Protein AF-A0A0F9IV09-F1 (afdb_monomer)

Sequence (1203 aa):
KITEGGKGWFTDGFVVVKGVPPKNAKKKMVGDKQFEAPWDEIKSKSIEAPNQIDAELRYFATKEDLGDLEGVSIAQMPKFEKGITTYAVFKAGKKRYAFDQEKYNVINNRYPDAKYKIVVDEEGIGSLLIAYDKGKPVGAVSGLEAFKRQKDVPGIKMAAKAGMANIGRFSIGGDILLPGRYLKVSFREPGGTKKTVFLKNISESDKFLRGTEVNKEGEEVVPKGFDERLRIIERGVIFSSTEYRMHKRYGTLEKLPEGEAEGQANIGKFTTGQDFANVGGYATSIQNVLQMPEIVLLARELLGGRYPKVREILSSRVASGLFRPSGKGDIFLRADIFKDPAQAAAILAHEIGHLVDWLPEKYLRRGNILGRIASLKGFLKHTLPRFPKEPEVLTEKDRRRLRSEAKKLIEAENADKWIDEVITRELPISPDDVLAIWNTLEDARLLNPELYEFIARLNTAEKKSIVKEALKGQIDERLRQFAKIITEKTGKRIKATVTKGMIYQRYVDLLNKEIQKRRAFTRSEIMDEVKTLSRAWKPFNPSADPKYTAYRYKPEELYADAFSALINAPGFLKATAPRFYEAFFNYMEKKPQVKALYELIQDDITSGKIEKKRVENLFDMFRRGDDAYSESLKKKGKFWDLLAREMIDTNWFLLKKTRQLNERNIPAGDNPRYKLEEMAYSGSEAELYLTTLYRQVVKPLEKNNITWDQFGEYLYHSRVSTERAELANPQGWTPHLSKKRMEEIKGNLSPGQASTLVDAKDAFRELRLKMVIDKAEAAGIYSKDLIELMKDSENYATFDVVAYINKRYGRGPGAKIYRQIGTLQEISNPATATVMKDNTLIKSINRQIAAKSVTDFLKKNYPNDIRPAEKQWNGKISVIKDPPEDEGLILYLDKGKMKGYYVSKEIAEMFDQNPMESNVIAKVLSVTIQPFRKLFTELNYGFWMFNIIRDFYRAGQMLPKAKLSTFLPHYLKGIRPAFKSVFGVPDAVTDEMLKDNMLISIADIHGLRPEDKQIERLLKMYHIKPGQWESKITTPFGKMFTYFTNIGRGFERATKVGSYHYLKKKFPDMTPEEIGHIVRVRGGSPDFLRKGRGYPIYNNILMFSNAMKEGYRGDYEAGAENPAAFMWKKFKYAYLPKLLMYAVTLGLLGRDTQKIMEGASEYDKTNYTIIPLGLTESGKSVYLRVPMDESSRLMGGILWKTL

Foldseek 3Di:
DPDDDQFAWDDPPFKIFTGHDDPPDDDDDDDDDPPDDPPVVCVVPPPPQPQKFWKDWAWKAWQDDPDPDQRIGNDQDDDDPDDIWMWTWIDTPQDIATFGSVSVCVHCVVQVVWTWIFRADPVRHGQKIFTHDPNHTGMMGGGDPVVVDDPGRVNVVVCVVVVVHDDPDDDDDDDDPDAPDWDWAWEADPVGDIAIWIWGDDDPPAQWIDIFRADPVGDTDDDPPRPFTWGDDPPPDTDGPDFWDADRPPRYIDGDDDDDDDWQFDAFFFDFQVVVVDPDDDDPDFFDFDAQLLLQVLVCVQLPNDGAAEDQADPPNRGQKTWDLPDSIHIYGHWQLLLPLRRVLLRSLLSVLLSLLCPDVSDNQQQALLSSLQVHHNDPDFWAFLFPPDDDLADPVNLVVLLVVLVVVLCVVQVPDWDFDKDKDWAFDWLVLLVCLVVPDPDSCVPQVVLNVVLVPDDPVVNVVQNVQSVVRHGDPVRRVRTDIDIDGPRDIDGDDDDPVSSVVSSVVVSVVSSVVSVIDGRVLQLVLLLQLLCNGGNDDCVPDVVVVVSCSGSSNSSSSLSSCCNRPVVSSCVRRVSSNSSNVSSCVSRVSSVVSSVVQSVCVVVVVVVVVVLVVQLVLQVVLVVLLLVLLVDAFDDDDDDDDWFAFLCVVVVVVCVVVPVVVQPLLLRLVLLLLLLLLLLLLLLLLLLLLLVQAVVLCVVQVHDLLNLLLLLQLLCQLPVVQSGAAASRDHNVNSVVVNVVSCVVGDPSNNVSSVSNLQSLLVSCCVSFLVLCVVLQQAAPVVSVVSNPSSSDFDFAASVCSNVLPDPALQQADDDDSHDHGRGHRRSVRRSVSRSSRSSSSSLQSSLVSSQVSCVVRPVVQKDWFDWDDPPPDTDGDADDPQWHWRWGGHNNDITIMTGGPSNRCSSDPPLPSHPVVLVVLCVVCVVVCCCVPLVDPVNLVQLLLALLLQLQLLAPPHHSVRLVVLLVVLLVCLLCVLVSHDDPLSSVCSSLSQDHDNLQDLVSDDPSSSSVVSCVVSVVDDCPDPPPPCPPCVVVSSVSSSNSSSSVRSLLSSLLSSCCVPPVVDDSSRSSVCSADRSGFHNSSTGMSCCSPCCSVPPCPSSLSSLVVSLVVSCVVPVVSSVVSLCVPQVVLLVVLVCLCVCVVHPQSNLLSVLDDLVQSQQFRWAFDGADPVRHRDIDTRGYGNVSSVVNNVNNVVD

Secondary structure (DSSP, 8-state):
---SSS--EEESSSEEEESPPPTT------SS-----SHHHHIIIIIS-TTEEEEEEEEEEESS--TTS-SEESSPPPPPSSSPPEEEEEEETTEEEEEEHHHHHHHHTT-TT-EEEEEE-TTS-EEEEEEEETTEEEEEEEPPGGGSS-S--HHHHHHHHTTS--------------TT-EEEEEEE-TTSPEEEEEEEE--SS--EEEEEEE-TTS-EE--TT--PPEEEETTTEEE-SSS-EE-TTT--EEPPPS---PPEEE-SPPPPGGGGTTS----TTPPPPPPHHHHHHHHHHHTTSPPPEEESS-SSTT-SEEEE-STT-EEEEEGGGGGSHHHHHHHHHHHHHHHHHHTTTT----BSHHHHHTT-TTB--SEE-SSTTSPPSS-HHHHHHHHHHHHHHHHHHHTT-EEEEEEEEEEPPPHHHHHHHHH-SSSHHHH-HHHHHHHHHS-HHHHHHHHHHHHTT---GGGGGG-EEEEEEEEEEEE----HHHHHHHHHHHHHHHHHHTT-EEHHHHHHHHHHHHHHHS---TTT-HHHHHHHTSHHHHHHHHHHHHHH-HHHHHHH-HHHHHHHHHHGGGSHHHHHHHHHHHHHHHTTHHHHHHHHHHHHHHHHHHHHHHHHTT------S--SS--S-TTHHHHHHHHHT-GGGS-GGG-HHHHHHHHHTTHHHHHHHHHHHIIIIIHHHHHTT--HHHHHHHHHHHHHHTTTTTS--GGG--HHHHHHHHHHHHHTS-HHHHHHHHHHHHHHHHHHIIIIIHHHHHTT-S-HHHHHHHHH-TT-----BHHHHTTS-SSS-S----------S-B--HHHHHHHHHHHHHHHHHHHHHHHHHHHHHHHH-GGGEEEPPEEE-SSSEEEPPPPTTEEEEEEEETTEEEEEEEEHHHHGGG-S-TTTT-HHHHHHHHHHHHHHIIIIIS-HHHHHHHHHHHHHHHHHHSTT--HHHHHHHHHHHHHHHHHHHTT---HHHHHHHHTT-S--TTSSTT-S-HHHHHHHHHHHTT-S--S---TTSTTHHHHHHHHHHHHHHHHHHHHHHHHHHHHHH-TTS-HHHHHHHHHHHSSS--SS---TTHHHHHHHSTTHHHHHHHHHHHHHHHHH-HHHHHHHHIIIIIHHHHHHHHHHTTTT-HHHHHHHHTS-HHHHHHSEEEEEEE-TTS-EEEEEE---HHHHHHHHHHHHH-

Radius of gyration: 45.42 Å; Cα contacts (8 Å, |Δi|>4): 1718; chains: 1; bounding box: 124×93×125 Å

Mean predicted aligned error: 20.57 Å

Organism: NCBI:txid412755

Solvent-accessible surface area (backbone atoms only — not comparable to full-atom values): 67149 Å² total; per-residue (Å²): 127,65,70,83,87,65,71,26,65,45,67,85,88,48,39,37,38,61,41,68,76,64,96,82,69,76,87,79,84,72,74,99,60,79,77,73,78,64,60,66,60,46,48,73,62,59,77,74,44,92,49,62,38,65,34,43,82,67,36,25,34,31,61,59,89,63,76,96,49,75,38,53,36,83,54,87,75,79,89,62,98,66,96,62,57,48,27,37,31,26,40,37,86,97,45,74,48,67,34,52,30,71,58,48,45,64,43,40,78,74,44,72,83,40,50,39,32,30,36,40,48,99,87,71,46,60,55,31,43,36,31,25,48,97,87,38,83,44,28,37,36,52,42,58,77,77,71,80,71,74,99,78,44,60,20,63,54,50,41,44,73,70,67,79,44,94,69,84,85,79,88,80,88,88,76,83,78,60,74,79,50,70,47,81,46,56,50,64,52,99,87,70,57,75,49,70,39,39,32,39,42,81,52,96,86,54,60,49,40,48,67,39,40,56,52,98,88,68,52,81,42,80,63,94,87,67,87,66,78,35,46,66,49,104,77,85,53,76,46,69,100,74,76,73,48,74,45,94,87,77,68,46,77,45,71,79,78,93,82,76,95,68,70,56,60,46,70,87,64,62,60,54,55,79,83,61,74,81,73,74,88,91,70,101,77,71,69,74,65,55,52,48,38,55,54,42,48,53,45,14,58,75,37,72,74,41,59,55,42,54,31,85,72,49,98,50,83,74,32,51,29,35,34,38,90,58,94,69,46,48,45,38,34,32,23,73,44,24,60,39,60,61,52,35,40,40,45,51,34,22,38,44,23,51,52,57,43,20,39,78,82,72,46,76,69,17,60,40,54,63,13,45,48,55,60,33,77,55,30,79,74,59,65,43,47,56,43,85,86,53,69,76,82,73,46,74,68,53,53,52,50,43,48,53,48,18,40,53,52,48,47,64,78,28,71,84,40,70,37,69,38,68,50,78,48,77,43,72,69,50,33,64,66,62,50,36,59,78,75,39,98,72,63,39,56,76,76,41,52,68,57,45,54,57,56,68,73,48,54,76,68,57,48,50,50,44,51,55,32,24,75,70,72,33,72,50,76,84,56,63,83,61,41,46,77,46,76,46,73,70,81,44,75,36,71,45,74,84,46,74,65,58,30,47,53,44,25,50,53,52,48,51,52,51,42,58,73,63,57,40,47,42,45,64,63,40,49,56,22,33,52,51,38,37,43,64,45,38,65,71,66,64,85,77,38,65,69,58,37,53,54,59,66,32,47,67,49,29,48,8,45,49,39,14,31,42,41,53,32,31,64,59,34,44,72,53,22,46,64,46,46,51,46,38,63,50,23,31,75,69,30,55,74,59,41,57,53,51,50,52,52,50,51,26,54,75,69,60,47,42,66,61,50,53,52,52,53,50,52,52,31,21,52,54,20,49,48,55,48,54,54,59,64,63,74,81,83,78,81,84,91,87,91,84,83,61,72,71,44,56,58,46,74,60,54,52,57,43,51,75,67,43,54,87,75,46,55,74,94,64,35,42,64,53,40,49,54,35,40,69,24,41,56,8,42,45,46,48,51,48,52,49,43,25,65,58,27,48,49,58,32,52,76,59,76,44,52,74,64,58,53,14,50,51,43,47,30,49,21,34,47,52,92,36,41,51,31,40,30,50,53,32,57,44,31,68,59,24,49,54,48,49,51,51,55,47,71,76,36,55,72,69,46,42,49,48,53,52,53,26,50,52,45,52,45,52,50,44,42,68,66,41,48,51,51,36,58,76,67,36,33,50,32,68,70,55,51,50,51,62,67,69,44,75,54,72,54,37,81,42,47,46,92,44,65,82,63,68,84,55,99,66,60,75,56,83,84,75,88,85,60,43,34,39,45,57,30,23,34,21,53,60,37,30,56,53,49,47,47,48,37,47,44,24,47,38,48,32,53,24,50,48,38,44,51,53,42,34,56,75,77,37,50,90,61,45,45,78,45,54,73,40,76,77,89,82,52,80,39,77,44,79,59,58,98,75,36,15,60,44,59,33,53,52,51,60,41,82,46,47,30,35,29,48,36,67,68,22,54,65,71,50,96,65,84,60,69,74,52,54,70,24,52,56,43,41,64,69,43,46,62,53,49,42,46,60,60,59,65,27,68,67,50,37,60,46,45,51,53,18,22,50,52,36,22,18,62,52,36,86,96,44,39,60,80,73,37,46,68,29,32,61,61,11,37,61,42,22,40,31,48,61,72,72,37,89,35,74,69,53,51,51,36,16,68,62,33,36,41,79,27,93,58,39,64,71,58,74,56,61,66,59,60,26,54,53,44,46,37,51,76,52,66,74,49,85,74,91,74,71,64,93,85,41,76,81,60,47,60,59,51,51,57,55,41,37,52,53,51,12,52,55,41,6,33,27,44,8,36,46,54,44,43,55,71,77,42,70,87,59,50,70,63,57,51,26,49,45,27,32,35,32,13,23,60,39,41,48,68,69,53,17,76,33,42,54,48,52,32,53,77,40,75,60,43,57,51,48,54,34,38,46,47,37,49,50,54,43,29,75,72,37,50,69,64,39,51,51,46,45,40,64,73,22,43,50,53,43,54,51,48,51,37,24,66,71,37,76,68,37,65,70,45,16,56,23,51,67,62,46,54,70,67,50,62,33,53,27,49,72,45,68,72,44,63,46,98,87,68,46,49,38,62,49,76,44,59,51,43,73,58,41,24,51,54,22,21,52,52,52,74,71,106

Structure (mmCIF, N/CA/C/O backbone):
data_AF-A0A0F9IV09-F1
#
_entry.id   AF-A0A0F9IV09-F1
#
loop_
_atom_site.group_PDB
_atom_site.id
_atom_site.type_symbol
_atom_site.label_atom_id
_atom_site.label_alt_id
_atom_site.label_comp_id
_atom_site.label_asym_id
_atom_site.label_entity_id
_atom_site.label_seq_id
_atom_site.pdbx_PDB_ins_code
_atom_site.Cartn_x
_atom_site.Cartn_y
_atom_site.Cartn_z
_atom_site.occupancy
_atom_site.B_iso_or_equiv
_atom_site.auth_seq_id
_atom_site.auth_comp_id
_atom_site.auth_asym_id
_atom_site.auth_atom_id
_atom_site.pdbx_PDB_model_num
ATOM 1 N N . LYS A 1 1 ? -30.096 4.193 -37.422 1.00 34.78 1 LYS A N 1
ATOM 2 C CA . LYS A 1 1 ? -31.461 3.852 -37.899 1.00 34.78 1 LYS A CA 1
ATOM 3 C C . LYS A 1 1 ? -31.378 3.971 -39.412 1.00 34.78 1 LYS A C 1
ATOM 5 O O . LYS A 1 1 ? -31.159 5.084 -39.852 1.00 34.78 1 LYS A O 1
ATOM 10 N N . ILE A 1 2 ? -31.433 2.874 -40.172 1.00 31.62 2 ILE A N 1
ATOM 11 C CA . ILE A 1 2 ? -31.504 2.947 -41.640 1.00 31.62 2 ILE A CA 1
ATOM 12 C C . ILE A 1 2 ? -32.910 2.481 -42.040 1.00 31.62 2 ILE A C 1
ATOM 14 O O . ILE A 1 2 ? -33.254 1.314 -41.867 1.00 31.62 2 ILE A O 1
ATOM 18 N N . THR A 1 3 ? -33.670 3.504 -42.442 1.00 33.66 3 THR A N 1
ATOM 19 C CA . THR A 1 3 ? -34.929 3.609 -43.203 1.00 33.66 3 THR A CA 1
ATOM 20 C C . THR A 1 3 ? -36.290 3.118 -42.679 1.00 33.66 3 THR A C 1
ATOM 22 O O . THR A 1 3 ? -36.446 2.189 -41.886 1.00 33.66 3 THR A O 1
ATOM 25 N N . GLU A 1 4 ? -37.276 3.904 -43.123 1.00 32.22 4 GLU A N 1
ATOM 26 C CA . GLU A 1 4 ? -38.724 3.900 -42.917 1.00 32.22 4 GLU A CA 1
ATOM 27 C C . GLU A 1 4 ? -39.405 2.594 -43.366 1.00 32.22 4 GLU A C 1
ATOM 29 O O . GLU A 1 4 ? -38.907 1.871 -44.225 1.00 32.22 4 GLU A O 1
ATOM 34 N N . GLY A 1 5 ? -40.566 2.280 -42.779 1.00 40.88 5 GLY A N 1
ATOM 35 C CA . GLY A 1 5 ? -41.446 1.206 -43.268 1.00 40.88 5 GLY A CA 1
ATOM 36 C C . GLY A 1 5 ? -41.224 -0.202 -42.695 1.00 40.88 5 GLY A C 1
ATOM 37 O O . GLY A 1 5 ? -41.785 -1.165 -43.208 1.00 40.88 5 GLY A O 1
ATOM 38 N N . GLY A 1 6 ? -40.424 -0.371 -41.636 1.00 44.28 6 GLY A N 1
ATOM 39 C CA . GLY A 1 6 ? -40.350 -1.642 -40.891 1.00 44.28 6 GLY A CA 1
ATOM 40 C C . GLY A 1 6 ? -39.661 -2.813 -41.612 1.00 44.28 6 GLY A C 1
ATOM 41 O O . GLY A 1 6 ? -39.581 -3.902 -41.051 1.00 44.28 6 GLY A O 1
ATOM 42 N N . LYS A 1 7 ? -39.098 -2.606 -42.809 1.00 46.38 7 LYS A N 1
ATOM 43 C CA . LYS A 1 7 ? -38.355 -3.619 -43.587 1.00 46.38 7 LYS A CA 1
ATOM 44 C C . LYS A 1 7 ? -36.879 -3.220 -43.784 1.00 46.38 7 LYS A C 1
ATOM 46 O O . LYS A 1 7 ? -36.387 -3.185 -44.907 1.00 46.38 7 LYS A O 1
ATOM 51 N N . GLY A 1 8 ? -36.181 -2.910 -42.687 1.00 59.53 8 GLY A N 1
ATOM 52 C CA . GLY A 1 8 ? -34.759 -2.525 -42.676 1.00 59.53 8 GLY A CA 1
ATOM 53 C C . GLY A 1 8 ? -33.801 -3.654 -42.261 1.00 59.53 8 GLY A C 1
ATOM 54 O O . GLY A 1 8 ? -34.219 -4.776 -41.979 1.00 59.53 8 GLY A O 1
ATOM 55 N N . TRP A 1 9 ? -32.501 -3.359 -42.212 1.00 63.94 9 TRP A N 1
ATOM 56 C CA . TRP A 1 9 ? -31.485 -4.213 -41.579 1.00 63.94 9 TRP A CA 1
ATOM 57 C C . TRP A 1 9 ? -31.259 -3.761 -40.135 1.00 63.94 9 TRP A C 1
ATOM 59 O O . TRP A 1 9 ? -31.202 -2.560 -39.865 1.00 63.94 9 TRP A O 1
ATOM 69 N N . PHE A 1 10 ? -31.089 -4.701 -39.205 1.00 66.62 10 PHE A N 1
ATOM 70 C CA . PHE A 1 10 ? -30.677 -4.379 -37.838 1.00 66.62 10 PHE A CA 1
ATOM 71 C C . PHE A 1 10 ? -29.436 -5.151 -37.424 1.00 66.62 10 PHE A C 1
ATOM 73 O O . PHE A 1 10 ? -29.177 -6.253 -37.907 1.00 66.62 10 PHE A O 1
ATOM 80 N N . THR A 1 11 ? -28.674 -4.541 -36.519 1.00 64.12 11 THR A N 1
ATOM 81 C CA . THR A 1 11 ? -27.419 -5.081 -36.014 1.00 64.12 11 THR A CA 1
ATOM 82 C C . THR A 1 11 ? -27.173 -4.691 -34.562 1.00 64.12 11 THR A C 1
ATOM 84 O O . THR A 1 11 ? -27.620 -3.632 -34.120 1.00 64.12 11 THR A O 1
ATOM 87 N N . ASP A 1 12 ? -26.453 -5.542 -33.834 1.00 60.34 12 ASP A N 1
ATOM 88 C CA . ASP A 1 12 ? -25.866 -5.253 -32.520 1.00 60.34 12 ASP A CA 1
ATOM 89 C C . ASP A 1 12 ? -24.351 -4.950 -32.596 1.00 60.34 12 ASP A C 1
ATOM 91 O O . ASP A 1 12 ? -23.694 -4.810 -31.566 1.00 60.34 12 ASP A O 1
ATOM 95 N N . GLY A 1 13 ? -23.798 -4.854 -33.812 1.00 57.41 13 GLY A N 1
ATOM 96 C CA . GLY A 1 13 ? -22.367 -4.720 -34.095 1.00 57.41 13 GLY A CA 1
ATOM 97 C C . GLY A 1 13 ? -21.653 -6.041 -34.417 1.00 57.41 13 GLY A C 1
ATOM 98 O O . GLY A 1 13 ? -20.523 -6.003 -34.897 1.00 57.41 13 GLY A O 1
ATOM 99 N N . PHE A 1 14 ? -22.291 -7.201 -34.210 1.00 61.66 14 PHE A N 1
ATOM 100 C CA . PHE A 1 14 ? -21.705 -8.524 -34.478 1.00 61.66 14 PHE A CA 1
ATOM 101 C C . PHE A 1 14 ? -22.591 -9.450 -35.322 1.00 61.66 14 PHE A C 1
ATOM 103 O O . PHE A 1 14 ? -22.073 -10.291 -36.054 1.00 61.66 14 PHE A O 1
ATOM 110 N N . VAL A 1 15 ? -23.913 -9.310 -35.242 1.00 71.00 15 VAL A N 1
ATOM 111 C CA . VAL A 1 15 ? -24.863 -9.930 -36.173 1.00 71.00 15 VAL A CA 1
ATOM 112 C C . VAL A 1 15 ? -25.597 -8.844 -36.942 1.00 71.00 15 VAL A C 1
ATOM 114 O O . VAL A 1 15 ? -25.936 -7.801 -36.385 1.00 71.00 15 VAL A O 1
ATOM 117 N N . VAL A 1 16 ? -25.842 -9.072 -38.228 1.00 71.75 16 VAL A N 1
ATOM 118 C CA . VAL A 1 16 ? -26.671 -8.218 -39.081 1.00 71.75 16 VAL A CA 1
ATOM 119 C C . VAL A 1 16 ? -27.745 -9.099 -39.702 1.00 71.75 16 VAL A C 1
ATOM 121 O O . VAL A 1 16 ? -27.431 -10.145 -40.261 1.00 71.75 16 VAL A O 1
ATOM 124 N N . VAL A 1 17 ? -29.016 -8.713 -39.616 1.00 76.25 17 VAL A N 1
ATOM 125 C CA . VAL A 1 17 ? -30.111 -9.493 -40.211 1.00 76.25 17 VAL A CA 1
ATOM 126 C C . VAL A 1 17 ? -31.191 -8.578 -40.778 1.00 76.25 17 VAL A C 1
ATOM 128 O O . VAL A 1 17 ? -31.521 -7.533 -40.211 1.00 76.25 17 VAL A O 1
ATOM 131 N N . LYS A 1 18 ? -31.735 -8.967 -41.928 1.00 73.69 18 LYS A N 1
ATOM 132 C CA . LYS A 1 18 ? -32.799 -8.247 -42.626 1.00 73.69 18 LYS A CA 1
ATOM 133 C C . LYS A 1 18 ? -34.151 -8.546 -41.968 1.00 73.69 18 LYS A C 1
ATOM 135 O O . LYS A 1 18 ? -34.450 -9.708 -41.674 1.00 73.69 18 LYS A O 1
ATOM 140 N N . GLY A 1 19 ? -34.970 -7.522 -41.723 1.00 69.62 19 GLY A N 1
ATOM 141 C CA . GLY A 1 19 ? -36.340 -7.649 -41.202 1.00 69.62 19 GLY A CA 1
ATOM 142 C C . GLY A 1 19 ? -36.664 -6.732 -40.014 1.00 69.62 19 GLY A C 1
ATOM 143 O O . GLY A 1 19 ? -35.961 -5.766 -39.733 1.00 69.62 19 GLY A O 1
ATOM 144 N N . VAL A 1 20 ? -37.746 -7.047 -39.293 1.00 64.06 20 VAL A N 1
ATOM 145 C CA . VAL A 1 20 ? -38.228 -6.261 -38.140 1.00 64.06 20 VAL A CA 1
ATOM 146 C C . VAL A 1 20 ? -37.383 -6.575 -36.887 1.00 64.06 20 VAL A C 1
ATOM 148 O O . VAL A 1 20 ? -37.185 -7.757 -36.580 1.00 64.06 20 VAL A O 1
ATOM 151 N N . PRO A 1 21 ? -36.864 -5.578 -36.143 1.00 58.47 21 PRO A N 1
ATOM 152 C CA . PRO A 1 21 ? -36.120 -5.816 -34.903 1.00 58.47 21 PRO A CA 1
ATOM 153 C C . PRO A 1 21 ? -37.010 -6.434 -33.801 1.00 58.47 21 PRO A C 1
ATOM 155 O O . PRO A 1 21 ? -38.209 -6.155 -33.758 1.00 58.47 21 PRO A O 1
ATOM 158 N N . PRO A 1 22 ? -36.461 -7.268 -32.896 1.00 56.81 22 PRO A N 1
ATOM 159 C CA . PRO A 1 22 ? -37.238 -7.901 -31.825 1.00 56.81 22 PRO A CA 1
ATOM 160 C C . PRO A 1 22 ? -37.830 -6.873 -30.841 1.00 56.81 22 PRO A C 1
ATOM 162 O O . PRO A 1 22 ? -37.204 -5.849 -30.563 1.00 56.81 22 PRO A O 1
ATOM 165 N N . LYS A 1 23 ? -39.011 -7.171 -30.265 1.00 53.56 23 LYS A N 1
ATOM 166 C CA . LYS A 1 23 ? -39.802 -6.262 -29.394 1.00 53.56 23 LYS A CA 1
ATOM 167 C C . LYS A 1 23 ? -39.017 -5.638 -28.223 1.00 53.56 23 LYS A C 1
ATOM 169 O O . LYS A 1 23 ? -39.359 -4.547 -27.784 1.00 53.56 23 LYS A O 1
ATOM 174 N N . ASN A 1 24 ? -37.949 -6.288 -27.756 1.00 48.25 24 ASN A N 1
ATOM 175 C CA . ASN A 1 24 ? -37.187 -5.886 -26.565 1.00 48.25 24 ASN A CA 1
ATOM 176 C C . ASN A 1 24 ? -35.887 -5.125 -26.901 1.00 48.25 24 ASN A C 1
ATOM 178 O O . ASN A 1 24 ? -35.086 -4.836 -26.009 1.00 48.25 24 ASN A O 1
ATOM 182 N N . ALA A 1 25 ? -35.635 -4.826 -28.180 1.00 50.50 25 ALA A N 1
ATOM 183 C CA . ALA A 1 25 ? -34.433 -4.119 -28.607 1.00 50.50 25 ALA A CA 1
ATOM 184 C C . ALA A 1 25 ? -34.465 -2.651 -28.136 1.00 50.50 25 ALA A C 1
ATOM 186 O O . ALA A 1 25 ? -35.206 -1.822 -28.665 1.00 50.50 25 ALA A O 1
ATOM 187 N N . LYS A 1 26 ? -33.638 -2.306 -27.140 1.00 45.94 26 LYS A N 1
ATOM 188 C CA . LYS A 1 26 ? -33.479 -0.920 -26.672 1.00 45.94 26 LYS A CA 1
ATOM 189 C C . LYS A 1 26 ? -32.686 -0.113 -27.706 1.00 45.94 26 LYS A C 1
ATOM 191 O O . LYS A 1 26 ? -31.532 -0.433 -27.985 1.00 45.94 26 LYS A O 1
ATOM 196 N N . LYS A 1 27 ? -33.275 0.959 -28.252 1.00 47.00 27 LYS A N 1
ATOM 197 C CA . LYS A 1 27 ? -32.547 1.944 -29.072 1.00 47.00 27 LYS A CA 1
ATOM 198 C C . LYS A 1 27 ? -31.447 2.581 -28.220 1.00 47.00 27 LYS A C 1
ATOM 200 O O . LYS A 1 27 ? -31.750 3.317 -27.287 1.00 47.00 27 LYS A O 1
ATOM 205 N N . LYS A 1 28 ? -30.181 2.327 -28.544 1.00 39.34 28 LYS A N 1
ATOM 206 C CA . LYS A 1 28 ? -29.048 3.041 -27.946 1.00 39.34 28 LYS A CA 1
ATOM 207 C C . LYS A 1 28 ? -28.650 4.171 -28.897 1.00 39.34 28 LYS A C 1
ATOM 209 O O . LYS A 1 28 ? -28.126 3.900 -29.973 1.00 39.34 28 LYS A O 1
ATOM 214 N N . MET A 1 29 ? -28.958 5.418 -28.541 1.00 34.62 29 MET A N 1
ATOM 215 C CA . MET A 1 29 ? -28.342 6.584 -29.184 1.00 34.62 29 MET A CA 1
ATOM 216 C C . MET A 1 29 ? -26.956 6.788 -28.569 1.00 34.62 29 MET A C 1
ATOM 218 O O . MET A 1 29 ? -26.816 6.781 -27.347 1.00 34.62 29 MET A O 1
ATOM 222 N N . VAL A 1 30 ? -25.934 6.918 -29.411 1.00 35.22 30 VAL A N 1
ATOM 223 C CA . VAL A 1 30 ? -24.562 7.244 -29.008 1.00 35.22 30 VAL A CA 1
ATOM 224 C C . VAL A 1 30 ? -24.205 8.562 -29.694 1.00 35.22 30 VAL A C 1
ATOM 226 O O . VAL A 1 30 ? -23.671 8.545 -30.794 1.00 35.22 30 VAL A O 1
ATOM 229 N N . GLY A 1 31 ? -24.545 9.689 -29.060 1.00 39.56 31 GLY A N 1
ATOM 230 C CA . GLY A 1 31 ? -24.208 11.044 -29.528 1.00 39.56 31 GLY A CA 1
ATOM 231 C C . GLY A 1 31 ? -24.828 11.482 -30.868 1.00 39.56 31 GLY A C 1
ATOM 232 O O . GLY A 1 31 ? -25.471 10.699 -31.565 1.00 39.56 31 GLY A O 1
ATOM 233 N N . ASP A 1 32 ? -24.605 12.752 -31.225 1.00 32.50 32 ASP A N 1
ATOM 234 C CA . ASP A 1 32 ? -25.211 13.467 -32.369 1.00 32.50 32 ASP A CA 1
ATOM 235 C C . ASP A 1 32 ? -24.664 13.080 -33.759 1.00 32.50 32 ASP A C 1
ATOM 237 O O . ASP A 1 32 ? -24.846 13.807 -34.733 1.00 32.50 32 ASP A O 1
ATOM 241 N N . LYS A 1 33 ? -24.002 11.927 -33.902 1.00 31.42 33 LYS A N 1
ATOM 242 C CA . LYS A 1 33 ? -23.586 11.418 -35.217 1.00 31.42 33 LYS A CA 1
ATOM 243 C C . LYS A 1 33 ? -24.463 10.238 -35.610 1.00 31.42 33 LYS A C 1
ATOM 245 O O . LYS A 1 33 ? -24.422 9.175 -34.990 1.00 31.42 33 LYS A O 1
ATOM 250 N N . GLN A 1 34 ? -25.266 10.428 -36.656 1.00 35.88 34 GLN A N 1
ATOM 251 C CA . GLN A 1 34 ? -25.918 9.324 -37.352 1.00 35.88 34 GLN A CA 1
ATOM 252 C C . GLN A 1 34 ? -24.845 8.308 -37.774 1.00 35.88 34 GLN A C 1
ATOM 254 O O . GLN A 1 34 ? -23.860 8.664 -38.410 1.00 35.88 34 GLN A O 1
ATOM 259 N N . PHE A 1 35 ? -25.040 7.036 -37.414 1.00 35.78 35 PHE A N 1
ATOM 260 C CA . PHE A 1 35 ? -24.374 5.909 -38.071 1.00 35.78 35 PHE A CA 1
ATOM 261 C C . PHE A 1 35 ? -24.851 5.860 -39.533 1.00 35.78 35 PHE A C 1
ATOM 263 O O . PHE A 1 35 ? -25.761 5.103 -39.873 1.00 35.78 35 PHE A O 1
ATOM 270 N N . GLU A 1 36 ? -24.272 6.698 -40.380 1.00 38.50 36 GLU A N 1
ATOM 271 C CA . GLU A 1 36 ? -24.046 6.363 -41.780 1.00 38.50 36 GLU A CA 1
ATOM 272 C C . GLU A 1 36 ? -22.734 5.564 -41.830 1.00 38.50 36 GLU A C 1
ATOM 274 O O . GLU A 1 36 ? -21.810 5.851 -41.076 1.00 38.50 36 GLU A O 1
ATOM 279 N N . ALA A 1 37 ? -22.676 4.521 -42.657 1.00 41.03 37 ALA A N 1
ATOM 280 C CA . ALA A 1 37 ? -21.553 3.580 -42.802 1.00 41.03 37 ALA A CA 1
ATOM 281 C C . ALA A 1 37 ? -21.394 2.483 -41.718 1.00 41.03 37 ALA A C 1
ATOM 283 O O . ALA A 1 37 ? -20.389 2.408 -41.016 1.00 41.03 37 ALA A O 1
ATOM 284 N N . PRO A 1 38 ? -22.347 1.534 -41.637 1.00 50.25 38 PRO A N 1
ATOM 285 C CA . PRO A 1 38 ? -21.933 0.123 -41.542 1.00 50.25 38 PRO A CA 1
ATOM 286 C C . PRO A 1 38 ? -22.297 -0.687 -42.788 1.00 50.25 38 PRO A C 1
ATOM 288 O O . PRO A 1 38 ? -21.676 -1.706 -43.065 1.00 50.25 38 PRO A O 1
ATOM 291 N N . TRP A 1 39 ? -23.321 -0.274 -43.541 1.00 44.56 39 TRP A N 1
ATOM 292 C CA . TRP A 1 39 ? -23.857 -1.112 -44.614 1.00 44.56 39 TRP A CA 1
ATOM 293 C C . TRP A 1 39 ? -23.057 -1.027 -45.911 1.00 44.56 39 TRP A C 1
ATOM 295 O O . TRP A 1 39 ? -22.782 -2.078 -46.469 1.00 44.56 39 TRP A O 1
ATOM 305 N N . ASP A 1 40 ? -22.617 0.151 -46.363 1.00 45.91 40 ASP A N 1
ATOM 306 C CA . ASP A 1 40 ? -21.827 0.252 -47.605 1.00 45.91 40 ASP A CA 1
ATOM 307 C C . ASP A 1 40 ? -20.414 -0.339 -47.451 1.00 45.91 40 ASP A C 1
ATOM 309 O O . ASP A 1 40 ? -19.859 -0.897 -48.399 1.00 45.91 40 ASP A O 1
ATOM 313 N N . GLU A 1 41 ? -19.869 -0.346 -46.230 1.00 46.50 41 GLU A N 1
ATOM 314 C CA . GLU A 1 41 ? -18.593 -1.000 -45.914 1.00 46.50 41 GLU A CA 1
ATOM 315 C C . GLU A 1 41 ? -18.730 -2.533 -45.807 1.00 46.50 41 GLU A C 1
ATOM 317 O O . GLU A 1 41 ? -17.869 -3.270 -46.283 1.00 46.50 41 GLU A O 1
ATOM 322 N N . ILE A 1 42 ? -19.842 -3.040 -45.255 1.00 49.12 42 ILE A N 1
ATOM 323 C CA . ILE A 1 42 ? -20.155 -4.478 -45.266 1.00 49.12 42 ILE A CA 1
ATOM 324 C C . ILE A 1 42 ? -20.517 -4.934 -46.689 1.00 49.12 42 ILE A C 1
ATOM 326 O O . ILE A 1 42 ? -20.031 -5.975 -47.120 1.00 49.12 42 ILE A O 1
ATOM 330 N N . LYS A 1 43 ? -21.292 -4.165 -47.465 1.00 46.41 43 LYS A N 1
ATOM 331 C CA . LYS A 1 43 ? -21.611 -4.461 -48.876 1.00 46.41 43 LYS A CA 1
ATOM 332 C C . LYS A 1 43 ? -20.347 -4.580 -49.722 1.00 46.41 43 LYS A C 1
ATOM 334 O O . LYS A 1 43 ? -20.171 -5.609 -50.367 1.00 46.41 43 LYS A O 1
ATOM 339 N N . SER A 1 44 ? -19.471 -3.571 -49.664 1.00 47.16 44 SER A N 1
ATOM 340 C CA . SER A 1 44 ? -18.238 -3.518 -50.465 1.00 47.16 44 SER A CA 1
ATOM 341 C C . SER A 1 44 ? -17.203 -4.573 -50.066 1.00 47.16 44 SER A C 1
ATOM 343 O O . SER A 1 44 ? -16.431 -5.004 -50.915 1.00 47.16 44 SER A O 1
ATOM 345 N N . LYS A 1 45 ? -17.197 -5.039 -48.805 1.00 47.47 45 LYS A N 1
ATOM 346 C CA . LYS A 1 45 ? -16.246 -6.064 -48.331 1.00 47.47 45 LYS A CA 1
ATOM 347 C C . LYS A 1 45 ? -16.779 -7.500 -48.301 1.00 47.47 45 LYS A C 1
ATOM 349 O O . LYS A 1 45 ? -15.962 -8.413 -48.247 1.00 47.47 45 LYS A O 1
ATOM 354 N N . SER A 1 46 ? -18.097 -7.739 -48.280 1.00 50.22 46 SER A N 1
ATOM 355 C CA . SER A 1 46 ? -18.638 -9.078 -47.959 1.00 50.22 46 SER A CA 1
ATOM 356 C C . SER A 1 46 ? -19.566 -9.708 -48.999 1.00 50.22 46 SER A C 1
ATOM 358 O O . SER A 1 46 ? -19.532 -10.927 -49.135 1.00 50.22 46 SER A O 1
ATOM 360 N N . ILE A 1 47 ? -20.353 -8.942 -49.765 1.00 50.81 47 ILE A N 1
ATOM 361 C CA . ILE A 1 47 ? -21.348 -9.530 -50.689 1.00 50.81 47 ILE A CA 1
ATOM 362 C C . ILE A 1 47 ? -20.720 -9.885 -52.047 1.00 50.81 47 ILE A C 1
ATOM 364 O O . ILE A 1 47 ? -21.087 -10.900 -52.634 1.00 50.81 47 ILE A O 1
ATOM 368 N N . GLU A 1 48 ? -19.709 -9.130 -52.487 1.00 50.72 48 GLU A N 1
ATOM 369 C CA . GLU A 1 48 ? -18.970 -9.356 -53.744 1.00 50.72 48 GLU A CA 1
ATOM 370 C C . GLU A 1 48 ? -17.561 -9.941 -53.526 1.00 50.72 48 GLU A C 1
ATOM 372 O O . GLU A 1 48 ? -16.748 -9.988 -54.446 1.00 50.72 48 GLU A O 1
ATOM 377 N N . ALA A 1 49 ? -17.246 -10.404 -52.309 1.00 57.81 49 ALA A N 1
ATOM 378 C CA . ALA A 1 49 ? -15.929 -10.964 -52.011 1.00 57.81 49 ALA A CA 1
ATOM 379 C C . ALA A 1 49 ? -15.640 -12.197 -52.904 1.00 57.81 49 ALA A C 1
ATOM 381 O O . ALA A 1 49 ? -16.415 -13.158 -52.847 1.00 57.81 49 ALA A O 1
ATOM 382 N N . PRO A 1 50 ? -14.524 -12.229 -53.664 1.00 54.19 50 PRO A N 1
ATOM 383 C CA . PRO A 1 50 ? -14.218 -13.317 -54.603 1.00 54.19 50 PRO A CA 1
ATOM 384 C C . PRO A 1 50 ? -13.946 -14.671 -53.918 1.00 54.19 50 PRO A C 1
ATOM 386 O O . PRO A 1 50 ? -13.976 -15.711 -54.568 1.00 54.19 50 PRO A O 1
ATOM 389 N N . ASN A 1 51 ? -13.743 -14.679 -52.594 1.00 67.38 51 ASN A N 1
ATOM 390 C CA . ASN A 1 51 ? -13.328 -15.844 -51.804 1.00 67.38 51 ASN A CA 1
ATOM 391 C C . ASN A 1 51 ? -14.459 -16.398 -50.911 1.00 67.38 51 ASN A C 1
ATOM 393 O O . ASN A 1 51 ? -14.231 -16.740 -49.746 1.00 67.38 51 ASN A O 1
ATOM 397 N N . GLN A 1 52 ? -15.694 -16.445 -51.419 1.00 76.56 52 GLN A N 1
ATOM 398 C CA . GLN A 1 52 ? -16.819 -17.072 -50.717 1.00 76.56 52 GLN A CA 1
ATOM 399 C C . GLN A 1 52 ? -16.854 -18.581 -50.970 1.00 76.56 52 GLN A C 1
ATOM 401 O O . GLN A 1 52 ? -16.900 -19.024 -52.115 1.00 76.56 52 GLN A O 1
ATOM 406 N N . ILE A 1 53 ? -16.884 -19.370 -49.896 1.00 81.00 53 ILE A N 1
ATOM 407 C CA . ILE A 1 53 ? -16.966 -20.834 -49.963 1.00 81.00 53 ILE A CA 1
ATOM 408 C C . ILE A 1 53 ? -18.298 -21.286 -49.364 1.00 81.00 53 ILE A C 1
ATOM 410 O O . ILE A 1 53 ? -18.667 -20.826 -48.280 1.00 81.00 53 ILE A O 1
ATOM 414 N N . ASP A 1 54 ? -18.996 -22.199 -50.042 1.00 84.25 54 ASP A N 1
ATOM 415 C CA . ASP A 1 54 ? -20.215 -22.818 -49.514 1.00 84.25 54 ASP A CA 1
ATOM 416 C C . ASP A 1 54 ? -19.941 -23.493 -48.165 1.00 84.25 54 ASP A C 1
ATOM 418 O O . ASP A 1 54 ? -18.943 -24.203 -47.983 1.00 84.25 54 ASP A O 1
ATOM 422 N N . ALA A 1 55 ? -20.828 -23.236 -47.206 1.00 83.38 55 ALA A N 1
ATOM 423 C CA . ALA A 1 55 ? -20.676 -23.650 -45.825 1.00 83.38 55 ALA A CA 1
ATOM 424 C C . ALA A 1 55 ? -21.913 -24.412 -45.344 1.00 83.38 55 ALA A C 1
ATOM 426 O O . ALA A 1 55 ? -23.041 -23.939 -45.449 1.00 83.38 55 ALA A O 1
ATOM 427 N N . GLU A 1 56 ? -21.686 -25.584 -44.758 1.00 82.50 56 GLU A N 1
ATOM 428 C CA . GLU A 1 56 ? -22.742 -26.460 -44.246 1.00 82.50 56 GLU A CA 1
ATOM 429 C C . GLU A 1 56 ? -22.600 -26.618 -42.730 1.00 82.50 56 GLU A C 1
ATOM 431 O O . GLU A 1 56 ? -21.518 -26.976 -42.249 1.00 82.50 56 GLU A O 1
ATOM 436 N N . LEU A 1 57 ? -23.669 -26.354 -41.971 1.00 81.56 57 LEU A N 1
ATOM 437 C CA . LEU A 1 57 ? -23.695 -26.586 -40.525 1.00 81.56 57 LEU A CA 1
ATOM 438 C C . LEU A 1 57 ? -23.501 -28.082 -40.245 1.00 81.56 57 LEU A C 1
ATOM 440 O O . LEU A 1 57 ? -24.115 -28.924 -40.894 1.00 81.56 57 LEU A O 1
ATOM 444 N N . ARG A 1 58 ? -22.643 -28.423 -39.280 1.00 78.44 58 ARG A N 1
ATOM 445 C CA . ARG A 1 58 ? -22.371 -29.821 -38.913 1.00 78.44 58 ARG A CA 1
ATOM 446 C C . ARG A 1 58 ? -22.812 -30.176 -37.503 1.00 78.44 58 ARG A C 1
ATOM 448 O O . ARG A 1 58 ? -23.381 -31.242 -37.319 1.00 78.44 58 ARG A O 1
ATOM 455 N N . TYR A 1 59 ? -22.495 -29.335 -36.526 1.00 67.38 59 TYR A N 1
ATOM 456 C CA . TYR A 1 59 ? -22.795 -29.579 -35.114 1.00 67.38 59 TYR A CA 1
ATOM 457 C C . TYR A 1 59 ? -22.611 -28.296 -34.295 1.00 67.38 59 TYR A C 1
ATOM 459 O O . TYR A 1 59 ? -22.049 -27.306 -34.774 1.00 67.38 59 TYR A O 1
ATOM 467 N N . PHE A 1 60 ? -23.052 -28.342 -33.046 1.00 70.62 60 PHE A N 1
ATOM 468 C CA . PHE A 1 60 ? -22.866 -27.335 -32.014 1.00 70.62 60 PHE A CA 1
ATOM 469 C C . PHE A 1 60 ? -21.849 -27.818 -30.978 1.00 70.62 60 PHE A C 1
ATOM 471 O O . PHE A 1 60 ? -21.702 -29.021 -30.762 1.00 70.62 60 PHE A O 1
ATOM 478 N N . ALA A 1 61 ? -21.113 -26.898 -30.362 1.00 67.06 61 ALA A N 1
ATOM 479 C CA . ALA A 1 61 ? -20.098 -27.228 -29.361 1.00 67.06 61 ALA A CA 1
ATOM 480 C C . ALA A 1 61 ? -19.950 -26.126 -28.308 1.00 67.06 61 ALA A C 1
ATOM 482 O O . ALA A 1 61 ? -20.261 -24.964 -28.578 1.00 67.06 61 ALA A O 1
ATOM 483 N N . THR A 1 62 ? -19.407 -26.469 -27.139 1.00 63.00 62 THR A N 1
ATOM 484 C CA . THR A 1 62 ? -19.028 -25.502 -26.091 1.00 63.00 62 THR A CA 1
ATOM 485 C C . THR A 1 62 ? -17.505 -25.385 -25.978 1.00 63.00 62 THR A C 1
ATOM 487 O O . THR A 1 62 ? -16.748 -26.249 -26.446 1.00 63.00 62 THR A O 1
ATOM 490 N N . LYS A 1 63 ? -17.033 -24.294 -25.364 1.00 56.25 63 LYS A N 1
ATOM 491 C CA . LYS A 1 63 ? -15.613 -24.136 -25.009 1.00 56.25 63 LYS A CA 1
ATOM 492 C C . LYS A 1 63 ? -15.309 -24.599 -23.581 1.00 56.25 63 LYS A C 1
ATOM 494 O O . LYS A 1 63 ? -14.157 -24.928 -23.297 1.00 56.25 63 LYS A O 1
ATOM 499 N N . GLU A 1 64 ? -16.305 -24.609 -22.705 1.00 55.03 64 GLU A N 1
ATOM 500 C CA . GLU A 1 64 ? -16.192 -24.980 -21.297 1.00 55.03 64 GLU A CA 1
ATOM 501 C C . GLU A 1 64 ? -16.405 -26.489 -21.069 1.00 55.03 64 GLU A C 1
ATOM 503 O O . GLU A 1 64 ? -17.255 -27.103 -21.706 1.00 55.03 64 GLU A O 1
ATOM 508 N N . ASP A 1 65 ? -15.633 -27.085 -20.154 1.00 52.94 65 ASP A N 1
ATOM 509 C CA . ASP A 1 65 ? -15.795 -28.481 -19.721 1.00 52.94 65 ASP A CA 1
ATOM 510 C C . ASP A 1 65 ? -17.064 -28.612 -18.860 1.00 52.94 65 ASP A C 1
ATOM 512 O O . ASP A 1 65 ? -17.179 -27.947 -17.827 1.00 52.94 65 ASP A O 1
ATOM 516 N N . LEU A 1 66 ? -18.035 -29.405 -19.320 1.00 46.09 66 LEU A N 1
ATOM 517 C CA . LEU A 1 66 ? -19.341 -29.588 -18.673 1.00 46.09 66 LEU A CA 1
ATOM 518 C C . LEU A 1 66 ? -19.407 -30.856 -17.801 1.00 46.09 66 LEU A C 1
ATOM 520 O O . LEU A 1 66 ? -20.492 -31.209 -17.339 1.00 46.09 66 LEU A O 1
ATOM 524 N N . GLY A 1 67 ? -18.277 -31.526 -17.546 1.00 47.34 67 GLY A N 1
ATOM 525 C CA . GLY A 1 67 ? -18.261 -32.782 -16.791 1.00 47.34 67 GLY A CA 1
ATOM 526 C C . GLY A 1 67 ? -18.918 -33.920 -17.581 1.00 47.34 67 GLY A C 1
ATOM 527 O O . GLY A 1 67 ? -18.536 -34.170 -18.721 1.00 47.34 67 GLY A O 1
ATOM 528 N N . ASP A 1 68 ? -19.914 -34.590 -16.993 1.00 36.00 68 ASP A N 1
ATOM 529 C CA . ASP A 1 68 ? -20.569 -35.791 -17.551 1.00 36.00 68 ASP A CA 1
ATOM 530 C C . ASP A 1 68 ? -21.512 -35.521 -18.748 1.00 36.00 68 ASP A C 1
ATOM 532 O O . ASP A 1 68 ? -22.087 -36.450 -19.313 1.00 36.00 68 ASP A O 1
ATOM 536 N N . LEU A 1 69 ? -21.691 -34.256 -19.151 1.00 41.16 69 LEU A N 1
ATOM 537 C CA . LEU A 1 69 ? -22.517 -33.861 -20.297 1.00 41.16 69 LEU A CA 1
ATOM 538 C C . LEU A 1 69 ? -21.649 -33.596 -21.537 1.00 41.16 69 LEU A C 1
ATOM 540 O O . LEU A 1 69 ? -20.719 -32.789 -21.506 1.00 41.16 69 LEU A O 1
ATOM 544 N N . GLU A 1 70 ? -21.980 -34.252 -22.653 1.00 49.66 70 GLU A N 1
ATOM 545 C CA . GLU A 1 70 ? -21.222 -34.174 -23.906 1.00 49.66 70 GLU A CA 1
ATOM 546 C C . GLU A 1 70 ? -21.147 -32.730 -24.450 1.00 49.66 70 GLU A C 1
ATOM 548 O O . GLU A 1 70 ? -22.146 -32.112 -24.816 1.00 49.66 70 GLU A O 1
ATOM 553 N N . GLY A 1 71 ? -19.932 -32.176 -24.551 1.00 52.66 71 GLY A N 1
ATOM 554 C CA . GLY A 1 71 ? -19.666 -30.812 -25.040 1.00 52.66 71 GLY A CA 1
ATOM 555 C C . GLY A 1 71 ? -19.853 -30.601 -26.554 1.00 52.66 71 GLY A C 1
ATOM 556 O O . GLY A 1 71 ? -19.347 -29.616 -27.103 1.00 52.66 71 GLY A O 1
ATOM 557 N N . VAL A 1 72 ? -20.543 -31.520 -27.241 1.00 53.84 72 VAL A N 1
ATOM 558 C CA . VAL A 1 72 ? -20.853 -31.502 -28.681 1.00 53.84 72 VAL A CA 1
ATOM 559 C C . VAL A 1 72 ? -22.275 -32.018 -28.888 1.00 53.84 72 VAL A C 1
ATOM 561 O O . VAL A 1 72 ? -22.653 -33.016 -28.294 1.00 53.84 72 VAL A O 1
ATOM 564 N N . SER A 1 73 ? -23.058 -31.368 -29.749 1.00 52.59 73 SER A N 1
ATOM 565 C CA . SER A 1 73 ? -24.431 -31.786 -30.063 1.00 52.59 73 SER A CA 1
ATOM 566 C C . SER A 1 73 ? -24.753 -31.564 -31.538 1.00 52.59 73 SER A C 1
ATOM 568 O O . SER A 1 73 ? -24.333 -30.573 -32.126 1.00 52.59 73 SER A O 1
ATOM 570 N N . ILE A 1 74 ? -25.528 -32.457 -32.154 1.00 55.91 74 ILE A N 1
ATOM 571 C CA . ILE A 1 74 ? -26.092 -32.243 -33.502 1.00 55.91 74 ILE A CA 1
ATOM 572 C C . ILE A 1 74 ? -27.302 -31.294 -33.486 1.00 55.91 74 ILE A C 1
ATOM 574 O O . ILE A 1 74 ? -27.632 -30.696 -34.508 1.00 55.91 74 ILE A O 1
ATOM 578 N N . ALA A 1 75 ? -27.927 -31.111 -32.321 1.00 60.16 75 ALA A N 1
ATOM 579 C CA . ALA A 1 75 ? -29.022 -30.175 -32.093 1.00 60.16 75 ALA A CA 1
ATOM 580 C C . ALA A 1 75 ? -28.528 -28.906 -31.381 1.00 60.16 75 ALA A C 1
ATOM 582 O O . ALA A 1 75 ? -27.509 -28.930 -30.685 1.00 60.16 75 ALA A O 1
ATOM 583 N N . GLN A 1 76 ? -29.260 -27.796 -31.533 1.00 71.50 76 GLN A N 1
ATOM 584 C CA . GLN A 1 76 ? -28.934 -26.539 -30.854 1.00 71.50 76 GLN A CA 1
ATOM 585 C C . GLN A 1 76 ? -28.803 -26.768 -29.343 1.00 71.50 76 GLN A C 1
ATOM 587 O O . GLN A 1 76 ? -29.702 -27.321 -28.712 1.00 71.50 76 GLN A O 1
ATOM 592 N N . MET A 1 77 ? -27.686 -26.331 -28.761 1.00 67.06 77 MET A N 1
ATOM 593 C CA . MET A 1 77 ? -27.469 -26.462 -27.321 1.00 67.06 77 MET A CA 1
ATOM 594 C C . MET A 1 77 ? -28.366 -25.486 -26.541 1.00 67.06 77 MET A C 1
ATOM 596 O O . MET A 1 77 ? -28.591 -24.368 -27.021 1.00 67.06 77 MET A O 1
ATOM 600 N N . PRO A 1 78 ? -28.871 -25.871 -25.354 1.00 57.94 78 PRO A N 1
ATOM 601 C CA . PRO A 1 78 ? -29.694 -24.996 -24.529 1.00 57.94 78 PRO A CA 1
ATOM 602 C C . PRO A 1 78 ? -28.900 -23.775 -24.049 1.00 57.94 78 PRO A C 1
ATOM 604 O O . PRO A 1 78 ? -27.670 -23.785 -23.974 1.00 57.94 78 PRO A O 1
ATOM 607 N N . LYS A 1 79 ? -29.615 -22.701 -23.704 1.00 59.81 79 LYS A N 1
ATOM 608 C CA . LYS A 1 79 ? -29.002 -21.502 -23.127 1.00 59.81 79 LYS A CA 1
ATOM 609 C C . LYS A 1 79 ? -28.630 -21.775 -21.668 1.00 59.81 79 LYS A C 1
ATOM 611 O O . LYS A 1 79 ? -29.506 -22.036 -20.849 1.00 59.81 79 LYS A O 1
ATOM 616 N N . PHE A 1 80 ? -27.345 -21.689 -21.343 1.00 58.03 80 PHE A N 1
ATOM 617 C CA . PHE A 1 80 ? -26.843 -21.891 -19.984 1.00 58.03 80 PHE A CA 1
ATOM 618 C C . PHE A 1 80 ? -26.915 -20.590 -19.160 1.00 58.03 80 PHE A C 1
ATOM 620 O O . PHE A 1 80 ? -26.593 -19.512 -19.659 1.00 58.03 80 PHE A O 1
ATOM 627 N N . GLU A 1 81 ? -27.290 -20.671 -17.877 1.00 47.00 81 GLU A N 1
ATOM 628 C CA . GLU A 1 81 ? -27.454 -19.494 -16.996 1.00 47.00 81 GLU A CA 1
ATOM 629 C C . GLU A 1 81 ? -26.130 -18.796 -16.608 1.00 47.00 81 GLU A C 1
ATOM 631 O O . GLU A 1 81 ? -26.129 -17.635 -16.192 1.00 47.00 81 GLU A O 1
ATOM 636 N N . LYS A 1 82 ? -24.980 -19.470 -16.756 1.00 47.94 82 LYS A N 1
ATOM 637 C CA . LYS A 1 82 ? -23.645 -18.961 -16.393 1.00 47.94 82 LYS A CA 1
ATOM 638 C C . LYS A 1 82 ? -22.703 -19.003 -17.586 1.00 47.94 82 LYS A C 1
ATOM 640 O O . LYS A 1 82 ? -22.216 -20.080 -17.874 1.00 47.94 82 LYS A O 1
ATOM 645 N N . GLY A 1 83 ? -22.382 -17.857 -18.194 1.00 53.56 83 GLY A N 1
ATOM 646 C CA . GLY A 1 83 ? -21.120 -17.558 -18.909 1.00 53.56 83 GLY A CA 1
ATOM 647 C C . GLY A 1 83 ? -20.540 -18.556 -19.932 1.00 53.56 83 GLY A C 1
ATOM 648 O O . GLY A 1 83 ? -19.427 -18.319 -20.387 1.00 53.56 83 GLY A O 1
ATOM 649 N N . ILE A 1 84 ? -21.247 -19.636 -20.265 1.00 58.62 84 ILE A N 1
ATOM 650 C CA . ILE A 1 84 ? -20.826 -20.732 -21.135 1.00 58.62 84 ILE A CA 1
ATOM 651 C C . ILE A 1 84 ? -21.082 -20.301 -22.569 1.00 58.62 84 ILE A C 1
ATOM 653 O O . ILE A 1 84 ? -22.195 -19.902 -22.919 1.00 58.62 84 ILE A O 1
ATOM 657 N N . THR A 1 85 ? -20.042 -20.362 -23.392 1.00 64.12 85 THR A N 1
ATOM 658 C CA . THR A 1 85 ? -20.111 -19.907 -24.778 1.00 64.12 85 THR A CA 1
ATOM 659 C C . THR A 1 85 ? -20.374 -21.095 -25.695 1.00 64.12 85 THR A C 1
ATOM 661 O O . THR A 1 85 ? -19.554 -22.012 -25.792 1.00 64.12 85 THR A O 1
ATOM 664 N N . THR A 1 86 ? -21.505 -21.069 -26.399 1.00 71.94 86 THR A N 1
ATOM 665 C CA . THR A 1 86 ? -21.899 -22.093 -27.374 1.00 71.94 86 THR A CA 1
ATOM 666 C C . THR A 1 86 ? -21.628 -21.636 -28.808 1.00 71.94 86 THR A C 1
ATOM 668 O O . THR A 1 86 ? -21.733 -20.454 -29.148 1.00 71.94 86 THR A O 1
ATOM 671 N N . TYR A 1 87 ? -21.258 -22.581 -29.671 1.00 76.00 87 TYR A N 1
ATOM 672 C CA . TYR A 1 87 ? -20.835 -22.324 -31.046 1.00 76.00 87 TYR A CA 1
ATOM 673 C C . TYR A 1 87 ? -21.577 -23.211 -32.042 1.00 76.00 87 TYR A C 1
ATOM 675 O O . TYR A 1 87 ? -21.725 -24.405 -31.807 1.00 76.00 87 TYR A O 1
ATOM 683 N N . ALA A 1 88 ? -21.950 -22.649 -33.190 1.00 78.31 88 ALA A N 1
ATOM 684 C CA . ALA A 1 88 ? -22.378 -23.365 -34.386 1.00 78.31 88 ALA A CA 1
ATOM 685 C C . ALA A 1 88 ? -21.168 -23.603 -35.308 1.00 78.31 88 ALA A C 1
ATOM 687 O O . ALA A 1 88 ? -20.474 -22.655 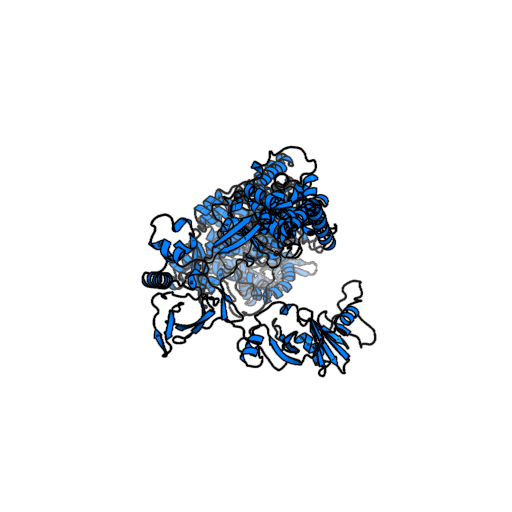-35.692 1.00 78.31 88 ALA A O 1
ATOM 688 N N . VAL A 1 89 ? -20.895 -24.862 -35.662 1.00 77.31 89 VAL A N 1
ATOM 689 C CA . VAL A 1 89 ? -19.714 -25.252 -36.446 1.00 77.31 89 VAL A CA 1
ATOM 690 C C . VAL A 1 89 ? -20.100 -25.610 -37.876 1.00 77.31 89 VAL A C 1
ATOM 692 O O . VAL A 1 89 ? -20.807 -26.584 -38.129 1.00 77.31 89 VAL A O 1
ATOM 695 N N . PHE A 1 90 ? -19.556 -24.854 -38.824 1.00 77.69 90 PHE A N 1
ATOM 696 C CA . PHE A 1 90 ? -19.750 -25.020 -40.258 1.00 77.69 90 PHE A CA 1
ATOM 697 C C . PHE A 1 90 ? -18.547 -25.694 -40.905 1.00 77.69 90 PHE A C 1
ATOM 699 O O . PHE A 1 90 ? -17.401 -25.421 -40.551 1.00 77.69 90 PHE A O 1
ATOM 706 N N . LYS A 1 91 ? -18.786 -26.543 -41.900 1.00 77.50 91 LYS A N 1
ATOM 707 C CA . LYS A 1 91 ? -17.761 -27.087 -42.792 1.00 77.50 91 LYS A CA 1
ATOM 708 C C . LYS A 1 91 ? -17.796 -26.317 -44.108 1.00 77.50 91 LYS A C 1
ATOM 710 O O . LYS A 1 91 ? -18.834 -26.291 -44.755 1.00 77.50 91 LYS A O 1
ATOM 715 N N . ALA A 1 92 ? -16.659 -25.756 -44.506 1.00 72.12 92 ALA A N 1
ATOM 716 C CA . ALA A 1 92 ? -16.465 -25.146 -45.819 1.00 72.12 92 ALA A CA 1
ATOM 717 C C . ALA A 1 92 ? -15.154 -25.680 -46.419 1.00 72.12 92 ALA A C 1
ATOM 719 O O . ALA A 1 92 ? -14.071 -25.551 -45.833 1.00 72.12 92 ALA A O 1
ATOM 720 N N . GLY A 1 93 ? -15.253 -26.384 -47.549 1.00 72.75 93 GLY A N 1
ATOM 721 C CA . GLY A 1 93 ? -14.144 -27.160 -48.114 1.00 72.75 93 GLY A CA 1
ATOM 722 C C . GLY A 1 93 ? -13.598 -28.230 -47.147 1.00 72.75 93 GLY A C 1
ATOM 723 O O . GLY A 1 93 ? -14.348 -29.025 -46.576 1.00 72.75 93 GLY A O 1
ATOM 724 N N . LYS A 1 94 ? -12.268 -28.260 -46.953 1.00 60.12 94 LYS A N 1
ATOM 725 C CA . LYS A 1 94 ? -11.575 -29.176 -46.014 1.00 60.12 94 LYS A CA 1
ATOM 726 C C . LYS A 1 94 ? -11.474 -28.633 -44.578 1.00 60.12 94 LYS A C 1
ATOM 728 O O . LYS A 1 94 ? -10.906 -29.305 -43.718 1.00 60.12 94 LYS A O 1
ATOM 733 N N . LYS A 1 95 ? -11.981 -27.425 -44.309 1.00 59.47 95 LYS A N 1
ATOM 734 C CA . LYS A 1 95 ? -11.855 -26.735 -43.016 1.00 59.47 95 LYS A CA 1
ATOM 735 C C . LYS A 1 95 ? -13.210 -26.622 -42.313 1.00 59.47 95 LYS A C 1
ATOM 737 O O . LYS A 1 95 ? -14.267 -26.757 -42.929 1.00 59.47 95 LYS A O 1
ATOM 742 N N . ARG A 1 96 ? -13.163 -26.396 -40.999 1.00 68.62 96 ARG A N 1
ATOM 743 C CA . ARG A 1 96 ? -14.335 -26.103 -40.167 1.00 68.62 96 ARG A CA 1
ATOM 744 C C . ARG A 1 96 ? -14.175 -24.733 -39.514 1.00 68.62 96 ARG A C 1
ATOM 746 O O . ARG A 1 96 ? -13.067 -24.382 -39.116 1.00 68.62 96 ARG A O 1
ATOM 753 N N . TYR A 1 97 ? -15.274 -23.998 -39.402 1.00 70.75 97 TYR A N 1
ATOM 754 C CA . TYR A 1 97 ? -15.349 -22.633 -38.890 1.00 70.75 97 TYR A CA 1
ATOM 755 C C . TYR A 1 97 ? -16.451 -22.552 -37.835 1.00 70.75 97 TYR A C 1
ATOM 757 O O . TYR A 1 97 ? -17.513 -23.138 -38.018 1.00 70.75 97 TYR A O 1
ATOM 765 N N . ALA A 1 98 ? -16.199 -21.853 -36.732 1.00 72.31 98 ALA A N 1
ATOM 766 C CA . ALA A 1 98 ? -17.131 -21.755 -35.616 1.00 72.31 98 ALA A CA 1
ATOM 767 C C . ALA A 1 98 ? -17.650 -20.322 -35.471 1.00 72.31 98 ALA A C 1
ATOM 769 O O . ALA A 1 98 ? -16.865 -19.372 -35.447 1.00 72.31 98 ALA A O 1
ATOM 770 N N . PHE A 1 99 ? -18.964 -20.187 -35.331 1.00 75.00 99 PHE A N 1
ATOM 771 C CA . PHE A 1 99 ? -19.654 -18.923 -35.088 1.00 75.00 99 PHE A CA 1
ATOM 772 C C . PHE A 1 99 ? -20.448 -19.029 -33.789 1.00 75.00 99 PHE A C 1
ATOM 774 O O . PHE A 1 99 ? -20.836 -20.120 -33.391 1.00 75.00 99 PHE A O 1
ATOM 781 N N . ASP A 1 100 ? -20.656 -17.910 -33.105 1.00 79.81 100 ASP A N 1
ATOM 782 C CA . ASP A 1 100 ? -21.477 -17.851 -31.891 1.00 79.81 100 ASP A CA 1
ATOM 783 C C . ASP A 1 100 ? -22.881 -18.421 -32.167 1.00 79.81 100 ASP A C 1
ATOM 785 O O . ASP A 1 100 ? -23.552 -17.974 -33.104 1.00 79.81 100 ASP A O 1
ATOM 789 N N . GLN A 1 101 ? -23.308 -19.426 -31.393 1.00 82.94 101 GLN A N 1
ATOM 790 C CA . GLN A 1 101 ? -24.585 -20.102 -31.626 1.00 82.94 101 GLN A CA 1
ATOM 791 C C . GLN A 1 101 ? -25.767 -19.151 -31.416 1.00 82.94 101 GLN A C 1
ATOM 793 O O . GLN A 1 101 ? -26.716 -19.201 -32.195 1.00 82.94 101 GLN A O 1
ATOM 798 N N . GLU A 1 102 ? -25.730 -18.271 -30.409 1.00 80.69 102 GLU A N 1
ATOM 799 C CA . GLU A 1 102 ? -26.837 -17.342 -30.162 1.00 80.69 102 GLU A CA 1
ATOM 800 C C . GLU A 1 102 ? -26.998 -16.375 -31.338 1.00 80.69 102 GLU A C 1
ATOM 802 O O . GLU A 1 102 ? -28.114 -16.151 -31.807 1.00 80.69 102 GLU A O 1
ATOM 807 N N . LYS A 1 103 ? -25.886 -15.867 -31.882 1.00 82.38 103 LYS A N 1
ATOM 808 C CA . LYS A 1 103 ? -25.906 -14.982 -33.061 1.00 82.38 103 LYS A CA 1
ATOM 809 C C . LYS A 1 103 ? -26.327 -15.712 -34.334 1.00 82.38 103 LYS A C 1
ATOM 811 O O . LYS A 1 103 ? -27.091 -15.159 -35.123 1.00 82.38 103 LYS A O 1
ATOM 816 N N . TYR A 1 104 ? -25.869 -16.947 -34.531 1.00 86.19 104 TYR A N 1
ATOM 817 C CA . TYR A 1 104 ? -26.328 -17.806 -35.625 1.00 86.19 104 TYR A CA 1
ATOM 818 C C . TYR A 1 104 ? -27.845 -18.045 -35.554 1.00 86.19 104 TYR A C 1
ATOM 820 O O . TYR A 1 104 ? -28.552 -17.865 -36.550 1.00 86.19 104 TYR A O 1
ATOM 828 N N . ASN A 1 105 ? -28.359 -18.362 -34.363 1.00 85.06 105 ASN A N 1
ATOM 829 C CA . ASN A 1 105 ? -29.772 -18.643 -34.126 1.00 85.06 105 ASN A CA 1
ATOM 830 C C . ASN A 1 105 ? -30.673 -17.447 -34.464 1.00 85.06 105 ASN A C 1
ATOM 832 O O . ASN A 1 105 ? -31.792 -17.648 -34.929 1.00 85.06 105 ASN A O 1
ATOM 836 N N . VAL A 1 106 ? -30.193 -16.205 -34.315 1.00 80.31 106 VAL A N 1
ATOM 837 C CA . VAL A 1 106 ? -30.939 -15.003 -34.739 1.00 80.31 106 VAL A CA 1
ATOM 838 C C . VAL A 1 106 ? -31.273 -15.036 -36.236 1.00 80.31 106 VAL A C 1
ATOM 840 O O . VAL A 1 106 ? -32.363 -14.616 -36.626 1.00 80.31 106 VAL A O 1
ATOM 843 N N . ILE A 1 107 ? -30.358 -15.533 -37.075 1.00 83.38 107 ILE A N 1
ATOM 844 C CA . ILE A 1 107 ? -30.580 -15.650 -38.520 1.00 83.38 107 ILE A CA 1
ATOM 845 C C . ILE A 1 107 ? -31.372 -16.920 -38.832 1.00 83.38 107 ILE A C 1
ATOM 847 O O . ILE A 1 107 ? -32.385 -16.837 -39.522 1.00 83.38 107 ILE A O 1
ATOM 851 N N . ASN A 1 108 ? -30.948 -18.068 -38.295 1.00 86.00 108 ASN A N 1
ATOM 852 C CA . ASN A 1 108 ? -31.555 -19.371 -38.579 1.00 86.00 108 ASN A CA 1
ATOM 853 C C . ASN A 1 108 ? -33.032 -19.442 -38.165 1.00 86.00 108 ASN A C 1
ATOM 855 O O . ASN A 1 108 ? -33.855 -19.965 -38.900 1.00 86.00 108 ASN A O 1
ATOM 859 N N . ASN A 1 109 ? -33.406 -18.856 -37.024 1.00 82.75 109 ASN A N 1
ATOM 860 C CA . ASN A 1 109 ? -34.804 -18.862 -36.579 1.00 82.75 109 ASN A CA 1
ATOM 861 C C . ASN A 1 109 ? -35.717 -18.006 -37.470 1.00 82.75 109 ASN A C 1
ATOM 863 O O . ASN A 1 109 ? -36.935 -18.143 -37.408 1.00 82.75 109 ASN A O 1
ATOM 867 N N . ARG A 1 110 ? -35.150 -17.092 -38.266 1.00 80.12 110 ARG A N 1
ATOM 868 C CA . ARG A 1 110 ? -35.909 -16.216 -39.165 1.00 80.12 110 ARG A CA 1
ATOM 869 C C . ARG A 1 110 ? -35.894 -16.693 -40.612 1.00 80.12 110 ARG A C 1
ATOM 871 O O . ARG A 1 110 ? -36.894 -16.533 -41.302 1.00 80.12 110 ARG A O 1
ATOM 878 N N . TYR A 1 111 ? -34.767 -17.228 -41.057 1.00 84.88 111 TYR A N 1
ATOM 879 C CA . TYR A 1 111 ? -34.567 -17.774 -42.392 1.00 84.88 111 TYR A CA 1
ATOM 880 C C . TYR A 1 111 ? -34.047 -19.212 -42.247 1.00 84.88 111 TYR A C 1
ATOM 882 O O . TYR A 1 111 ? -32.856 -19.442 -42.454 1.00 84.88 111 TYR A O 1
ATOM 890 N N . PRO A 1 112 ? -34.904 -20.165 -41.833 1.00 80.69 112 PRO A N 1
ATOM 891 C CA . PRO A 1 112 ? -34.489 -21.545 -41.562 1.00 80.69 112 PRO A CA 1
ATOM 892 C C . PRO A 1 112 ? -33.971 -22.265 -42.812 1.00 80.69 112 PRO A C 1
ATOM 894 O O . PRO A 1 112 ? -33.105 -23.127 -42.705 1.00 80.69 112 PRO A O 1
ATOM 897 N N . ASP A 1 113 ? -34.433 -21.853 -43.994 1.00 83.25 113 ASP A N 1
ATOM 898 C CA . ASP A 1 113 ? -34.027 -22.424 -45.284 1.00 83.25 113 ASP A CA 1
ATOM 899 C C . ASP A 1 113 ? -32.828 -21.697 -45.922 1.00 83.25 113 ASP A C 1
ATOM 901 O O . ASP A 1 113 ? -32.477 -21.944 -47.081 1.00 83.25 113 ASP A O 1
ATOM 905 N N . ALA A 1 114 ? -32.195 -20.764 -45.200 1.00 85.31 114 ALA A N 1
ATOM 906 C CA . ALA A 1 114 ? -31.068 -20.016 -45.736 1.00 85.31 114 ALA A CA 1
ATOM 907 C C . ALA A 1 114 ? -29.855 -20.926 -45.979 1.00 85.31 114 ALA A C 1
ATOM 909 O O . ALA A 1 114 ? -29.445 -21.713 -45.127 1.00 85.31 114 ALA A O 1
ATOM 910 N N . LYS A 1 115 ? -29.213 -20.759 -47.137 1.00 89.88 115 LYS A N 1
ATOM 911 C CA . LYS A 1 115 ? -27.912 -21.366 -47.434 1.00 89.88 115 LYS A CA 1
ATOM 912 C C . LYS A 1 115 ? -26.795 -20.452 -46.961 1.00 89.88 115 LYS A C 1
ATOM 914 O O . LYS A 1 115 ? -26.878 -19.235 -47.116 1.00 89.88 115 LYS A O 1
ATOM 919 N N . TYR A 1 116 ? -25.727 -21.029 -46.425 1.00 88.94 116 TYR A N 1
ATOM 920 C CA . TYR A 1 116 ? -24.642 -20.259 -45.834 1.00 88.94 116 TYR A CA 1
ATOM 921 C C . TYR A 1 116 ? -23.376 -20.302 -46.692 1.00 88.94 116 TYR A C 1
ATOM 923 O O . TYR A 1 116 ? -23.016 -21.337 -47.250 1.00 88.94 116 TYR A O 1
ATOM 931 N N . LYS A 1 117 ? -22.674 -19.171 -46.763 1.00 87.00 117 LYS A N 1
ATOM 932 C CA . LYS A 1 117 ? -21.323 -19.065 -47.327 1.00 87.00 117 LYS A CA 1
ATOM 933 C C . LYS A 1 117 ? -20.400 -18.391 -46.327 1.00 87.00 117 LYS A C 1
ATOM 935 O O . LYS A 1 117 ? -20.835 -17.527 -45.567 1.00 87.00 117 LYS A O 1
ATOM 940 N N . ILE A 1 118 ? -19.127 -18.767 -46.326 1.00 81.31 118 ILE A N 1
ATOM 941 C CA . ILE A 1 118 ? -18.106 -18.143 -45.481 1.00 81.31 118 ILE A CA 1
ATOM 942 C C . ILE A 1 118 ? -17.160 -17.334 -46.356 1.00 81.31 118 ILE A C 1
ATOM 944 O O . ILE A 1 118 ? -16.624 -17.851 -47.335 1.00 81.31 118 ILE A O 1
ATOM 948 N N . VAL A 1 119 ? -16.936 -16.079 -45.969 1.00 76.19 119 VAL A N 1
ATOM 949 C CA . VAL A 1 119 ? -15.876 -15.244 -46.540 1.00 76.19 119 VAL A CA 1
ATOM 950 C C . VAL A 1 119 ? -14.572 -15.607 -45.851 1.00 76.19 119 VAL A C 1
ATOM 952 O O . VAL A 1 119 ? -14.464 -15.507 -44.625 1.00 76.19 119 VAL A O 1
ATOM 955 N N . VAL A 1 120 ? -13.592 -16.039 -46.637 1.00 68.81 120 VAL A N 1
ATOM 956 C CA . VAL A 1 120 ? -12.267 -16.411 -46.145 1.00 68.81 120 VAL A CA 1
ATOM 957 C C . VAL A 1 120 ? -11.261 -15.327 -46.535 1.00 68.81 120 VAL A C 1
ATOM 959 O O . VAL A 1 120 ? -11.186 -14.943 -47.702 1.00 68.81 120 VAL A O 1
ATOM 962 N N . ASP A 1 121 ? -10.511 -14.811 -45.561 1.00 61.34 121 ASP A N 1
ATOM 963 C CA . ASP A 1 121 ? -9.450 -13.826 -45.801 1.00 61.34 121 ASP A CA 1
ATOM 964 C C . ASP A 1 121 ? -8.176 -14.455 -46.410 1.00 61.34 121 ASP A C 1
ATOM 966 O O . ASP A 1 121 ? -8.082 -15.674 -46.578 1.00 61.34 121 ASP A O 1
ATOM 970 N N . GLU A 1 122 ? -7.182 -13.626 -46.754 1.00 53.22 122 GLU A N 1
ATOM 971 C CA . GLU A 1 122 ? -5.909 -14.057 -47.365 1.00 53.22 122 GLU A CA 1
ATOM 972 C C . GLU A 1 122 ? -5.107 -15.050 -46.494 1.00 53.22 122 GLU A C 1
ATOM 974 O O . GLU A 1 122 ? -4.286 -15.807 -47.013 1.00 53.22 122 GLU A O 1
ATOM 979 N N . GLU A 1 123 ? -5.372 -15.119 -45.182 1.00 51.00 123 GLU A N 1
ATOM 980 C CA . GLU A 1 123 ? -4.757 -16.083 -44.256 1.00 51.00 123 GLU A CA 1
ATOM 981 C C . GLU A 1 123 ? -5.545 -17.407 -44.157 1.00 51.00 123 GLU A C 1
ATOM 983 O O . GLU A 1 123 ? -5.136 -18.353 -43.470 1.00 51.00 123 GLU A O 1
ATOM 988 N N . GLY A 1 124 ? -6.675 -17.525 -44.859 1.00 53.22 124 GLY A N 1
ATOM 989 C CA . GLY A 1 124 ? -7.514 -18.716 -44.836 1.00 53.22 124 GLY A CA 1
ATOM 990 C C . GLY A 1 124 ? -8.472 -18.780 -43.638 1.00 53.22 124 GLY A C 1
ATOM 991 O O . GLY A 1 124 ? -8.944 -19.887 -43.323 1.00 53.22 124 GLY A O 1
ATOM 992 N N . ILE A 1 125 ? -8.733 -17.649 -42.967 1.00 54.53 125 ILE A N 1
ATOM 993 C CA . ILE A 1 125 ? -9.578 -17.513 -41.772 1.00 54.53 125 ILE A CA 1
ATOM 994 C C . ILE A 1 125 ? -10.968 -16.998 -42.178 1.00 54.53 125 ILE A C 1
ATOM 996 O O . ILE A 1 125 ? -11.106 -16.068 -42.966 1.00 54.53 125 ILE A O 1
ATOM 1000 N N . GLY A 1 126 ? -12.022 -17.626 -41.648 1.00 57.75 126 GLY A N 1
ATOM 1001 C CA . GLY A 1 126 ? -13.406 -17.246 -41.931 1.00 57.75 126 GLY A CA 1
ATOM 1002 C C . GLY A 1 126 ? -13.768 -15.975 -41.171 1.00 57.75 126 GLY A C 1
ATOM 1003 O O . GLY A 1 126 ? -13.942 -16.021 -39.954 1.00 57.75 126 GLY A O 1
ATOM 1004 N N . SER A 1 127 ? -13.852 -14.848 -41.871 1.00 63.47 127 SER A N 1
ATOM 1005 C CA . SER A 1 127 ? -14.103 -13.533 -41.274 1.00 63.47 127 SER A CA 1
ATOM 1006 C C . SER A 1 127 ? -15.600 -13.242 -41.109 1.00 63.47 127 SER A C 1
ATOM 1008 O O . SER A 1 127 ? -15.988 -12.574 -40.147 1.00 63.47 127 SER A O 1
ATOM 1010 N N . LEU A 1 128 ? -16.449 -13.794 -41.986 1.00 74.25 128 LEU A N 1
ATOM 1011 C CA . LEU A 1 128 ? -17.909 -13.657 -41.940 1.00 74.25 128 LEU A CA 1
ATOM 1012 C C . LEU A 1 128 ? -18.635 -14.930 -42.398 1.00 74.25 128 LEU A C 1
ATOM 1014 O O . LEU A 1 128 ? -18.240 -15.549 -43.385 1.00 74.25 128 LEU A O 1
ATOM 1018 N N . LEU A 1 129 ? -19.738 -15.261 -41.720 1.00 83.75 129 LEU A N 1
ATOM 1019 C CA . LEU A 1 129 ? -20.756 -16.214 -42.177 1.00 83.75 129 LEU A CA 1
ATOM 1020 C C . LEU A 1 129 ? -21.925 -15.431 -42.773 1.00 83.75 129 LEU A C 1
ATOM 1022 O O . LEU A 1 129 ? -22.546 -14.647 -42.060 1.00 83.75 129 LEU A O 1
ATOM 1026 N N . ILE A 1 130 ? -22.241 -15.649 -44.044 1.00 84.19 130 ILE A N 1
ATOM 1027 C CA . ILE A 1 130 ? -23.308 -14.951 -44.769 1.00 84.19 130 ILE A CA 1
ATOM 1028 C C . ILE A 1 130 ? -24.431 -15.935 -45.081 1.00 84.19 130 ILE A C 1
ATOM 1030 O O . ILE A 1 130 ? -24.181 -17.019 -45.602 1.00 84.19 130 ILE A O 1
ATOM 1034 N N . ALA A 1 131 ? -25.664 -15.542 -44.778 1.00 86.75 131 ALA A N 1
ATOM 1035 C CA . ALA A 1 131 ? -26.874 -16.305 -45.041 1.00 86.75 131 ALA A CA 1
ATOM 1036 C C . ALA A 1 131 ? -27.593 -15.775 -46.286 1.00 86.75 131 ALA A C 1
ATOM 1038 O O . ALA A 1 131 ? -27.868 -14.575 -46.392 1.00 86.75 131 ALA A O 1
ATOM 1039 N N . TYR A 1 132 ? -27.935 -16.686 -47.190 1.00 83.19 132 TYR A N 1
ATOM 1040 C CA . TYR A 1 132 ? -28.641 -16.432 -48.436 1.00 83.19 132 TYR A CA 1
ATOM 1041 C C . TYR A 1 132 ? -29.989 -17.146 -48.432 1.00 83.19 132 TYR A C 1
ATOM 1043 O O . TYR A 1 132 ? -30.038 -18.371 -48.382 1.00 83.19 132 TYR A O 1
ATOM 1051 N N . ASP A 1 133 ? -31.074 -16.392 -48.562 1.00 83.44 133 ASP A N 1
ATOM 1052 C CA . ASP A 1 133 ? -32.414 -16.933 -48.787 1.00 83.44 133 ASP A CA 1
ATOM 1053 C C . ASP A 1 133 ? -32.845 -16.591 -50.218 1.00 83.44 133 ASP A C 1
ATOM 1055 O O . ASP A 1 133 ? -32.710 -15.447 -50.665 1.00 83.44 133 ASP A O 1
ATOM 1059 N N . LYS A 1 134 ? -33.274 -17.605 -50.979 1.00 81.94 134 LYS A N 1
ATOM 1060 C CA . LYS A 1 134 ? -33.591 -17.506 -52.420 1.00 81.94 134 LYS A CA 1
ATOM 1061 C C . LYS A 1 134 ? -32.518 -16.761 -53.237 1.00 81.94 134 LYS A C 1
ATOM 1063 O O . LYS A 1 134 ? -32.823 -15.932 -54.091 1.00 81.94 134 LYS A O 1
ATOM 1068 N N . GLY A 1 135 ? -31.243 -17.021 -52.932 1.00 73.31 135 GLY A N 1
ATOM 1069 C CA . GLY A 1 135 ? -30.092 -16.418 -53.615 1.00 73.31 135 GLY A CA 1
ATOM 1070 C C . GLY A 1 135 ? -29.782 -14.966 -53.229 1.00 73.31 135 GLY A C 1
ATOM 1071 O O . GLY A 1 135 ? -28.847 -14.390 -53.778 1.00 73.31 135 GLY A O 1
ATOM 1072 N N . LYS A 1 136 ? -30.509 -14.365 -52.275 1.00 74.12 136 LYS A N 1
ATOM 1073 C CA . LYS A 1 136 ? -30.270 -12.992 -51.799 1.00 74.12 136 LYS A CA 1
ATOM 1074 C C . LYS A 1 136 ? -29.707 -12.999 -50.374 1.00 74.12 136 LYS A C 1
ATOM 1076 O O . LYS A 1 136 ? -30.208 -13.756 -49.544 1.00 74.12 136 LYS A O 1
ATOM 1081 N N . PRO A 1 137 ? -28.714 -12.151 -50.046 1.00 76.25 137 PRO A N 1
ATOM 1082 C CA . PRO A 1 137 ? -28.186 -12.073 -48.690 1.00 76.25 137 PRO A CA 1
ATOM 1083 C C . PRO A 1 137 ? -29.253 -11.512 -47.739 1.00 76.25 137 PRO A C 1
ATOM 1085 O O . PRO A 1 137 ? -29.813 -10.435 -47.972 1.00 76.25 137 PRO A O 1
ATOM 1088 N N . VAL A 1 138 ? -29.535 -12.250 -46.666 1.00 78.81 138 VAL A N 1
ATOM 1089 C CA . VAL A 1 138 ? -30.563 -11.923 -45.658 1.00 78.81 138 VAL A CA 1
ATOM 1090 C C . VAL A 1 138 ? -30.006 -11.759 -44.245 1.00 78.81 138 VAL A C 1
ATOM 1092 O O . VAL A 1 138 ? -30.687 -11.212 -43.375 1.00 78.81 138 VAL A O 1
ATOM 1095 N N . GLY A 1 139 ? -28.760 -12.170 -44.009 1.00 79.88 139 GLY A N 1
ATOM 1096 C CA . GLY A 1 139 ? -28.091 -12.033 -42.721 1.00 79.88 139 GLY A CA 1
ATOM 1097 C C . GLY A 1 139 ? -26.592 -12.299 -42.809 1.00 79.88 139 GLY A C 1
ATOM 1098 O O . GLY A 1 139 ? -26.139 -12.972 -43.729 1.00 79.88 139 GLY A O 1
ATOM 1099 N N . ALA A 1 140 ? -25.826 -11.789 -41.849 1.00 80.00 140 ALA A N 1
ATOM 1100 C CA . ALA A 1 140 ? -24.425 -12.137 -41.673 1.00 80.00 140 ALA A CA 1
ATOM 1101 C C . ALA A 1 140 ? -24.016 -12.112 -40.192 1.00 80.00 140 ALA A C 1
ATOM 1103 O O . ALA A 1 140 ? -24.494 -11.279 -39.419 1.00 80.00 140 ALA A O 1
ATOM 1104 N N . VAL A 1 141 ? -23.114 -13.012 -39.803 1.00 78.12 141 VAL A N 1
ATOM 1105 C CA . VAL A 1 141 ? -22.497 -13.070 -38.469 1.00 78.12 141 VAL A CA 1
ATOM 1106 C C . VAL A 1 141 ? -21.000 -12.839 -38.620 1.00 78.12 141 VAL A C 1
ATOM 1108 O O . VAL A 1 141 ? -20.345 -13.521 -39.413 1.00 78.12 141 VAL A O 1
ATOM 1111 N N . SER A 1 142 ? -20.444 -11.894 -37.861 1.00 69.94 142 SER A N 1
ATOM 1112 C CA . SER A 1 142 ? -18.995 -11.706 -37.814 1.00 69.94 142 SER A CA 1
ATOM 1113 C C . SER A 1 142 ? -18.323 -12.845 -37.046 1.00 69.94 142 SER A C 1
ATOM 1115 O O . SER A 1 142 ? -18.828 -13.333 -36.029 1.00 69.94 142 SER A O 1
ATOM 1117 N N . GLY A 1 143 ? -17.171 -13.296 -37.542 1.00 61.69 143 GLY A N 1
ATOM 1118 C CA . GLY A 1 143 ? -16.348 -14.270 -36.832 1.00 61.69 143 GLY A CA 1
ATOM 1119 C C . GLY A 1 143 ? -15.865 -13.706 -35.491 1.00 61.69 143 GLY A C 1
ATOM 1120 O O . GLY A 1 143 ? -15.453 -12.550 -35.396 1.00 61.69 143 GLY A O 1
ATOM 1121 N N . LEU A 1 144 ? -15.896 -14.517 -34.431 1.00 50.78 144 LEU A N 1
ATOM 1122 C CA . LEU A 1 144 ? -15.351 -14.135 -33.126 1.00 50.78 144 LEU A CA 1
ATOM 1123 C C . LEU A 1 144 ? -13.818 -13.989 -33.203 1.00 50.78 144 LEU A C 1
ATOM 1125 O O . LEU A 1 144 ? -13.122 -14.919 -33.611 1.00 50.78 144 LEU A O 1
ATOM 1129 N N . GLU A 1 145 ? -13.268 -12.886 -32.673 1.00 40.38 145 GLU A N 1
ATOM 1130 C CA . GLU A 1 145 ? -11.818 -12.733 -32.416 1.00 40.38 145 GLU A CA 1
ATOM 1131 C C . GLU A 1 145 ? -11.230 -13.898 -31.586 1.00 40.38 145 GLU A C 1
ATOM 1133 O O . GLU A 1 145 ? -10.027 -14.160 -31.632 1.00 40.38 145 GLU A O 1
ATOM 1138 N N . ALA A 1 146 ? -12.076 -14.644 -30.867 1.00 36.88 146 ALA A N 1
ATOM 1139 C CA . ALA A 1 146 ? -11.704 -15.736 -29.974 1.00 36.88 146 ALA A CA 1
ATOM 1140 C C . ALA A 1 146 ? -11.125 -16.996 -30.656 1.00 36.88 146 ALA A C 1
ATOM 1142 O O . ALA A 1 146 ? -10.552 -17.827 -29.955 1.00 36.88 146 ALA A O 1
ATOM 1143 N N . PHE A 1 147 ? -11.204 -17.140 -31.986 1.00 37.91 147 PHE A N 1
ATOM 1144 C CA . PHE A 1 147 ? -10.531 -18.231 -32.716 1.00 37.91 147 PHE A CA 1
ATOM 1145 C C . PHE A 1 147 ? -9.203 -17.822 -33.372 1.00 37.91 147 PHE A C 1
ATOM 1147 O O . PHE A 1 147 ? -8.510 -18.677 -33.922 1.00 37.91 147 PHE A O 1
ATOM 1154 N N . LYS A 1 148 ? -8.773 -16.553 -33.246 1.00 36.38 148 LYS A N 1
ATOM 1155 C CA . LYS A 1 148 ? -7.475 -16.106 -33.789 1.00 36.38 148 LYS A CA 1
ATOM 1156 C C . LYS A 1 148 ? -6.273 -16.763 -33.105 1.00 36.38 148 LYS A C 1
ATOM 1158 O O . LYS A 1 148 ? -5.184 -16.757 -33.670 1.00 36.38 148 LYS A O 1
ATOM 1163 N N . ARG A 1 149 ? -6.441 -17.371 -31.923 1.00 36.62 149 ARG A N 1
ATOM 1164 C CA . ARG A 1 149 ? -5.423 -18.195 -31.246 1.00 36.62 149 ARG A CA 1
ATOM 1165 C C . ARG A 1 149 ? -6.081 -19.120 -30.219 1.00 36.62 149 ARG A C 1
ATOM 1167 O O . ARG A 1 149 ? -6.340 -18.642 -29.124 1.00 36.62 149 ARG A O 1
ATOM 1174 N N . GLN A 1 150 ? -6.276 -20.416 -30.490 1.00 32.12 150 GLN A N 1
ATOM 1175 C CA . GLN A 1 150 ? -6.249 -21.445 -29.428 1.00 32.12 150 GLN A CA 1
ATOM 1176 C C . GLN A 1 150 ? -6.293 -22.885 -29.965 1.00 32.12 150 GLN A C 1
ATOM 1178 O O . GLN A 1 150 ? -7.180 -23.266 -30.718 1.00 32.12 150 GLN A O 1
ATOM 1183 N N . LYS A 1 151 ? -5.311 -23.683 -29.529 1.00 36.38 151 LYS A N 1
ATOM 1184 C CA . LYS A 1 151 ? -5.117 -25.119 -29.795 1.00 36.38 151 LYS A CA 1
ATOM 1185 C C . LYS A 1 151 ? -5.891 -26.024 -28.814 1.00 36.38 151 LYS A C 1
ATOM 1187 O O . LYS A 1 151 ? -5.659 -27.227 -28.797 1.00 36.38 151 LYS A O 1
ATOM 1192 N N . ASP A 1 152 ? -6.803 -25.468 -28.016 1.00 41.59 152 ASP A N 1
ATOM 1193 C CA . ASP A 1 152 ? -7.426 -26.155 -26.878 1.00 41.59 152 ASP A CA 1
ATOM 1194 C C . ASP A 1 152 ? -8.913 -25.798 -26.741 1.00 41.59 152 ASP A C 1
ATOM 1196 O O . ASP A 1 152 ? -9.298 -25.008 -25.886 1.00 41.59 152 ASP A O 1
ATOM 1200 N N . VAL A 1 153 ? -9.755 -26.382 -27.599 1.00 40.56 153 VAL A N 1
ATOM 1201 C CA . VAL A 1 153 ? -11.216 -26.392 -27.412 1.00 40.56 153 VAL A CA 1
ATOM 1202 C C . VAL A 1 153 ? -11.636 -27.842 -27.113 1.00 40.56 153 VAL A C 1
ATOM 1204 O O . VAL A 1 153 ? -11.505 -28.685 -28.007 1.00 40.56 153 VAL A O 1
ATOM 1207 N N . PRO A 1 154 ? -12.080 -28.168 -25.884 1.00 42.09 154 PRO A N 1
ATOM 1208 C CA . PRO A 1 154 ? -12.440 -29.529 -25.466 1.00 42.09 154 PRO A CA 1
ATOM 1209 C C . PRO A 1 154 ? -13.477 -30.214 -26.372 1.00 42.09 154 PRO A C 1
ATOM 1211 O O . PRO A 1 154 ? -13.247 -31.345 -26.800 1.00 42.09 154 PRO A O 1
ATOM 1214 N N . GLY A 1 155 ? -14.536 -29.507 -26.788 1.00 41.78 155 GLY A N 1
ATOM 1215 C CA . GLY A 1 155 ? -15.567 -30.059 -27.682 1.00 41.78 155 GLY A CA 1
ATOM 1216 C C . GLY A 1 155 ? -15.034 -30.500 -29.056 1.00 41.78 155 GLY A C 1
ATOM 1217 O O . GLY A 1 155 ? -15.444 -31.520 -29.602 1.00 41.78 155 GLY A O 1
ATOM 1218 N N . ILE A 1 156 ? -14.019 -29.817 -29.601 1.00 41.44 156 ILE A N 1
ATOM 1219 C CA . ILE A 1 156 ? -13.386 -30.212 -30.877 1.00 41.44 156 ILE A CA 1
ATOM 1220 C C . ILE A 1 156 ? -12.523 -31.476 -30.705 1.00 41.44 156 ILE A C 1
ATOM 1222 O O . ILE A 1 156 ? -12.432 -32.288 -31.627 1.00 41.44 156 ILE A O 1
ATOM 1226 N N . LYS A 1 157 ? -11.923 -31.679 -29.521 1.00 46.62 157 LYS A N 1
ATOM 1227 C CA . LYS A 1 157 ? -11.187 -32.911 -29.178 1.00 46.62 157 LYS A CA 1
ATOM 1228 C C . LYS A 1 157 ? -12.140 -34.102 -28.988 1.00 46.62 157 LYS A C 1
ATOM 1230 O O . LYS A 1 157 ? -11.797 -35.201 -29.418 1.00 46.62 157 LYS A O 1
ATOM 1235 N N . MET A 1 158 ? -13.334 -33.888 -28.427 1.00 45.47 158 MET A N 1
ATOM 1236 C CA . MET A 1 158 ? -14.383 -34.914 -28.302 1.00 45.47 158 MET A CA 1
ATOM 1237 C C . MET A 1 158 ? -14.958 -35.337 -29.663 1.00 45.47 158 MET A C 1
ATOM 1239 O O . MET A 1 158 ? -14.989 -36.529 -29.957 1.00 45.47 158 MET A O 1
ATOM 1243 N N . ALA A 1 159 ? -15.284 -34.392 -30.554 1.00 38.84 159 ALA A N 1
ATOM 1244 C CA . ALA A 1 159 ? -15.757 -34.703 -31.912 1.00 38.84 159 ALA A CA 1
ATOM 1245 C C . ALA A 1 159 ? -14.715 -35.458 -32.771 1.00 38.84 159 ALA A C 1
ATOM 1247 O O . ALA A 1 159 ? -15.073 -36.247 -33.647 1.00 38.84 159 ALA A O 1
ATOM 1248 N N . ALA A 1 160 ? -13.418 -35.232 -32.519 1.00 42.06 160 ALA A N 1
ATOM 1249 C CA . ALA A 1 160 ? -12.325 -35.975 -33.149 1.00 42.06 160 ALA A CA 1
ATOM 1250 C C . ALA A 1 160 ? -12.141 -37.388 -32.556 1.00 42.06 160 ALA A C 1
ATOM 1252 O O . ALA A 1 160 ? -11.835 -38.313 -33.305 1.00 42.06 160 ALA A O 1
ATOM 1253 N N . LYS A 1 161 ? -12.366 -37.575 -31.244 1.00 39.22 161 LYS A N 1
ATOM 1254 C CA . LYS A 1 161 ? -12.393 -38.895 -30.578 1.00 39.22 161 LYS A CA 1
ATOM 1255 C C . LYS A 1 161 ? -13.599 -39.747 -31.004 1.00 39.22 161 LYS A C 1
ATOM 1257 O O . LYS A 1 161 ? -13.449 -40.955 -31.127 1.00 39.22 161 LYS A O 1
ATOM 1262 N N . ALA A 1 162 ? -14.750 -39.127 -31.280 1.00 37.97 162 ALA A N 1
ATOM 1263 C CA . ALA A 1 162 ? -15.987 -39.790 -31.714 1.00 37.97 162 ALA A CA 1
ATOM 1264 C C . ALA A 1 162 ? -16.061 -40.084 -33.233 1.00 37.97 162 ALA A C 1
ATOM 1266 O O . ALA A 1 162 ? -17.118 -40.434 -33.749 1.00 37.97 162 ALA A O 1
ATOM 1267 N N . GLY A 1 163 ? -14.969 -39.901 -33.989 1.00 36.50 163 GLY A N 1
ATOM 1268 C CA . GLY A 1 163 ? -14.908 -40.240 -35.421 1.00 36.50 163 GLY A CA 1
ATOM 1269 C C . GLY A 1 163 ? -15.632 -39.275 -36.375 1.00 36.50 163 GLY A C 1
ATOM 1270 O O . GLY A 1 163 ? -15.596 -39.468 -37.588 1.00 36.50 163 GLY A O 1
ATOM 1271 N N . MET A 1 164 ? -16.227 -38.187 -35.877 1.00 36.81 164 MET A N 1
ATOM 1272 C CA . MET A 1 164 ? -17.010 -37.229 -36.680 1.00 36.81 164 MET A CA 1
ATOM 1273 C C . MET A 1 164 ? -16.151 -36.166 -37.404 1.00 36.81 164 MET A C 1
ATOM 1275 O O . MET A 1 164 ? -16.660 -35.312 -38.145 1.00 36.81 164 MET A O 1
ATOM 1279 N N . ALA A 1 165 ? -14.822 -36.209 -37.243 1.00 31.66 165 ALA A N 1
ATOM 1280 C CA . ALA A 1 165 ? -13.878 -35.346 -37.946 1.00 31.66 165 ALA A CA 1
ATOM 1281 C C . ALA A 1 165 ? -12.578 -36.069 -38.327 1.00 31.66 165 ALA A C 1
ATOM 1283 O O . ALA A 1 165 ? -11.770 -36.413 -37.474 1.00 31.66 165 ALA A O 1
ATOM 1284 N N . ASN A 1 166 ? -12.320 -36.189 -39.633 1.00 27.36 166 ASN A N 1
ATOM 1285 C CA . ASN A 1 166 ? -11.023 -36.626 -40.144 1.00 27.36 166 ASN A CA 1
ATOM 1286 C C . ASN A 1 166 ? -10.031 -35.449 -40.067 1.00 27.36 166 ASN A C 1
ATOM 1288 O O . ASN A 1 166 ? -9.965 -34.607 -40.966 1.00 27.36 166 ASN A O 1
ATOM 1292 N N . ILE A 1 167 ? -9.331 -35.326 -38.938 1.00 29.38 167 ILE A N 1
ATOM 1293 C CA . ILE A 1 167 ? -8.245 -34.360 -38.756 1.00 29.38 167 ILE A CA 1
ATOM 1294 C C . ILE A 1 167 ? -6.942 -35.114 -38.993 1.00 29.38 167 ILE A C 1
ATOM 1296 O O . ILE A 1 167 ? -6.577 -36.006 -38.231 1.00 29.38 167 ILE A O 1
ATOM 1300 N N . GLY A 1 168 ? -6.245 -34.750 -40.071 1.00 26.12 168 GLY A N 1
ATOM 1301 C CA . GLY A 1 168 ? -4.909 -35.249 -40.366 1.00 26.12 168 GLY A CA 1
ATOM 1302 C C . GLY A 1 168 ? -4.001 -35.090 -39.148 1.00 26.12 168 GLY A C 1
ATOM 1303 O O . GLY A 1 168 ? -3.747 -33.970 -38.708 1.00 26.12 168 GLY A O 1
ATOM 1304 N N . ARG A 1 169 ? -3.584 -36.245 -38.612 1.00 24.50 169 ARG A N 1
ATOM 1305 C CA . ARG A 1 169 ? -2.568 -36.495 -37.578 1.00 24.50 169 ARG A CA 1
ATOM 1306 C C . ARG A 1 169 ? -1.847 -35.247 -37.067 1.00 24.50 169 ARG A C 1
ATOM 1308 O O . ARG A 1 169 ? -0.971 -34.753 -37.762 1.00 24.50 169 ARG A O 1
ATOM 1315 N N . PHE A 1 170 ? -2.092 -34.865 -35.811 1.00 22.02 170 PHE A N 1
ATOM 1316 C CA . PHE A 1 170 ? -1.028 -34.439 -34.893 1.00 22.02 170 PHE A CA 1
ATOM 1317 C C . PHE A 1 170 ? -1.398 -34.674 -33.421 1.00 22.02 170 PHE A C 1
ATOM 1319 O O . PHE A 1 170 ? -2.526 -34.457 -32.992 1.00 22.02 170 PHE A O 1
ATOM 1326 N N . SER A 1 171 ? -0.374 -35.115 -32.690 1.00 23.64 171 SER A N 1
ATOM 1327 C CA . SER A 1 171 ? -0.286 -35.529 -31.287 1.00 23.64 171 SER A CA 1
ATOM 1328 C C . SER A 1 171 ? -0.930 -34.601 -30.245 1.00 23.64 171 SER A C 1
ATOM 1330 O O . SER A 1 171 ? -0.656 -33.396 -30.240 1.00 23.64 171 SER A O 1
ATOM 1332 N N . ILE A 1 172 ? -1.616 -35.202 -29.269 1.00 23.67 172 ILE A N 1
ATOM 1333 C CA . ILE A 1 172 ? -1.841 -34.659 -27.919 1.00 23.67 172 ILE A CA 1
ATOM 1334 C C . ILE A 1 172 ? -0.996 -35.510 -26.958 1.00 23.67 172 ILE A C 1
ATOM 1336 O O . ILE A 1 172 ? -0.876 -36.716 -27.152 1.00 23.67 172 ILE A O 1
ATOM 1340 N N . GLY A 1 173 ? -0.320 -34.861 -26.011 1.00 23.56 173 GLY A N 1
ATOM 1341 C CA . GLY A 1 173 ? 0.615 -35.509 -25.096 1.00 23.56 173 GLY A CA 1
ATOM 1342 C C . GLY A 1 173 ? -0.053 -36.331 -23.995 1.00 23.56 173 GLY A C 1
ATOM 1343 O O . GLY A 1 173 ? -1.197 -36.070 -23.638 1.00 23.56 173 GLY A O 1
ATOM 1344 N N . GLY A 1 174 ? 0.744 -37.237 -23.424 1.00 27.83 174 GLY A N 1
ATOM 1345 C CA . GLY A 1 174 ? 0.562 -37.756 -22.072 1.00 27.83 174 GLY A CA 1
ATOM 1346 C C . GLY A 1 174 ? -0.270 -39.026 -21.936 1.00 27.83 174 GLY A C 1
ATOM 1347 O O . GLY A 1 174 ? -1.224 -38.993 -21.180 1.00 27.83 174 GLY A O 1
ATOM 1348 N N . ASP A 1 175 ? 0.142 -40.128 -22.566 1.00 29.05 175 ASP A N 1
ATOM 1349 C CA . ASP A 1 175 ? -0.113 -41.462 -22.009 1.00 29.05 175 ASP A CA 1
ATOM 1350 C C . ASP A 1 175 ? 1.236 -42.128 -21.716 1.00 29.05 175 ASP A C 1
ATOM 1352 O O . ASP A 1 175 ? 2.165 -42.093 -22.531 1.00 29.05 175 ASP A O 1
ATOM 1356 N N . ILE A 1 176 ? 1.352 -42.682 -20.511 1.00 34.09 176 ILE A N 1
ATOM 1357 C CA . ILE A 1 176 ? 2.466 -43.518 -20.064 1.00 34.09 176 ILE A CA 1
ATOM 1358 C C . ILE A 1 176 ? 2.471 -44.779 -20.945 1.00 34.09 176 ILE A C 1
ATOM 1360 O O . ILE A 1 176 ? 1.442 -45.431 -21.109 1.00 34.09 176 ILE A O 1
ATOM 1364 N N . LEU A 1 177 ? 3.616 -45.119 -21.548 1.00 36.53 177 LEU A N 1
ATOM 1365 C CA . LEU A 1 177 ? 3.784 -46.383 -22.275 1.00 36.53 177 LEU A CA 1
ATOM 1366 C C . LEU A 1 177 ? 3.621 -47.548 -21.290 1.00 36.53 177 LEU A C 1
ATOM 1368 O O . LEU A 1 177 ? 4.465 -47.715 -20.411 1.00 36.53 177 LEU A O 1
ATOM 1372 N N . LEU A 1 178 ? 2.561 -48.345 -21.454 1.00 37.62 178 LEU A N 1
ATOM 1373 C CA . LEU A 1 178 ? 2.329 -49.559 -20.664 1.00 37.62 178 LEU A CA 1
ATOM 1374 C C . LEU A 1 178 ? 3.555 -50.504 -20.727 1.00 37.62 178 LEU A C 1
ATOM 1376 O O . LEU A 1 178 ? 4.166 -50.615 -21.801 1.00 37.62 178 LEU A O 1
ATOM 1380 N N . PRO A 1 179 ? 3.920 -51.188 -19.622 1.00 35.28 179 PRO A N 1
ATOM 1381 C CA . PRO A 1 179 ? 5.055 -52.113 -19.582 1.00 35.28 179 PRO A CA 1
ATOM 1382 C C . PRO A 1 179 ? 4.962 -53.187 -20.673 1.00 35.28 179 PRO A C 1
ATOM 1384 O O . PRO A 1 179 ? 3.890 -53.726 -20.940 1.00 35.28 179 PRO A O 1
ATOM 1387 N N . GLY A 1 180 ? 6.087 -53.493 -21.327 1.00 39.53 180 GLY A N 1
ATOM 1388 C CA . GLY A 1 180 ? 6.164 -54.546 -22.350 1.00 39.53 180 GLY A CA 1
ATOM 1389 C C . GLY A 1 180 ? 5.869 -54.121 -23.796 1.00 39.53 180 GLY A C 1
ATOM 1390 O O . GLY A 1 180 ? 6.009 -54.946 -24.696 1.00 39.53 180 GLY A O 1
ATOM 1391 N N . ARG A 1 181 ? 5.520 -52.852 -24.070 1.00 43.75 181 ARG A N 1
ATOM 1392 C CA . ARG A 1 181 ? 5.375 -52.344 -25.450 1.00 43.75 181 ARG A CA 1
ATOM 1393 C C . ARG A 1 181 ? 6.665 -51.711 -25.982 1.00 43.75 181 ARG A C 1
ATOM 1395 O O . ARG A 1 181 ? 7.308 -50.918 -25.298 1.00 43.75 181 ARG A O 1
ATOM 1402 N N . TYR A 1 182 ? 7.006 -52.042 -27.229 1.00 43.75 182 TYR A N 1
ATOM 1403 C CA . TYR A 1 182 ? 8.209 -51.566 -27.917 1.00 43.75 182 TYR A CA 1
ATOM 1404 C C . TYR A 1 182 ? 7.929 -50.299 -28.734 1.00 43.75 182 TYR A C 1
ATOM 1406 O O . TYR A 1 182 ? 6.962 -50.232 -29.495 1.00 43.75 182 TYR A O 1
ATOM 1414 N N . LEU A 1 183 ? 8.808 -49.303 -28.630 1.00 43.75 183 LEU A N 1
ATOM 1415 C CA . LEU A 1 183 ? 8.802 -48.112 -29.476 1.00 43.75 183 LEU A CA 1
ATOM 1416 C C . LEU A 1 183 ? 9.807 -48.298 -30.623 1.00 43.75 183 LEU A C 1
ATOM 1418 O O . LEU A 1 183 ? 11.014 -48.325 -30.395 1.00 43.75 183 LEU A O 1
ATOM 1422 N N . LYS A 1 184 ? 9.322 -48.420 -31.864 1.00 42.84 184 LYS A N 1
ATOM 1423 C CA . LYS A 1 184 ? 10.168 -48.560 -33.062 1.00 42.84 184 LYS A CA 1
ATOM 1424 C C . LYS A 1 184 ? 10.705 -47.197 -33.501 1.00 42.84 184 LYS A C 1
ATOM 1426 O O . LYS A 1 184 ? 9.931 -46.333 -33.913 1.00 42.84 184 LYS A O 1
ATOM 1431 N N . VAL A 1 185 ? 12.020 -47.016 -33.478 1.00 41.53 185 VAL A N 1
ATOM 1432 C CA . VAL A 1 185 ? 12.701 -45.782 -33.891 1.00 41.53 185 VAL A CA 1
ATOM 1433 C C . VAL A 1 185 ? 13.620 -46.098 -35.062 1.00 41.53 185 VAL A C 1
ATOM 1435 O O . VAL A 1 185 ? 14.413 -47.026 -35.002 1.00 41.53 185 VAL A O 1
ATOM 1438 N N . SER A 1 186 ? 13.503 -45.360 -36.165 1.00 40.81 186 SER A N 1
ATOM 1439 C CA . SER A 1 186 ? 14.398 -45.522 -37.318 1.00 40.81 186 SER A CA 1
ATOM 1440 C C . SER A 1 186 ? 15.172 -44.242 -37.566 1.00 40.81 186 SER A C 1
ATOM 1442 O O . SER A 1 186 ? 14.575 -43.169 -37.582 1.00 40.81 186 SER A O 1
ATOM 1444 N N . PHE A 1 187 ? 16.472 -44.354 -37.799 1.00 42.94 187 PHE A N 1
ATOM 1445 C CA . PHE A 1 187 ? 17.335 -43.219 -38.104 1.00 42.94 187 PHE A CA 1
ATOM 1446 C C . PHE A 1 187 ? 18.269 -43.542 -39.271 1.00 42.94 187 PHE A C 1
ATOM 1448 O O . PHE A 1 187 ? 18.414 -44.695 -39.676 1.00 42.94 187 PHE A O 1
ATOM 1455 N N . ARG A 1 188 ? 18.839 -42.495 -39.866 1.00 37.88 188 ARG A N 1
ATOM 1456 C CA . ARG A 1 188 ? 19.831 -42.588 -40.938 1.00 37.88 188 ARG A CA 1
ATOM 1457 C C . ARG A 1 188 ? 21.163 -42.103 -40.406 1.00 37.88 188 ARG A C 1
ATOM 1459 O O . ARG A 1 188 ? 21.221 -41.012 -39.847 1.00 37.88 188 ARG A O 1
ATOM 1466 N N . GLU A 1 189 ? 22.200 -42.897 -40.604 1.00 36.59 189 GLU A N 1
ATOM 1467 C CA . GLU A 1 189 ? 23.566 -42.485 -40.294 1.00 36.59 189 GLU A CA 1
ATOM 1468 C C . GLU A 1 189 ? 24.134 -41.589 -41.411 1.00 36.59 189 GLU A C 1
ATOM 1470 O O . GLU A 1 189 ? 23.597 -41.582 -42.532 1.00 36.59 189 GLU A O 1
ATOM 1475 N N . PRO A 1 190 ? 25.202 -40.814 -41.136 1.00 29.38 190 PRO A N 1
ATOM 1476 C CA . PRO A 1 190 ? 25.907 -40.054 -42.163 1.00 29.38 190 PRO A CA 1
ATOM 1477 C C . PRO A 1 190 ? 26.448 -41.029 -43.220 1.00 29.38 190 PRO A C 1
ATOM 1479 O O . PRO A 1 190 ? 27.341 -41.819 -42.944 1.00 29.38 190 PRO A O 1
ATOM 1482 N N . GLY A 1 191 ? 25.839 -41.024 -44.408 1.00 38.12 191 GLY A N 1
ATOM 1483 C CA . GLY A 1 191 ? 26.035 -42.049 -45.446 1.00 38.12 191 GLY A CA 1
ATOM 1484 C C . GLY A 1 191 ? 24.725 -42.594 -46.034 1.00 38.12 191 GLY A C 1
ATOM 1485 O O . GLY A 1 191 ? 24.726 -43.184 -47.106 1.00 38.12 191 GLY A O 1
ATOM 1486 N N . GLY A 1 192 ? 23.578 -42.334 -45.392 1.00 35.19 192 GLY A N 1
ATOM 1487 C CA . GLY A 1 192 ? 22.245 -42.554 -45.975 1.00 35.19 192 GLY A CA 1
ATOM 1488 C C . GLY A 1 192 ? 21.597 -43.911 -45.674 1.00 35.19 192 GLY A C 1
ATOM 1489 O O . GLY A 1 192 ? 20.409 -44.098 -45.973 1.00 35.19 192 GLY A O 1
ATOM 1490 N N . THR A 1 193 ? 22.310 -44.827 -45.021 1.00 38.88 193 THR A N 1
ATOM 1491 C CA . THR A 1 193 ? 21.792 -46.142 -44.619 1.00 38.88 193 THR A CA 1
ATOM 1492 C C . THR A 1 193 ? 20.821 -46.003 -43.444 1.00 38.88 193 THR A C 1
ATOM 1494 O O . THR A 1 193 ? 21.113 -45.338 -42.451 1.00 38.88 193 THR A O 1
ATOM 1497 N N . LYS A 1 194 ? 19.624 -46.591 -43.567 1.00 41.75 194 LYS A N 1
ATOM 1498 C CA . LYS A 1 194 ? 18.555 -46.505 -42.560 1.00 41.75 194 LYS A CA 1
ATOM 1499 C C . LYS A 1 194 ? 18.651 -47.693 -41.600 1.00 41.75 194 LYS A C 1
ATOM 1501 O O . LYS A 1 194 ? 18.462 -48.825 -42.033 1.00 41.75 194 LYS A O 1
ATOM 1506 N N . LYS A 1 195 ? 18.881 -47.429 -40.313 1.00 45.78 195 LYS A N 1
ATOM 1507 C CA . LYS A 1 195 ? 18.799 -48.417 -39.228 1.00 45.78 195 LYS A CA 1
ATOM 1508 C C . LYS A 1 195 ? 17.511 -48.251 -38.426 1.00 45.78 195 LYS A C 1
ATOM 1510 O O . LYS A 1 195 ? 16.919 -47.169 -38.385 1.00 45.78 195 LYS A O 1
ATOM 1515 N N . THR A 1 196 ? 17.071 -49.330 -37.787 1.00 44.41 196 THR A N 1
ATOM 1516 C CA . THR A 1 196 ? 15.851 -49.376 -36.978 1.00 44.41 196 THR A CA 1
ATOM 1517 C C . THR A 1 196 ? 16.141 -50.065 -35.649 1.00 44.41 196 THR A C 1
ATOM 1519 O O . THR A 1 196 ? 16.621 -51.189 -35.643 1.00 44.41 196 THR A O 1
ATOM 1522 N N . VAL A 1 197 ? 15.816 -49.400 -34.542 1.00 45.25 197 VAL A N 1
ATOM 1523 C CA . VAL A 1 197 ? 16.034 -49.863 -33.164 1.00 45.25 197 VAL A CA 1
ATOM 1524 C C . VAL A 1 197 ? 14.699 -49.861 -32.417 1.00 45.25 197 VAL A C 1
ATOM 1526 O O . VAL A 1 197 ? 13.835 -49.019 -32.687 1.00 45.25 197 VAL A O 1
ATOM 1529 N N . PHE A 1 198 ? 14.510 -50.794 -31.486 1.00 46.78 198 PHE A N 1
ATOM 1530 C CA . PHE A 1 198 ? 13.298 -50.901 -30.676 1.00 46.78 198 PHE A CA 1
ATOM 1531 C C . PHE A 1 198 ? 13.620 -50.560 -29.213 1.00 46.78 198 PHE A C 1
ATOM 1533 O O . PHE A 1 198 ? 14.558 -51.088 -28.627 1.00 46.78 198 PHE A O 1
ATOM 1540 N N . LEU A 1 199 ? 12.863 -49.636 -28.618 1.00 44.53 199 LEU A N 1
ATOM 1541 C CA . LEU A 1 199 ? 13.048 -49.214 -27.224 1.00 44.53 199 LEU A CA 1
ATOM 1542 C C . LEU A 1 199 ? 11.970 -49.853 -26.347 1.00 44.53 199 LEU A C 1
ATOM 1544 O O . LEU A 1 199 ? 10.784 -49.722 -26.658 1.00 44.53 199 LEU A O 1
ATOM 1548 N N . LYS A 1 200 ? 12.362 -50.509 -25.251 1.00 46.50 200 LYS A N 1
ATOM 1549 C CA . LYS A 1 200 ? 11.442 -51.197 -24.332 1.00 46.50 200 LYS A CA 1
ATOM 1550 C C . LYS A 1 200 ? 11.344 -50.440 -23.007 1.00 46.50 200 LYS A C 1
ATOM 1552 O O . LYS A 1 200 ? 12.359 -50.023 -22.445 1.00 46.50 200 LYS A O 1
ATOM 1557 N N . ASN A 1 201 ? 10.118 -50.257 -22.508 1.00 47.97 201 ASN A N 1
ATOM 1558 C CA . ASN A 1 201 ? 9.891 -49.748 -21.153 1.00 47.97 201 ASN A CA 1
ATOM 1559 C C . ASN A 1 201 ? 10.099 -50.883 -20.134 1.00 47.97 201 ASN A C 1
ATOM 1561 O O . ASN A 1 201 ? 9.510 -51.954 -20.295 1.00 47.97 201 ASN A O 1
ATOM 1565 N N . ILE A 1 202 ? 10.945 -50.656 -19.124 1.00 46.19 202 ILE A N 1
ATOM 1566 C CA . ILE A 1 202 ? 11.436 -51.687 -18.189 1.00 46.19 202 ILE A CA 1
ATOM 1567 C C . ILE A 1 202 ? 10.808 -51.625 -16.785 1.00 46.19 202 ILE A C 1
ATOM 1569 O O . ILE A 1 202 ? 11.046 -52.540 -16.004 1.00 46.19 202 ILE A O 1
ATOM 1573 N N . SER A 1 203 ? 10.007 -50.605 -16.442 1.00 41.91 203 SER A N 1
ATOM 1574 C CA . SER A 1 203 ? 9.322 -50.516 -15.135 1.00 41.91 203 SER A CA 1
ATOM 1575 C C . SER A 1 203 ? 8.178 -49.484 -15.143 1.00 41.91 203 SER A C 1
ATOM 1577 O O . SER A 1 203 ? 8.240 -48.497 -15.873 1.00 41.91 203 SER A O 1
ATOM 1579 N N . GLU A 1 204 ? 7.141 -49.685 -14.319 1.00 43.78 204 GLU A N 1
ATOM 1580 C CA . GLU A 1 204 ? 6.027 -48.735 -14.124 1.00 43.78 204 GLU A CA 1
ATOM 1581 C C . GLU A 1 204 ? 6.427 -47.464 -13.354 1.00 43.78 204 GLU A C 1
ATOM 1583 O O . GLU A 1 204 ? 5.772 -46.430 -13.493 1.00 43.78 204 GLU A O 1
ATOM 1588 N N . SER A 1 205 ? 7.505 -47.510 -12.562 1.00 40.06 205 SER A N 1
ATOM 1589 C CA . SER A 1 205 ? 7.899 -46.411 -11.668 1.00 40.06 205 SER A CA 1
ATOM 1590 C C . SER A 1 205 ? 9.016 -45.516 -12.212 1.00 40.06 205 SER A C 1
ATOM 1592 O O . SER A 1 205 ? 9.188 -44.395 -11.727 1.00 40.06 205 SER A O 1
ATOM 1594 N N . ASP A 1 206 ? 9.769 -45.970 -13.218 1.00 40.91 206 ASP A N 1
ATOM 1595 C CA . ASP A 1 206 ? 10.979 -45.284 -13.675 1.00 40.91 206 ASP A CA 1
ATOM 1596 C C . ASP A 1 206 ? 10.792 -44.563 -15.014 1.00 40.91 206 ASP A C 1
ATOM 1598 O O . ASP A 1 206 ? 10.402 -45.127 -16.030 1.00 40.91 206 ASP A O 1
ATOM 1602 N N . LYS A 1 207 ? 11.150 -43.272 -15.038 1.00 46.34 207 LYS A N 1
ATOM 1603 C CA . LYS A 1 207 ? 11.071 -42.386 -16.218 1.00 46.34 207 LYS A CA 1
ATOM 1604 C C . LYS A 1 207 ? 12.193 -42.639 -17.245 1.00 46.34 207 LYS A C 1
ATOM 1606 O O . LYS A 1 207 ? 12.629 -41.680 -17.890 1.00 46.34 207 LYS A O 1
ATOM 1611 N N . PHE A 1 208 ? 12.685 -43.876 -17.372 1.00 40.00 208 PHE A N 1
ATOM 1612 C CA . PHE A 1 208 ? 13.843 -44.241 -18.198 1.00 40.00 208 PHE A CA 1
ATOM 1613 C C . PHE A 1 208 ? 13.537 -45.384 -19.186 1.00 40.00 208 PHE A C 1
ATOM 1615 O O . PHE A 1 208 ? 12.940 -46.384 -18.808 1.00 40.00 208 PHE A O 1
ATOM 1622 N N . LEU A 1 209 ? 13.971 -45.252 -20.449 1.00 46.09 209 LEU A N 1
ATOM 1623 C CA . LEU A 1 209 ? 13.857 -46.294 -21.491 1.00 46.09 209 LEU A CA 1
ATOM 1624 C C . LEU A 1 209 ? 15.222 -46.951 -21.765 1.00 46.09 209 LEU A C 1
ATOM 1626 O O . LEU A 1 209 ? 16.233 -46.243 -21.771 1.00 46.09 209 LEU A O 1
ATOM 1630 N N . ARG A 1 210 ? 15.248 -48.268 -22.042 1.00 46.75 210 ARG A N 1
ATOM 1631 C CA . ARG A 1 210 ? 16.449 -49.013 -22.482 1.00 46.75 210 ARG A CA 1
ATOM 1632 C C . ARG A 1 210 ? 16.293 -49.445 -23.942 1.00 46.75 210 ARG A C 1
ATOM 1634 O O . ARG A 1 210 ? 15.222 -49.911 -24.336 1.00 46.75 210 ARG A O 1
ATOM 1641 N N . GLY A 1 211 ? 17.332 -49.248 -24.751 1.00 48.19 211 GLY A N 1
ATOM 1642 C CA . GLY A 1 211 ? 17.344 -49.663 -26.156 1.00 48.19 211 GLY A CA 1
ATOM 1643 C C . GLY A 1 211 ? 17.970 -51.039 -26.353 1.00 48.19 211 GLY A C 1
ATOM 1644 O O . GLY A 1 211 ? 18.995 -51.332 -25.744 1.00 48.19 211 GLY A O 1
ATOM 1645 N N . THR A 1 212 ? 17.364 -51.857 -27.213 1.00 47.78 212 THR A N 1
ATOM 1646 C CA . THR A 1 212 ? 17.917 -53.130 -27.701 1.00 47.78 212 THR A CA 1
ATOM 1647 C C . THR A 1 212 ? 17.833 -53.169 -29.232 1.00 47.78 212 THR A C 1
ATOM 1649 O O . THR A 1 212 ? 16.886 -52.646 -29.832 1.00 47.78 212 THR A O 1
ATOM 1652 N N . GLU A 1 213 ? 18.851 -53.723 -29.897 1.00 46.25 213 GLU A N 1
ATOM 1653 C CA . GLU A 1 213 ? 18.826 -53.947 -31.350 1.00 46.25 213 GLU A CA 1
ATOM 1654 C C . GLU A 1 213 ? 18.258 -55.352 -31.589 1.00 46.25 213 GLU A C 1
ATOM 1656 O O . GLU A 1 213 ? 18.523 -56.271 -30.818 1.00 46.25 213 GLU A O 1
ATOM 1661 N N . VAL A 1 214 ? 17.425 -55.514 -32.613 1.00 49.09 214 VAL A N 1
ATOM 1662 C CA . VAL A 1 214 ? 16.870 -56.823 -32.977 1.00 49.09 214 VAL A CA 1
ATOM 1663 C C . VAL A 1 214 ? 17.550 -57.234 -34.272 1.00 49.09 214 VAL A C 1
ATOM 1665 O O . VAL A 1 214 ? 17.539 -56.457 -35.234 1.00 49.09 214 VAL A O 1
ATOM 1668 N N . ASN A 1 215 ? 18.197 -58.400 -34.286 1.00 49.91 215 ASN A N 1
ATOM 1669 C CA . ASN A 1 215 ? 18.854 -58.908 -35.491 1.00 49.91 215 ASN A CA 1
ATOM 1670 C C . ASN A 1 215 ? 17.814 -59.323 -36.556 1.00 49.91 215 ASN A C 1
ATOM 1672 O O . ASN A 1 215 ? 16.601 -59.203 -36.358 1.00 49.91 215 ASN A O 1
ATOM 1676 N N . LYS A 1 216 ? 18.276 -59.762 -37.733 1.00 39.66 216 LYS A N 1
ATOM 1677 C CA . LYS A 1 216 ? 17.381 -60.115 -38.850 1.00 39.66 216 LYS A CA 1
ATOM 1678 C C . LYS A 1 216 ? 16.491 -61.322 -38.529 1.00 39.66 216 LYS A C 1
ATOM 1680 O O . LYS A 1 216 ? 15.449 -61.473 -39.160 1.00 39.66 216 LYS A O 1
ATOM 1685 N N . GLU A 1 217 ? 16.882 -62.124 -37.545 1.00 39.62 217 GLU A N 1
ATOM 1686 C CA . GLU A 1 217 ? 16.193 -63.319 -37.068 1.00 39.62 217 GLU A CA 1
ATOM 1687 C C . GLU A 1 217 ? 15.163 -63.032 -35.956 1.00 39.62 217 GLU A C 1
ATOM 1689 O O . GLU A 1 217 ? 14.366 -63.905 -35.625 1.00 39.62 217 GLU A O 1
ATOM 1694 N N . GLY A 1 218 ? 15.105 -61.804 -35.423 1.00 42.44 218 GLY A N 1
ATOM 1695 C CA . GLY A 1 218 ? 14.107 -61.406 -34.422 1.00 42.44 218 GLY A CA 1
ATOM 1696 C C . GLY A 1 218 ? 14.557 -61.522 -32.961 1.00 42.44 218 GLY A C 1
ATOM 1697 O O . GLY A 1 218 ? 13.741 -61.294 -32.068 1.00 42.44 218 GLY A O 1
ATOM 1698 N N . GLU A 1 219 ? 15.830 -61.824 -32.698 1.00 42.91 219 GLU A N 1
ATOM 1699 C CA . GLU A 1 219 ? 16.381 -61.952 -31.344 1.00 42.91 219 GLU A CA 1
ATOM 1700 C C . GLU A 1 219 ? 16.932 -60.614 -30.821 1.00 42.91 219 GLU A C 1
ATOM 1702 O O . GLU A 1 219 ? 17.559 -59.844 -31.556 1.00 42.91 219 GLU A O 1
ATOM 1707 N N . GLU A 1 220 ? 16.686 -60.320 -29.537 1.00 49.03 220 GLU A N 1
ATOM 1708 C CA . GLU A 1 220 ? 17.200 -59.118 -28.867 1.00 49.03 220 GLU A CA 1
ATOM 1709 C C . GLU A 1 220 ? 18.705 -59.257 -28.600 1.00 49.03 220 GLU A C 1
ATOM 1711 O O . GLU A 1 220 ? 19.134 -60.100 -27.812 1.00 49.03 220 GLU A O 1
ATOM 1716 N N . VAL A 1 221 ? 19.514 -58.385 -29.202 1.00 50.97 221 VAL A N 1
ATOM 1717 C CA . VAL A 1 221 ? 20.967 -58.343 -29.005 1.00 50.97 221 VAL A CA 1
ATOM 1718 C C . VAL A 1 221 ? 21.344 -57.018 -28.341 1.00 50.97 221 VAL A C 1
ATOM 1720 O O . VAL A 1 221 ? 20.944 -55.940 -28.784 1.00 50.97 221 VAL A O 1
ATOM 1723 N N . VAL A 1 222 ? 22.115 -57.081 -27.251 1.00 44.94 222 VAL A N 1
ATOM 1724 C CA . VAL A 1 222 ? 22.646 -55.893 -26.561 1.00 44.94 222 VAL A CA 1
ATOM 1725 C C . VAL A 1 222 ? 23.914 -55.431 -27.293 1.00 44.94 222 VAL A C 1
ATOM 1727 O O . VAL A 1 222 ? 24.915 -56.152 -27.260 1.00 44.94 222 VAL A O 1
ATOM 1730 N N . PRO A 1 223 ? 23.933 -54.255 -27.949 1.00 42.19 223 PRO A N 1
ATOM 1731 C CA . PRO A 1 223 ? 25.119 -53.806 -28.670 1.00 42.19 223 PRO A CA 1
ATOM 1732 C C . PRO A 1 223 ? 26.219 -53.392 -27.685 1.00 42.19 223 PRO A C 1
ATOM 1734 O O . PRO A 1 223 ? 25.976 -52.612 -26.759 1.00 42.19 223 PRO A O 1
ATOM 1737 N N . LYS A 1 224 ? 27.456 -53.860 -27.895 1.00 38.34 224 LYS A N 1
ATOM 1738 C CA . LYS A 1 224 ? 28.625 -53.368 -27.148 1.00 38.34 224 LYS A CA 1
ATOM 1739 C C . LYS A 1 224 ? 28.806 -51.868 -27.429 1.00 38.34 224 LYS A C 1
ATOM 1741 O O . LYS A 1 224 ? 29.153 -51.494 -28.544 1.00 38.34 224 LYS A O 1
ATOM 1746 N N . GLY A 1 225 ? 28.575 -51.030 -26.414 1.00 40.47 225 GLY A N 1
ATOM 1747 C CA . GLY A 1 225 ? 28.788 -49.574 -26.457 1.00 40.47 225 GLY A CA 1
ATOM 1748 C C . GLY A 1 225 ? 27.532 -48.699 -26.346 1.00 40.47 225 GLY A C 1
ATOM 1749 O O . GLY A 1 225 ? 27.667 -47.481 -26.340 1.00 40.47 225 GLY A O 1
ATOM 1750 N N . PHE A 1 226 ? 26.329 -49.277 -26.231 1.00 39.09 226 PHE A N 1
ATOM 1751 C CA . PHE A 1 226 ? 25.062 -48.527 -26.194 1.00 39.09 226 PHE A CA 1
ATOM 1752 C C . PHE A 1 226 ? 24.347 -48.666 -24.835 1.00 39.09 226 PHE A C 1
ATOM 1754 O O . PHE A 1 226 ? 23.281 -49.266 -24.738 1.00 39.09 226 PHE A O 1
ATOM 1761 N N . ASP A 1 227 ? 24.945 -48.137 -23.762 1.00 40.62 227 ASP A N 1
ATOM 1762 C CA . ASP A 1 227 ? 24.387 -48.198 -22.396 1.00 40.62 227 ASP A CA 1
ATOM 1763 C C . ASP A 1 227 ? 23.907 -46.813 -21.910 1.00 40.62 227 ASP A C 1
ATOM 1765 O O . ASP A 1 227 ? 24.296 -46.320 -20.854 1.00 40.62 227 ASP A O 1
ATOM 1769 N N . GLU A 1 228 ? 23.073 -46.130 -22.707 1.00 44.50 228 GLU A N 1
ATOM 1770 C CA . GLU A 1 228 ? 22.511 -44.820 -22.341 1.00 44.50 228 GLU A CA 1
ATOM 1771 C C . GLU A 1 228 ? 21.068 -44.925 -21.816 1.00 44.50 228 GLU A C 1
ATOM 1773 O O . GLU A 1 228 ? 20.160 -45.419 -22.490 1.00 44.50 228 GLU A O 1
ATOM 1778 N N . ARG A 1 229 ? 20.830 -44.394 -20.607 1.00 41.19 229 ARG A N 1
ATOM 1779 C CA . ARG A 1 229 ? 19.489 -44.233 -20.017 1.00 41.19 229 ARG A CA 1
ATOM 1780 C C . ARG A 1 229 ? 18.840 -42.937 -20.520 1.00 41.19 229 ARG A C 1
ATOM 1782 O O . ARG A 1 229 ? 19.298 -41.845 -20.191 1.00 41.19 229 ARG A O 1
ATOM 1789 N N . LEU A 1 230 ? 17.727 -43.034 -21.249 1.00 42.22 230 LEU A N 1
ATOM 1790 C CA . LEU A 1 230 ? 16.990 -41.870 -21.773 1.00 42.22 230 LEU A CA 1
ATOM 1791 C C . LEU A 1 230 ? 15.882 -41.419 -20.808 1.00 42.22 230 LEU A C 1
ATOM 1793 O O . LEU A 1 230 ? 15.006 -42.217 -20.489 1.00 42.22 230 LEU A O 1
ATOM 1797 N N . ARG A 1 231 ? 15.886 -40.150 -20.360 1.00 36.44 231 ARG A N 1
ATOM 1798 C CA . ARG A 1 231 ? 14.940 -39.618 -19.350 1.00 36.44 231 ARG A CA 1
ATOM 1799 C C . ARG A 1 231 ? 13.707 -38.951 -19.975 1.00 36.44 231 ARG A C 1
ATOM 1801 O O . ARG A 1 231 ? 13.836 -38.106 -20.859 1.00 36.44 231 ARG A O 1
ATOM 1808 N N . ILE A 1 232 ? 12.517 -39.239 -19.443 1.00 37.12 232 ILE A N 1
ATOM 1809 C CA . ILE A 1 232 ? 11.243 -38.614 -19.845 1.00 37.12 232 ILE A CA 1
ATOM 1810 C C . ILE A 1 232 ? 10.914 -37.421 -18.923 1.00 37.12 232 ILE A C 1
ATOM 1812 O O . ILE A 1 232 ? 10.770 -37.581 -17.710 1.00 37.12 232 ILE A O 1
ATOM 1816 N N . ILE A 1 233 ? 10.753 -36.215 -19.487 1.00 32.28 233 ILE A N 1
ATOM 1817 C CA . ILE A 1 233 ? 10.212 -35.027 -18.790 1.00 32.28 233 ILE A CA 1
ATOM 1818 C C . ILE A 1 233 ? 8.819 -34.713 -19.369 1.00 32.28 233 ILE A C 1
ATOM 1820 O O . ILE A 1 233 ? 8.611 -34.892 -20.568 1.00 32.28 233 ILE A O 1
ATOM 1824 N N . GLU A 1 234 ? 7.889 -34.236 -18.526 1.00 32.06 234 GLU A N 1
ATOM 1825 C CA . GLU A 1 234 ? 6.428 -33.994 -18.701 1.00 32.06 234 GLU A CA 1
ATOM 1826 C C . GLU A 1 234 ? 5.944 -33.199 -19.943 1.00 32.06 234 GLU A C 1
ATOM 1828 O O . GLU A 1 234 ? 4.803 -32.750 -20.012 1.00 32.06 234 GLU A O 1
ATOM 1833 N N . ARG A 1 235 ? 6.772 -33.018 -20.973 1.00 29.45 235 ARG A N 1
ATOM 1834 C CA . ARG A 1 235 ? 6.413 -32.396 -22.257 1.00 29.45 235 ARG A CA 1
ATOM 1835 C C . ARG A 1 235 ? 6.808 -33.217 -23.491 1.00 29.45 235 ARG A C 1
ATOM 1837 O O . ARG A 1 235 ? 6.842 -32.666 -24.588 1.00 29.45 235 ARG A O 1
ATOM 1844 N N . GLY A 1 236 ? 7.068 -34.518 -23.336 1.00 34.78 236 GLY A N 1
ATOM 1845 C CA . GLY A 1 236 ? 7.264 -35.437 -24.467 1.00 34.78 236 GLY A CA 1
ATOM 1846 C C . GLY A 1 236 ? 8.531 -35.167 -25.284 1.00 34.78 236 GLY A C 1
ATOM 1847 O O . GLY A 1 236 ? 8.523 -35.333 -26.501 1.00 34.78 236 GLY A O 1
ATOM 1848 N N . VAL A 1 237 ? 9.609 -34.724 -24.632 1.00 32.91 237 VAL A N 1
ATOM 1849 C CA . VAL A 1 237 ? 10.937 -34.609 -25.250 1.00 32.91 237 VAL A CA 1
ATOM 1850 C C . VAL A 1 237 ? 11.847 -35.644 -24.599 1.00 32.91 237 VAL A C 1
ATOM 1852 O O . VAL A 1 237 ? 12.050 -35.603 -23.387 1.00 32.91 237 VAL A O 1
ATOM 1855 N N . ILE A 1 238 ? 12.352 -36.575 -25.408 1.00 36.00 238 ILE A N 1
ATOM 1856 C CA . ILE A 1 238 ? 13.417 -37.504 -25.030 1.00 36.00 238 ILE A CA 1
ATOM 1857 C C . ILE A 1 238 ? 14.734 -36.775 -25.308 1.00 36.00 238 ILE A C 1
ATOM 1859 O O . ILE A 1 238 ? 14.978 -36.384 -26.448 1.00 36.00 238 ILE A O 1
ATOM 1863 N N . PHE A 1 239 ? 15.554 -36.562 -24.283 1.00 34.00 239 PHE A N 1
ATOM 1864 C CA . PHE A 1 239 ? 16.926 -36.082 -24.444 1.00 34.00 239 PHE A CA 1
ATOM 1865 C C . PHE A 1 239 ? 17.878 -37.252 -24.164 1.00 34.00 239 PHE A C 1
ATOM 1867 O O . PHE A 1 239 ? 17.736 -37.896 -23.123 1.00 34.00 239 PHE A O 1
ATOM 1874 N N . SER A 1 240 ? 18.853 -37.501 -25.046 1.00 34.59 240 SER A N 1
ATOM 1875 C CA . SER A 1 240 ? 20.157 -37.963 -24.556 1.00 34.59 240 SER A CA 1
ATOM 1876 C C . SER A 1 240 ? 20.878 -36.743 -23.984 1.00 34.59 240 SER A C 1
ATOM 1878 O O . SER A 1 240 ? 20.558 -35.599 -24.330 1.00 34.59 240 SER A O 1
ATOM 1880 N N . SER A 1 241 ? 21.827 -36.951 -23.080 1.00 36.41 241 SER A N 1
ATOM 1881 C CA . SER A 1 241 ? 22.554 -35.866 -22.416 1.00 36.41 241 SER A CA 1
ATOM 1882 C C . SER A 1 241 ? 23.365 -34.965 -23.357 1.00 36.41 241 SER A C 1
ATOM 1884 O O . SER A 1 241 ? 23.896 -33.969 -22.878 1.00 36.41 241 SER A O 1
ATOM 1886 N N . THR A 1 242 ? 23.403 -35.214 -24.673 1.00 42.88 242 THR A N 1
ATOM 1887 C CA . THR A 1 242 ? 24.055 -34.312 -25.632 1.00 42.88 242 THR A CA 1
ATOM 1888 C C . THR A 1 242 ? 23.590 -34.567 -27.085 1.00 42.88 242 THR A C 1
ATOM 1890 O O . THR A 1 242 ? 23.730 -35.672 -27.591 1.00 42.88 242 THR A O 1
ATOM 1893 N N . GLU A 1 243 ? 23.090 -33.513 -27.761 1.00 40.31 243 GLU A N 1
ATOM 1894 C CA . GLU A 1 243 ? 23.189 -33.236 -29.224 1.00 40.31 243 GLU A CA 1
ATOM 1895 C C . GLU A 1 243 ? 22.031 -33.379 -30.271 1.00 40.31 243 GLU A C 1
ATOM 1897 O O . GLU A 1 243 ? 22.267 -32.927 -31.391 1.00 40.31 243 GLU A O 1
ATOM 1902 N N . TYR A 1 244 ? 20.775 -33.814 -30.031 1.00 35.28 244 TYR A N 1
ATOM 1903 C CA . TYR A 1 244 ? 19.778 -33.918 -31.153 1.00 35.28 244 TYR A CA 1
ATOM 1904 C C . TYR A 1 244 ? 18.319 -33.478 -30.863 1.00 35.28 244 TYR A C 1
ATOM 1906 O O . TYR A 1 244 ? 17.824 -33.638 -29.749 1.00 35.28 244 TYR A O 1
ATOM 1914 N N . ARG A 1 245 ? 17.590 -32.954 -31.883 1.00 34.75 245 ARG A N 1
ATOM 1915 C CA . ARG A 1 245 ? 16.134 -32.625 -31.840 1.00 34.75 245 ARG A CA 1
ATOM 1916 C C . ARG A 1 245 ? 15.369 -33.296 -33.002 1.00 34.75 245 ARG A C 1
ATOM 1918 O O . ARG A 1 245 ? 15.879 -33.415 -34.109 1.00 34.75 245 ARG A O 1
ATOM 1925 N N . MET A 1 246 ? 14.125 -33.732 -32.762 1.00 31.62 246 MET A N 1
ATOM 1926 C CA . MET A 1 246 ? 13.292 -34.467 -33.738 1.00 31.62 246 MET A CA 1
ATOM 1927 C C . MET A 1 246 ? 12.325 -33.536 -34.510 1.00 31.62 246 MET A C 1
ATOM 1929 O O . MET A 1 246 ? 11.634 -32.719 -33.892 1.00 31.62 246 MET A O 1
ATOM 1933 N N . HIS A 1 247 ? 12.232 -33.663 -35.845 1.00 32.25 247 HIS A N 1
ATOM 1934 C CA . HIS A 1 247 ? 11.396 -32.799 -36.702 1.00 32.25 247 HIS A CA 1
ATOM 1935 C C . HIS A 1 247 ? 9.962 -33.345 -36.888 1.00 32.25 247 HIS A C 1
ATOM 1937 O O . HIS A 1 247 ? 9.746 -34.489 -37.295 1.00 32.25 247 HIS A O 1
ATOM 1943 N N . LYS A 1 248 ? 8.943 -32.504 -36.642 1.00 35.44 248 LYS A N 1
ATOM 1944 C CA . LYS A 1 248 ? 7.533 -32.931 -36.496 1.00 35.44 248 LYS A CA 1
ATOM 1945 C C . LYS A 1 248 ? 6.841 -33.482 -37.749 1.00 35.44 248 LYS A C 1
ATOM 1947 O O . LYS A 1 248 ? 5.791 -34.084 -37.586 1.00 35.44 248 LYS A O 1
ATOM 1952 N N . ARG A 1 249 ? 7.359 -33.315 -38.972 1.00 31.02 249 ARG A N 1
ATOM 1953 C CA . ARG A 1 249 ? 6.640 -33.747 -40.194 1.00 31.02 249 ARG A CA 1
ATOM 1954 C C . ARG A 1 249 ? 7.070 -35.092 -40.789 1.00 31.02 249 ARG A C 1
ATOM 1956 O O . ARG A 1 249 ? 6.265 -35.648 -41.523 1.00 31.02 249 ARG A O 1
ATOM 1963 N N . TYR A 1 250 ? 8.249 -35.633 -40.458 1.00 30.53 250 TYR A N 1
ATOM 1964 C CA . TYR A 1 250 ? 8.760 -36.847 -41.126 1.00 30.53 250 TYR A CA 1
ATOM 1965 C C . TYR A 1 250 ? 9.522 -37.856 -40.243 1.00 30.53 250 TYR A C 1
ATOM 1967 O O . TYR A 1 250 ? 9.956 -38.879 -40.759 1.00 30.53 250 TYR A O 1
ATOM 1975 N N . GLY A 1 251 ? 9.647 -37.649 -38.925 1.00 32.56 251 GLY A N 1
ATOM 1976 C CA . GLY A 1 251 ? 10.252 -38.660 -38.040 1.00 32.56 251 GLY A CA 1
ATOM 1977 C C . GLY A 1 251 ? 11.757 -38.880 -38.255 1.00 32.56 251 GLY A C 1
ATOM 1978 O O . GLY A 1 251 ? 12.229 -40.007 -38.156 1.00 32.56 251 GLY A O 1
ATOM 1979 N N . THR A 1 252 ? 12.506 -37.816 -38.544 1.00 29.56 252 THR A N 1
ATOM 1980 C CA . THR A 1 252 ? 13.976 -37.801 -38.622 1.00 29.56 252 THR A CA 1
ATOM 1981 C C . THR A 1 252 ? 14.566 -36.859 -37.562 1.00 29.56 252 THR A C 1
ATOM 1983 O O . THR A 1 252 ? 13.972 -35.823 -37.237 1.00 29.56 252 THR A O 1
ATOM 1986 N N . LEU A 1 253 ? 15.708 -37.253 -36.981 1.00 33.16 253 LEU A N 1
ATOM 1987 C CA . LEU A 1 253 ? 16.515 -36.446 -36.056 1.00 33.16 253 LEU A CA 1
ATOM 1988 C C . LEU A 1 253 ? 17.484 -35.577 -36.863 1.00 33.16 253 LEU A C 1
ATOM 1990 O O . LEU A 1 253 ? 18.154 -36.084 -37.757 1.00 33.16 253 LEU A O 1
ATOM 1994 N N . GLU A 1 254 ? 17.556 -34.289 -36.539 1.00 35.84 254 GLU A N 1
ATOM 1995 C CA . GLU A 1 254 ? 18.465 -33.336 -37.181 1.00 35.84 254 GLU A CA 1
ATOM 1996 C C . GLU A 1 254 ? 19.214 -32.548 -36.094 1.00 35.84 254 GLU A C 1
ATOM 1998 O O . GLU A 1 254 ? 18.650 -32.216 -35.042 1.00 35.84 254 GLU A O 1
ATOM 2003 N N . LYS A 1 255 ? 20.505 -32.283 -36.312 1.00 32.72 255 LYS A N 1
ATOM 2004 C CA . LYS A 1 255 ? 21.333 -31.476 -35.404 1.00 32.72 255 LYS A CA 1
ATOM 2005 C C . LYS A 1 255 ? 20.954 -29.999 -35.598 1.00 32.72 255 LYS A C 1
ATOM 2007 O O . LYS A 1 255 ? 20.894 -29.523 -36.727 1.00 32.72 255 LYS A O 1
ATOM 2012 N N . LEU A 1 256 ? 20.628 -29.290 -34.515 1.00 32.91 256 LEU A N 1
ATOM 2013 C CA . LEU A 1 256 ? 20.107 -27.915 -34.578 1.00 32.91 256 LEU A CA 1
ATOM 2014 C C . LEU A 1 256 ? 21.146 -26.919 -35.133 1.00 32.91 256 LEU A C 1
ATOM 2016 O O . LEU A 1 256 ? 22.260 -26.883 -34.612 1.00 32.91 256 LEU A O 1
ATOM 2020 N N . PRO A 1 257 ? 20.767 -26.021 -36.062 1.00 31.78 257 PRO A N 1
ATOM 2021 C CA . PRO A 1 257 ? 21.423 -24.728 -36.236 1.00 31.78 257 PRO A CA 1
ATOM 2022 C C . PRO A 1 257 ? 20.898 -23.734 -35.183 1.00 31.78 257 PRO A C 1
ATOM 2024 O O . PRO A 1 257 ? 19.697 -23.669 -34.915 1.00 31.78 257 PRO A O 1
ATOM 2027 N N . GLU A 1 258 ? 21.788 -22.956 -34.567 1.00 32.00 258 GLU A N 1
ATOM 2028 C CA . GLU A 1 258 ? 21.473 -22.005 -33.492 1.00 32.00 258 GLU A CA 1
ATOM 2029 C C . GLU A 1 258 ? 20.510 -20.876 -33.940 1.00 32.00 258 GLU A C 1
ATOM 2031 O O . GLU A 1 258 ? 20.840 -20.092 -34.829 1.00 32.00 258 GLU A O 1
ATOM 2036 N N . GLY A 1 259 ? 19.343 -20.731 -33.283 1.00 33.41 259 GLY A N 1
ATOM 2037 C CA . GLY A 1 259 ? 18.541 -19.492 -33.332 1.00 33.41 259 GLY A CA 1
ATOM 2038 C C . GLY A 1 259 ? 17.004 -19.612 -33.292 1.00 33.41 259 GLY A C 1
ATOM 2039 O O . GLY A 1 259 ? 16.340 -19.348 -34.293 1.00 33.41 259 GLY A O 1
ATOM 2040 N N . GLU A 1 260 ? 16.399 -19.865 -32.123 1.00 27.91 260 GLU A N 1
ATOM 2041 C CA . GLU A 1 260 ? 15.027 -19.411 -31.805 1.00 27.91 260 GLU A CA 1
ATOM 2042 C C . GLU A 1 260 ? 15.119 -18.182 -30.874 1.00 27.91 260 GLU A C 1
ATOM 2044 O O . GLU A 1 260 ? 16.014 -18.100 -30.039 1.00 27.91 260 GLU A O 1
ATOM 2049 N N . ALA A 1 261 ? 14.242 -17.185 -31.050 1.00 35.75 261 ALA A N 1
ATOM 2050 C CA . ALA A 1 261 ? 14.299 -15.907 -30.330 1.00 35.75 261 ALA A CA 1
ATOM 2051 C C . ALA A 1 261 ? 13.933 -16.076 -28.843 1.00 35.75 261 ALA A C 1
ATOM 2053 O O . ALA A 1 261 ? 12.769 -15.962 -28.453 1.00 35.75 261 ALA A O 1
ATOM 2054 N N . GLU A 1 262 ? 14.946 -16.365 -28.036 1.00 38.06 262 GLU A N 1
ATOM 2055 C CA . GLU A 1 262 ? 14.926 -16.309 -26.578 1.00 38.06 262 GLU A CA 1
ATOM 2056 C C . GLU A 1 262 ? 14.885 -14.846 -26.104 1.00 38.06 262 GLU A C 1
ATOM 2058 O O . GLU A 1 262 ? 15.349 -13.940 -26.797 1.00 38.06 262 GLU A O 1
ATOM 2063 N N . GLY A 1 263 ? 14.274 -14.590 -24.941 1.00 39.72 263 GLY A N 1
ATOM 2064 C CA . GLY A 1 263 ? 14.296 -13.252 -24.339 1.00 39.72 263 GLY A CA 1
ATOM 2065 C C . GLY A 1 263 ? 15.737 -12.786 -24.121 1.00 39.72 263 GLY A C 1
ATOM 2066 O O . GLY A 1 263 ? 16.578 -13.581 -23.708 1.00 39.72 263 GLY A O 1
ATOM 2067 N N . GLN A 1 264 ? 16.012 -11.519 -24.416 1.00 48.78 264 GLN A N 1
ATOM 2068 C CA . GLN A 1 264 ? 17.356 -10.947 -24.326 1.00 48.78 264 GLN A CA 1
ATOM 2069 C C . GLN A 1 264 ? 17.694 -10.671 -22.866 1.00 48.78 264 GLN A C 1
ATOM 2071 O O . GLN A 1 264 ? 16.913 -10.042 -22.155 1.00 48.78 264 GLN A O 1
ATOM 2076 N N . ALA A 1 265 ? 18.793 -11.249 -22.390 1.00 42.59 265 ALA A N 1
ATOM 2077 C CA . ALA A 1 265 ? 19.112 -11.343 -20.975 1.00 42.59 265 ALA A CA 1
ATOM 2078 C C . ALA A 1 265 ? 20.466 -10.691 -20.703 1.00 42.59 265 ALA A C 1
ATOM 2080 O O . ALA A 1 265 ? 21.505 -11.270 -21.000 1.00 42.59 265 ALA A O 1
ATOM 2081 N N . ASN A 1 266 ? 20.475 -9.519 -20.075 1.00 46.19 266 ASN A N 1
ATOM 2082 C CA . ASN A 1 266 ? 21.712 -8.785 -19.846 1.00 46.19 266 ASN A CA 1
ATOM 2083 C C . ASN A 1 266 ? 22.617 -9.471 -18.793 1.00 46.19 266 ASN A C 1
ATOM 2085 O O . ASN A 1 266 ? 22.219 -9.639 -17.637 1.00 46.19 266 ASN A O 1
ATOM 2089 N N . ILE A 1 267 ? 23.848 -9.835 -19.186 1.00 55.91 267 ILE A N 1
ATOM 2090 C CA . ILE A 1 267 ? 24.880 -10.470 -18.335 1.00 55.91 267 ILE A CA 1
ATOM 2091 C C . ILE A 1 267 ? 26.124 -9.569 -18.265 1.00 55.91 267 ILE A C 1
ATOM 2093 O O . ILE A 1 267 ? 26.660 -9.252 -19.320 1.00 55.91 267 ILE A O 1
ATOM 2097 N N . GLY A 1 268 ? 26.585 -9.151 -17.078 1.00 56.81 268 GLY A N 1
ATOM 2098 C CA . GLY A 1 268 ? 27.802 -8.329 -16.872 1.00 56.81 268 GLY A CA 1
ATOM 2099 C C . GLY A 1 268 ? 27.544 -6.915 -16.314 1.00 56.81 268 GLY A C 1
ATOM 2100 O O . GLY A 1 268 ? 26.394 -6.485 -16.257 1.00 56.81 268 GLY A O 1
ATOM 2101 N N . LYS A 1 269 ? 28.603 -6.202 -15.896 1.00 69.06 269 LYS A N 1
ATOM 2102 C CA . LYS A 1 269 ? 28.545 -4.815 -15.376 1.00 69.06 269 LYS A CA 1
ATOM 2103 C C . LYS A 1 269 ? 28.899 -3.792 -16.462 1.00 69.06 269 LYS A C 1
ATOM 2105 O O . LYS A 1 269 ? 29.786 -4.050 -17.269 1.00 69.06 269 LYS A O 1
ATOM 2110 N N . PHE A 1 270 ? 28.219 -2.651 -16.463 1.00 73.25 270 PHE A N 1
ATOM 2111 C CA . PHE A 1 270 ? 28.513 -1.509 -17.333 1.00 73.25 270 PHE A CA 1
ATOM 2112 C C . PHE A 1 270 ? 29.646 -0.643 -16.754 1.00 73.25 270 PHE A C 1
ATOM 2114 O O . PHE A 1 270 ? 29.918 -0.708 -15.558 1.00 73.25 270 PHE A O 1
ATOM 2121 N N . THR A 1 271 ? 30.301 0.178 -17.567 1.00 64.50 271 THR A N 1
ATOM 2122 C CA . THR A 1 271 ? 31.101 1.320 -17.090 1.00 64.50 271 THR A CA 1
ATOM 2123 C C . THR A 1 271 ? 30.153 2.484 -16.781 1.00 64.50 271 THR A C 1
ATOM 2125 O O . THR A 1 271 ? 29.116 2.627 -17.432 1.00 64.50 271 THR A O 1
ATOM 2128 N N . THR A 1 272 ? 30.406 3.263 -15.725 1.00 52.44 272 THR A N 1
ATOM 2129 C CA . THR A 1 272 ? 29.462 4.304 -15.281 1.00 52.44 272 THR A CA 1
ATOM 2130 C C . THR A 1 272 ? 29.842 5.663 -15.870 1.00 52.44 272 THR A C 1
ATOM 2132 O O . THR A 1 272 ? 31.003 5.947 -16.142 1.00 52.44 272 THR A O 1
ATOM 2135 N N . GLY A 1 273 ? 28.852 6.536 -16.092 1.00 46.66 273 GLY A N 1
ATOM 2136 C CA . GLY A 1 273 ? 29.056 7.835 -16.752 1.00 46.66 273 GLY A CA 1
ATOM 2137 C C . GLY A 1 273 ? 30.017 8.798 -16.034 1.00 46.66 273 GLY A C 1
ATOM 2138 O O . GLY A 1 273 ? 30.471 9.754 -16.657 1.00 46.66 273 GLY A O 1
ATOM 2139 N N . GLN A 1 274 ? 30.364 8.547 -14.765 1.00 46.44 274 GLN A N 1
ATOM 2140 C CA . GLN A 1 274 ? 31.387 9.321 -14.050 1.00 46.44 274 GLN A CA 1
ATOM 2141 C C . GLN A 1 274 ? 32.793 9.117 -14.639 1.00 46.44 274 GLN A C 1
ATOM 2143 O O . GLN A 1 274 ? 33.578 10.061 -14.631 1.00 46.44 274 GLN A O 1
ATOM 2148 N N . ASP A 1 275 ? 33.073 7.959 -15.246 1.00 44.59 275 ASP A N 1
ATOM 2149 C CA . ASP A 1 275 ? 34.374 7.649 -15.860 1.00 44.59 275 ASP A CA 1
ATOM 2150 C C . ASP A 1 275 ? 34.597 8.383 -17.199 1.00 44.59 275 ASP A C 1
ATOM 2152 O O . ASP A 1 275 ? 35.724 8.495 -17.679 1.00 44.59 275 ASP A O 1
ATOM 2156 N N . PHE A 1 276 ? 33.528 8.920 -17.804 1.00 48.09 276 PHE A N 1
ATOM 2157 C CA . PHE A 1 276 ? 33.550 9.574 -19.122 1.00 48.09 276 PHE A CA 1
ATOM 2158 C C . PHE A 1 276 ? 33.159 11.058 -19.073 1.00 48.09 276 PHE A C 1
ATOM 2160 O O . PHE A 1 276 ? 32.967 11.680 -20.118 1.00 48.09 276 PHE A O 1
ATOM 2167 N N . ALA A 1 277 ? 33.058 11.646 -17.875 1.00 40.16 277 ALA A N 1
ATOM 2168 C CA . ALA A 1 277 ? 32.655 13.041 -17.672 1.00 40.16 277 ALA A CA 1
ATOM 2169 C C . ALA A 1 277 ? 33.664 14.077 -18.219 1.00 40.16 277 ALA A C 1
ATOM 2171 O O . ALA A 1 277 ? 33.388 15.272 -18.172 1.00 40.16 277 ALA A O 1
ATOM 2172 N N . ASN A 1 278 ? 34.813 13.639 -18.750 1.00 40.31 278 ASN A N 1
ATOM 2173 C CA . ASN A 1 278 ? 35.926 14.509 -19.128 1.00 40.31 278 ASN A CA 1
ATOM 2174 C C . ASN A 1 278 ? 36.461 14.268 -20.556 1.00 40.31 278 ASN A C 1
ATOM 2176 O O . ASN A 1 278 ? 37.663 14.325 -20.797 1.00 40.31 278 ASN A O 1
ATOM 2180 N N . VAL A 1 279 ? 35.579 13.995 -21.523 1.00 38.12 279 VAL A N 1
ATOM 2181 C CA . VAL A 1 279 ? 35.930 14.018 -22.958 1.00 38.12 279 VAL A CA 1
ATOM 2182 C C . VAL A 1 279 ? 35.380 15.278 -23.629 1.00 38.12 279 VAL A C 1
ATOM 2184 O O . VAL A 1 279 ? 34.330 15.247 -24.257 1.00 38.12 279 VAL A O 1
ATOM 2187 N N . GLY A 1 280 ? 36.133 16.374 -23.471 1.00 31.80 280 GLY A N 1
ATOM 2188 C CA . GLY A 1 280 ? 36.375 17.405 -24.491 1.00 31.80 280 GLY A CA 1
ATOM 2189 C C . GLY A 1 280 ? 35.218 18.318 -24.917 1.00 31.80 280 GLY A C 1
ATOM 2190 O O . GLY A 1 280 ? 34.204 17.879 -25.449 1.00 31.80 280 GLY A O 1
ATOM 2191 N N . GLY A 1 281 ? 35.437 19.631 -24.774 1.00 40.31 281 GLY A N 1
ATOM 2192 C CA . GLY A 1 281 ? 34.613 20.678 -25.379 1.00 40.31 281 GLY A CA 1
ATOM 2193 C C . GLY A 1 281 ? 34.522 20.584 -26.911 1.00 40.31 281 GLY A C 1
ATOM 2194 O O . GLY A 1 281 ? 35.286 19.868 -27.550 1.00 40.31 281 GLY A O 1
ATOM 2195 N N . TYR A 1 282 ? 33.592 21.369 -27.468 1.00 36.44 282 TYR A N 1
ATOM 2196 C CA . TYR A 1 282 ? 33.187 21.480 -28.883 1.00 36.44 282 TYR A CA 1
ATOM 2197 C C . TYR A 1 282 ? 32.058 20.540 -29.359 1.00 36.44 282 TYR A C 1
ATOM 2199 O O . TYR A 1 282 ? 32.252 19.672 -30.203 1.00 36.44 282 TYR A O 1
ATOM 2207 N N . ALA A 1 283 ? 30.823 20.801 -28.905 1.00 31.83 283 ALA A N 1
ATOM 2208 C CA . ALA A 1 283 ? 29.620 20.754 -29.754 1.00 31.83 283 ALA A CA 1
ATOM 2209 C C . ALA A 1 283 ? 28.437 21.450 -29.054 1.00 31.83 283 ALA A C 1
ATOM 2211 O O . ALA A 1 283 ? 27.995 21.020 -27.995 1.00 31.83 283 ALA A O 1
ATOM 2212 N N . THR A 1 284 ? 27.866 22.478 -29.679 1.00 36.78 284 THR A N 1
ATOM 2213 C CA . THR A 1 284 ? 26.712 23.266 -29.199 1.00 36.78 284 THR A CA 1
ATOM 2214 C C . THR A 1 284 ? 25.357 22.523 -29.239 1.00 36.78 284 THR A C 1
ATOM 2216 O O . THR A 1 284 ? 24.314 23.155 -29.121 1.00 36.78 284 THR A O 1
ATOM 2219 N N . SER A 1 285 ? 25.331 21.190 -29.395 1.00 53.00 285 SER A N 1
ATOM 2220 C CA . SER A 1 285 ? 24.085 20.401 -29.527 1.00 53.00 285 SER A CA 1
ATOM 2221 C C . SER A 1 285 ? 24.177 18.942 -29.033 1.00 53.00 285 SER A C 1
ATOM 2223 O O . SER A 1 285 ? 23.678 18.018 -29.679 1.00 53.00 285 SER A O 1
ATOM 2225 N N . ILE A 1 286 ? 24.849 18.683 -27.906 1.00 63.22 286 ILE A N 1
ATOM 2226 C CA . ILE A 1 286 ? 24.839 17.343 -27.285 1.00 63.22 286 ILE A CA 1
ATOM 2227 C C . ILE A 1 286 ? 23.575 17.194 -26.422 1.00 63.22 286 ILE A C 1
ATOM 2229 O O . ILE A 1 286 ? 23.253 18.081 -25.641 1.00 63.22 286 ILE A O 1
ATOM 2233 N N . GLN A 1 287 ? 22.863 16.071 -26.574 1.00 76.94 287 GLN A N 1
ATOM 2234 C CA . GLN A 1 287 ? 21.674 15.737 -25.775 1.00 76.94 287 GLN A CA 1
ATOM 2235 C C . GLN A 1 287 ? 22.022 15.586 -24.286 1.00 76.94 287 GLN A C 1
ATOM 2237 O O . GLN A 1 287 ? 23.106 15.100 -23.956 1.00 76.94 287 GLN A O 1
ATOM 2242 N N . ASN A 1 288 ? 21.103 15.945 -23.385 1.00 82.19 288 ASN A N 1
ATOM 2243 C CA . ASN A 1 288 ? 21.331 15.829 -21.944 1.00 82.19 288 ASN A CA 1
ATOM 2244 C C . ASN A 1 288 ? 21.250 14.367 -21.476 1.00 82.19 288 ASN A C 1
ATOM 2246 O O . ASN A 1 288 ? 20.495 13.560 -22.027 1.00 82.19 288 ASN A O 1
ATOM 2250 N N . VAL A 1 289 ? 22.004 14.034 -20.424 1.00 86.81 289 VAL A N 1
ATOM 2251 C CA . VAL A 1 289 ? 21.920 12.734 -19.738 1.00 86.81 289 VAL A CA 1
ATOM 2252 C C . VAL A 1 289 ? 20.569 12.621 -19.028 1.00 86.81 289 VAL A C 1
ATOM 2254 O O . VAL A 1 289 ? 20.184 13.520 -18.280 1.00 86.81 289 VAL A O 1
ATOM 2257 N N . LEU A 1 290 ? 19.862 11.505 -19.217 1.00 90.12 290 LEU A N 1
ATOM 2258 C CA . LEU A 1 290 ? 18.624 11.230 -18.481 1.00 90.12 290 LEU A CA 1
ATOM 2259 C C . LEU A 1 290 ? 18.955 10.627 -17.115 1.00 90.12 290 LEU A C 1
ATOM 2261 O O . LEU A 1 290 ? 19.759 9.700 -17.015 1.00 90.12 290 LEU A O 1
ATOM 2265 N N . GLN A 1 291 ? 18.294 11.105 -16.059 1.00 91.81 291 GLN A N 1
ATOM 2266 C CA . GLN A 1 291 ? 18.414 10.492 -14.739 1.00 91.81 291 GLN A CA 1
ATOM 2267 C C . GLN A 1 291 ? 17.389 9.361 -14.586 1.00 91.81 291 GLN A C 1
ATOM 2269 O O . GLN A 1 291 ? 16.438 9.233 -15.359 1.00 91.81 291 GLN A O 1
ATOM 2274 N N . MET A 1 292 ? 17.578 8.513 -13.571 1.00 94.12 292 MET A N 1
ATOM 2275 C CA . MET A 1 292 ? 16.734 7.334 -13.346 1.00 94.12 292 MET A CA 1
ATOM 2276 C C . MET A 1 292 ? 15.216 7.625 -13.397 1.00 94.12 292 MET A C 1
ATOM 2278 O O . MET A 1 292 ? 14.514 6.826 -14.022 1.00 94.12 292 MET A O 1
ATOM 2282 N N . PRO A 1 293 ? 14.678 8.734 -12.839 1.00 95.12 293 PRO A N 1
ATOM 2283 C CA . PRO A 1 293 ? 13.253 9.030 -12.967 1.00 95.12 293 PRO A CA 1
ATOM 2284 C C . PRO A 1 293 ? 12.767 9.169 -14.413 1.00 95.12 293 PRO A C 1
ATOM 2286 O O . PRO A 1 293 ? 11.723 8.619 -14.767 1.00 95.12 293 PRO A O 1
ATOM 2289 N N . GLU A 1 294 ? 13.544 9.825 -15.276 1.00 94.81 294 GLU A N 1
ATOM 2290 C CA . GLU A 1 294 ? 13.216 9.975 -16.697 1.00 94.81 294 GLU A CA 1
ATOM 2291 C C . GLU A 1 294 ? 13.332 8.649 -17.444 1.00 94.81 294 GLU A C 1
ATOM 2293 O O . GLU A 1 294 ? 12.507 8.354 -18.304 1.00 94.81 294 GLU A O 1
ATOM 2298 N N . ILE A 1 295 ? 14.312 7.813 -17.094 1.00 95.69 295 ILE A N 1
ATOM 2299 C CA . ILE A 1 295 ? 14.469 6.474 -17.682 1.00 95.69 295 ILE A CA 1
ATOM 2300 C C . ILE A 1 295 ? 13.266 5.588 -17.315 1.00 95.69 295 ILE A C 1
ATOM 2302 O O . ILE A 1 295 ? 12.736 4.856 -18.155 1.00 95.69 295 ILE A O 1
ATOM 2306 N N . VAL A 1 296 ? 12.786 5.670 -16.070 1.00 95.88 296 VAL A N 1
ATOM 2307 C CA . VAL A 1 296 ? 11.588 4.946 -15.618 1.00 95.88 296 VAL A CA 1
ATOM 2308 C C . VAL A 1 296 ? 10.323 5.496 -16.275 1.00 95.88 296 VAL A C 1
ATOM 2310 O O . VAL A 1 296 ? 9.465 4.701 -16.666 1.00 95.88 296 VAL A O 1
ATOM 2313 N N . LEU A 1 297 ? 10.211 6.817 -16.439 1.00 93.75 297 LEU A N 1
ATOM 2314 C CA . LEU A 1 297 ? 9.123 7.455 -17.182 1.00 93.75 297 LEU A CA 1
ATOM 2315 C C . LEU A 1 297 ? 9.107 6.982 -18.642 1.00 93.75 297 LEU A C 1
ATOM 2317 O O . LEU A 1 297 ? 8.072 6.526 -19.124 1.00 93.75 297 LEU A O 1
ATOM 2321 N N . LEU A 1 298 ? 10.267 6.988 -19.304 1.00 93.94 298 LEU A N 1
ATOM 2322 C CA . LEU A 1 298 ? 10.445 6.489 -20.665 1.00 93.94 298 LEU A CA 1
ATOM 2323 C C . LEU A 1 298 ? 9.969 5.035 -20.783 1.00 93.94 298 LEU A C 1
ATOM 2325 O O . LEU A 1 298 ? 9.162 4.709 -21.653 1.00 93.94 298 LEU A O 1
ATOM 2329 N N . ALA A 1 299 ? 10.397 4.162 -19.866 1.00 95.00 299 ALA A N 1
ATOM 2330 C CA . ALA A 1 299 ? 9.941 2.775 -19.835 1.00 95.00 299 ALA A CA 1
ATOM 2331 C C . ALA A 1 299 ? 8.424 2.663 -19.621 1.00 95.00 299 ALA A C 1
ATOM 2333 O O . ALA A 1 299 ? 7.766 1.876 -20.302 1.00 95.00 299 ALA A O 1
ATOM 2334 N N . ARG A 1 300 ? 7.861 3.433 -18.682 1.00 93.75 300 ARG A N 1
ATOM 2335 C CA . ARG A 1 300 ? 6.434 3.400 -18.340 1.00 93.75 300 ARG A CA 1
ATOM 2336 C C . ARG A 1 300 ? 5.564 3.734 -19.545 1.00 93.75 300 ARG A C 1
ATOM 2338 O O . ARG A 1 300 ? 4.638 2.979 -19.852 1.00 93.75 300 ARG A O 1
ATOM 2345 N N . GLU A 1 301 ? 5.856 4.845 -20.209 1.00 93.56 301 GLU A N 1
ATOM 2346 C CA . GLU A 1 301 ? 5.068 5.330 -21.340 1.00 93.56 301 GLU A CA 1
ATOM 2347 C C . GLU A 1 301 ? 5.191 4.382 -22.541 1.00 93.56 301 GLU A C 1
ATOM 2349 O O . GLU A 1 301 ? 4.175 3.960 -23.101 1.00 93.56 301 GLU A O 1
ATOM 2354 N N . LEU A 1 302 ? 6.405 3.909 -22.859 1.00 91.94 302 LEU A N 1
ATOM 2355 C CA . LEU A 1 302 ? 6.617 2.934 -23.940 1.00 91.94 302 LEU A CA 1
ATOM 2356 C C . LEU A 1 302 ? 5.975 1.561 -23.656 1.00 91.94 302 LEU A C 1
ATOM 2358 O O . LEU A 1 302 ? 5.598 0.843 -24.584 1.00 91.94 302 LEU A O 1
ATOM 2362 N N . LEU A 1 303 ? 5.790 1.188 -22.384 1.00 92.44 303 LEU A N 1
ATOM 2363 C CA . LEU A 1 303 ? 5.076 -0.029 -21.969 1.00 92.44 303 LEU A CA 1
ATOM 2364 C C . LEU A 1 303 ? 3.551 0.163 -21.843 1.00 92.44 303 LEU A C 1
ATOM 2366 O O . LEU A 1 303 ? 2.844 -0.774 -21.428 1.00 92.44 303 LEU A O 1
ATOM 2370 N N . GLY A 1 304 ? 3.029 1.336 -22.213 1.00 88.25 304 GLY A N 1
ATOM 2371 C CA . GLY A 1 304 ? 1.609 1.676 -22.167 1.00 88.25 304 GLY A CA 1
ATOM 2372 C C . GLY A 1 304 ? 1.094 1.876 -20.742 1.00 88.25 304 GLY A C 1
ATOM 2373 O O . GLY A 1 304 ? 0.093 1.261 -20.364 1.00 88.25 304 GLY A O 1
ATOM 2374 N N . GLY A 1 305 ? 1.819 2.661 -19.943 1.00 88.00 305 GLY A N 1
ATOM 2375 C CA . GLY A 1 305 ? 1.473 3.036 -18.570 1.00 88.00 305 GLY A CA 1
ATOM 2376 C C . GLY A 1 305 ? 1.945 2.056 -17.488 1.00 88.00 305 GLY A C 1
ATOM 2377 O O . GLY A 1 305 ? 1.655 2.262 -16.310 1.00 88.00 305 GLY A O 1
ATOM 2378 N N . ARG A 1 306 ? 2.658 0.981 -17.853 1.00 90.56 306 ARG A N 1
ATOM 2379 C CA . ARG A 1 306 ? 3.112 -0.069 -16.920 1.00 90.56 306 ARG A CA 1
ATOM 2380 C C . ARG A 1 306 ? 4.582 0.099 -16.570 1.00 90.56 306 ARG A C 1
ATOM 2382 O O . ARG A 1 306 ? 5.408 0.282 -17.449 1.00 90.56 306 ARG A O 1
ATOM 2389 N N . TYR A 1 307 ? 4.920 -0.086 -15.301 1.00 92.75 307 TYR A N 1
ATOM 2390 C CA . TYR A 1 307 ? 6.300 0.013 -14.833 1.00 92.75 307 TYR A CA 1
ATOM 2391 C C . TYR A 1 307 ? 7.100 -1.282 -15.051 1.00 92.75 307 TYR A C 1
ATOM 2393 O O . TYR A 1 307 ? 6.520 -2.378 -15.007 1.00 92.75 307 TYR A O 1
ATOM 2401 N N . PRO A 1 308 ? 8.436 -1.182 -15.192 1.00 94.62 308 PRO A N 1
ATOM 2402 C CA . PRO A 1 308 ? 9.326 -2.330 -15.062 1.00 94.62 308 PRO A CA 1
ATOM 2403 C C . PRO A 1 308 ? 9.151 -3.036 -13.708 1.00 94.62 308 PRO A C 1
ATOM 2405 O O . PRO A 1 308 ? 8.880 -2.413 -12.677 1.00 94.62 308 PRO A O 1
ATOM 2408 N N . LYS A 1 309 ? 9.295 -4.364 -13.701 1.00 92.38 309 LYS A N 1
ATOM 2409 C CA . LYS A 1 309 ? 9.041 -5.217 -12.530 1.00 92.38 309 LYS A CA 1
ATOM 2410 C C . LYS A 1 309 ? 10.349 -5.636 -11.868 1.00 92.38 309 LYS A C 1
ATOM 2412 O O . LYS A 1 309 ? 11.172 -6.298 -12.492 1.00 92.38 309 LYS A O 1
ATOM 2417 N N . VAL A 1 310 ? 10.488 -5.340 -10.580 1.00 91.69 310 VAL A N 1
ATOM 2418 C CA . VAL A 1 310 ? 11.647 -5.744 -9.770 1.00 91.69 310 VAL A CA 1
ATOM 2419 C C . VAL A 1 310 ? 11.413 -7.132 -9.171 1.00 91.69 310 VAL A C 1
ATOM 2421 O O . VAL A 1 310 ? 10.314 -7.430 -8.692 1.00 91.69 310 VAL A O 1
ATOM 2424 N N . ARG A 1 311 ? 12.424 -8.004 -9.230 1.00 87.81 311 ARG A N 1
ATOM 2425 C CA . ARG A 1 311 ? 12.390 -9.367 -8.679 1.00 87.81 311 ARG A CA 1
ATOM 2426 C C . ARG A 1 311 ? 13.703 -9.707 -7.991 1.00 87.81 311 ARG A C 1
ATOM 2428 O O . ARG A 1 311 ? 14.761 -9.291 -8.439 1.00 87.81 311 ARG A O 1
ATOM 2435 N N . GLU A 1 312 ? 13.633 -10.532 -6.953 1.00 85.06 312 GLU A N 1
ATOM 2436 C CA . GLU A 1 312 ? 14.832 -11.054 -6.285 1.00 85.06 312 GLU A CA 1
ATOM 2437 C C . GLU A 1 312 ? 15.651 -11.954 -7.222 1.00 85.06 312 GLU A C 1
ATOM 2439 O O . GLU A 1 312 ? 16.862 -11.806 -7.324 1.00 85.06 312 GLU A O 1
ATOM 2444 N N . ILE A 1 313 ? 14.977 -12.836 -7.971 1.00 80.44 313 ILE A N 1
ATOM 2445 C CA . ILE A 1 313 ? 15.606 -13.751 -8.930 1.00 80.44 313 ILE A CA 1
ATOM 2446 C C . ILE A 1 313 ? 14.847 -13.692 -10.263 1.00 80.44 313 ILE A C 1
ATOM 2448 O O . ILE A 1 313 ? 13.611 -13.762 -10.305 1.00 80.44 313 ILE A O 1
ATOM 2452 N N . LEU A 1 314 ? 15.588 -13.564 -11.366 1.00 80.25 314 LEU A N 1
ATOM 2453 C CA . LEU A 1 314 ? 15.054 -13.626 -12.728 1.00 80.25 314 LEU A CA 1
ATOM 2454 C C . LEU A 1 314 ? 14.988 -15.074 -13.238 1.00 80.25 314 LEU A C 1
ATOM 2456 O O . LEU A 1 314 ? 15.625 -15.977 -12.705 1.00 80.25 314 LEU A O 1
ATOM 2460 N N . SER A 1 315 ? 14.189 -15.321 -14.284 1.00 66.50 315 SER A N 1
ATOM 2461 C CA . SER A 1 315 ? 14.049 -16.672 -14.860 1.00 66.50 315 SER A CA 1
ATOM 2462 C C . SER A 1 315 ? 15.355 -17.218 -15.436 1.00 66.50 315 SER A C 1
ATOM 2464 O O . SER A 1 315 ? 15.548 -18.427 -15.447 1.00 66.50 315 SER A O 1
ATOM 2466 N N . SER A 1 316 ? 16.235 -16.329 -15.898 1.00 68.00 316 SER A N 1
ATOM 2467 C CA . SER A 1 316 ? 17.641 -16.635 -16.135 1.00 68.00 316 SER A CA 1
ATOM 2468 C C . SER A 1 316 ? 18.410 -16.191 -14.895 1.00 68.00 316 SER A C 1
ATOM 2470 O O . SER A 1 316 ? 18.441 -14.998 -14.596 1.00 68.00 316 SER A O 1
ATOM 2472 N N . ARG A 1 317 ? 18.987 -17.141 -14.147 1.00 57.06 317 ARG A N 1
ATOM 2473 C CA . ARG A 1 317 ? 19.664 -16.856 -12.866 1.00 57.06 317 ARG A CA 1
ATOM 2474 C C . ARG A 1 317 ? 20.877 -15.931 -13.015 1.00 57.06 317 ARG A C 1
ATOM 2476 O O . ARG A 1 317 ? 21.261 -15.293 -12.045 1.00 57.06 317 ARG A O 1
ATOM 2483 N N . VAL A 1 318 ? 21.451 -15.852 -14.216 1.00 60.97 318 VAL A N 1
ATOM 2484 C CA . VAL A 1 318 ? 22.655 -15.059 -14.520 1.00 60.97 318 VAL A CA 1
ATOM 2485 C C . VAL A 1 318 ? 22.302 -13.631 -14.966 1.00 60.97 318 VAL A C 1
ATOM 2487 O O . VAL A 1 318 ? 23.135 -12.733 -14.888 1.00 60.97 318 VAL A O 1
ATOM 2490 N N . ALA A 1 319 ? 21.056 -13.392 -15.386 1.00 74.50 319 ALA A N 1
ATOM 2491 C CA . ALA A 1 319 ? 20.632 -12.107 -15.927 1.00 74.50 319 ALA A CA 1
ATOM 2492 C C . ALA A 1 319 ? 20.424 -11.048 -14.833 1.00 74.50 319 ALA A C 1
ATOM 2494 O O . ALA A 1 319 ? 19.876 -11.342 -13.764 1.00 74.50 319 ALA A O 1
ATOM 2495 N N . SER A 1 320 ? 20.815 -9.810 -15.127 1.00 83.44 320 SER A N 1
ATOM 2496 C CA . SER A 1 320 ? 20.567 -8.624 -14.293 1.00 83.44 320 SER A CA 1
ATOM 2497 C C . SER A 1 320 ? 19.330 -7.834 -14.759 1.00 83.44 320 SER A C 1
ATOM 2499 O O . SER A 1 320 ? 18.646 -7.208 -13.947 1.00 83.44 320 SER A O 1
ATOM 2501 N N . GLY A 1 321 ? 18.999 -7.932 -16.050 1.00 89.12 321 GLY A N 1
ATOM 2502 C CA . GLY A 1 321 ? 17.807 -7.383 -16.700 1.00 89.12 321 GLY A CA 1
ATOM 2503 C C . GLY A 1 321 ? 17.255 -8.357 -17.748 1.00 89.12 321 GLY A C 1
ATOM 2504 O O . GLY A 1 321 ? 17.959 -9.273 -18.182 1.00 89.12 321 GLY A O 1
ATOM 2505 N N . LEU A 1 322 ? 15.964 -8.234 -18.071 1.00 90.19 322 LEU A N 1
ATOM 2506 C CA . LEU A 1 322 ? 15.308 -9.043 -19.100 1.00 90.19 322 LEU A CA 1
ATOM 2507 C C . LEU A 1 322 ? 14.093 -8.328 -19.699 1.00 90.19 322 LEU A C 1
ATOM 2509 O O . LEU A 1 322 ? 13.061 -8.173 -19.030 1.00 90.19 322 LEU A O 1
ATOM 2513 N N . PHE A 1 323 ? 14.162 -8.025 -20.989 1.00 92.25 323 PHE A N 1
ATOM 2514 C CA . PHE A 1 323 ? 13.016 -7.651 -21.802 1.00 92.25 323 PHE A CA 1
ATOM 2515 C C . PHE A 1 323 ? 12.289 -8.891 -22.339 1.00 92.25 323 PHE A C 1
ATOM 2517 O O . PHE A 1 323 ? 12.871 -9.812 -22.917 1.00 92.25 323 PHE A O 1
ATOM 2524 N N . ARG A 1 324 ? 10.963 -8.921 -22.169 1.00 88.19 324 ARG A N 1
ATOM 2525 C CA . ARG A 1 324 ? 10.086 -9.952 -22.732 1.00 88.19 324 ARG A CA 1
ATOM 2526 C C . ARG A 1 324 ? 9.141 -9.343 -23.769 1.00 88.19 324 ARG A C 1
ATOM 2528 O O . ARG A 1 324 ? 8.222 -8.621 -23.380 1.00 88.19 324 ARG A O 1
ATOM 2535 N N . PRO A 1 325 ? 9.256 -9.711 -25.059 1.00 83.38 325 PRO A N 1
ATOM 2536 C CA . PRO A 1 325 ? 8.442 -9.148 -26.144 1.00 83.38 325 PRO A CA 1
ATOM 2537 C C . PRO A 1 325 ? 6.997 -9.700 -26.210 1.00 83.38 325 PRO A C 1
ATOM 2539 O O . PRO A 1 325 ? 6.368 -9.710 -27.266 1.00 83.38 325 PRO A O 1
ATOM 2542 N N . SER A 1 326 ? 6.435 -10.196 -25.102 1.00 74.56 326 SER A N 1
ATOM 2543 C CA . SER A 1 326 ? 5.088 -10.784 -25.072 1.00 74.56 326 SER A CA 1
ATOM 2544 C C . SER A 1 326 ? 3.991 -9.737 -24.846 1.00 74.56 326 SER A C 1
ATOM 2546 O O . SER A 1 326 ? 4.069 -8.930 -23.920 1.00 74.56 326 SER A O 1
ATOM 2548 N N . GLY A 1 327 ? 2.916 -9.784 -25.640 1.00 80.00 327 GLY A N 1
ATOM 2549 C CA . GLY A 1 327 ? 1.740 -8.923 -25.460 1.00 80.00 327 GLY A CA 1
ATOM 2550 C C . GLY A 1 327 ? 2.040 -7.439 -25.700 1.00 80.00 327 GLY A C 1
ATOM 2551 O O . GLY A 1 327 ? 2.196 -7.008 -26.841 1.00 80.00 327 GLY A O 1
ATOM 2552 N N . LYS A 1 328 ? 2.083 -6.644 -24.623 1.00 77.31 328 LYS A N 1
ATOM 2553 C CA . LYS A 1 328 ? 2.465 -5.218 -24.647 1.00 77.31 328 LYS A CA 1
ATOM 2554 C C . LYS A 1 328 ? 3.954 -4.990 -24.296 1.00 77.31 328 LYS A C 1
ATOM 2556 O O . LYS A 1 328 ? 4.354 -3.844 -24.143 1.00 77.31 328 LYS A O 1
ATOM 2561 N N . GLY A 1 329 ? 4.748 -6.055 -24.149 1.00 84.56 329 GLY A N 1
ATOM 2562 C CA . GLY A 1 329 ? 6.126 -6.008 -23.646 1.00 84.56 329 GLY A CA 1
ATOM 2563 C C . GLY A 1 329 ? 6.174 -5.986 -22.113 1.00 84.56 329 GLY A C 1
ATOM 2564 O O . GLY A 1 329 ? 5.255 -5.479 -21.472 1.00 84.56 329 GLY A O 1
ATOM 2565 N N . ASP A 1 330 ? 7.210 -6.544 -21.496 1.00 90.12 330 ASP A N 1
ATOM 2566 C CA . ASP A 1 330 ? 7.480 -6.417 -20.057 1.00 90.12 330 ASP A CA 1
ATOM 2567 C C . ASP A 1 330 ? 8.995 -6.333 -19.829 1.00 90.12 330 ASP A C 1
ATOM 2569 O O . ASP A 1 330 ? 9.746 -7.078 -20.454 1.00 90.12 330 ASP A O 1
ATOM 2573 N N . ILE A 1 331 ? 9.431 -5.479 -18.902 1.00 93.56 331 ILE A N 1
ATOM 2574 C CA . ILE A 1 331 ? 10.826 -5.410 -18.443 1.00 93.56 331 ILE A CA 1
ATOM 2575 C C . ILE A 1 331 ? 10.901 -5.967 -17.021 1.00 93.56 331 ILE A C 1
ATOM 2577 O O . ILE A 1 331 ? 10.095 -5.598 -16.159 1.00 93.56 331 ILE A O 1
ATOM 2581 N N . PHE A 1 332 ? 11.867 -6.850 -16.776 1.00 92.88 332 PHE A N 1
ATOM 2582 C CA . PHE A 1 332 ? 12.178 -7.390 -15.457 1.00 92.88 332 PHE A CA 1
ATOM 2583 C C . PHE A 1 332 ? 13.596 -7.005 -15.050 1.00 92.88 332 PHE A C 1
ATOM 2585 O O . PHE A 1 332 ? 14.524 -7.174 -15.832 1.00 92.88 332 PHE A O 1
ATOM 2592 N N . LEU A 1 333 ? 13.756 -6.535 -13.817 1.00 93.88 333 LEU A N 1
ATOM 2593 C CA . LEU A 1 333 ? 15.038 -6.129 -13.248 1.00 93.88 333 LEU A CA 1
ATOM 2594 C C . LEU A 1 333 ? 15.319 -6.934 -11.983 1.00 93.88 333 LEU A C 1
ATOM 2596 O O . LEU A 1 333 ? 14.402 -7.193 -11.192 1.00 93.88 333 LEU A O 1
ATOM 2600 N N . ARG A 1 334 ? 16.577 -7.327 -11.791 1.00 92.44 334 ARG A N 1
ATOM 2601 C CA . ARG A 1 334 ? 17.015 -7.982 -10.558 1.00 92.44 334 ARG A CA 1
ATOM 2602 C C . ARG A 1 334 ? 17.156 -6.942 -9.441 1.00 92.44 334 ARG A C 1
ATOM 2604 O O . ARG A 1 334 ? 17.538 -5.809 -9.699 1.00 92.44 334 ARG A O 1
ATOM 2611 N N . ALA A 1 335 ? 16.771 -7.283 -8.216 1.00 91.75 335 ALA A N 1
ATOM 2612 C CA . ALA A 1 335 ? 16.666 -6.315 -7.118 1.00 91.75 335 ALA A CA 1
ATOM 2613 C C . ALA A 1 335 ? 18.022 -5.757 -6.645 1.00 91.75 335 ALA A C 1
ATOM 2615 O O . ALA A 1 335 ? 18.105 -4.597 -6.256 1.00 91.75 335 ALA A O 1
ATOM 2616 N N . ASP A 1 336 ? 19.076 -6.571 -6.696 1.00 90.19 336 ASP A N 1
ATOM 2617 C CA . ASP A 1 336 ? 20.437 -6.246 -6.251 1.00 90.19 336 ASP A CA 1
ATOM 2618 C C . ASP A 1 336 ? 21.125 -5.165 -7.094 1.00 90.19 336 ASP A C 1
ATOM 2620 O O . ASP A 1 336 ? 22.017 -4.490 -6.588 1.00 90.19 336 ASP A O 1
ATOM 2624 N N . ILE A 1 337 ? 20.704 -4.960 -8.348 1.00 91.38 337 ILE A N 1
ATOM 2625 C CA . ILE A 1 337 ? 21.317 -3.961 -9.236 1.00 91.38 337 ILE A CA 1
ATOM 2626 C C . ILE A 1 337 ? 21.137 -2.536 -8.702 1.00 91.38 337 ILE A C 1
ATOM 2628 O O . ILE A 1 337 ? 21.947 -1.674 -9.001 1.00 91.38 337 ILE A O 1
ATOM 2632 N N . PHE A 1 338 ? 20.097 -2.288 -7.897 1.00 92.69 338 PHE A N 1
ATOM 2633 C CA . PHE A 1 338 ? 19.780 -0.963 -7.355 1.00 92.69 338 PHE A CA 1
ATOM 2634 C C . PHE A 1 338 ? 20.679 -0.532 -6.192 1.00 92.69 338 PHE A C 1
ATOM 2636 O O . PHE A 1 338 ? 20.609 0.625 -5.785 1.00 92.69 338 PHE A O 1
ATOM 2643 N N . LYS A 1 339 ? 21.562 -1.419 -5.712 1.00 91.06 339 LYS A N 1
ATOM 2644 C CA . LYS A 1 339 ? 22.682 -1.042 -4.837 1.00 91.06 339 LYS A CA 1
ATOM 2645 C C . LYS A 1 339 ? 23.630 -0.055 -5.515 1.00 91.06 339 LYS A C 1
ATOM 2647 O O . LYS A 1 339 ? 24.253 0.754 -4.841 1.00 91.06 339 LYS A O 1
ATOM 2652 N N . ASP A 1 340 ? 23.705 -0.119 -6.843 1.00 89.94 340 ASP A N 1
ATOM 2653 C CA . ASP A 1 340 ? 24.424 0.829 -7.681 1.00 89.94 340 ASP A CA 1
ATOM 2654 C C . ASP A 1 340 ? 23.427 1.486 -8.658 1.00 89.94 340 ASP A C 1
ATOM 2656 O O . ASP A 1 340 ? 23.089 0.916 -9.703 1.00 89.94 340 ASP A O 1
ATOM 2660 N N . PRO A 1 341 ? 22.916 2.689 -8.333 1.00 88.00 341 PRO A N 1
ATOM 2661 C CA . PRO A 1 341 ? 21.933 3.373 -9.166 1.00 88.00 341 PRO A CA 1
ATOM 2662 C C . PRO A 1 341 ? 22.390 3.611 -10.611 1.00 88.00 341 PRO A C 1
ATOM 2664 O O . PRO A 1 341 ? 21.546 3.612 -11.509 1.00 88.00 341 PRO A O 1
ATOM 2667 N N . ALA A 1 342 ? 23.695 3.783 -10.854 1.00 87.12 342 ALA A N 1
ATOM 2668 C CA . ALA A 1 342 ? 24.230 3.987 -12.198 1.00 87.12 342 ALA A CA 1
ATOM 2669 C C . ALA A 1 342 ? 24.184 2.686 -13.014 1.00 87.12 342 ALA A C 1
ATOM 2671 O O . ALA A 1 342 ? 23.755 2.696 -14.169 1.00 87.12 342 ALA A O 1
ATOM 2672 N N . GLN A 1 343 ? 24.521 1.546 -12.399 1.00 90.12 343 GLN A N 1
ATOM 2673 C CA . GLN A 1 343 ? 24.349 0.232 -13.035 1.00 90.12 343 GLN A CA 1
ATOM 2674 C C . GLN A 1 343 ? 22.884 -0.068 -13.321 1.00 90.12 343 GLN A C 1
ATOM 2676 O O . GLN A 1 343 ? 22.547 -0.523 -14.414 1.00 90.12 343 GLN A O 1
ATOM 2681 N N . ALA A 1 344 ? 21.999 0.202 -12.360 1.00 92.31 344 ALA A N 1
ATOM 2682 C CA . ALA A 1 344 ? 20.568 0.013 -12.543 1.00 92.31 344 ALA A CA 1
ATOM 2683 C C . ALA A 1 344 ? 20.034 0.844 -13.723 1.00 92.31 344 ALA A C 1
ATOM 2685 O O . ALA A 1 344 ? 19.218 0.342 -14.499 1.00 92.31 344 ALA A O 1
ATOM 2686 N N . ALA A 1 345 ? 20.508 2.087 -13.875 1.00 92.56 345 ALA A N 1
ATOM 2687 C CA . ALA A 1 345 ? 20.124 2.983 -14.964 1.00 92.56 345 ALA A CA 1
ATOM 2688 C C . ALA A 1 345 ? 20.612 2.465 -16.325 1.00 92.56 345 ALA A C 1
ATOM 2690 O O . ALA A 1 345 ? 19.824 2.401 -17.270 1.00 92.56 345 ALA A O 1
ATOM 2691 N N . ALA A 1 346 ? 21.869 2.019 -16.412 1.00 91.25 346 ALA A N 1
ATOM 2692 C CA . ALA A 1 346 ? 22.431 1.429 -17.626 1.00 91.25 346 ALA A CA 1
ATOM 2693 C C . ALA A 1 346 ? 21.710 0.128 -18.024 1.00 91.25 346 ALA A C 1
ATOM 2695 O O . ALA A 1 346 ? 21.291 -0.028 -19.169 1.00 91.25 346 ALA A O 1
ATOM 2696 N N . ILE A 1 347 ? 21.469 -0.779 -17.070 1.00 93.81 347 ILE A N 1
ATOM 2697 C CA . ILE A 1 347 ? 20.738 -2.030 -17.323 1.00 93.81 347 ILE A CA 1
ATOM 2698 C C . ILE A 1 347 ? 19.311 -1.731 -17.790 1.00 93.81 347 ILE A C 1
ATOM 2700 O O . ILE A 1 347 ? 18.882 -2.269 -18.806 1.00 93.81 347 ILE A O 1
ATOM 2704 N N . LEU A 1 348 ? 18.572 -0.858 -17.097 1.00 95.81 348 LEU A N 1
ATOM 2705 C CA . LEU A 1 348 ? 17.216 -0.502 -17.516 1.00 95.81 348 LEU A CA 1
ATOM 2706 C C . LEU A 1 348 ? 17.216 0.152 -18.905 1.00 95.81 348 LEU A C 1
ATOM 2708 O O . LEU A 1 348 ? 16.387 -0.213 -19.733 1.00 95.81 348 LEU A O 1
ATOM 2712 N N . ALA A 1 349 ? 18.147 1.063 -19.191 1.00 95.56 349 ALA A N 1
ATOM 2713 C CA . ALA A 1 349 ? 18.260 1.686 -20.506 1.00 95.56 349 ALA A CA 1
ATOM 2714 C C . ALA A 1 349 ? 18.573 0.662 -21.609 1.00 95.56 349 ALA A C 1
ATOM 2716 O O . ALA A 1 349 ? 17.980 0.735 -22.681 1.00 95.56 349 ALA A O 1
ATOM 2717 N N . HIS A 1 350 ? 19.419 -0.334 -21.342 1.00 95.44 350 HIS A N 1
ATOM 2718 C CA . HIS A 1 350 ? 19.667 -1.449 -22.257 1.00 95.44 350 HIS A CA 1
ATOM 2719 C C . HIS A 1 350 ? 18.382 -2.248 -22.543 1.00 95.44 350 HIS A C 1
ATOM 2721 O O . HIS A 1 350 ? 18.033 -2.466 -23.703 1.00 95.44 350 HIS A O 1
ATOM 2727 N N . GLU A 1 351 ? 17.604 -2.599 -21.512 1.00 95.62 351 GLU A N 1
ATOM 2728 C CA . GLU A 1 351 ? 16.316 -3.284 -21.708 1.00 95.62 351 GLU A CA 1
ATOM 2729 C C . GLU A 1 351 ? 15.288 -2.411 -22.455 1.00 95.62 351 GLU A C 1
ATOM 2731 O O . GLU A 1 351 ? 14.493 -2.918 -23.253 1.00 95.62 351 GLU A O 1
ATOM 2736 N N . ILE A 1 352 ? 15.307 -1.087 -22.244 1.00 95.44 352 ILE A N 1
ATOM 2737 C CA . ILE A 1 352 ? 14.524 -0.137 -23.049 1.00 95.44 352 ILE A CA 1
ATOM 2738 C C . ILE A 1 352 ? 15.024 -0.136 -24.498 1.00 95.44 352 ILE A C 1
ATOM 2740 O O . ILE A 1 352 ? 14.204 -0.062 -25.405 1.00 95.44 352 ILE A O 1
ATOM 2744 N N . GLY A 1 353 ? 16.325 -0.284 -24.748 1.00 94.38 353 GLY A N 1
ATOM 2745 C CA . GLY A 1 353 ? 16.886 -0.430 -26.092 1.00 94.38 353 GLY A CA 1
ATOM 2746 C C . GLY A 1 353 ? 16.250 -1.588 -26.865 1.00 94.38 353 GLY A C 1
ATOM 2747 O O . GLY A 1 353 ? 15.818 -1.411 -28.006 1.00 94.38 353 GLY A O 1
ATOM 2748 N N . HIS A 1 354 ? 16.069 -2.741 -26.218 1.00 94.81 354 HIS A N 1
ATOM 2749 C CA . HIS A 1 354 ? 15.326 -3.863 -26.800 1.00 94.81 354 HIS A CA 1
ATOM 2750 C C . HIS A 1 354 ? 13.838 -3.548 -27.028 1.00 94.81 354 HIS A C 1
ATOM 2752 O O . HIS A 1 354 ? 13.272 -3.923 -28.058 1.00 94.81 354 HIS A O 1
ATOM 2758 N N . LEU A 1 355 ? 13.196 -2.817 -26.112 1.00 94.25 355 LEU A N 1
ATOM 2759 C CA . LEU A 1 355 ? 11.820 -2.339 -26.291 1.00 94.25 355 LEU A CA 1
ATOM 2760 C C . LEU A 1 355 ? 11.697 -1.368 -27.481 1.00 94.25 355 LEU A C 1
ATOM 2762 O O . LEU A 1 355 ? 10.759 -1.472 -28.269 1.00 94.25 355 LEU A O 1
ATOM 2766 N N . VAL A 1 356 ? 12.649 -0.452 -27.644 1.00 92.94 356 VAL A N 1
ATOM 2767 C CA . VAL A 1 356 ? 12.702 0.527 -28.738 1.00 92.94 356 VAL A CA 1
ATOM 2768 C C . VAL A 1 356 ? 12.919 -0.161 -30.086 1.00 92.94 356 VAL A C 1
ATOM 2770 O O . VAL A 1 356 ? 12.304 0.234 -31.072 1.00 92.94 356 VAL A O 1
ATOM 2773 N N . ASP A 1 357 ? 13.748 -1.204 -30.138 1.00 92.31 357 ASP A N 1
ATOM 2774 C CA . ASP A 1 357 ? 13.957 -2.034 -31.333 1.00 92.31 357 ASP A CA 1
ATOM 2775 C C . ASP A 1 357 ? 12.701 -2.848 -31.712 1.00 92.31 357 ASP A C 1
ATOM 2777 O O . ASP A 1 357 ? 12.348 -3.030 -32.886 1.00 92.31 357 ASP A O 1
ATOM 2781 N N . TRP A 1 358 ? 11.967 -3.304 -30.695 1.00 91.81 358 TRP A N 1
ATOM 2782 C CA . TRP A 1 358 ? 10.689 -3.988 -30.868 1.00 91.81 358 TRP A CA 1
ATOM 2783 C C . TRP A 1 358 ? 9.610 -3.055 -31.430 1.00 91.81 358 TRP A C 1
ATOM 2785 O O . TRP A 1 358 ? 8.776 -3.500 -32.218 1.00 91.81 358 TRP A O 1
ATOM 2795 N N . LEU A 1 359 ? 9.622 -1.770 -31.074 1.00 88.69 359 LEU A N 1
ATOM 2796 C CA . LEU A 1 359 ? 8.652 -0.774 -31.533 1.00 88.69 359 LEU A CA 1
ATOM 2797 C C . LEU A 1 359 ? 8.976 -0.206 -32.938 1.00 88.69 359 LEU A C 1
ATOM 2799 O O . LEU A 1 359 ? 10.125 -0.225 -33.381 1.00 88.69 359 LEU A O 1
ATOM 2803 N N . PRO A 1 360 ? 7.968 0.331 -33.655 1.00 85.81 360 PRO A N 1
ATOM 2804 C CA . PRO A 1 360 ? 6.533 0.302 -33.335 1.00 85.81 360 PRO A CA 1
ATOM 2805 C C . PRO A 1 360 ? 5.831 -1.015 -33.722 1.00 85.81 360 PRO A C 1
ATOM 2807 O O . PRO A 1 360 ? 4.760 -1.315 -33.198 1.00 85.81 360 PRO A O 1
ATOM 2810 N N . GLU A 1 361 ? 6.417 -1.831 -34.605 1.00 83.88 361 GLU A N 1
ATOM 2811 C CA . GLU A 1 361 ? 5.750 -3.003 -35.207 1.00 83.88 361 GLU A CA 1
ATOM 2812 C C . GLU A 1 361 ? 5.673 -4.234 -34.295 1.00 83.88 361 GLU A C 1
ATOM 2814 O O . GLU A 1 361 ? 5.157 -5.274 -34.709 1.00 83.88 361 GLU A O 1
ATOM 2819 N N . LYS A 1 362 ? 6.191 -4.142 -33.068 1.00 87.69 362 LYS A N 1
ATOM 2820 C CA . LYS A 1 362 ? 6.284 -5.249 -32.111 1.00 87.69 362 LYS A CA 1
ATOM 2821 C C . LYS A 1 362 ? 7.052 -6.443 -32.681 1.00 87.69 362 LYS A C 1
ATOM 2823 O O . LYS A 1 362 ? 6.630 -7.598 -32.572 1.00 87.69 362 LYS A O 1
ATOM 2828 N N . TYR A 1 363 ? 8.208 -6.158 -33.278 1.00 84.44 363 TYR A N 1
ATOM 2829 C CA . TYR A 1 363 ? 8.988 -7.114 -34.055 1.00 84.44 363 TYR A CA 1
ATOM 2830 C C . TYR A 1 363 ? 10.495 -6.976 -33.788 1.00 84.44 363 TYR A C 1
ATOM 2832 O O . TYR A 1 363 ? 11.053 -5.909 -33.980 1.00 84.44 363 TYR A O 1
ATOM 2840 N N . LEU A 1 364 ? 11.174 -8.056 -33.373 1.00 84.06 364 LEU A N 1
ATOM 2841 C CA . LEU A 1 364 ? 12.625 -8.046 -33.078 1.00 84.06 364 LEU A CA 1
ATOM 2842 C C . LEU A 1 364 ? 13.502 -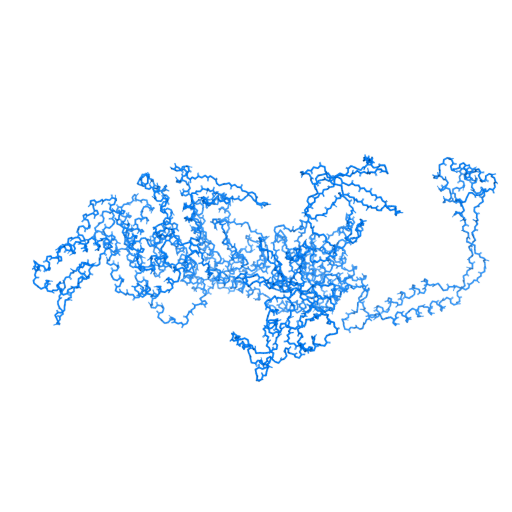8.654 -34.188 1.00 84.06 364 LEU A C 1
ATOM 2844 O O . LEU A 1 364 ? 14.723 -8.501 -34.169 1.00 84.06 364 LEU A O 1
ATOM 2848 N N . ARG A 1 365 ? 12.929 -9.347 -35.182 1.00 83.75 365 ARG A N 1
ATOM 2849 C CA . ARG A 1 365 ? 13.696 -9.999 -36.267 1.00 83.75 365 ARG A CA 1
ATOM 2850 C C . ARG A 1 365 ? 14.047 -9.008 -37.387 1.00 83.75 365 ARG A C 1
ATOM 2852 O O . ARG A 1 365 ? 13.649 -9.171 -38.540 1.00 83.75 365 ARG A O 1
ATOM 2859 N N . ARG A 1 366 ? 14.773 -7.945 -37.043 1.00 82.69 366 ARG A N 1
ATOM 2860 C CA . ARG A 1 366 ? 15.108 -6.828 -37.946 1.00 82.69 366 ARG A CA 1
ATOM 2861 C C . ARG A 1 366 ? 16.225 -7.131 -38.954 1.00 82.69 366 ARG A C 1
ATOM 2863 O O . ARG A 1 366 ? 16.427 -6.358 -39.882 1.00 82.69 366 ARG A O 1
ATOM 2870 N N . GLY A 1 367 ? 16.907 -8.272 -38.831 1.00 86.06 367 GLY A N 1
ATOM 2871 C CA . GLY A 1 367 ? 18.046 -8.630 -39.679 1.00 86.06 367 GLY A CA 1
ATOM 2872 C C . GLY A 1 367 ? 19.346 -8.092 -39.087 1.00 86.06 367 GLY A C 1
ATOM 2873 O O . GLY A 1 367 ? 19.744 -8.517 -38.007 1.00 86.06 367 GLY A O 1
ATOM 2874 N N . ASN A 1 368 ? 20.012 -7.171 -39.786 1.00 90.19 368 ASN A N 1
ATOM 2875 C CA . ASN A 1 368 ? 21.269 -6.569 -39.328 1.00 90.19 368 ASN A CA 1
ATOM 2876 C C . ASN A 1 368 ? 21.079 -5.242 -38.551 1.00 90.19 368 ASN A C 1
ATOM 2878 O O . ASN A 1 368 ? 19.959 -4.762 -38.382 1.00 90.19 368 ASN A O 1
ATOM 2882 N N . ILE A 1 369 ? 22.186 -4.637 -38.093 1.00 90.75 369 ILE A N 1
ATOM 2883 C CA . ILE A 1 369 ? 22.189 -3.392 -37.301 1.00 90.75 369 ILE A CA 1
ATOM 2884 C C . ILE A 1 369 ? 21.519 -2.205 -38.020 1.00 90.75 369 ILE A C 1
ATOM 2886 O O . ILE A 1 369 ? 20.787 -1.449 -37.387 1.00 90.75 369 ILE A O 1
ATOM 2890 N N . LEU A 1 370 ? 21.669 -2.086 -39.346 1.00 91.56 370 LEU A N 1
ATOM 2891 C CA . LEU A 1 370 ? 21.013 -1.036 -40.140 1.00 91.56 370 LEU A CA 1
ATOM 2892 C C . LEU A 1 370 ? 19.490 -1.216 -40.145 1.00 91.56 370 LEU A C 1
ATOM 2894 O O . LEU A 1 370 ? 18.742 -0.247 -40.035 1.00 91.56 370 LEU A O 1
ATOM 2898 N N . GLY A 1 371 ? 19.031 -2.470 -40.214 1.00 89.00 371 GLY A N 1
ATOM 2899 C CA . GLY A 1 371 ? 17.614 -2.806 -40.103 1.00 89.00 371 GLY A CA 1
ATOM 2900 C C . GLY A 1 371 ? 17.010 -2.405 -38.759 1.00 89.00 371 GLY A C 1
ATOM 2901 O O . GLY A 1 371 ? 15.875 -1.940 -38.721 1.00 89.00 371 GLY A O 1
ATOM 2902 N N . ARG A 1 372 ? 17.767 -2.520 -37.662 1.00 92.94 372 ARG A N 1
ATOM 2903 C CA . ARG A 1 372 ? 17.333 -2.111 -36.309 1.00 92.94 372 ARG A CA 1
ATOM 2904 C C . ARG A 1 372 ? 17.191 -0.598 -36.188 1.00 92.94 372 ARG A C 1
ATOM 2906 O O . ARG A 1 372 ? 16.137 -0.101 -35.780 1.00 92.94 372 ARG A O 1
ATOM 2913 N N . ILE A 1 373 ? 18.204 0.136 -36.654 1.00 90.88 373 ILE A N 1
ATOM 2914 C CA . ILE A 1 373 ? 18.197 1.606 -36.710 1.00 90.88 373 ILE A CA 1
ATOM 2915 C C . ILE A 1 373 ? 16.964 2.101 -37.481 1.00 90.88 373 ILE A C 1
ATOM 2917 O O . ILE A 1 373 ? 16.159 2.862 -36.943 1.00 90.88 373 ILE A O 1
ATOM 2921 N N . ALA A 1 374 ? 16.741 1.569 -38.685 1.00 88.75 374 ALA A N 1
ATOM 2922 C CA . ALA A 1 374 ? 15.654 1.988 -39.568 1.00 88.75 374 ALA A CA 1
ATOM 2923 C C . ALA A 1 374 ? 14.291 1.298 -39.318 1.00 88.75 374 ALA A C 1
ATOM 2925 O O . ALA A 1 374 ? 13.348 1.538 -40.072 1.00 88.75 374 ALA A O 1
ATOM 2926 N N . SER A 1 375 ? 14.161 0.441 -38.293 1.00 88.56 375 SER A N 1
ATOM 2927 C CA . SER A 1 375 ? 12.965 -0.391 -38.025 1.00 88.56 375 SER A CA 1
ATOM 2928 C C . SER A 1 375 ? 12.535 -1.307 -39.190 1.00 88.56 375 SER A C 1
ATOM 2930 O O . SER A 1 375 ? 11.372 -1.692 -39.304 1.00 88.56 375 SER A O 1
ATOM 2932 N N . LEU A 1 376 ? 13.455 -1.737 -40.051 1.00 85.62 376 LEU A N 1
ATOM 2933 C CA . LEU A 1 376 ? 13.162 -2.579 -41.215 1.00 85.62 376 LEU A CA 1
ATOM 2934 C C . LEU A 1 376 ? 13.052 -4.064 -40.831 1.00 85.62 376 LEU A C 1
ATOM 2936 O O . LEU A 1 376 ? 13.794 -4.574 -39.993 1.00 85.62 376 LEU A O 1
ATOM 2940 N N . LYS A 1 377 ? 12.109 -4.789 -41.442 1.00 85.06 377 LYS A N 1
ATOM 2941 C CA . LYS A 1 377 ? 11.892 -6.221 -41.173 1.00 85.06 377 LYS A CA 1
ATOM 2942 C C . LYS A 1 377 ? 12.868 -7.066 -41.996 1.00 85.06 377 LYS A C 1
ATOM 2944 O O . LYS A 1 377 ? 12.850 -6.979 -43.218 1.00 85.06 377 LYS A O 1
ATOM 2949 N N . GLY A 1 378 ? 13.682 -7.898 -41.338 1.00 77.50 378 GLY A N 1
ATOM 2950 C CA . GLY A 1 378 ? 14.594 -8.832 -42.013 1.00 77.50 378 GLY A CA 1
ATOM 2951 C C . GLY A 1 378 ? 15.564 -8.167 -42.995 1.00 77.50 378 GLY A C 1
ATOM 2952 O O . GLY A 1 378 ? 15.786 -8.695 -44.078 1.00 77.50 378 GLY A O 1
ATOM 2953 N N . PHE A 1 379 ? 16.108 -6.995 -42.663 1.00 85.19 379 PHE A N 1
ATOM 2954 C CA . PHE A 1 379 ? 16.944 -6.227 -43.580 1.00 85.19 379 PHE A CA 1
ATOM 2955 C C . PHE A 1 379 ? 18.282 -6.927 -43.849 1.00 85.19 379 PHE A C 1
ATOM 2957 O O . PHE A 1 379 ? 19.108 -7.086 -42.945 1.00 85.19 379 PHE A O 1
ATOM 2964 N N . LEU A 1 380 ? 18.484 -7.337 -45.105 1.00 81.62 380 LEU A N 1
ATOM 2965 C CA . LEU A 1 380 ? 19.680 -8.055 -45.561 1.00 81.62 380 LEU A CA 1
ATOM 2966 C C . LEU A 1 380 ? 20.690 -7.157 -46.287 1.00 81.62 380 LEU A C 1
ATOM 2968 O O . LEU A 1 380 ? 21.839 -7.554 -46.457 1.00 81.62 380 LEU A O 1
ATOM 2972 N N . LYS A 1 381 ? 20.292 -5.949 -46.709 1.00 83.44 381 LYS A N 1
ATOM 2973 C CA . LYS A 1 381 ? 21.186 -5.041 -47.443 1.00 83.44 381 LYS A CA 1
ATOM 2974 C C . LYS A 1 381 ? 22.287 -4.503 -46.521 1.00 83.44 381 LYS A C 1
ATOM 2976 O O . LYS A 1 381 ? 22.101 -4.362 -45.311 1.00 83.44 381 LYS A O 1
ATOM 2981 N N . HIS A 1 382 ? 23.441 -4.192 -47.109 1.00 84.69 382 HIS A N 1
ATOM 2982 C CA . HIS A 1 382 ? 24.629 -3.713 -46.391 1.00 84.69 382 HIS A CA 1
ATOM 2983 C C . HIS A 1 382 ? 24.795 -2.189 -46.402 1.00 84.69 382 HIS A C 1
ATOM 2985 O O . HIS A 1 382 ? 25.766 -1.688 -45.840 1.00 84.69 382 HIS A O 1
ATOM 2991 N N . THR A 1 383 ? 23.859 -1.467 -47.016 1.00 84.56 383 THR A N 1
ATOM 2992 C CA . THR A 1 383 ? 23.845 -0.005 -47.086 1.00 84.56 383 THR A CA 1
ATOM 2993 C C . THR A 1 383 ? 22.472 0.537 -46.707 1.00 84.56 383 THR A C 1
ATOM 2995 O O . THR A 1 383 ? 21.451 -0.106 -46.966 1.00 84.56 383 THR A O 1
ATOM 2998 N N . LEU A 1 384 ? 22.449 1.717 -46.095 1.00 86.81 384 LEU A N 1
ATOM 2999 C CA . LEU A 1 384 ? 21.246 2.454 -45.718 1.00 86.81 384 LEU A CA 1
ATOM 3000 C C . LEU A 1 384 ? 21.421 3.922 -46.157 1.00 86.81 384 LEU A C 1
ATOM 3002 O O . LEU A 1 384 ? 22.498 4.475 -45.926 1.00 86.81 384 LEU A O 1
ATOM 3006 N N . PRO A 1 385 ? 20.423 4.556 -46.808 1.00 86.44 385 PRO A N 1
ATOM 3007 C CA . PRO A 1 385 ? 20.502 5.975 -47.165 1.00 86.44 385 PRO A CA 1
ATOM 3008 C C . PRO A 1 385 ? 20.761 6.851 -45.942 1.00 86.44 385 PRO A C 1
ATOM 3010 O O . PRO A 1 385 ? 20.438 6.451 -44.820 1.00 86.44 385 PRO A O 1
ATOM 3013 N N . ARG A 1 386 ? 21.317 8.047 -46.137 1.00 84.31 386 ARG A N 1
ATOM 3014 C CA . ARG A 1 386 ? 21.628 8.932 -45.011 1.00 84.31 386 ARG A CA 1
ATOM 3015 C C . ARG A 1 386 ? 20.352 9.435 -44.344 1.00 84.31 386 ARG A C 1
ATOM 3017 O O . ARG A 1 386 ? 20.304 9.506 -43.117 1.00 84.31 386 ARG A O 1
ATOM 3024 N N . PHE A 1 387 ? 19.309 9.699 -45.135 1.00 84.94 387 PHE A N 1
ATOM 3025 C CA . PHE A 1 387 ? 17.990 10.096 -44.643 1.00 84.94 387 PHE A CA 1
ATOM 3026 C C . PHE A 1 387 ? 16.869 9.161 -45.128 1.00 84.94 387 PHE A C 1
ATOM 3028 O O . PHE A 1 387 ? 16.927 8.649 -46.245 1.00 84.94 387 PHE A O 1
ATOM 3035 N N . PRO A 1 388 ? 15.786 8.968 -44.349 1.00 79.88 388 PRO A N 1
ATOM 3036 C CA . PRO A 1 388 ? 14.767 7.957 -44.655 1.00 79.88 388 PRO A CA 1
ATOM 3037 C C . PRO A 1 388 ? 13.952 8.191 -45.935 1.00 79.88 388 PRO A C 1
ATOM 3039 O O . PRO A 1 388 ? 13.252 7.277 -46.373 1.00 79.88 388 PRO A O 1
ATOM 3042 N N . LYS A 1 389 ? 13.964 9.417 -46.473 1.00 77.19 389 LYS A N 1
ATOM 3043 C CA . LYS A 1 389 ? 13.237 9.822 -47.689 1.00 77.19 389 LYS A CA 1
ATOM 3044 C C . LYS A 1 389 ? 14.129 9.848 -48.934 1.00 77.19 389 LYS A C 1
ATOM 3046 O O . LYS A 1 389 ? 13.642 10.168 -50.014 1.00 77.19 389 LYS A O 1
ATOM 3051 N N . GLU A 1 390 ? 15.415 9.535 -48.795 1.00 77.00 390 GLU A N 1
ATOM 3052 C CA . GLU A 1 390 ? 16.319 9.471 -49.938 1.00 77.00 390 GLU A CA 1
ATOM 3053 C C . GLU A 1 390 ? 16.057 8.215 -50.785 1.00 77.00 390 GLU A C 1
ATOM 3055 O O . GLU A 1 390 ? 15.663 7.171 -50.249 1.00 77.00 390 GLU A O 1
ATOM 3060 N N . PRO A 1 391 ? 16.292 8.291 -52.108 1.00 66.88 391 PRO A N 1
ATOM 3061 C CA . PRO A 1 391 ? 16.270 7.126 -52.979 1.00 66.88 391 PRO A CA 1
ATOM 3062 C C . PRO A 1 391 ? 17.216 6.028 -52.486 1.00 66.88 391 PRO A C 1
ATOM 3064 O O . PRO A 1 391 ? 18.192 6.280 -51.777 1.00 66.88 391 PRO A O 1
ATOM 3067 N N . GLU A 1 392 ? 16.952 4.788 -52.901 1.00 65.06 392 GLU A N 1
ATOM 3068 C CA . GLU A 1 392 ? 17.830 3.673 -52.565 1.00 65.06 392 GLU A CA 1
ATOM 3069 C C . GLU A 1 392 ? 19.280 3.965 -52.987 1.00 65.06 392 GLU A C 1
ATOM 3071 O O . GLU A 1 392 ? 19.547 4.328 -54.133 1.00 65.06 392 GLU A O 1
ATOM 3076 N N . VAL A 1 393 ? 20.219 3.762 -52.053 1.00 69.19 393 VAL A N 1
ATOM 3077 C CA . VAL A 1 393 ? 21.641 4.109 -52.221 1.00 69.19 393 VAL A CA 1
ATOM 3078 C C . VAL A 1 393 ? 22.230 3.530 -53.499 1.00 69.19 393 VAL A C 1
ATOM 3080 O O . VAL A 1 393 ? 23.059 4.177 -54.119 1.00 69.19 393 VAL A O 1
ATOM 3083 N N . LEU A 1 394 ? 21.831 2.325 -53.906 1.00 70.19 394 LEU A N 1
ATOM 3084 C CA . LEU A 1 394 ? 22.338 1.669 -55.110 1.00 70.19 394 LEU A CA 1
ATOM 3085 C C . LEU A 1 394 ? 21.213 0.910 -55.808 1.00 70.19 394 LEU A C 1
ATOM 3087 O O . LEU A 1 394 ? 20.830 -0.175 -55.363 1.00 70.19 394 LEU A O 1
ATOM 3091 N N . THR A 1 395 ? 20.734 1.447 -56.928 1.00 76.25 395 THR A N 1
ATOM 3092 C CA . THR A 1 395 ? 19.753 0.763 -57.780 1.00 76.25 395 THR A CA 1
ATOM 3093 C C . THR A 1 395 ? 20.413 -0.338 -58.619 1.00 76.25 395 THR A C 1
ATOM 3095 O O . THR A 1 395 ? 21.627 -0.352 -58.828 1.00 76.25 395 THR A O 1
ATOM 3098 N N . GLU A 1 396 ? 19.621 -1.263 -59.165 1.00 73.50 396 GLU A N 1
ATOM 3099 C CA . GLU A 1 396 ? 20.130 -2.277 -60.103 1.00 73.50 396 GLU A CA 1
ATOM 3100 C C . GLU A 1 396 ? 20.730 -1.634 -61.369 1.00 73.50 396 GLU A C 1
ATOM 3102 O O . GLU A 1 396 ? 21.723 -2.112 -61.919 1.00 73.50 396 GLU A O 1
ATOM 3107 N N . LYS A 1 397 ? 20.186 -0.483 -61.784 1.00 78.06 397 LYS A N 1
ATOM 3108 C CA . LYS A 1 397 ? 20.723 0.334 -62.877 1.00 78.06 397 LYS A CA 1
ATOM 3109 C C . LYS A 1 397 ? 22.111 0.888 -62.538 1.00 78.06 397 LYS A C 1
ATOM 3111 O O . LYS A 1 397 ? 23.010 0.797 -63.372 1.00 78.06 397 LYS A O 1
ATOM 3116 N N . ASP A 1 398 ? 22.309 1.388 -61.316 1.00 79.00 398 ASP A N 1
ATOM 3117 C CA . ASP A 1 398 ? 23.620 1.848 -60.838 1.00 79.00 398 ASP A CA 1
ATOM 3118 C C . ASP A 1 398 ? 24.640 0.704 -60.822 1.00 79.00 398 ASP A C 1
ATOM 3120 O O . ASP A 1 398 ? 25.752 0.858 -61.320 1.00 79.00 398 ASP A O 1
ATOM 3124 N N . ARG A 1 399 ? 24.253 -0.476 -60.319 1.00 77.25 399 ARG A N 1
ATOM 3125 C CA . ARG A 1 399 ? 25.134 -1.657 -60.270 1.00 77.25 399 ARG A CA 1
ATOM 3126 C C . ARG A 1 399 ? 25.558 -2.104 -61.665 1.00 77.25 399 ARG A C 1
ATOM 3128 O O . ARG A 1 399 ? 26.732 -2.393 -61.880 1.00 77.25 399 ARG A O 1
ATOM 3135 N N . ARG A 1 400 ? 24.632 -2.125 -62.628 1.00 81.31 400 ARG A N 1
ATOM 3136 C CA . ARG A 1 400 ? 24.939 -2.445 -64.033 1.00 81.31 400 ARG A CA 1
ATOM 3137 C C . ARG A 1 400 ? 25.859 -1.405 -64.667 1.00 81.31 400 ARG A C 1
ATOM 3139 O O . ARG A 1 400 ? 26.823 -1.794 -65.324 1.00 81.31 400 ARG A O 1
ATOM 3146 N N . ARG A 1 401 ? 25.611 -0.112 -64.420 1.00 87.94 401 ARG A N 1
ATOM 3147 C CA . ARG A 1 401 ? 26.485 0.982 -64.872 1.00 87.94 401 ARG A CA 1
ATOM 3148 C C . ARG A 1 401 ? 27.906 0.797 -64.342 1.00 87.94 401 ARG A C 1
ATOM 3150 O O . ARG A 1 401 ? 28.832 0.730 -65.139 1.00 87.94 401 ARG A O 1
ATOM 3157 N N . LEU A 1 402 ? 28.065 0.625 -63.029 1.00 84.56 402 LEU A N 1
ATOM 3158 C CA . LEU A 1 402 ? 29.372 0.465 -62.383 1.00 84.56 402 LEU A CA 1
ATOM 3159 C C . LEU A 1 402 ? 30.097 -0.812 -62.833 1.00 84.56 402 LEU A C 1
ATOM 3161 O O . LEU A 1 402 ? 31.311 -0.791 -63.002 1.00 84.56 402 LEU A O 1
ATOM 3165 N N . ARG A 1 403 ? 29.382 -1.924 -63.077 1.00 80.62 403 ARG A N 1
ATOM 3166 C CA . ARG A 1 403 ? 29.981 -3.148 -63.652 1.00 80.62 403 ARG A CA 1
ATOM 3167 C C . ARG A 1 403 ? 30.485 -2.919 -65.072 1.00 80.62 403 ARG A C 1
ATOM 3169 O O . ARG A 1 403 ? 31.567 -3.385 -65.416 1.00 80.62 403 ARG A O 1
ATOM 3176 N N . SER A 1 404 ? 29.709 -2.209 -65.890 1.00 83.06 404 SER A N 1
ATOM 3177 C CA . SER A 1 404 ? 30.123 -1.861 -67.250 1.00 83.06 404 SER A CA 1
ATOM 3178 C C . SER A 1 404 ? 31.311 -0.902 -67.252 1.00 83.06 404 SER A C 1
ATOM 3180 O O . SER A 1 404 ? 32.183 -1.029 -68.104 1.00 83.06 404 SER A O 1
ATOM 3182 N N . GLU A 1 405 ? 31.345 0.047 -66.321 1.00 86.62 405 GLU A N 1
ATOM 3183 C CA . GLU A 1 405 ? 32.425 1.020 -66.161 1.00 86.62 405 GLU A CA 1
ATOM 3184 C C . GLU A 1 405 ? 33.714 0.344 -65.675 1.00 86.62 405 GLU A C 1
ATOM 3186 O O . GLU A 1 405 ? 34.766 0.532 -66.276 1.00 86.62 405 GLU A O 1
ATOM 3191 N N . ALA A 1 406 ? 33.620 -0.545 -64.681 1.00 83.75 406 ALA A N 1
ATOM 3192 C CA . ALA A 1 406 ? 34.736 -1.368 -64.216 1.00 83.75 406 ALA A CA 1
ATOM 3193 C C . ALA A 1 406 ? 35.332 -2.229 -65.335 1.00 83.75 406 ALA A C 1
ATOM 3195 O O . ALA A 1 406 ? 36.551 -2.308 -65.466 1.00 83.75 406 ALA A O 1
ATOM 3196 N N . LYS A 1 407 ? 34.470 -2.845 -66.155 1.00 84.31 407 LYS A N 1
ATOM 3197 C CA . LYS A 1 407 ? 34.890 -3.631 -67.317 1.00 84.31 407 LYS A CA 1
ATOM 3198 C C . LYS A 1 407 ? 35.663 -2.764 -68.313 1.00 84.31 407 LYS A C 1
ATOM 3200 O O . LYS A 1 407 ? 36.793 -3.104 -68.633 1.00 84.31 407 LYS A O 1
ATOM 3205 N N . LYS A 1 408 ? 35.103 -1.616 -68.716 1.00 85.88 408 LYS A N 1
ATOM 3206 C CA . LYS A 1 408 ? 35.756 -0.682 -69.648 1.00 85.88 408 LYS A CA 1
ATOM 3207 C C . LYS A 1 408 ? 37.103 -0.175 -69.130 1.00 85.88 408 LYS A C 1
ATOM 3209 O O . LYS A 1 408 ? 38.061 -0.139 -69.889 1.00 85.88 408 LYS A O 1
ATOM 3214 N N . LEU A 1 409 ? 37.180 0.203 -67.853 1.00 84.94 409 LEU A N 1
ATOM 3215 C CA . LEU A 1 409 ? 38.410 0.725 -67.251 1.00 84.94 409 LEU A CA 1
ATOM 3216 C C . LEU A 1 409 ? 39.506 -0.342 -67.173 1.00 84.94 409 LEU A C 1
ATOM 3218 O O . LEU A 1 409 ? 40.639 -0.065 -67.544 1.00 84.94 409 LEU A O 1
ATOM 3222 N N . ILE A 1 410 ? 39.178 -1.570 -66.755 1.00 83.56 410 ILE A N 1
ATOM 3223 C CA . ILE A 1 410 ? 40.159 -2.664 -66.712 1.00 83.56 410 ILE A CA 1
ATOM 3224 C C . ILE A 1 410 ? 40.570 -3.107 -68.119 1.00 83.56 410 ILE A C 1
ATOM 3226 O O . ILE A 1 410 ? 41.743 -3.398 -68.334 1.00 83.56 410 ILE A O 1
ATOM 3230 N N . GLU A 1 411 ? 39.648 -3.143 -69.081 1.00 81.06 411 GLU A N 1
ATOM 3231 C CA . GLU A 1 411 ? 39.976 -3.431 -70.483 1.00 81.06 411 GLU A CA 1
ATOM 3232 C C . GLU A 1 411 ? 40.903 -2.366 -71.074 1.00 81.06 411 GLU A C 1
ATOM 3234 O O . GLU A 1 411 ? 41.889 -2.726 -71.710 1.00 81.06 411 GLU A O 1
ATOM 3239 N N . ALA A 1 412 ? 40.671 -1.084 -70.785 1.00 80.88 412 ALA A N 1
ATOM 3240 C CA . ALA A 1 412 ? 41.560 -0.000 -71.198 1.00 80.88 412 ALA A CA 1
ATOM 3241 C C . ALA A 1 412 ? 42.940 -0.074 -70.513 1.00 80.88 412 ALA A C 1
ATOM 3243 O O . ALA A 1 412 ? 43.964 0.039 -71.177 1.00 80.88 412 ALA A O 1
ATOM 3244 N N . GLU A 1 413 ? 42.993 -0.330 -69.202 1.00 77.38 413 GLU A N 1
ATOM 3245 C CA . GLU A 1 413 ? 44.244 -0.435 -68.426 1.00 77.38 413 GLU A CA 1
ATOM 3246 C C . GLU A 1 413 ? 45.109 -1.658 -68.794 1.00 77.38 413 GLU A C 1
ATOM 3248 O O . GLU A 1 413 ? 46.291 -1.708 -68.434 1.00 77.38 413 GLU A O 1
ATOM 3253 N N . ASN A 1 414 ? 44.533 -2.661 -69.469 1.00 72.44 414 ASN A N 1
ATOM 3254 C CA . ASN A 1 414 ? 45.219 -3.896 -69.870 1.00 72.44 414 ASN A CA 1
ATOM 3255 C C . ASN A 1 414 ? 45.325 -4.079 -71.396 1.00 72.44 414 ASN A C 1
ATOM 3257 O O . ASN A 1 414 ? 45.907 -5.070 -71.829 1.00 72.44 414 ASN A O 1
ATOM 3261 N N . ALA A 1 415 ? 44.830 -3.137 -72.209 1.00 66.31 415 ALA A N 1
ATOM 3262 C CA . ALA A 1 415 ? 44.803 -3.238 -73.675 1.00 66.31 415 ALA A CA 1
ATOM 3263 C C . ALA A 1 415 ? 46.195 -3.422 -74.324 1.00 66.31 415 ALA A C 1
ATOM 3265 O O . ALA A 1 415 ? 46.318 -4.113 -75.347 1.00 66.31 415 ALA A O 1
ATOM 3266 N N . ASP A 1 416 ? 47.231 -2.863 -73.686 1.00 67.44 416 ASP A N 1
ATOM 3267 C CA . ASP A 1 416 ? 48.616 -2.830 -74.183 1.00 67.44 416 ASP A CA 1
ATOM 3268 C C . ASP A 1 416 ? 49.620 -3.565 -73.278 1.00 67.44 416 ASP A C 1
ATOM 3270 O O . ASP A 1 416 ? 50.830 -3.518 -73.508 1.00 67.44 416 ASP A O 1
ATOM 3274 N N . LYS A 1 417 ? 49.146 -4.273 -72.244 1.00 66.19 417 LYS A N 1
ATOM 3275 C CA . LYS A 1 417 ? 50.020 -5.068 -71.371 1.00 66.19 417 LYS A CA 1
ATOM 3276 C C . LYS A 1 417 ? 50.251 -6.443 -71.983 1.00 66.19 417 LYS A C 1
ATOM 3278 O O . LYS A 1 417 ? 49.300 -7.147 -72.306 1.00 66.19 417 LYS A O 1
ATOM 3283 N N . TRP A 1 418 ? 51.512 -6.842 -72.099 1.00 67.81 418 TRP A N 1
ATOM 3284 C CA . TRP A 1 418 ? 51.913 -8.165 -72.569 1.00 67.81 418 TRP A CA 1
ATOM 3285 C C . TRP A 1 418 ? 52.457 -8.980 -71.395 1.00 67.81 418 TRP A C 1
ATOM 3287 O O . TRP A 1 418 ? 53.269 -8.479 -70.619 1.00 67.81 418 TRP A O 1
ATOM 3297 N N . ILE A 1 419 ? 51.990 -10.217 -71.257 1.00 61.41 419 ILE A N 1
ATOM 3298 C CA . ILE A 1 419 ? 52.428 -11.194 -70.255 1.00 61.41 419 ILE A CA 1
ATOM 3299 C C . ILE A 1 419 ? 52.937 -12.445 -70.974 1.00 61.41 419 ILE A C 1
ATOM 3301 O O . ILE A 1 419 ? 52.473 -12.754 -72.067 1.00 61.41 419 ILE A O 1
ATOM 3305 N N . ASP A 1 420 ? 53.893 -13.165 -70.395 1.00 55.16 420 ASP A N 1
ATOM 3306 C CA . ASP A 1 420 ? 54.373 -14.411 -71.003 1.00 55.16 420 ASP A CA 1
ATOM 3307 C C . ASP A 1 420 ? 53.282 -15.492 -70.930 1.00 55.16 420 ASP A C 1
ATOM 3309 O O . ASP A 1 420 ? 52.622 -15.650 -69.903 1.00 55.16 420 ASP A O 1
ATOM 3313 N N . GLU A 1 421 ? 53.074 -16.223 -72.025 1.00 54.94 421 GLU A N 1
ATOM 3314 C CA . GLU A 1 421 ? 52.150 -17.350 -72.108 1.00 54.94 421 GLU A CA 1
ATOM 3315 C C . GLU A 1 421 ? 52.703 -18.504 -71.281 1.00 54.94 421 GLU A C 1
ATOM 3317 O O . GLU A 1 421 ? 53.812 -19.002 -71.500 1.00 54.94 421 GLU A O 1
ATOM 3322 N N . VAL A 1 422 ? 51.908 -18.907 -70.302 1.00 57.69 422 VAL A N 1
ATOM 3323 C CA . VAL A 1 422 ? 52.231 -19.955 -69.350 1.00 57.69 422 VAL A CA 1
A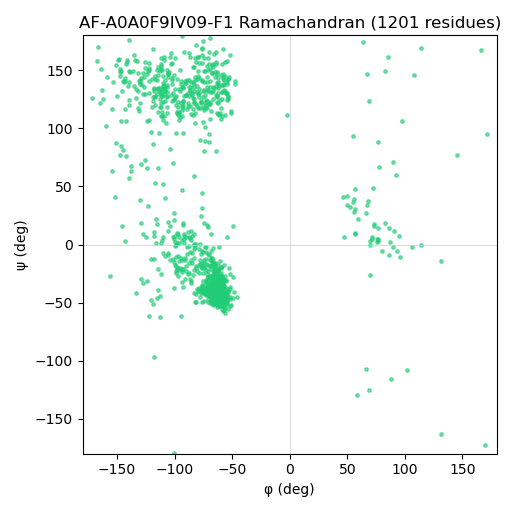TOM 3324 C C . VAL A 1 422 ? 51.307 -21.130 -69.653 1.00 57.69 422 VAL A C 1
ATOM 3326 O O . VAL A 1 422 ? 50.093 -20.993 -69.509 1.00 57.69 422 VAL A O 1
ATOM 3329 N N . ILE A 1 423 ? 51.866 -22.260 -70.098 1.00 55.62 423 ILE A N 1
ATOM 3330 C CA . ILE A 1 423 ? 51.101 -23.497 -70.319 1.00 55.62 423 ILE A CA 1
ATOM 3331 C C . ILE A 1 423 ? 51.373 -24.497 -69.209 1.00 55.62 423 ILE A C 1
ATOM 3333 O O . ILE A 1 423 ? 52.464 -24.582 -68.646 1.00 55.62 423 ILE A O 1
ATOM 3337 N N . THR A 1 424 ? 50.341 -25.275 -68.932 1.00 46.25 424 THR A N 1
ATOM 3338 C CA . THR A 1 424 ? 50.306 -26.257 -67.864 1.00 46.25 424 THR A CA 1
ATOM 3339 C C . THR A 1 424 ? 50.237 -27.642 -68.500 1.00 46.25 424 THR A C 1
ATOM 3341 O O . THR A 1 424 ? 49.298 -27.917 -69.248 1.00 46.25 424 THR A O 1
ATOM 3344 N N . ARG A 1 425 ? 51.237 -28.497 -68.256 1.00 55.97 425 ARG A N 1
ATOM 3345 C CA . ARG A 1 425 ? 51.250 -29.893 -68.726 1.00 55.97 425 ARG A CA 1
ATOM 3346 C C . ARG A 1 425 ? 51.153 -30.843 -67.538 1.00 55.97 425 ARG A C 1
ATOM 3348 O O . ARG A 1 425 ? 51.831 -30.654 -66.530 1.00 55.97 425 ARG A O 1
ATOM 3355 N N . GLU A 1 426 ? 50.301 -31.850 -67.678 1.00 54.28 426 GLU A N 1
ATOM 3356 C CA . GLU A 1 426 ? 50.094 -32.905 -66.690 1.00 54.28 426 GLU A CA 1
ATOM 3357 C C . GLU A 1 426 ? 50.975 -34.101 -67.066 1.00 54.28 426 GLU A C 1
ATOM 3359 O O . GLU A 1 426 ? 50.770 -34.741 -68.099 1.00 54.28 426 GLU A O 1
ATOM 3364 N N . LEU A 1 427 ? 52.014 -34.352 -66.271 1.00 62.59 427 LEU A N 1
ATOM 3365 C CA . LEU A 1 427 ? 52.885 -35.512 -66.419 1.00 62.59 427 LEU A CA 1
ATOM 3366 C C . LEU A 1 427 ? 52.303 -36.664 -65.592 1.00 62.59 427 LEU A C 1
ATOM 3368 O O . LEU A 1 427 ? 52.220 -36.537 -64.363 1.00 62.59 427 LEU A O 1
ATOM 3372 N N . PRO A 1 428 ? 51.888 -37.778 -66.222 1.00 65.62 428 PRO A N 1
ATOM 3373 C CA . PRO A 1 428 ? 51.451 -38.948 -65.480 1.00 65.62 428 PRO A CA 1
ATOM 3374 C C . PRO A 1 428 ? 52.621 -39.484 -64.652 1.00 65.62 428 PRO A C 1
ATOM 3376 O O . PRO A 1 428 ? 53.768 -39.451 -65.095 1.00 65.62 428 PRO A O 1
ATOM 3379 N N . ILE A 1 429 ? 52.327 -39.982 -63.452 1.00 72.12 429 ILE A N 1
ATOM 3380 C CA . ILE A 1 429 ? 53.311 -40.726 -62.655 1.00 72.12 429 ILE A CA 1
ATOM 3381 C C . ILE A 1 429 ? 53.805 -41.906 -63.486 1.00 72.12 429 ILE A C 1
ATOM 3383 O O . ILE A 1 429 ? 53.006 -42.492 -64.212 1.00 72.12 429 ILE A O 1
ATOM 3387 N N . SER A 1 430 ? 55.093 -42.232 -63.401 1.00 75.44 430 SER A N 1
ATOM 3388 C CA . SER A 1 430 ? 55.692 -43.409 -64.037 1.00 75.44 430 SER A CA 1
ATOM 3389 C C . SER A 1 430 ? 55.870 -44.563 -63.033 1.00 75.44 430 SER A C 1
ATOM 3391 O O . SER A 1 430 ? 55.884 -44.326 -61.821 1.00 75.44 430 SER A O 1
ATOM 3393 N N . PRO A 1 431 ? 56.025 -45.824 -63.487 1.00 75.88 431 PRO A N 1
ATOM 3394 C CA . PRO A 1 431 ? 56.359 -46.931 -62.588 1.00 75.88 431 PRO A CA 1
ATOM 3395 C C . PRO A 1 431 ? 57.666 -46.685 -61.815 1.00 75.88 431 PRO A C 1
ATOM 3397 O O . PRO A 1 431 ? 57.769 -47.063 -60.648 1.00 75.88 431 PRO A O 1
ATOM 3400 N N . ASP A 1 432 ? 58.625 -45.984 -62.427 1.00 73.69 432 ASP A N 1
ATOM 3401 C CA . ASP A 1 432 ? 59.916 -45.655 -61.817 1.00 73.69 432 ASP A CA 1
ATOM 3402 C C . ASP A 1 432 ? 59.773 -44.652 -60.661 1.00 73.69 432 ASP A C 1
ATOM 3404 O O . ASP A 1 432 ? 60.414 -44.821 -59.623 1.00 73.69 432 ASP A O 1
ATOM 3408 N N . ASP A 1 433 ? 58.857 -43.679 -60.769 1.00 71.50 433 ASP A N 1
ATOM 3409 C CA . ASP A 1 433 ? 58.541 -42.736 -59.681 1.00 71.50 433 ASP A CA 1
ATOM 3410 C C . ASP A 1 433 ? 57.962 -43.451 -58.447 1.00 71.50 433 ASP A C 1
ATOM 3412 O O . ASP A 1 433 ? 58.204 -43.049 -57.307 1.00 71.50 433 ASP A O 1
ATOM 3416 N N . VAL A 1 434 ? 57.203 -44.533 -58.661 1.00 73.12 434 VAL A N 1
ATOM 3417 C CA . VAL A 1 434 ? 56.626 -45.355 -57.585 1.00 73.12 434 VAL A CA 1
ATOM 3418 C C . VAL A 1 434 ? 57.700 -46.227 -56.930 1.00 73.12 434 VAL A C 1
ATOM 3420 O O . VAL A 1 434 ? 57.715 -46.357 -55.706 1.00 73.12 434 VAL A O 1
ATOM 3423 N N . LEU A 1 435 ? 58.621 -46.801 -57.711 1.00 76.31 435 LEU A N 1
ATOM 3424 C CA . LEU A 1 435 ? 59.720 -47.631 -57.198 1.00 76.31 435 LEU A CA 1
ATOM 3425 C C . LEU A 1 435 ? 60.791 -46.806 -56.467 1.00 76.31 435 LEU A C 1
ATOM 3427 O O . LEU A 1 435 ? 61.358 -47.275 -55.476 1.00 76.31 435 LEU A O 1
ATOM 3431 N N . ALA A 1 436 ? 61.028 -45.562 -56.892 1.00 72.88 436 ALA A N 1
ATOM 3432 C CA . ALA A 1 436 ? 61.983 -44.648 -56.264 1.00 72.88 436 ALA A CA 1
ATOM 3433 C C . ALA A 1 436 ? 61.693 -44.403 -54.770 1.00 72.88 436 ALA A C 1
ATOM 3435 O O . ALA A 1 436 ? 62.633 -44.255 -53.984 1.00 72.88 436 ALA A O 1
ATOM 3436 N N . ILE A 1 437 ? 60.415 -44.456 -54.360 1.00 72.75 437 ILE A N 1
ATOM 3437 C CA . ILE A 1 437 ? 59.962 -44.319 -52.961 1.00 72.75 437 ILE A CA 1
ATOM 3438 C C . ILE A 1 437 ? 60.567 -45.387 -52.035 1.00 72.75 437 ILE A C 1
ATOM 3440 O O . ILE A 1 437 ? 60.770 -45.116 -50.852 1.00 72.75 437 ILE A O 1
ATOM 3444 N N . TRP A 1 438 ? 60.873 -46.582 -52.553 1.00 69.50 438 TRP A N 1
ATOM 3445 C CA . TRP A 1 438 ? 61.486 -47.669 -51.778 1.00 69.50 438 TRP A CA 1
ATOM 3446 C C . TRP A 1 438 ? 63.000 -47.787 -51.964 1.00 69.50 438 TRP A C 1
ATOM 3448 O O . TRP A 1 438 ? 63.667 -48.329 -51.085 1.00 69.50 438 TRP A O 1
ATOM 3458 N N . ASN A 1 439 ? 63.540 -47.285 -53.077 1.00 65.38 439 ASN A N 1
ATOM 3459 C CA . ASN A 1 439 ? 64.942 -47.490 -53.453 1.00 65.38 439 ASN A CA 1
ATOM 3460 C C . ASN A 1 439 ? 65.881 -46.342 -53.046 1.00 65.38 439 ASN A C 1
ATOM 3462 O O . ASN A 1 439 ? 67.095 -46.528 -53.063 1.00 65.38 439 ASN A O 1
ATOM 3466 N N . THR A 1 440 ? 65.360 -45.170 -52.667 1.00 60.25 440 THR A N 1
ATOM 3467 C CA . THR A 1 440 ? 66.181 -44.012 -52.265 1.00 60.25 440 THR A CA 1
ATOM 3468 C C . THR A 1 440 ? 65.692 -43.439 -50.937 1.00 60.25 440 THR A C 1
ATOM 3470 O O . THR A 1 440 ? 64.525 -43.084 -50.796 1.00 60.25 440 THR A O 1
ATOM 3473 N N . LEU A 1 441 ? 66.569 -43.388 -49.929 1.00 53.31 441 LEU A N 1
ATOM 3474 C CA . LEU A 1 441 ? 66.174 -43.071 -48.550 1.00 53.31 441 LEU A CA 1
ATOM 3475 C C . LEU A 1 441 ? 65.923 -41.571 -48.283 1.00 53.31 441 LEU A C 1
ATOM 3477 O O . LEU A 1 441 ? 65.292 -41.270 -47.272 1.00 53.31 441 LEU A O 1
ATOM 3481 N N . GLU A 1 442 ? 66.314 -40.643 -49.171 1.00 54.56 442 GLU A N 1
ATOM 3482 C CA . GLU A 1 442 ? 66.137 -39.192 -48.933 1.00 54.56 442 GLU A CA 1
ATOM 3483 C C . GLU A 1 442 ? 65.422 -38.394 -50.053 1.00 54.56 442 GLU A C 1
ATOM 3485 O O . GLU A 1 442 ? 64.624 -37.515 -49.724 1.00 54.56 442 GLU A O 1
ATOM 3490 N N . ASP A 1 443 ? 65.560 -38.720 -51.347 1.00 55.12 443 ASP A N 1
ATOM 3491 C CA . ASP A 1 443 ? 65.066 -37.831 -52.426 1.00 55.12 443 ASP A CA 1
ATOM 3492 C C . ASP A 1 443 ? 63.603 -38.042 -52.871 1.00 55.12 443 ASP A C 1
ATOM 3494 O O . ASP A 1 443 ? 62.940 -37.105 -53.330 1.00 55.12 443 ASP A O 1
ATOM 3498 N N . ALA A 1 444 ? 63.027 -39.235 -52.690 1.00 54.28 444 ALA A N 1
ATOM 3499 C CA . ALA A 1 444 ? 61.670 -39.521 -53.175 1.00 54.28 444 ALA A CA 1
ATOM 3500 C C . ALA A 1 444 ? 60.564 -38.705 -52.463 1.00 54.28 444 ALA A C 1
ATOM 3502 O O . ALA A 1 444 ? 59.508 -38.439 -53.042 1.00 54.28 444 ALA A O 1
ATOM 3503 N N . ARG A 1 445 ? 60.811 -38.248 -51.224 1.00 55.06 445 ARG A N 1
ATOM 3504 C CA . ARG A 1 445 ? 59.888 -37.397 -50.444 1.00 55.06 445 ARG A CA 1
ATOM 3505 C C . ARG A 1 445 ? 59.725 -35.990 -51.024 1.00 55.06 445 ARG A C 1
ATOM 3507 O O . ARG A 1 445 ? 58.666 -35.390 -50.859 1.00 55.06 445 ARG A O 1
ATOM 3514 N N . LEU A 1 446 ? 60.765 -35.465 -51.671 1.00 54.12 446 LEU A N 1
ATOM 3515 C CA . LEU A 1 446 ? 60.800 -34.099 -52.203 1.00 54.12 446 LEU A CA 1
ATOM 3516 C C . LEU A 1 446 ? 60.155 -34.000 -53.588 1.00 54.12 446 LEU A C 1
ATOM 3518 O O . LEU A 1 446 ? 59.641 -32.947 -53.964 1.00 54.12 446 LEU A O 1
ATOM 3522 N N . LEU A 1 447 ? 60.149 -35.096 -54.347 1.00 58.34 447 LEU A N 1
ATOM 3523 C CA . LEU A 1 447 ? 59.651 -35.103 -55.717 1.00 58.34 447 LEU A CA 1
ATOM 3524 C C . LEU A 1 447 ? 58.120 -35.151 -55.793 1.00 58.34 447 LEU A C 1
ATOM 3526 O O . LEU A 1 447 ? 57.566 -34.463 -56.647 1.00 58.34 447 LEU A O 1
ATOM 3530 N N . ASN A 1 448 ? 57.423 -35.892 -54.928 1.00 66.50 448 ASN A N 1
ATOM 3531 C CA . ASN A 1 448 ? 55.955 -35.862 -54.853 1.00 66.50 448 ASN A CA 1
ATOM 3532 C C . ASN A 1 448 ? 55.468 -36.184 -53.420 1.00 66.50 448 ASN A C 1
ATOM 3534 O O . ASN A 1 448 ? 55.220 -37.351 -53.097 1.00 66.50 448 ASN A O 1
ATOM 3538 N N . PRO A 1 449 ? 55.354 -35.166 -52.541 1.00 70.38 449 PRO A N 1
ATOM 3539 C CA . PRO A 1 449 ? 55.056 -35.364 -51.120 1.00 70.38 449 PRO A CA 1
ATOM 3540 C C . PRO A 1 449 ? 53.714 -36.062 -50.871 1.00 70.38 449 PRO A C 1
ATOM 3542 O O . PRO A 1 449 ? 53.602 -36.898 -49.975 1.00 70.38 449 PRO A O 1
ATOM 3545 N N . GLU A 1 450 ? 52.706 -35.754 -51.689 1.00 69.50 450 GLU A N 1
ATOM 3546 C CA . GLU A 1 450 ? 51.356 -36.309 -51.566 1.00 69.50 450 GLU A CA 1
ATOM 3547 C C . GLU A 1 450 ? 51.315 -37.795 -51.952 1.00 69.50 450 GLU A C 1
ATOM 3549 O O . GLU A 1 450 ? 50.706 -38.597 -51.239 1.00 69.50 450 GLU A O 1
ATOM 3554 N N . LEU A 1 451 ? 52.039 -38.187 -53.011 1.00 77.00 451 LEU A N 1
ATOM 3555 C CA . LEU A 1 451 ? 52.207 -39.590 -53.408 1.00 77.00 451 LEU A CA 1
ATOM 3556 C C . LEU A 1 451 ? 52.937 -40.401 -52.324 1.00 77.00 451 LEU A C 1
ATOM 3558 O O . LEU A 1 451 ? 52.511 -41.508 -51.983 1.00 77.00 451 LEU A O 1
ATOM 3562 N N . TYR A 1 452 ? 54.009 -39.842 -51.751 1.00 75.31 452 TYR A N 1
ATOM 3563 C CA . TYR A 1 452 ? 54.759 -40.483 -50.669 1.00 75.31 452 TYR A CA 1
ATOM 3564 C C . TYR A 1 452 ? 53.891 -40.680 -49.419 1.00 75.31 452 TYR A C 1
ATOM 3566 O O . TYR A 1 452 ? 53.858 -41.776 -48.858 1.00 75.31 452 TYR A O 1
ATOM 3574 N N . GLU A 1 453 ? 53.164 -39.647 -48.974 1.00 76.81 453 GLU A N 1
ATOM 3575 C CA . GLU A 1 453 ? 52.278 -39.759 -47.810 1.00 76.81 453 GLU A CA 1
ATOM 3576 C C . GLU A 1 453 ? 51.157 -40.777 -48.024 1.00 76.81 453 GLU A C 1
ATOM 3578 O O . GLU A 1 453 ? 50.830 -41.538 -47.107 1.00 76.81 453 GLU A O 1
ATOM 3583 N N . PHE A 1 454 ? 50.571 -40.800 -49.223 1.00 80.62 454 PHE A N 1
ATOM 3584 C CA . PHE A 1 454 ? 49.545 -41.771 -49.576 1.00 80.62 454 PHE A CA 1
ATOM 3585 C C . PHE A 1 454 ? 50.081 -43.199 -49.452 1.00 80.62 454 PHE A C 1
ATOM 3587 O O . PHE A 1 454 ? 49.499 -44.010 -48.732 1.00 80.62 454 PHE A O 1
ATOM 3594 N N . ILE A 1 455 ? 51.237 -43.483 -50.059 1.00 78.06 455 ILE A N 1
ATOM 3595 C CA . ILE A 1 455 ? 51.881 -44.797 -49.986 1.00 78.06 455 ILE A CA 1
ATOM 3596 C C . ILE A 1 455 ? 52.293 -45.145 -48.551 1.00 78.06 455 ILE A C 1
ATOM 3598 O O . ILE A 1 455 ? 52.084 -46.278 -48.120 1.00 78.06 455 ILE A O 1
ATOM 3602 N N . ALA A 1 456 ? 52.824 -44.199 -47.772 1.00 77.19 456 ALA A N 1
ATOM 3603 C CA . ALA A 1 456 ? 53.263 -44.433 -46.396 1.00 77.19 456 ALA A CA 1
ATOM 3604 C C . ALA A 1 456 ? 52.122 -44.898 -45.472 1.00 77.19 456 ALA A C 1
ATOM 3606 O O . ALA A 1 456 ? 52.359 -45.743 -44.603 1.00 77.19 456 ALA A O 1
ATOM 3607 N N . ARG A 1 457 ? 50.893 -44.408 -45.691 1.00 79.69 457 ARG A N 1
ATOM 3608 C CA . ARG A 1 457 ? 49.692 -44.760 -44.908 1.00 79.69 457 ARG A CA 1
ATOM 3609 C C . ARG A 1 457 ? 49.106 -46.139 -45.232 1.00 79.69 457 ARG A C 1
ATOM 3611 O O . ARG A 1 457 ? 48.321 -46.648 -44.437 1.00 79.69 457 ARG A O 1
ATOM 3618 N N . LEU A 1 458 ? 49.478 -46.748 -46.359 1.00 83.19 458 LEU A N 1
ATOM 3619 C CA . LEU A 1 458 ? 48.970 -48.062 -46.765 1.00 83.19 458 LEU A CA 1
ATOM 3620 C C . LEU A 1 458 ? 49.541 -49.199 -45.909 1.00 83.19 458 LEU A C 1
ATOM 3622 O O . LEU A 1 458 ? 50.659 -49.121 -45.378 1.00 83.19 458 LEU A O 1
ATOM 3626 N N . ASN A 1 459 ? 48.784 -50.291 -45.802 1.00 83.38 459 ASN A N 1
ATOM 3627 C CA . ASN A 1 459 ? 49.238 -51.477 -45.083 1.00 83.38 459 ASN A CA 1
ATOM 3628 C C . ASN A 1 459 ? 50.263 -52.288 -45.907 1.00 83.38 459 ASN A C 1
ATOM 3630 O O . ASN A 1 459 ? 50.474 -52.059 -47.100 1.00 83.38 459 ASN A O 1
ATOM 3634 N N . THR A 1 460 ? 50.927 -53.258 -45.274 1.00 80.69 460 THR A N 1
ATOM 3635 C CA . THR A 1 460 ? 52.016 -54.029 -45.901 1.00 80.69 460 THR A CA 1
ATOM 3636 C C . THR A 1 460 ? 51.571 -54.824 -47.136 1.00 80.69 460 THR A C 1
ATOM 3638 O O . THR A 1 460 ? 52.364 -54.998 -48.061 1.00 80.69 460 THR A O 1
ATOM 3641 N N . ALA A 1 461 ? 50.325 -55.306 -47.180 1.00 80.69 461 ALA A N 1
ATOM 3642 C CA . ALA A 1 461 ? 49.805 -56.062 -48.321 1.00 80.69 461 ALA A CA 1
ATOM 3643 C C . ALA A 1 461 ? 49.528 -55.146 -49.525 1.00 80.69 461 ALA A C 1
ATOM 3645 O O . ALA A 1 461 ? 49.908 -55.464 -50.651 1.00 80.69 461 ALA A O 1
ATOM 3646 N N . GLU A 1 462 ? 48.945 -53.975 -49.276 1.00 82.06 462 GLU A N 1
ATOM 3647 C CA . GLU A 1 462 ? 48.657 -52.961 -50.295 1.00 82.06 462 GLU A CA 1
ATOM 3648 C C . GLU A 1 462 ? 49.936 -52.371 -50.888 1.00 82.06 462 GLU A C 1
ATOM 3650 O O . GLU A 1 462 ? 50.061 -52.274 -52.108 1.00 82.06 462 GLU A O 1
ATOM 3655 N N . LYS A 1 463 ? 50.924 -52.068 -50.036 1.00 82.38 463 LYS A N 1
ATOM 3656 C CA . LYS A 1 463 ? 52.261 -51.628 -50.461 1.00 82.38 463 LYS A CA 1
ATOM 3657 C C . LYS A 1 463 ? 52.917 -52.648 -51.392 1.00 82.38 463 LYS A C 1
ATOM 3659 O O . LYS A 1 463 ? 53.406 -52.282 -52.454 1.00 82.38 463 LYS A O 1
ATOM 3664 N N . LYS A 1 464 ? 52.875 -53.938 -51.034 1.00 81.56 464 LYS A N 1
ATOM 3665 C CA . LYS A 1 464 ? 53.412 -55.021 -51.876 1.00 81.56 464 LYS A CA 1
ATOM 3666 C C . LYS A 1 464 ? 52.682 -55.144 -53.214 1.00 81.56 464 LYS A C 1
ATOM 3668 O O . LYS A 1 464 ? 53.334 -55.435 -54.210 1.00 81.56 464 LYS A O 1
ATOM 3673 N N . SER A 1 465 ? 51.366 -54.930 -53.248 1.00 83.19 465 SER A N 1
ATOM 3674 C CA . SER A 1 465 ? 50.578 -54.951 -54.490 1.00 83.19 465 SER A CA 1
ATOM 3675 C C . SER A 1 465 ? 51.017 -53.848 -55.449 1.00 83.19 465 SER A C 1
ATOM 3677 O O . SER A 1 465 ? 51.348 -54.133 -56.595 1.00 83.19 465 SER A O 1
ATOM 3679 N N . ILE A 1 466 ? 51.102 -52.615 -54.946 1.00 84.25 466 ILE A N 1
ATOM 3680 C CA . ILE A 1 466 ? 51.512 -51.438 -55.720 1.00 84.25 466 ILE A CA 1
ATOM 3681 C C . ILE A 1 466 ? 52.932 -51.607 -56.270 1.00 84.25 466 ILE A C 1
ATOM 3683 O O . ILE A 1 466 ? 53.170 -51.378 -57.452 1.00 84.25 466 ILE A O 1
ATOM 3687 N N . VAL A 1 467 ? 53.867 -52.077 -55.438 1.00 81.75 467 VAL A N 1
ATOM 3688 C CA . VAL A 1 467 ? 55.251 -52.336 -55.869 1.00 81.75 467 VAL A CA 1
ATOM 3689 C C . VAL A 1 467 ? 55.307 -53.465 -56.902 1.00 81.75 467 VAL A C 1
ATOM 3691 O O . VAL A 1 467 ? 56.062 -53.381 -57.864 1.00 81.75 467 VAL A O 1
ATOM 3694 N N . LYS A 1 468 ? 54.496 -54.519 -56.749 1.00 81.81 468 LYS A N 1
ATOM 3695 C CA . LYS A 1 468 ? 54.450 -55.638 -57.701 1.00 81.81 468 LYS A CA 1
ATOM 3696 C C . LYS A 1 468 ? 53.904 -55.220 -59.066 1.00 81.81 468 LYS A C 1
ATOM 3698 O O . LYS A 1 468 ? 54.361 -55.756 -60.071 1.00 81.81 468 LYS A O 1
ATOM 3703 N N . GLU A 1 469 ? 52.935 -54.309 -59.113 1.00 81.81 469 GLU A N 1
ATOM 3704 C CA . GLU A 1 469 ? 52.451 -53.734 -60.373 1.00 81.81 469 GLU A CA 1
ATOM 3705 C C . GLU A 1 469 ? 53.498 -52.808 -60.998 1.00 81.81 469 GLU A C 1
ATOM 3707 O O . GLU A 1 469 ? 53.813 -52.973 -62.178 1.00 81.81 469 GLU A O 1
ATOM 3712 N N . ALA A 1 470 ? 54.138 -51.953 -60.193 1.00 81.19 470 ALA A N 1
ATOM 3713 C CA . ALA A 1 470 ? 55.215 -51.075 -60.649 1.00 81.19 470 ALA A CA 1
ATOM 3714 C C . ALA A 1 470 ? 56.408 -51.859 -61.233 1.00 81.19 470 ALA A C 1
ATOM 3716 O O . ALA A 1 470 ? 56.889 -51.531 -62.314 1.00 81.19 470 ALA A O 1
ATOM 3717 N N . LEU A 1 471 ? 56.817 -52.969 -60.601 1.00 80.94 471 LEU A N 1
ATOM 3718 C CA . LEU A 1 471 ? 57.865 -53.871 -61.112 1.00 80.94 471 LEU A CA 1
ATOM 3719 C C . LEU A 1 471 ? 57.487 -54.581 -62.422 1.00 80.94 471 LEU A C 1
ATOM 3721 O O . LEU A 1 471 ? 58.365 -55.035 -63.149 1.00 80.94 471 LEU A O 1
ATOM 3725 N N . LYS A 1 472 ? 56.191 -54.692 -62.736 1.00 80.50 472 LYS A N 1
ATOM 3726 C CA . LYS A 1 472 ? 55.696 -55.209 -64.022 1.00 80.50 472 LYS A CA 1
ATOM 3727 C C . LYS A 1 472 ? 55.580 -54.117 -65.093 1.00 80.50 472 LYS A C 1
ATOM 3729 O O . LYS A 1 472 ? 55.030 -54.379 -66.160 1.00 80.50 472 LYS A O 1
ATOM 3734 N N . GLY A 1 473 ? 56.052 -52.902 -64.809 1.00 75.62 473 GLY A N 1
ATOM 3735 C CA . GLY A 1 473 ? 55.924 -51.746 -65.695 1.00 75.62 473 GLY A CA 1
ATOM 3736 C C . GLY A 1 473 ? 54.504 -51.176 -65.759 1.00 75.62 473 GLY A C 1
ATOM 3737 O O . GLY A 1 473 ? 54.179 -50.456 -66.700 1.00 75.62 473 GLY A O 1
ATOM 3738 N N . GLN A 1 474 ? 53.640 -51.505 -64.793 1.00 78.12 474 GLN A N 1
ATOM 3739 C CA . GLN A 1 474 ? 52.254 -51.037 -64.726 1.00 78.12 474 GLN A CA 1
ATOM 3740 C C . GLN A 1 474 ? 52.046 -50.132 -63.511 1.00 78.12 474 GLN A C 1
ATOM 3742 O O . GLN A 1 474 ? 52.733 -50.253 -62.504 1.00 78.12 474 GLN A O 1
ATOM 3747 N N . ILE A 1 475 ? 51.086 -49.213 -63.597 1.00 77.25 475 ILE A N 1
ATOM 3748 C CA . ILE A 1 475 ? 50.773 -48.294 -62.499 1.00 77.25 475 ILE A CA 1
ATOM 3749 C C . ILE A 1 475 ? 49.401 -48.619 -61.953 1.00 77.25 475 ILE A C 1
ATOM 3751 O O . ILE A 1 475 ? 48.415 -48.589 -62.696 1.00 77.25 475 ILE A O 1
ATOM 3755 N N . ASP A 1 476 ? 49.368 -48.857 -60.646 1.00 78.31 476 ASP A N 1
ATOM 3756 C CA . ASP A 1 476 ? 48.139 -49.061 -59.896 1.00 78.31 476 ASP A CA 1
ATOM 3757 C C . ASP A 1 476 ? 47.205 -47.864 -60.096 1.00 78.31 476 ASP A C 1
ATOM 3759 O O . ASP A 1 476 ? 47.597 -46.698 -59.974 1.00 78.31 476 ASP A O 1
ATOM 3763 N N . GLU A 1 477 ? 45.949 -48.148 -60.426 1.00 76.50 477 GLU A N 1
ATOM 3764 C CA . GLU A 1 477 ? 44.957 -47.143 -60.802 1.00 76.50 477 GLU A CA 1
ATOM 3765 C C . GLU A 1 477 ? 44.782 -46.057 -59.729 1.00 76.50 477 GLU A C 1
ATOM 3767 O O . GLU A 1 477 ? 44.570 -44.885 -60.050 1.00 76.50 477 GLU A O 1
ATOM 3772 N N . ARG A 1 478 ? 44.988 -46.413 -58.455 1.00 76.88 478 ARG A N 1
ATOM 3773 C CA . ARG A 1 478 ? 44.905 -45.495 -57.310 1.00 76.88 478 ARG A CA 1
ATOM 3774 C C . ARG A 1 478 ? 45.991 -44.422 -57.315 1.00 76.88 478 ARG A C 1
ATOM 3776 O O . ARG A 1 478 ? 45.828 -43.406 -56.642 1.00 76.88 478 ARG A O 1
ATOM 3783 N N . LEU A 1 479 ? 47.089 -44.625 -58.040 1.00 76.62 479 LEU A N 1
ATOM 3784 C CA . LEU A 1 479 ? 48.213 -43.690 -58.081 1.00 76.62 479 LEU A CA 1
ATOM 3785 C C . LEU A 1 479 ? 48.091 -42.647 -59.194 1.00 76.62 479 LEU A C 1
ATOM 3787 O O . LEU A 1 479 ? 48.781 -41.633 -59.150 1.00 76.62 479 LEU A O 1
ATOM 3791 N N . ARG A 1 480 ? 47.170 -42.832 -60.149 1.00 72.31 480 ARG A N 1
ATOM 3792 C CA . ARG A 1 480 ? 46.975 -41.901 -61.276 1.00 72.31 480 ARG A CA 1
ATOM 3793 C C . ARG A 1 480 ? 46.561 -40.492 -60.844 1.00 72.31 480 ARG A C 1
ATOM 3795 O O . ARG A 1 480 ? 46.843 -39.536 -61.552 1.00 72.31 480 ARG A O 1
ATOM 3802 N N . GLN A 1 481 ? 45.932 -40.363 -59.676 1.00 69.50 481 GLN A N 1
ATOM 3803 C CA . GLN A 1 481 ? 45.470 -39.084 -59.126 1.00 69.50 481 GLN A CA 1
ATOM 3804 C C . GLN A 1 481 ? 46.598 -38.133 -58.689 1.00 69.50 481 GLN A C 1
ATOM 3806 O O . GLN A 1 481 ? 46.331 -36.963 -58.449 1.00 69.50 481 GLN A O 1
ATOM 3811 N N . PHE A 1 482 ? 47.840 -38.614 -58.576 1.00 72.31 482 PHE A N 1
ATOM 3812 C CA . PHE A 1 482 ? 48.973 -37.811 -58.101 1.00 72.31 482 PHE A CA 1
ATOM 3813 C C . PHE A 1 482 ? 49.865 -37.296 -59.253 1.00 72.31 482 PHE A C 1
ATOM 3815 O O . PHE A 1 482 ? 51.038 -36.983 -59.035 1.00 72.31 482 PHE A O 1
ATOM 3822 N N . ALA A 1 483 ? 49.333 -37.237 -60.481 1.00 66.44 483 ALA A N 1
ATOM 3823 C CA . ALA A 1 483 ? 50.027 -36.723 -61.663 1.00 66.44 483 ALA A CA 1
ATOM 3824 C C . ALA A 1 483 ? 50.573 -35.300 -61.435 1.00 66.44 483 ALA A C 1
ATOM 3826 O O . ALA A 1 483 ? 49.938 -34.453 -60.803 1.00 66.44 483 ALA A O 1
ATOM 3827 N N . LYS A 1 484 ? 51.785 -35.037 -61.929 1.00 62.44 484 LYS A N 1
ATOM 3828 C CA . LYS A 1 484 ? 52.515 -33.802 -61.634 1.00 62.44 484 LYS A CA 1
ATOM 3829 C C . LYS A 1 484 ? 52.139 -32.725 -62.645 1.00 62.44 484 LYS A C 1
ATOM 3831 O O . LYS A 1 484 ? 52.339 -32.897 -63.845 1.00 62.44 484 LYS A O 1
ATOM 3836 N N . ILE A 1 485 ? 51.630 -31.597 -62.162 1.00 57.41 485 ILE A N 1
ATOM 3837 C CA . ILE A 1 485 ? 51.291 -30.451 -63.004 1.00 57.41 485 ILE A CA 1
ATOM 3838 C C . ILE A 1 485 ? 52.486 -29.494 -63.036 1.00 57.41 485 ILE A C 1
ATOM 3840 O O . ILE A 1 485 ? 52.804 -28.867 -62.025 1.00 57.41 485 ILE A O 1
ATOM 3844 N N . ILE A 1 486 ? 53.155 -29.377 -64.185 1.00 58.25 486 ILE A N 1
ATOM 3845 C CA . ILE A 1 486 ? 54.283 -28.453 -64.362 1.00 58.25 486 ILE A CA 1
ATOM 3846 C C . ILE A 1 486 ? 53.837 -27.273 -65.218 1.00 58.25 486 ILE A C 1
ATOM 3848 O O . ILE A 1 486 ? 53.145 -27.432 -66.228 1.00 58.25 486 ILE A O 1
ATOM 3852 N N . THR A 1 487 ? 54.233 -26.078 -64.787 1.00 51.72 487 THR A N 1
ATOM 3853 C CA . THR A 1 487 ? 53.872 -24.824 -65.434 1.00 51.72 487 THR A CA 1
ATOM 3854 C C . THR A 1 487 ? 55.108 -24.208 -66.085 1.00 51.72 487 THR A C 1
ATOM 3856 O O . THR A 1 487 ? 56.006 -23.745 -65.384 1.00 51.72 487 THR A O 1
ATOM 3859 N N . GLU A 1 488 ? 55.164 -24.191 -67.417 1.00 55.34 488 GLU A N 1
ATOM 3860 C CA . GLU A 1 488 ? 56.303 -23.658 -68.173 1.00 55.34 488 GLU A CA 1
ATOM 3861 C C . GLU A 1 488 ? 55.947 -22.335 -68.856 1.00 55.34 488 GLU A C 1
ATOM 3863 O O . GLU A 1 488 ? 54.882 -22.178 -69.464 1.00 55.34 488 GLU A O 1
ATOM 3868 N N . LYS A 1 489 ? 56.864 -21.364 -68.763 1.00 53.53 489 LYS A N 1
ATOM 3869 C CA . LYS A 1 489 ? 56.798 -20.119 -69.533 1.00 53.53 489 LYS A CA 1
ATOM 3870 C C . LYS A 1 489 ? 57.276 -20.420 -70.946 1.00 53.53 489 LYS A C 1
ATOM 3872 O O . LYS A 1 489 ? 58.435 -20.758 -71.147 1.00 53.53 489 LYS A O 1
ATOM 3877 N N . THR A 1 490 ? 56.407 -20.251 -71.929 1.00 56.84 490 THR A N 1
ATOM 3878 C CA . THR A 1 490 ? 56.707 -20.564 -73.339 1.00 56.84 490 THR A CA 1
ATOM 3879 C C . THR A 1 490 ? 57.656 -19.580 -74.019 1.00 56.84 490 THR A C 1
ATOM 3881 O O . THR A 1 490 ? 58.003 -19.769 -75.181 1.00 56.84 490 THR A O 1
ATOM 3884 N N . GLY A 1 491 ? 58.018 -18.483 -73.342 1.00 58.34 491 GLY A N 1
ATOM 3885 C CA . GLY A 1 491 ? 58.753 -17.359 -73.931 1.00 58.34 491 GLY A CA 1
ATOM 3886 C C . GLY A 1 491 ? 57.932 -16.528 -74.927 1.00 58.34 491 GLY A C 1
ATOM 3887 O O . GLY A 1 491 ? 58.433 -15.544 -75.469 1.00 58.34 491 GLY A O 1
ATOM 3888 N N . LYS A 1 492 ? 56.665 -16.887 -75.167 1.00 54.78 492 LYS A N 1
ATOM 3889 C CA . LYS A 1 492 ? 55.768 -16.206 -76.099 1.00 54.78 492 LYS A CA 1
ATOM 3890 C C . LYS A 1 492 ? 54.960 -15.147 -75.350 1.00 54.78 492 LYS A C 1
ATOM 3892 O O . LYS A 1 492 ? 54.233 -15.466 -74.418 1.00 54.78 492 LYS A O 1
ATOM 3897 N N . ARG A 1 493 ? 55.074 -13.875 -75.738 1.00 57.19 493 ARG A N 1
ATOM 3898 C CA . ARG A 1 493 ? 54.296 -12.784 -75.125 1.00 57.19 493 ARG A CA 1
ATOM 3899 C C . ARG A 1 493 ? 52.863 -12.792 -75.657 1.00 57.19 493 ARG A C 1
ATOM 3901 O O . ARG A 1 493 ? 52.651 -12.628 -76.855 1.00 57.19 493 ARG A O 1
ATOM 3908 N N . ILE A 1 494 ? 51.883 -12.924 -74.768 1.00 59.59 494 ILE A N 1
ATOM 3909 C CA . ILE A 1 494 ? 50.446 -12.802 -75.050 1.00 59.59 494 ILE A CA 1
ATOM 3910 C C . ILE A 1 494 ? 49.874 -11.547 -74.388 1.00 59.59 494 ILE A C 1
ATOM 3912 O O . ILE A 1 494 ? 50.369 -11.083 -73.362 1.00 59.59 494 ILE A O 1
ATOM 3916 N N . LYS A 1 495 ? 48.823 -10.958 -74.965 1.00 62.69 495 LYS A N 1
ATOM 3917 C CA . LYS A 1 495 ? 48.156 -9.807 -74.341 1.00 62.69 495 LYS A CA 1
ATOM 3918 C C . LYS A 1 495 ? 47.517 -10.214 -73.008 1.00 62.69 495 LYS A C 1
ATOM 3920 O O . LYS A 1 495 ? 46.882 -11.266 -72.909 1.00 62.69 495 LYS A O 1
ATOM 3925 N N . ALA A 1 496 ? 47.675 -9.369 -71.990 1.00 61.75 496 ALA A N 1
ATOM 3926 C CA . ALA A 1 496 ? 47.131 -9.566 -70.655 1.00 61.75 496 ALA A CA 1
ATOM 3927 C C . ALA A 1 496 ? 45.615 -9.763 -70.739 1.00 61.75 496 ALA A C 1
ATOM 3929 O O . ALA A 1 496 ? 44.861 -8.858 -71.096 1.00 61.75 496 ALA A O 1
ATOM 3930 N N . THR A 1 497 ? 45.162 -10.976 -70.431 1.00 62.75 497 THR A N 1
ATOM 3931 C CA . THR A 1 497 ? 43.744 -11.311 -70.535 1.00 62.75 497 THR A CA 1
ATOM 3932 C C . THR A 1 497 ? 43.017 -10.785 -69.308 1.00 62.75 497 THR A C 1
ATOM 3934 O O . THR A 1 497 ? 43.301 -11.179 -68.176 1.00 62.75 497 THR A O 1
ATOM 3937 N N . VAL A 1 498 ? 42.055 -9.891 -69.531 1.00 68.88 498 VAL A N 1
ATOM 3938 C CA . VAL A 1 498 ? 41.220 -9.347 -68.462 1.00 68.88 498 VAL A CA 1
ATOM 3939 C C . VAL A 1 498 ? 40.416 -10.471 -67.817 1.00 68.88 498 VAL A C 1
ATOM 3941 O O . VAL A 1 498 ? 39.507 -11.047 -68.418 1.00 68.88 498 VAL A O 1
ATOM 3944 N N . THR A 1 499 ? 40.731 -10.777 -66.560 1.00 71.38 499 THR A N 1
ATOM 3945 C CA . THR A 1 499 ? 40.010 -11.806 -65.810 1.00 71.38 499 THR A CA 1
ATOM 3946 C C . THR A 1 499 ? 38.744 -11.239 -65.168 1.00 71.38 499 THR A C 1
ATOM 3948 O O . THR A 1 499 ? 38.659 -10.065 -64.793 1.00 71.38 499 THR A O 1
ATOM 3951 N N . LYS A 1 500 ? 37.750 -12.110 -64.954 1.00 65.62 500 LYS A N 1
ATOM 3952 C CA . LYS A 1 500 ? 36.528 -11.761 -64.208 1.00 65.62 500 LYS A CA 1
ATOM 3953 C C . LYS A 1 500 ? 36.838 -11.258 -62.788 1.00 65.62 500 LYS A C 1
ATOM 3955 O O . LYS A 1 500 ? 36.110 -10.408 -62.283 1.00 65.62 500 LYS A O 1
ATOM 3960 N N . GLY A 1 501 ? 37.923 -11.740 -62.171 1.00 63.94 501 GLY A N 1
ATOM 3961 C CA . GLY A 1 501 ? 38.385 -11.297 -60.852 1.00 63.94 501 GLY A CA 1
ATOM 3962 C C . GLY A 1 501 ? 38.860 -9.841 -60.837 1.00 63.94 501 GLY A C 1
ATOM 3963 O O . GLY A 1 501 ? 38.472 -9.090 -59.947 1.00 63.94 501 GLY A O 1
ATOM 3964 N N . MET A 1 502 ? 39.614 -9.408 -61.853 1.00 70.50 502 MET A N 1
ATOM 3965 C CA . MET A 1 502 ? 40.089 -8.019 -61.971 1.00 70.50 502 MET A CA 1
ATOM 3966 C C . MET A 1 502 ? 38.936 -7.033 -62.188 1.00 70.50 502 MET A C 1
ATOM 3968 O O . MET A 1 502 ? 38.867 -6.003 -61.516 1.00 70.50 502 MET A O 1
ATOM 3972 N N . ILE A 1 503 ? 37.982 -7.380 -63.063 1.00 72.44 503 ILE A N 1
ATOM 3973 C CA . ILE A 1 503 ? 36.758 -6.585 -63.268 1.00 72.44 503 ILE A CA 1
ATOM 3974 C C . ILE A 1 503 ? 35.962 -6.489 -61.962 1.00 72.44 503 ILE A C 1
ATOM 3976 O O . ILE A 1 503 ? 35.447 -5.423 -61.629 1.00 72.44 503 ILE A O 1
ATOM 3980 N N . TYR A 1 504 ? 35.859 -7.589 -61.210 1.00 65.00 504 TYR A N 1
ATOM 3981 C CA . TYR A 1 504 ? 35.140 -7.611 -59.940 1.00 65.00 504 TYR A CA 1
ATOM 3982 C C . TYR A 1 504 ? 35.795 -6.715 -58.881 1.00 65.00 504 TYR A C 1
ATOM 3984 O O . TYR A 1 504 ? 35.083 -5.938 -58.251 1.00 65.00 504 TYR A O 1
ATOM 3992 N N . GLN A 1 505 ? 37.123 -6.756 -58.723 1.00 71.12 505 GLN A N 1
ATOM 3993 C CA . GLN A 1 505 ? 37.832 -5.874 -57.784 1.00 71.12 505 GLN A CA 1
ATOM 3994 C C . GLN A 1 505 ? 37.637 -4.396 -58.142 1.00 71.12 505 GLN A C 1
ATOM 3996 O O . GLN A 1 505 ? 37.231 -3.600 -57.299 1.00 71.12 505 GLN A O 1
ATOM 4001 N N . ARG A 1 506 ? 37.778 -4.040 -59.426 1.00 80.00 506 ARG A N 1
ATOM 4002 C CA . ARG A 1 506 ? 37.529 -2.665 -59.887 1.00 80.00 506 ARG A CA 1
ATOM 4003 C C . ARG A 1 506 ? 36.078 -2.234 -59.693 1.00 80.00 506 ARG A C 1
ATOM 4005 O O . ARG A 1 506 ? 35.804 -1.085 -59.352 1.00 80.00 506 ARG A O 1
ATOM 4012 N N . TYR A 1 507 ? 35.136 -3.151 -59.896 1.00 75.69 507 TYR A N 1
ATOM 4013 C CA . TYR A 1 507 ? 33.726 -2.914 -59.614 1.00 75.69 507 TYR A CA 1
ATOM 4014 C C . TYR A 1 507 ? 33.485 -2.643 -58.124 1.00 75.69 507 TYR A C 1
ATOM 4016 O O . TYR A 1 507 ? 32.730 -1.727 -57.811 1.00 75.69 507 TYR A O 1
ATOM 4024 N N . VAL A 1 508 ? 34.138 -3.377 -57.216 1.00 70.75 508 VAL A N 1
ATOM 4025 C CA . VAL A 1 508 ? 34.071 -3.128 -55.766 1.00 70.75 508 VAL A CA 1
ATOM 4026 C C . VAL A 1 508 ? 34.636 -1.744 -55.415 1.00 70.75 508 VAL A C 1
ATOM 4028 O O . VAL A 1 508 ? 33.994 -1.017 -54.657 1.00 70.75 508 VAL A O 1
ATOM 4031 N N . ASP A 1 509 ? 35.750 -1.321 -56.022 1.00 76.44 509 ASP A N 1
ATOM 4032 C CA . ASP A 1 509 ? 36.321 0.021 -55.813 1.00 76.44 509 ASP A CA 1
ATOM 4033 C C . ASP A 1 509 ? 35.363 1.141 -56.239 1.00 76.44 509 ASP A C 1
ATOM 4035 O O . ASP A 1 509 ? 35.115 2.087 -55.487 1.00 76.44 509 ASP A O 1
ATOM 4039 N N . LEU A 1 510 ? 34.796 1.038 -57.447 1.00 79.12 510 LEU A N 1
ATOM 4040 C CA . LEU A 1 510 ? 33.832 2.015 -57.962 1.00 79.12 510 LEU A CA 1
ATOM 4041 C C . LEU A 1 510 ? 32.538 2.020 -57.140 1.00 79.12 510 LEU A C 1
ATOM 4043 O O . LEU A 1 510 ? 31.969 3.081 -56.890 1.00 79.12 510 LEU A O 1
ATOM 4047 N N . LEU A 1 511 ? 32.095 0.848 -56.679 1.00 76.25 511 LEU A N 1
ATOM 4048 C CA . LEU A 1 511 ? 30.946 0.709 -55.790 1.00 76.25 511 LEU A CA 1
ATOM 4049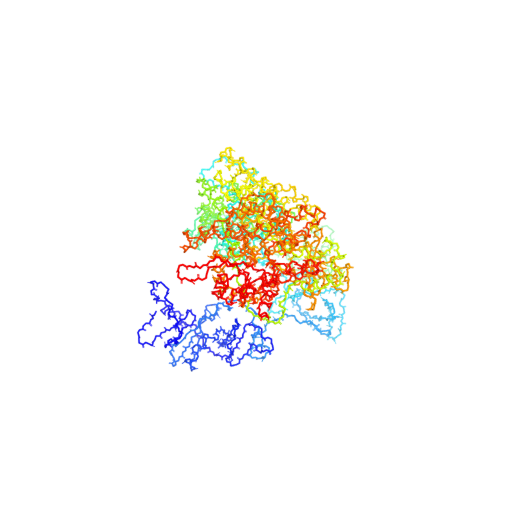 C C . LEU A 1 511 ? 31.181 1.428 -54.457 1.00 76.25 511 LEU A C 1
ATOM 4051 O O . LEU A 1 511 ? 30.311 2.173 -54.011 1.00 76.25 511 LEU A O 1
ATOM 4055 N N . ASN A 1 512 ? 32.356 1.256 -53.849 1.00 72.56 512 ASN A N 1
ATOM 4056 C CA . ASN A 1 512 ? 32.723 1.924 -52.601 1.00 72.56 512 ASN A CA 1
ATOM 4057 C C . ASN A 1 512 ? 32.818 3.448 -52.778 1.00 72.56 512 ASN A C 1
ATOM 4059 O O . ASN A 1 512 ? 32.290 4.187 -51.947 1.00 72.56 512 ASN A O 1
ATOM 4063 N N . LYS A 1 513 ? 33.398 3.926 -53.889 1.00 80.88 513 LYS A N 1
ATOM 4064 C CA . LYS A 1 513 ? 33.425 5.360 -54.234 1.00 80.88 513 LYS A CA 1
ATOM 4065 C C . LYS A 1 513 ? 32.020 5.938 -54.414 1.00 80.88 513 LYS A C 1
ATOM 4067 O O . LYS A 1 513 ? 31.740 7.032 -53.929 1.00 80.88 513 LYS A O 1
ATOM 4072 N N . GLU A 1 514 ? 31.118 5.209 -55.069 1.00 76.62 514 GLU A N 1
ATOM 4073 C CA . GLU A 1 514 ? 29.726 5.634 -55.252 1.00 76.62 514 GLU A CA 1
ATOM 4074 C C . GLU A 1 514 ? 28.961 5.668 -53.914 1.00 76.62 514 GLU A C 1
ATOM 4076 O O . GLU A 1 514 ? 28.227 6.620 -53.652 1.00 76.62 514 GLU A O 1
ATOM 4081 N N . ILE A 1 515 ? 29.172 4.689 -53.026 1.00 73.75 515 ILE A N 1
ATOM 4082 C CA . ILE A 1 515 ? 28.602 4.674 -51.664 1.00 73.75 515 ILE A CA 1
ATOM 4083 C C . ILE A 1 515 ? 29.101 5.876 -50.847 1.00 73.75 515 ILE A C 1
ATOM 4085 O O . ILE A 1 515 ? 28.294 6.559 -50.210 1.00 73.75 515 ILE A O 1
ATOM 4089 N N . GLN A 1 516 ? 30.405 6.171 -50.902 1.00 75.38 516 GLN A N 1
ATOM 4090 C CA . GLN A 1 516 ? 31.009 7.331 -50.235 1.00 75.38 516 GLN A CA 1
ATOM 4091 C C . GLN A 1 516 ? 30.466 8.654 -50.789 1.00 75.38 516 GLN A C 1
ATOM 4093 O O . GLN A 1 516 ? 30.095 9.538 -50.015 1.00 75.38 516 GLN A O 1
ATOM 4098 N N . LYS A 1 517 ? 30.332 8.773 -52.118 1.00 79.00 517 LYS A N 1
ATOM 4099 C CA . LYS A 1 517 ? 29.734 9.942 -52.784 1.00 79.00 517 LYS A CA 1
ATOM 4100 C C . LYS A 1 517 ? 28.297 10.187 -52.318 1.00 79.00 517 LYS A C 1
ATOM 4102 O O . LYS A 1 517 ? 27.911 11.332 -52.099 1.00 79.00 517 LYS A O 1
ATOM 4107 N N . ARG A 1 518 ? 27.523 9.115 -52.122 1.00 76.62 518 ARG A N 1
ATOM 4108 C CA . ARG A 1 518 ? 26.135 9.165 -51.631 1.00 76.62 518 ARG A CA 1
ATOM 4109 C C . ARG A 1 518 ? 26.027 9.304 -50.107 1.00 76.62 518 ARG A C 1
ATOM 4111 O O . ARG A 1 518 ? 24.915 9.361 -49.597 1.00 76.62 518 ARG A O 1
ATOM 4118 N N . ARG A 1 519 ? 27.156 9.373 -49.382 1.00 80.75 519 ARG A N 1
ATOM 4119 C CA . ARG A 1 519 ? 27.235 9.517 -47.913 1.00 80.75 519 ARG A CA 1
ATOM 4120 C C . ARG A 1 519 ? 26.347 8.516 -47.158 1.00 80.75 519 ARG A C 1
ATOM 4122 O O . ARG A 1 519 ? 25.784 8.845 -46.117 1.00 80.75 519 ARG A O 1
ATOM 4129 N N . ALA A 1 520 ? 26.194 7.315 -47.708 1.00 82.94 520 ALA A N 1
ATOM 4130 C CA . ALA A 1 520 ? 25.319 6.296 -47.153 1.00 82.94 520 ALA A CA 1
ATOM 4131 C C . ALA A 1 520 ? 25.968 5.568 -45.978 1.00 82.94 520 ALA A C 1
ATOM 4133 O O . ALA A 1 520 ? 27.178 5.348 -45.958 1.00 82.94 520 ALA A O 1
ATOM 4134 N N . PHE A 1 521 ? 25.145 5.119 -45.036 1.00 88.38 521 PHE A N 1
ATOM 4135 C CA . PHE A 1 521 ? 25.608 4.307 -43.922 1.00 88.38 521 PHE A CA 1
ATOM 4136 C C . PHE A 1 521 ? 25.901 2.884 -44.386 1.00 88.38 521 PHE A C 1
ATOM 4138 O O . PHE A 1 521 ? 25.069 2.252 -45.047 1.00 88.38 521 PHE A O 1
ATOM 4145 N N . THR A 1 522 ? 27.064 2.355 -44.010 1.00 87.50 522 THR A N 1
ATOM 4146 C CA . THR A 1 522 ? 27.451 0.975 -44.318 1.00 87.50 522 THR A CA 1
ATOM 4147 C C . THR A 1 522 ? 27.353 0.085 -43.084 1.00 87.50 522 THR A C 1
ATOM 4149 O O . THR A 1 522 ? 27.575 0.513 -41.951 1.00 87.50 522 THR A O 1
ATOM 4152 N N . ARG A 1 523 ? 26.995 -1.189 -43.291 1.00 90.31 523 ARG A N 1
ATOM 4153 C CA . ARG A 1 523 ? 26.842 -2.148 -42.188 1.00 90.31 523 ARG A CA 1
ATOM 4154 C C . ARG A 1 523 ? 28.165 -2.367 -41.459 1.00 90.31 523 ARG A C 1
ATOM 4156 O O . ARG A 1 523 ? 28.132 -2.499 -40.246 1.00 90.31 523 ARG A O 1
ATOM 4163 N N . SER A 1 524 ? 29.279 -2.482 -42.182 1.00 87.31 524 SER A N 1
ATOM 4164 C CA . SER A 1 524 ? 30.602 -2.737 -41.596 1.00 87.31 524 SER A CA 1
ATOM 4165 C C . SER A 1 524 ? 31.029 -1.598 -40.677 1.00 87.31 524 SER A C 1
ATOM 4167 O O . SER A 1 524 ? 31.275 -1.850 -39.506 1.00 87.31 524 SER A O 1
ATOM 4169 N N . GLU A 1 525 ? 30.986 -0.360 -41.174 1.00 89.62 525 GLU A N 1
ATOM 4170 C CA . GLU A 1 525 ? 31.375 0.846 -40.430 1.00 89.62 525 GLU A CA 1
ATOM 4171 C C . GLU A 1 525 ? 30.593 0.976 -39.118 1.00 89.62 525 GLU A C 1
ATOM 4173 O O . GLU A 1 525 ? 31.182 0.995 -38.041 1.00 89.62 525 GLU A O 1
ATOM 4178 N N . ILE A 1 526 ? 29.256 0.941 -39.187 1.00 92.75 526 ILE A N 1
ATOM 4179 C CA . ILE A 1 526 ? 28.416 1.030 -37.985 1.00 92.75 526 ILE A CA 1
ATOM 4180 C C . ILE A 1 526 ? 28.643 -0.164 -37.054 1.00 92.75 526 ILE A C 1
ATOM 4182 O O . ILE A 1 526 ? 28.597 -0.007 -35.837 1.00 92.75 526 ILE A O 1
ATOM 4186 N N . MET A 1 527 ? 28.867 -1.367 -37.591 1.00 92.62 527 MET A N 1
ATOM 4187 C CA . MET A 1 527 ?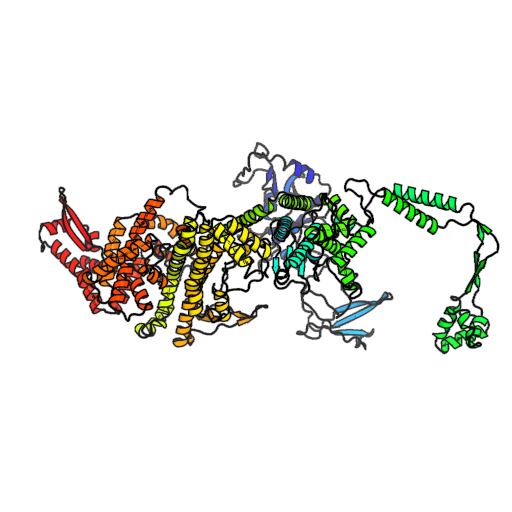 29.061 -2.558 -36.766 1.00 92.62 527 MET A CA 1
ATOM 4188 C C . MET A 1 527 ? 30.374 -2.514 -35.979 1.00 92.62 527 MET A C 1
ATOM 4190 O O . MET A 1 527 ? 30.389 -2.931 -34.821 1.00 92.62 527 MET A O 1
ATOM 4194 N N . ASP A 1 528 ? 31.448 -2.011 -36.578 1.00 92.94 528 ASP A N 1
ATOM 4195 C CA . ASP A 1 528 ? 32.751 -1.893 -35.923 1.00 92.94 528 ASP A CA 1
ATOM 4196 C C . ASP A 1 528 ? 32.745 -0.790 -34.853 1.00 92.94 528 ASP A C 1
ATOM 4198 O O . ASP A 1 528 ? 33.263 -1.002 -33.749 1.00 92.94 528 ASP A O 1
ATOM 4202 N N . GLU A 1 529 ? 32.055 0.325 -35.119 1.00 93.69 529 GLU A N 1
ATOM 4203 C CA . GLU A 1 529 ? 31.783 1.374 -34.130 1.00 93.69 529 GLU A CA 1
ATOM 4204 C C . GLU A 1 529 ? 31.050 0.820 -32.900 1.00 93.69 529 GLU A C 1
ATOM 4206 O O . GLU A 1 529 ? 31.544 0.916 -31.775 1.00 93.69 529 GLU A O 1
ATOM 4211 N N . VAL A 1 530 ? 29.890 0.174 -33.085 1.00 94.19 530 VAL A N 1
ATOM 4212 C CA . VAL A 1 530 ? 29.084 -0.282 -31.937 1.00 94.19 530 VAL A CA 1
ATOM 4213 C C . VAL A 1 530 ? 29.705 -1.471 -31.199 1.00 94.19 530 VAL A C 1
ATOM 4215 O O . VAL A 1 530 ? 29.469 -1.628 -30.004 1.00 94.19 530 VAL A O 1
ATOM 4218 N N . LYS A 1 531 ? 30.537 -2.297 -31.851 1.00 93.75 531 LYS A N 1
ATOM 4219 C CA . LYS A 1 531 ? 31.349 -3.316 -31.156 1.00 93.75 531 LYS A CA 1
ATOM 4220 C C . LYS A 1 531 ? 32.411 -2.680 -30.267 1.00 93.75 531 LYS A C 1
ATOM 4222 O O . LYS A 1 531 ? 32.667 -3.172 -29.167 1.00 93.75 531 LYS A O 1
ATOM 4227 N N . THR A 1 532 ? 33.043 -1.611 -30.744 1.00 92.25 532 THR A N 1
ATOM 4228 C CA . THR A 1 532 ? 34.028 -0.845 -29.972 1.00 92.25 532 THR A CA 1
ATOM 4229 C C . THR A 1 532 ? 33.358 -0.169 -28.786 1.00 92.25 532 THR A C 1
ATOM 4231 O O . THR A 1 532 ? 33.798 -0.364 -27.654 1.00 92.25 532 THR A O 1
ATOM 4234 N N . LEU A 1 533 ? 32.218 0.480 -29.022 1.00 91.69 533 LEU A N 1
ATOM 4235 C CA . LEU A 1 533 ? 31.371 1.023 -27.969 1.00 91.69 533 LEU A CA 1
ATOM 4236 C C . LEU A 1 533 ? 30.971 -0.047 -26.948 1.00 91.69 533 LEU A C 1
ATOM 4238 O O . LEU A 1 533 ? 31.161 0.163 -25.761 1.00 91.69 533 LEU A O 1
ATOM 4242 N N . SER A 1 534 ? 30.450 -1.200 -27.378 1.00 90.81 534 SER A N 1
ATOM 4243 C CA . SER A 1 534 ? 29.985 -2.262 -26.471 1.00 90.81 534 SER A CA 1
ATOM 4244 C C . SER A 1 534 ? 31.109 -2.807 -25.582 1.00 90.81 534 SER A C 1
ATOM 4246 O O . SER A 1 534 ? 30.880 -3.062 -24.400 1.00 90.81 534 SER A O 1
ATOM 4248 N N . ARG A 1 535 ? 32.339 -2.922 -26.107 1.00 90.31 535 ARG A N 1
ATOM 4249 C CA . ARG A 1 535 ? 33.520 -3.305 -25.312 1.00 90.31 535 ARG A CA 1
ATOM 4250 C C . ARG A 1 535 ? 33.906 -2.252 -24.276 1.00 90.31 535 ARG A C 1
ATOM 4252 O O . ARG A 1 535 ? 34.338 -2.624 -23.194 1.00 90.31 535 ARG A O 1
ATOM 4259 N N . ALA A 1 536 ? 33.762 -0.969 -24.589 1.00 88.06 536 ALA A N 1
ATOM 4260 C CA . ALA A 1 536 ? 34.087 0.104 -23.655 1.00 88.06 536 ALA A CA 1
ATOM 4261 C C . ALA A 1 536 ? 32.962 0.352 -22.630 1.00 88.06 536 ALA A C 1
ATOM 4263 O O . ALA A 1 536 ? 33.224 0.577 -21.452 1.00 88.06 536 ALA A O 1
ATOM 4264 N N . TRP A 1 537 ? 31.705 0.252 -23.065 1.00 88.56 537 TRP A N 1
ATOM 4265 C CA . TRP A 1 537 ? 30.504 0.471 -22.257 1.00 88.56 537 TRP A CA 1
ATOM 4266 C C . TRP A 1 537 ? 30.207 -0.693 -21.307 1.00 88.56 537 TRP A C 1
ATOM 4268 O O . TRP A 1 537 ? 29.661 -0.505 -20.225 1.00 88.56 537 TRP A O 1
ATOM 4278 N N . LYS A 1 538 ? 30.557 -1.921 -21.700 1.00 87.31 538 LYS A N 1
ATOM 4279 C CA . LYS A 1 538 ? 30.372 -3.123 -20.885 1.00 87.31 538 LYS A CA 1
ATOM 4280 C C . LYS A 1 538 ? 31.528 -4.102 -21.125 1.00 87.31 538 LYS A C 1
ATOM 4282 O O . LYS A 1 538 ? 31.397 -5.030 -21.932 1.00 87.31 538 LYS A O 1
ATOM 4287 N N . PRO A 1 539 ? 32.666 -3.869 -20.445 1.00 84.19 539 PRO A N 1
ATOM 4288 C CA . PRO A 1 539 ? 33.913 -4.585 -20.672 1.00 84.19 539 PRO A CA 1
ATOM 4289 C C . PRO A 1 539 ? 33.780 -6.098 -20.541 1.00 84.19 539 PRO A C 1
ATOM 4291 O O . PRO A 1 539 ? 33.225 -6.623 -19.577 1.00 84.19 539 PRO A O 1
ATOM 4294 N N . PHE A 1 540 ? 34.325 -6.806 -21.525 1.00 83.94 540 PHE A N 1
ATOM 4295 C CA . PHE A 1 540 ? 34.502 -8.252 -21.503 1.00 83.94 540 PHE A CA 1
ATOM 4296 C C . PHE A 1 540 ? 35.722 -8.633 -22.341 1.00 83.94 540 PHE A C 1
ATOM 4298 O O . PHE A 1 540 ? 36.086 -7.908 -23.265 1.00 83.94 540 PHE A O 1
ATOM 4305 N N . ASN A 1 541 ? 36.341 -9.774 -22.033 1.00 82.06 541 ASN A N 1
ATOM 4306 C CA . ASN A 1 541 ? 37.443 -10.315 -22.824 1.00 82.06 541 ASN A CA 1
ATOM 4307 C C . ASN A 1 541 ? 36.882 -11.157 -23.991 1.00 82.06 541 ASN A C 1
ATOM 4309 O O . ASN A 1 541 ? 36.322 -12.225 -23.726 1.00 82.06 541 ASN A O 1
ATOM 4313 N N . PRO A 1 542 ? 37.032 -10.735 -25.265 1.00 83.38 542 PRO A N 1
ATOM 4314 C CA . PRO A 1 542 ? 36.477 -11.467 -26.404 1.00 83.38 542 PRO A CA 1
ATOM 4315 C C . PRO A 1 542 ? 37.091 -12.856 -26.616 1.00 83.38 542 PRO A C 1
ATOM 4317 O O . PRO A 1 542 ? 36.450 -13.721 -27.214 1.00 83.38 542 PRO A O 1
ATOM 4320 N N . SER A 1 543 ? 38.312 -13.067 -26.121 1.00 83.00 543 SER A N 1
ATOM 4321 C CA . SER A 1 543 ? 39.046 -14.329 -26.242 1.00 83.00 543 SER A CA 1
ATOM 4322 C C . SER A 1 543 ? 38.702 -15.331 -25.138 1.00 83.00 543 SER A C 1
ATOM 4324 O O . SER A 1 543 ? 39.066 -16.495 -25.251 1.00 83.00 543 SER A O 1
ATOM 4326 N N . ALA A 1 544 ? 38.024 -14.900 -24.067 1.00 83.19 544 ALA A N 1
ATOM 4327 C CA . ALA A 1 544 ? 37.763 -15.752 -22.906 1.00 83.19 544 ALA A CA 1
ATOM 4328 C C . ALA A 1 544 ? 36.646 -16.781 -23.146 1.00 83.19 544 ALA A C 1
ATOM 4330 O O . ALA A 1 544 ? 36.752 -17.914 -22.689 1.00 83.19 544 ALA A O 1
ATOM 4331 N N . ASP A 1 545 ? 35.581 -16.398 -23.856 1.00 82.94 545 ASP A N 1
ATOM 4332 C CA . ASP A 1 545 ? 34.460 -17.289 -24.172 1.00 82.94 545 ASP A CA 1
ATOM 4333 C C . ASP A 1 545 ? 33.883 -16.942 -25.559 1.00 82.94 545 ASP A C 1
ATOM 4335 O O . ASP A 1 545 ? 33.171 -15.941 -25.703 1.00 82.94 545 ASP A O 1
ATOM 4339 N N . PRO A 1 546 ? 34.144 -17.771 -26.589 1.00 84.38 546 PRO A N 1
ATOM 4340 C CA . PRO A 1 546 ? 33.627 -17.555 -27.938 1.00 84.38 546 PRO A CA 1
ATOM 4341 C C . PRO A 1 546 ? 32.096 -17.490 -28.022 1.00 84.38 546 PRO A C 1
ATOM 4343 O O . PRO A 1 546 ? 31.564 -16.723 -28.826 1.00 84.38 546 PRO A O 1
ATOM 4346 N N . LYS A 1 547 ? 31.369 -18.254 -27.190 1.00 81.12 547 LYS A N 1
ATOM 4347 C CA . LYS A 1 547 ? 29.896 -18.254 -27.174 1.00 81.12 547 LYS A CA 1
ATOM 4348 C C . LYS A 1 547 ? 29.365 -16.960 -26.569 1.00 81.12 547 LYS A C 1
ATOM 4350 O O . LYS A 1 547 ? 28.439 -16.359 -27.117 1.00 81.12 547 LYS A O 1
ATOM 4355 N N . TYR A 1 548 ? 29.970 -16.498 -25.476 1.00 80.69 548 TYR A N 1
ATOM 4356 C CA . TYR A 1 548 ? 29.621 -15.214 -24.871 1.00 80.69 548 TYR A CA 1
ATOM 4357 C C . TYR A 1 548 ? 29.964 -14.036 -25.793 1.00 80.69 548 TYR A C 1
ATOM 4359 O O . TYR A 1 548 ? 29.140 -13.140 -25.970 1.00 80.69 548 TYR A O 1
ATOM 4367 N N . THR A 1 549 ? 31.117 -14.066 -26.465 1.00 85.62 549 THR A N 1
ATOM 4368 C CA . THR A 1 549 ? 31.488 -13.064 -27.477 1.00 85.62 549 THR A CA 1
ATOM 4369 C C . THR A 1 549 ? 30.497 -13.040 -28.636 1.00 85.62 549 THR A C 1
ATOM 4371 O O . THR A 1 549 ? 30.036 -11.967 -29.030 1.00 85.62 549 THR A O 1
ATOM 4374 N N . ALA A 1 550 ? 30.102 -14.210 -29.149 1.00 85.69 550 ALA A N 1
ATOM 4375 C CA . ALA A 1 550 ? 29.092 -14.310 -30.198 1.00 85.69 550 ALA A CA 1
ATOM 4376 C C . ALA A 1 550 ? 27.739 -13.736 -29.747 1.00 85.69 550 ALA A C 1
ATOM 4378 O O . ALA A 1 550 ? 27.094 -13.023 -30.514 1.00 85.69 550 ALA A O 1
ATOM 4379 N N . TYR A 1 551 ? 27.333 -13.987 -28.497 1.00 84.62 551 TYR A N 1
ATOM 4380 C CA . TYR A 1 551 ? 26.148 -13.377 -27.894 1.00 84.62 551 TYR A CA 1
ATOM 4381 C C . TYR A 1 551 ? 26.262 -11.845 -27.823 1.00 84.62 551 TYR A C 1
ATOM 4383 O O . TYR A 1 551 ? 25.390 -11.155 -28.347 1.00 84.62 551 TYR A O 1
ATOM 4391 N N . ARG A 1 552 ? 27.349 -11.306 -27.254 1.00 85.62 552 ARG A N 1
ATOM 4392 C CA . ARG A 1 552 ? 27.573 -9.855 -27.099 1.00 85.62 552 ARG A CA 1
ATOM 4393 C C . ARG A 1 552 ? 27.645 -9.114 -28.434 1.00 85.62 552 ARG A C 1
ATOM 4395 O O . ARG A 1 552 ? 27.284 -7.945 -28.496 1.00 85.62 552 ARG A O 1
ATOM 4402 N N . TYR A 1 553 ? 28.078 -9.786 -29.500 1.00 91.75 553 TYR A N 1
ATOM 4403 C CA . TYR A 1 553 ? 28.147 -9.217 -30.848 1.00 91.75 553 TYR A CA 1
ATOM 4404 C C . TYR A 1 553 ? 26.903 -9.447 -31.709 1.00 91.75 553 TYR A C 1
ATOM 4406 O O . TYR A 1 553 ? 26.906 -9.101 -32.897 1.00 91.75 553 TYR A O 1
ATOM 4414 N N . LYS A 1 554 ? 25.813 -9.962 -31.130 1.00 91.00 554 LYS A N 1
ATOM 4415 C CA . LYS A 1 554 ? 24.516 -9.962 -31.807 1.00 91.00 554 LYS A CA 1
ATOM 4416 C C . LYS A 1 554 ? 24.071 -8.519 -32.089 1.00 91.00 554 LYS A C 1
ATOM 4418 O O . LYS A 1 554 ? 24.162 -7.672 -31.199 1.00 91.00 554 LYS A O 1
ATOM 4423 N N . PRO A 1 555 ? 23.544 -8.213 -33.292 1.00 91.56 555 PRO A N 1
ATOM 4424 C CA . PRO A 1 555 ? 23.098 -6.860 -33.631 1.00 91.56 555 PRO A CA 1
ATOM 4425 C C . PRO A 1 555 ? 22.068 -6.288 -32.650 1.00 91.56 555 PRO A C 1
ATOM 4427 O O . PRO A 1 555 ? 22.031 -5.081 -32.441 1.00 91.56 555 PRO A O 1
ATOM 4430 N N . GLU A 1 556 ? 21.237 -7.147 -32.058 1.00 90.56 556 GLU A N 1
ATOM 4431 C CA . GLU A 1 556 ? 20.252 -6.768 -31.042 1.00 90.56 556 GLU A CA 1
ATOM 4432 C C . GLU A 1 556 ? 20.893 -6.219 -29.759 1.00 90.56 556 GLU A C 1
ATOM 4434 O O . GLU A 1 556 ? 20.454 -5.200 -29.234 1.00 90.56 556 GLU A O 1
ATOM 4439 N N . GLU A 1 557 ? 21.920 -6.907 -29.258 1.00 92.06 557 GLU A N 1
ATOM 4440 C CA . GLU A 1 557 ? 22.631 -6.560 -28.022 1.00 92.06 557 GLU A CA 1
ATOM 4441 C C . GLU A 1 557 ? 23.455 -5.290 -28.222 1.00 92.06 557 GLU A C 1
ATOM 4443 O O . GLU A 1 557 ? 23.460 -4.405 -27.373 1.00 92.06 557 GLU A O 1
ATOM 4448 N N . LEU A 1 558 ? 24.091 -5.162 -29.390 1.00 94.56 558 LEU A N 1
ATOM 4449 C CA . LEU A 1 558 ? 24.867 -3.981 -29.760 1.00 94.56 558 LEU A CA 1
ATOM 4450 C C . LEU A 1 558 ? 23.982 -2.740 -29.929 1.00 94.56 558 LEU A C 1
ATOM 4452 O O . LEU A 1 558 ? 24.367 -1.650 -29.512 1.00 94.56 558 LEU A O 1
ATOM 4456 N N . TYR A 1 559 ? 22.779 -2.901 -30.488 1.00 95.12 559 TYR A N 1
ATOM 4457 C CA . TYR A 1 559 ? 21.790 -1.826 -30.547 1.00 95.12 559 TYR A CA 1
ATOM 4458 C C . TYR A 1 559 ? 21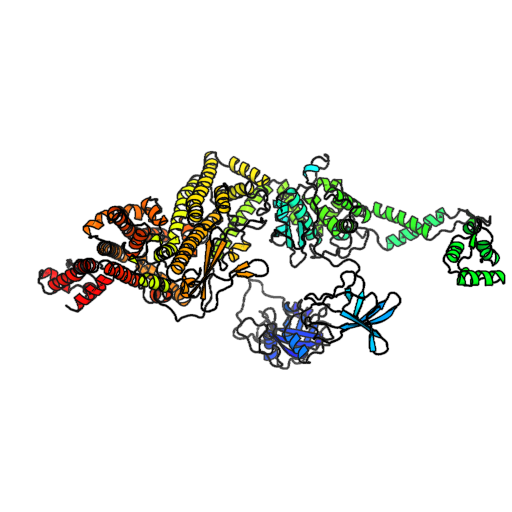.330 -1.401 -29.143 1.00 95.12 559 TYR A C 1
ATOM 4460 O O . TYR A 1 559 ? 21.237 -0.207 -28.862 1.00 95.12 559 TYR A O 1
ATOM 4468 N N . ALA A 1 560 ? 21.071 -2.360 -28.250 1.00 94.31 560 ALA A N 1
ATOM 4469 C CA . ALA A 1 560 ? 20.661 -2.082 -26.877 1.00 94.31 560 ALA A CA 1
ATOM 4470 C C . ALA A 1 560 ? 21.771 -1.434 -26.035 1.00 94.31 560 ALA A C 1
ATOM 4472 O O . ALA A 1 560 ? 21.495 -0.492 -25.294 1.00 94.31 560 ALA A O 1
ATOM 4473 N N . ASP A 1 561 ? 23.028 -1.863 -26.186 1.00 93.94 561 ASP A N 1
ATOM 4474 C CA . ASP A 1 561 ? 24.187 -1.210 -25.568 1.00 93.94 561 ASP A CA 1
ATOM 4475 C C . ASP A 1 561 ? 24.359 0.226 -26.081 1.00 93.94 561 ASP A C 1
ATOM 4477 O O . ASP A 1 561 ? 24.575 1.140 -25.286 1.00 93.94 561 ASP A O 1
ATOM 4481 N N . ALA A 1 562 ? 24.201 0.448 -27.389 1.00 94.81 562 ALA A N 1
ATOM 4482 C CA . ALA A 1 562 ? 24.286 1.785 -27.964 1.00 94.81 562 ALA A CA 1
ATOM 4483 C C . ALA A 1 562 ? 23.149 2.698 -27.483 1.00 94.81 562 ALA A C 1
ATOM 4485 O O . ALA A 1 562 ? 23.392 3.856 -27.149 1.00 94.81 562 ALA A O 1
ATOM 4486 N N . PHE A 1 563 ? 21.926 2.176 -27.356 1.00 94.75 563 PHE A N 1
ATOM 4487 C CA . PHE A 1 563 ? 20.820 2.918 -26.750 1.00 94.75 563 PHE A CA 1
ATOM 4488 C C . PHE A 1 563 ? 21.068 3.190 -25.258 1.00 94.75 563 PHE A C 1
ATOM 4490 O O . PHE A 1 563 ? 20.839 4.298 -24.784 1.00 94.75 563 PHE A O 1
ATOM 4497 N N . SER A 1 564 ? 21.603 2.222 -24.511 1.00 94.31 564 SER A N 1
ATOM 4498 C CA . SER A 1 564 ? 22.002 2.432 -23.117 1.00 94.31 564 SER A CA 1
ATOM 4499 C C . SER A 1 564 ? 23.017 3.568 -22.981 1.00 94.31 564 SER A C 1
ATOM 4501 O O . SER A 1 564 ? 22.861 4.408 -22.093 1.00 94.31 564 SER A O 1
ATOM 4503 N N . ALA A 1 565 ? 24.028 3.607 -23.851 1.00 92.56 565 ALA A N 1
ATOM 4504 C CA . ALA A 1 565 ? 25.011 4.683 -23.892 1.00 92.56 565 ALA A CA 1
ATOM 4505 C C . ALA A 1 565 ? 24.372 6.019 -24.304 1.00 92.56 565 ALA A C 1
ATOM 4507 O O . ALA A 1 565 ? 24.686 7.037 -23.704 1.00 92.56 565 ALA A O 1
ATOM 4508 N N . LEU A 1 566 ? 23.416 6.036 -25.242 1.00 92.75 566 LEU A N 1
ATOM 4509 C CA . LEU A 1 566 ? 22.687 7.255 -25.623 1.00 92.75 566 LEU A CA 1
ATOM 4510 C C . LEU A 1 566 ? 21.993 7.917 -24.424 1.00 92.75 566 LEU A C 1
ATOM 4512 O O . LEU A 1 566 ? 22.025 9.135 -24.284 1.00 92.75 566 LEU A O 1
ATOM 4516 N N . ILE A 1 567 ? 21.345 7.115 -23.580 1.00 92.62 567 ILE A N 1
ATOM 4517 C CA . ILE A 1 567 ? 20.554 7.604 -22.445 1.00 92.62 567 ILE A CA 1
ATOM 4518 C C . ILE A 1 567 ? 21.446 8.053 -21.280 1.00 92.62 567 ILE A C 1
ATOM 4520 O O . ILE A 1 567 ? 21.163 9.070 -20.648 1.00 92.62 567 ILE A O 1
ATOM 4524 N N . ASN A 1 568 ? 22.517 7.304 -21.000 1.00 90.25 568 ASN A N 1
ATOM 4525 C CA . ASN A 1 568 ? 23.348 7.506 -19.808 1.00 90.25 568 ASN A CA 1
ATOM 4526 C C . ASN A 1 568 ? 24.628 8.321 -20.071 1.00 90.25 568 ASN A C 1
ATOM 4528 O O . ASN A 1 568 ? 25.166 8.914 -19.142 1.00 90.25 568 ASN A O 1
ATOM 4532 N N . ALA A 1 569 ? 25.135 8.338 -21.306 1.00 90.06 569 ALA A N 1
ATOM 4533 C CA . ALA A 1 569 ? 26.379 9.002 -21.705 1.00 90.06 569 ALA A CA 1
ATOM 4534 C C . ALA A 1 569 ? 26.362 9.392 -23.211 1.00 90.06 569 ALA A C 1
ATOM 4536 O O . ALA A 1 569 ? 27.169 8.893 -24.003 1.00 90.06 569 ALA A O 1
ATOM 4537 N N . PRO A 1 570 ? 25.453 10.288 -23.651 1.00 88.81 570 PRO A N 1
ATOM 4538 C CA . PRO A 1 570 ? 25.263 10.624 -25.067 1.00 88.81 570 PRO A CA 1
ATOM 4539 C C . PRO A 1 570 ? 26.519 11.193 -25.741 1.00 88.81 570 PRO A C 1
ATOM 4541 O O . PRO A 1 570 ? 26.764 10.904 -26.912 1.00 88.81 570 PRO A O 1
ATOM 4544 N N . GLY A 1 571 ? 27.338 11.962 -25.011 1.00 85.12 571 GLY A N 1
ATOM 4545 C CA . GLY A 1 571 ? 28.627 12.458 -25.507 1.00 85.12 571 GLY A CA 1
ATOM 4546 C C . GLY A 1 571 ? 29.613 11.326 -25.812 1.00 85.12 571 GLY A C 1
ATOM 4547 O O . GLY A 1 571 ? 30.219 11.305 -26.881 1.00 85.12 571 GLY A O 1
ATOM 4548 N N . PHE A 1 572 ? 29.692 10.327 -24.929 1.00 86.69 572 PHE A N 1
ATOM 4549 C CA . PHE A 1 572 ? 30.533 9.144 -25.117 1.00 86.69 572 PHE A CA 1
ATOM 4550 C C . PHE A 1 572 ? 30.091 8.303 -26.323 1.00 86.69 572 PHE A C 1
ATOM 4552 O O . PHE A 1 572 ? 30.930 7.873 -27.120 1.00 86.69 572 PHE A O 1
ATOM 4559 N N . LEU A 1 573 ? 28.777 8.123 -26.511 1.00 90.88 573 LEU A N 1
ATOM 4560 C CA . LEU A 1 573 ? 28.239 7.465 -27.704 1.00 90.88 573 LEU A CA 1
ATOM 4561 C C . LEU A 1 573 ? 28.627 8.223 -28.979 1.00 90.88 573 LEU A C 1
ATOM 4563 O O . LEU A 1 573 ? 29.099 7.607 -29.929 1.00 90.88 573 LEU A O 1
ATOM 4567 N N . LYS A 1 574 ? 28.441 9.548 -28.998 1.00 88.00 574 LYS A N 1
ATOM 4568 C CA . LYS A 1 574 ? 28.761 10.385 -30.161 1.00 88.00 574 LYS A CA 1
ATOM 4569 C C . LYS A 1 574 ? 30.251 10.335 -30.509 1.00 88.00 574 LYS A C 1
ATOM 4571 O O . LYS A 1 574 ? 30.583 10.327 -31.688 1.00 88.00 574 LYS A O 1
ATOM 4576 N N . ALA A 1 575 ? 31.128 10.275 -29.507 1.00 85.88 575 ALA A N 1
ATOM 4577 C CA . ALA A 1 575 ? 32.571 10.171 -29.708 1.00 85.88 575 ALA A CA 1
ATOM 4578 C C . ALA A 1 575 ? 33.007 8.781 -30.210 1.00 85.88 575 ALA A C 1
ATOM 4580 O O . ALA A 1 575 ? 33.863 8.684 -31.084 1.00 85.88 575 ALA A O 1
ATOM 4581 N N . THR A 1 576 ? 32.415 7.707 -29.678 1.00 88.12 576 THR A N 1
ATOM 4582 C CA . THR A 1 576 ? 32.868 6.325 -29.935 1.00 88.12 576 THR A CA 1
ATOM 4583 C C . THR A 1 576 ? 32.174 5.670 -31.134 1.00 88.12 576 THR A C 1
ATOM 4585 O O . THR A 1 576 ? 32.751 4.803 -31.786 1.00 88.12 576 THR A O 1
ATOM 4588 N N . ALA A 1 577 ? 30.930 6.060 -31.421 1.00 93.75 577 ALA A N 1
ATOM 4589 C CA . ALA A 1 577 ? 30.120 5.536 -32.520 1.00 93.75 577 ALA A CA 1
ATOM 4590 C C . ALA A 1 577 ? 29.358 6.668 -33.253 1.00 93.75 577 ALA A C 1
ATOM 4592 O O . ALA A 1 577 ? 28.120 6.720 -33.214 1.00 93.75 577 ALA A O 1
ATOM 4593 N N . PRO A 1 578 ? 30.077 7.618 -33.887 1.00 92.25 578 PRO A N 1
ATOM 4594 C CA . PRO A 1 578 ? 29.484 8.809 -34.496 1.00 92.25 578 PRO A CA 1
ATOM 4595 C C . PRO A 1 578 ? 28.522 8.491 -35.645 1.00 92.25 578 PRO A C 1
ATOM 4597 O O . PRO A 1 578 ? 27.484 9.149 -35.764 1.00 92.25 578 PRO A O 1
ATOM 4600 N N . ARG A 1 579 ? 28.810 7.482 -36.479 1.00 92.06 579 ARG A N 1
ATOM 4601 C CA . ARG A 1 579 ? 27.920 7.100 -37.587 1.00 92.06 579 ARG A CA 1
ATOM 4602 C C . ARG A 1 579 ? 26.662 6.429 -37.081 1.00 92.06 579 ARG A C 1
ATOM 4604 O O . ARG A 1 579 ? 25.585 6.709 -37.603 1.00 92.06 579 ARG A O 1
ATOM 4611 N N . PHE A 1 580 ? 26.772 5.581 -36.057 1.00 94.12 580 PHE A N 1
ATOM 4612 C CA . PHE A 1 580 ? 25.590 5.043 -35.386 1.00 94.12 580 PHE A CA 1
ATOM 4613 C C . PHE A 1 580 ? 24.727 6.166 -34.799 1.00 94.12 580 PHE A C 1
ATOM 4615 O O . PHE A 1 580 ? 23.516 6.164 -35.009 1.00 94.12 580 PHE A O 1
ATOM 4622 N N . TYR A 1 581 ? 25.340 7.122 -34.091 1.00 92.06 581 TYR A N 1
ATOM 4623 C CA . TYR A 1 581 ? 24.643 8.258 -33.483 1.00 92.06 581 TYR A CA 1
ATOM 4624 C C . TYR A 1 581 ? 23.868 9.061 -34.535 1.00 92.06 581 TYR A C 1
ATOM 4626 O O . TYR A 1 581 ? 22.667 9.290 -34.388 1.00 92.06 581 TYR A O 1
ATOM 4634 N N . GLU A 1 582 ? 24.532 9.426 -35.634 1.00 91.88 582 GLU A N 1
ATOM 4635 C CA . GLU A 1 582 ? 23.908 10.134 -36.753 1.00 91.88 582 GLU A CA 1
ATOM 4636 C C . GLU A 1 582 ? 22.759 9.319 -37.371 1.00 91.88 582 GLU A C 1
ATOM 4638 O O . GLU A 1 582 ? 21.646 9.822 -37.533 1.00 91.88 582 GLU A O 1
ATOM 4643 N N . ALA A 1 583 ? 22.997 8.038 -37.666 1.00 91.50 583 ALA A N 1
ATOM 4644 C CA . ALA A 1 583 ? 21.995 7.163 -38.266 1.00 91.50 583 ALA A CA 1
ATOM 4645 C C . ALA A 1 583 ? 20.771 6.972 -37.358 1.00 91.50 583 ALA A C 1
ATOM 4647 O O . ALA A 1 583 ? 19.640 6.969 -37.847 1.00 91.50 583 ALA A O 1
ATOM 4648 N N . PHE A 1 584 ? 20.972 6.842 -36.043 1.00 93.00 584 PHE A N 1
ATOM 4649 C CA . PHE A 1 584 ? 19.892 6.704 -35.070 1.00 93.00 584 PHE A CA 1
ATOM 4650 C C . PHE A 1 584 ? 18.954 7.915 -35.097 1.00 93.00 584 PHE A C 1
ATOM 4652 O O . PHE A 1 584 ? 17.745 7.733 -35.243 1.00 93.00 584 PHE A O 1
ATOM 4659 N N . PHE A 1 585 ? 19.493 9.136 -35.022 1.00 90.88 585 PHE A N 1
ATOM 4660 C CA . PHE A 1 585 ? 18.677 10.353 -35.032 1.00 90.88 585 PHE A CA 1
ATOM 4661 C C . PHE A 1 585 ? 18.029 10.621 -36.395 1.00 90.88 585 PHE A C 1
ATOM 4663 O O . PHE A 1 585 ? 16.840 10.940 -36.442 1.00 90.88 585 PHE A O 1
ATOM 4670 N N . ASN A 1 586 ? 18.738 10.378 -37.504 1.00 91.00 586 ASN A N 1
ATOM 4671 C CA . ASN A 1 586 ? 18.171 10.524 -38.851 1.00 91.00 586 ASN A CA 1
ATOM 4672 C C . ASN A 1 586 ? 16.966 9.598 -39.080 1.00 91.00 586 ASN A C 1
ATOM 4674 O O . ASN A 1 586 ? 16.020 9.961 -39.779 1.00 91.00 586 ASN A O 1
ATOM 4678 N N . TYR A 1 587 ? 16.985 8.399 -38.492 1.00 90.44 587 TYR A N 1
ATOM 4679 C CA . TYR A 1 587 ? 15.916 7.408 -38.625 1.00 90.44 587 TYR A CA 1
ATOM 4680 C C . TYR A 1 587 ? 14.944 7.373 -37.440 1.00 90.44 587 TYR A C 1
ATOM 4682 O O . TYR A 1 587 ? 13.994 6.585 -37.465 1.00 90.44 587 TYR A O 1
ATOM 4690 N N . MET A 1 588 ? 15.101 8.246 -36.440 1.00 88.19 588 MET A N 1
ATOM 4691 C CA . MET A 1 588 ? 14.249 8.268 -35.245 1.00 88.19 588 MET A CA 1
ATOM 4692 C C . MET A 1 588 ? 12.773 8.528 -35.585 1.00 88.19 588 MET A C 1
ATOM 4694 O O . MET A 1 588 ? 11.883 8.023 -34.905 1.00 88.19 588 MET A O 1
ATOM 4698 N N . GLU A 1 589 ? 12.489 9.217 -36.697 1.00 85.69 589 GLU A N 1
ATOM 4699 C CA . GLU A 1 589 ? 11.125 9.427 -37.215 1.00 85.69 589 GLU A CA 1
ATOM 4700 C C . GLU A 1 589 ? 10.382 8.129 -37.549 1.00 85.69 589 GLU A C 1
ATOM 4702 O O . GLU A 1 589 ? 9.154 8.087 -37.508 1.00 85.69 589 GLU A O 1
ATOM 4707 N N . LYS A 1 590 ? 11.106 7.038 -37.831 1.00 86.62 590 LYS A N 1
ATOM 4708 C CA . LYS A 1 590 ? 10.508 5.705 -38.009 1.00 86.62 590 LYS A CA 1
ATOM 4709 C C . LYS A 1 590 ? 9.989 5.114 -36.695 1.00 86.62 590 LYS A C 1
ATOM 4711 O O . LYS A 1 590 ? 9.293 4.102 -36.710 1.00 86.62 590 LYS A O 1
ATOM 4716 N N . LYS A 1 591 ? 10.290 5.753 -35.563 1.00 88.62 591 LYS A N 1
ATOM 4717 C CA . LYS A 1 591 ? 9.851 5.393 -34.213 1.00 88.62 591 LYS A CA 1
ATOM 4718 C C . LYS A 1 591 ? 9.136 6.594 -33.565 1.00 88.62 591 LYS A C 1
ATOM 4720 O O . LYS A 1 591 ? 9.622 7.127 -32.569 1.00 88.62 591 LYS A O 1
ATOM 4725 N N . PRO A 1 592 ? 7.963 7.016 -34.082 1.00 86.56 592 PRO A N 1
ATOM 4726 C CA . PRO A 1 592 ? 7.336 8.291 -33.712 1.00 86.56 592 PRO A CA 1
ATOM 4727 C C . PRO A 1 592 ? 7.023 8.413 -32.215 1.00 86.56 592 PRO A C 1
ATOM 4729 O O . PRO A 1 592 ? 7.219 9.473 -31.634 1.00 86.56 592 PRO A O 1
ATOM 4732 N N . GLN A 1 593 ? 6.607 7.319 -31.566 1.00 88.69 593 GLN A N 1
ATOM 4733 C CA . GLN A 1 593 ? 6.342 7.298 -30.120 1.00 88.69 593 GLN A CA 1
ATOM 4734 C C . GLN A 1 593 ? 7.615 7.490 -29.285 1.00 88.69 593 GLN A C 1
ATOM 4736 O O . GLN A 1 593 ? 7.583 8.165 -28.263 1.00 88.69 593 GLN A O 1
ATOM 4741 N N . VAL A 1 594 ? 8.735 6.908 -29.726 1.00 89.50 594 VAL A N 1
ATOM 4742 C CA . VAL A 1 594 ? 10.030 7.029 -29.041 1.00 89.50 594 VAL A CA 1
ATOM 4743 C C . VAL A 1 594 ? 10.594 8.431 -29.246 1.00 89.50 594 VAL A C 1
ATOM 4745 O O . VAL A 1 594 ? 11.045 9.036 -28.281 1.00 89.50 594 VAL A O 1
ATOM 4748 N N . LYS A 1 595 ? 10.514 8.958 -30.478 1.00 89.75 595 LYS A N 1
ATOM 4749 C CA . LYS A 1 595 ? 10.921 10.325 -30.826 1.00 89.75 595 LYS A CA 1
ATOM 4750 C C . LYS A 1 595 ? 10.191 11.355 -29.966 1.00 89.75 595 LYS A C 1
ATOM 4752 O O . LYS A 1 595 ? 10.838 12.061 -29.205 1.00 89.75 595 LYS A O 1
ATOM 4757 N N . ALA A 1 596 ? 8.857 11.362 -30.022 1.00 89.56 596 ALA A N 1
ATOM 4758 C CA . ALA A 1 596 ? 8.038 12.351 -29.325 1.00 89.56 596 ALA A CA 1
ATOM 4759 C C . ALA A 1 596 ? 8.297 12.370 -27.812 1.00 89.56 596 ALA A C 1
ATOM 4761 O O . ALA A 1 596 ? 8.380 13.431 -27.205 1.00 89.56 596 ALA A O 1
ATOM 4762 N N . LEU A 1 597 ? 8.447 11.193 -27.200 1.00 90.44 597 LEU A N 1
ATOM 4763 C CA . LEU A 1 597 ? 8.696 11.087 -25.767 1.00 90.44 597 LEU A CA 1
ATOM 4764 C C . LEU A 1 597 ? 10.127 11.482 -25.382 1.00 90.44 597 LEU A C 1
ATOM 4766 O O . LEU A 1 597 ? 10.323 12.129 -24.358 1.00 90.44 597 LEU A O 1
ATOM 4770 N N . TYR A 1 598 ? 11.123 11.100 -26.184 1.00 90.81 598 TYR A N 1
ATOM 4771 C CA . TYR A 1 598 ? 12.513 11.479 -25.939 1.00 90.81 598 TYR A CA 1
ATOM 4772 C C . TYR A 1 598 ? 12.716 12.992 -26.075 1.00 90.81 598 TYR A C 1
ATOM 4774 O O . TYR A 1 598 ? 13.312 13.596 -25.189 1.00 90.81 598 TYR A O 1
ATOM 4782 N N . GLU A 1 599 ? 12.175 13.602 -27.135 1.00 90.12 599 GLU A N 1
ATOM 4783 C CA . GLU A 1 599 ? 12.224 15.053 -27.359 1.00 90.12 599 GLU A CA 1
ATOM 4784 C C . GLU A 1 599 ? 11.522 15.808 -26.226 1.00 90.12 599 GLU A C 1
ATOM 4786 O O . GLU A 1 599 ? 12.114 16.710 -25.648 1.00 90.12 599 GLU A O 1
ATOM 4791 N N . LEU A 1 600 ? 10.331 15.361 -25.807 1.00 90.06 600 LEU A N 1
ATOM 4792 C CA . LEU A 1 600 ? 9.619 15.953 -24.670 1.00 90.06 600 LEU A CA 1
ATOM 4793 C C . LEU A 1 600 ? 10.467 15.960 -23.386 1.00 90.06 600 LEU A C 1
ATOM 4795 O O . LEU A 1 600 ? 10.517 16.968 -22.685 1.00 90.06 600 LEU A O 1
ATOM 4799 N N . ILE A 1 601 ? 11.138 14.845 -23.074 1.00 90.62 601 ILE A N 1
ATOM 4800 C CA . ILE A 1 601 ? 12.002 14.748 -21.888 1.00 90.62 601 ILE A CA 1
ATOM 4801 C C . ILE A 1 601 ? 13.216 15.680 -22.021 1.00 90.62 601 ILE A C 1
ATOM 4803 O O . ILE A 1 601 ? 13.578 16.351 -21.057 1.00 90.62 601 ILE A O 1
ATOM 4807 N N . GLN A 1 602 ? 13.845 15.746 -23.197 1.00 90.00 602 GLN A N 1
ATOM 4808 C CA . GLN A 1 602 ? 14.995 16.624 -23.444 1.00 90.00 602 GLN A CA 1
ATOM 4809 C C . GLN A 1 602 ? 14.620 18.109 -23.361 1.00 90.00 602 GLN A C 1
ATOM 4811 O O . GLN A 1 602 ? 15.359 18.895 -22.760 1.00 90.00 602 GLN A O 1
ATOM 4816 N N . ASP A 1 603 ? 13.454 18.486 -23.885 1.00 89.00 603 ASP A N 1
ATOM 4817 C CA . ASP A 1 603 ? 12.903 19.839 -23.786 1.00 89.00 603 ASP A CA 1
ATOM 4818 C C . ASP A 1 603 ? 12.608 20.213 -22.327 1.00 89.00 603 ASP A C 1
ATOM 4820 O O . ASP A 1 603 ? 12.900 21.326 -21.884 1.00 89.00 603 ASP A O 1
ATOM 4824 N N . ASP A 1 604 ? 12.072 19.278 -21.539 1.00 89.06 604 ASP A N 1
ATOM 4825 C CA . ASP A 1 604 ? 11.817 19.482 -20.111 1.00 89.06 604 ASP A CA 1
ATOM 4826 C C . ASP A 1 604 ? 13.100 19.669 -19.297 1.00 89.06 604 ASP A C 1
ATOM 4828 O O . ASP A 1 604 ? 13.121 20.484 -18.371 1.00 89.06 604 ASP A O 1
ATOM 4832 N N . ILE A 1 605 ? 14.164 18.934 -19.637 1.00 87.75 605 ILE A N 1
ATOM 4833 C CA . ILE A 1 605 ? 15.484 19.096 -19.016 1.00 87.75 605 ILE A CA 1
ATOM 4834 C C . ILE A 1 605 ? 16.061 20.465 -19.385 1.00 87.75 605 ILE A C 1
ATOM 4836 O O . ILE A 1 605 ? 16.451 21.225 -18.502 1.00 87.75 605 ILE A O 1
ATOM 4840 N N . THR A 1 606 ? 16.054 20.808 -20.674 1.00 87.38 606 THR A N 1
ATOM 4841 C CA . THR A 1 606 ? 16.642 22.056 -21.189 1.00 87.38 606 THR A CA 1
ATOM 4842 C C . THR A 1 606 ? 15.901 23.292 -20.675 1.00 87.38 606 THR A C 1
ATOM 4844 O O . THR A 1 606 ? 16.516 24.307 -20.368 1.00 87.38 606 THR A O 1
ATOM 4847 N N . SER A 1 607 ? 14.576 23.207 -20.527 1.00 86.81 607 SER A N 1
ATOM 4848 C CA . SER A 1 607 ? 13.748 24.295 -19.993 1.00 86.81 607 SER A CA 1
ATOM 4849 C C . SER A 1 607 ? 13.720 24.375 -18.461 1.00 86.81 607 SER A C 1
ATOM 4851 O O . SER A 1 607 ? 13.036 25.243 -17.919 1.00 86.81 607 SER A O 1
ATOM 4853 N N . GLY A 1 608 ? 14.395 23.463 -17.749 1.00 85.69 608 GLY A N 1
ATOM 4854 C CA . GLY A 1 608 ? 14.386 23.385 -16.281 1.00 85.69 608 GLY A CA 1
ATOM 4855 C C . GLY A 1 608 ? 13.055 22.921 -15.671 1.00 85.69 608 GLY A C 1
ATOM 4856 O O . GLY A 1 608 ? 12.920 22.838 -14.452 1.00 85.69 608 GLY A O 1
ATOM 4857 N N . LYS A 1 609 ? 12.054 22.573 -16.492 1.00 88.31 609 LYS A N 1
ATOM 4858 C CA . LYS A 1 609 ? 10.729 22.116 -16.032 1.00 88.31 609 LYS A CA 1
ATOM 4859 C C . LYS A 1 609 ? 10.766 20.723 -15.406 1.00 88.31 609 LYS A C 1
ATOM 4861 O O . LYS A 1 609 ? 9.823 20.354 -14.700 1.00 88.31 609 LYS A O 1
ATOM 4866 N N . ILE A 1 610 ? 11.824 19.951 -15.662 1.00 89.94 610 ILE A N 1
ATOM 4867 C CA . ILE A 1 610 ? 11.914 18.548 -15.254 1.00 89.94 610 ILE A CA 1
ATOM 4868 C C . ILE A 1 610 ? 11.800 18.354 -13.737 1.00 89.94 610 ILE A C 1
ATOM 4870 O O . ILE A 1 610 ? 11.107 17.442 -13.291 1.00 89.94 610 ILE A O 1
ATOM 4874 N N . GLU A 1 611 ? 12.395 19.237 -12.931 1.00 87.06 611 GLU A N 1
ATOM 4875 C CA . GLU A 1 611 ? 12.352 19.135 -11.466 1.00 87.06 611 GLU A CA 1
ATOM 4876 C C . GLU A 1 611 ? 10.922 19.293 -10.943 1.00 87.06 611 GLU A C 1
ATOM 4878 O O . GLU A 1 611 ? 10.431 18.447 -10.194 1.00 87.06 611 GLU A O 1
ATOM 4883 N N . LYS A 1 612 ? 10.203 20.307 -11.436 1.00 88.69 612 LYS A N 1
ATOM 4884 C CA . LYS A 1 612 ? 8.788 20.519 -11.113 1.00 88.69 612 LYS A CA 1
ATOM 4885 C C . LYS A 1 612 ? 7.924 19.333 -11.556 1.00 88.69 612 LYS A C 1
ATOM 4887 O O . LYS A 1 612 ? 7.102 18.852 -10.778 1.00 88.69 612 LYS A O 1
ATOM 4892 N N . LYS A 1 613 ? 8.152 18.806 -12.764 1.00 90.00 613 LYS A N 1
ATOM 4893 C CA . LYS A 1 613 ? 7.423 17.640 -13.291 1.00 90.00 613 LYS A CA 1
ATOM 4894 C C . LYS A 1 613 ? 7.632 16.376 -12.459 1.00 90.00 613 LYS A C 1
ATOM 4896 O O . LYS A 1 613 ? 6.690 15.607 -12.285 1.00 90.00 613 LYS A O 1
ATOM 4901 N N . ARG A 1 614 ? 8.832 16.139 -11.914 1.00 92.88 614 ARG A N 1
ATOM 4902 C CA . ARG A 1 614 ? 9.082 15.002 -11.003 1.00 92.88 614 ARG A CA 1
ATOM 4903 C C . ARG A 1 614 ? 8.205 15.075 -9.757 1.00 92.88 614 ARG A C 1
ATOM 4905 O O . ARG A 1 614 ? 7.650 14.059 -9.348 1.00 92.88 614 ARG A O 1
ATOM 4912 N N . VAL A 1 615 ? 8.062 16.269 -9.188 1.00 91.94 615 VAL A N 1
ATOM 4913 C CA . VAL A 1 615 ? 7.241 16.519 -7.995 1.00 91.94 615 VAL A CA 1
ATOM 4914 C C . VAL A 1 615 ? 5.750 16.392 -8.318 1.00 91.94 615 VAL A C 1
ATOM 4916 O O . VAL A 1 615 ? 5.020 15.718 -7.597 1.00 91.94 615 VAL A O 1
ATOM 4919 N N . GLU A 1 616 ? 5.295 16.952 -9.441 1.00 91.25 616 GLU A N 1
ATOM 4920 C CA . GLU A 1 616 ? 3.911 16.789 -9.916 1.00 91.25 616 GLU A CA 1
ATOM 4921 C C . GLU A 1 616 ? 3.568 15.307 -10.140 1.00 91.25 616 GLU A C 1
ATOM 4923 O O . GLU A 1 616 ? 2.547 14.821 -9.652 1.00 91.25 616 GLU A O 1
ATOM 4928 N N . ASN A 1 617 ? 4.467 14.553 -10.782 1.00 90.75 617 ASN A N 1
ATOM 4929 C CA . ASN A 1 617 ? 4.322 13.110 -10.973 1.00 90.75 617 ASN A CA 1
ATOM 4930 C C . ASN A 1 617 ? 4.263 12.343 -9.642 1.00 90.75 617 ASN A C 1
ATOM 4932 O O . ASN A 1 617 ? 3.540 11.343 -9.551 1.00 90.75 617 ASN A O 1
ATOM 4936 N N . LEU A 1 618 ? 5.016 12.777 -8.626 1.00 92.62 618 LEU A N 1
ATOM 4937 C CA . LEU A 1 618 ? 5.005 12.186 -7.287 1.00 92.62 618 LEU A CA 1
ATOM 4938 C C . LEU A 1 618 ? 3.654 12.424 -6.593 1.00 92.62 618 LEU A C 1
ATOM 4940 O O . LEU A 1 618 ? 3.049 11.475 -6.091 1.00 92.62 618 LEU A O 1
ATOM 4944 N N . PHE A 1 619 ? 3.129 13.651 -6.628 1.00 89.19 619 PHE A N 1
ATOM 4945 C CA . PHE A 1 619 ? 1.814 13.960 -6.058 1.00 89.19 619 PHE A CA 1
ATOM 4946 C C . PHE A 1 619 ? 0.666 13.279 -6.810 1.00 89.19 619 PHE A C 1
ATOM 4948 O O . PHE A 1 619 ? -0.268 12.772 -6.190 1.00 89.19 619 PHE A O 1
ATOM 4955 N N . ASP A 1 620 ? 0.735 13.186 -8.138 1.00 88.88 620 ASP A N 1
ATOM 4956 C CA . ASP A 1 620 ? -0.228 12.420 -8.937 1.00 88.88 620 ASP A CA 1
ATOM 4957 C C . ASP A 1 620 ? -0.247 10.942 -8.554 1.00 88.88 620 ASP A C 1
ATOM 4959 O O . ASP A 1 620 ? -1.313 10.330 -8.456 1.00 88.88 620 ASP A O 1
ATOM 4963 N N . MET A 1 621 ? 0.932 10.368 -8.317 1.00 89.00 621 MET A N 1
ATOM 4964 C CA . MET A 1 621 ? 1.070 9.000 -7.834 1.00 89.00 621 MET A CA 1
ATOM 4965 C C . MET A 1 621 ? 0.418 8.828 -6.457 1.00 89.00 621 MET A C 1
ATOM 4967 O O . MET A 1 621 ? -0.363 7.892 -6.282 1.00 89.00 621 MET A O 1
ATOM 4971 N N . PHE A 1 622 ? 0.689 9.731 -5.508 1.00 87.06 622 PHE A N 1
ATOM 4972 C CA . PHE A 1 622 ? 0.079 9.699 -4.175 1.00 87.06 622 PHE A CA 1
ATOM 4973 C C . PHE A 1 622 ? -1.447 9.753 -4.248 1.00 87.06 622 PHE A C 1
ATOM 4975 O O . PHE A 1 622 ? -2.111 8.895 -3.664 1.00 87.06 622 PHE A O 1
ATOM 4982 N N . ARG A 1 623 ? -2.002 10.683 -5.036 1.00 81.75 623 ARG A N 1
ATOM 4983 C CA . ARG A 1 623 ? -3.454 10.817 -5.230 1.00 81.75 623 ARG A CA 1
ATOM 4984 C C . ARG A 1 623 ? -4.074 9.548 -5.811 1.00 81.75 623 ARG A C 1
ATOM 4986 O O . ARG A 1 623 ? -4.998 8.997 -5.217 1.00 81.75 623 ARG A O 1
ATOM 4993 N N . ARG A 1 624 ? -3.514 9.014 -6.907 1.00 80.81 624 ARG A N 1
ATOM 4994 C CA . ARG A 1 624 ? -3.982 7.749 -7.508 1.00 80.81 624 ARG A CA 1
ATOM 4995 C C . ARG A 1 624 ? -3.934 6.584 -6.519 1.00 80.81 624 ARG A C 1
ATOM 4997 O O . ARG A 1 624 ? -4.845 5.756 -6.503 1.00 80.81 624 ARG A O 1
ATOM 5004 N N . GLY A 1 625 ? -2.881 6.498 -5.707 1.00 69.00 625 GLY A N 1
ATOM 5005 C CA . GLY A 1 625 ? -2.741 5.443 -4.709 1.00 69.00 625 GLY A CA 1
ATOM 5006 C C . GLY A 1 625 ? -3.725 5.570 -3.548 1.00 69.00 625 GLY A C 1
ATOM 5007 O O . GLY A 1 625 ? -4.270 4.560 -3.095 1.00 69.00 625 GLY A O 1
ATOM 5008 N N . ASP A 1 626 ? -3.997 6.785 -3.081 1.00 69.19 626 ASP A N 1
ATOM 5009 C CA . ASP A 1 626 ? -4.959 7.045 -2.008 1.00 69.19 626 ASP A CA 1
ATOM 5010 C C . ASP A 1 626 ? -6.414 6.835 -2.473 1.00 69.19 626 ASP A C 1
ATOM 5012 O O . ASP A 1 626 ? -7.244 6.348 -1.685 1.00 69.19 626 ASP A O 1
ATOM 5016 N N . ASP A 1 627 ? -6.702 7.119 -3.748 1.00 69.56 627 ASP A N 1
ATOM 5017 C CA . ASP A 1 627 ? -7.981 6.848 -4.415 1.00 69.56 627 ASP A CA 1
ATOM 5018 C C . ASP A 1 627 ? -8.204 5.341 -4.601 1.00 69.56 627 ASP A C 1
ATOM 5020 O O . ASP A 1 627 ? -9.223 4.810 -4.154 1.00 69.56 627 ASP A O 1
ATOM 5024 N N . ALA A 1 628 ? -7.221 4.616 -5.148 1.00 64.06 628 ALA A N 1
ATOM 5025 C CA . ALA A 1 628 ? -7.284 3.159 -5.297 1.00 64.06 628 ALA A CA 1
ATOM 5026 C C . ALA A 1 628 ? -7.476 2.445 -3.947 1.00 64.06 628 ALA A C 1
ATOM 5028 O O . ALA A 1 628 ? -8.199 1.448 -3.851 1.00 64.06 628 ALA A O 1
ATOM 5029 N N . TYR A 1 629 ? -6.869 2.977 -2.882 1.00 60.69 629 TYR A N 1
ATOM 5030 C CA . TYR A 1 629 ? -7.111 2.510 -1.522 1.00 60.69 629 TYR A CA 1
ATOM 5031 C C . TYR A 1 629 ? -8.550 2.789 -1.067 1.00 60.69 629 TYR A C 1
ATOM 5033 O O . TYR A 1 629 ? -9.212 1.886 -0.555 1.00 60.69 629 TYR A O 1
ATOM 5041 N N . SER A 1 630 ? -9.075 4.002 -1.285 1.00 59.72 630 SER A N 1
ATOM 5042 C CA . SER A 1 630 ? -10.472 4.336 -0.956 1.00 59.72 630 SER A CA 1
ATOM 5043 C C . SER A 1 630 ? -11.470 3.443 -1.697 1.00 59.72 630 SER A C 1
ATOM 5045 O O . SER A 1 630 ? -12.459 3.005 -1.113 1.00 59.72 630 SER A O 1
ATOM 5047 N N . GLU A 1 631 ? -11.211 3.132 -2.965 1.00 58.72 631 GLU A N 1
ATOM 5048 C CA . GLU A 1 631 ? -12.032 2.201 -3.738 1.00 58.72 631 GLU A CA 1
ATOM 5049 C C . GLU A 1 631 ? -11.967 0.768 -3.201 1.00 58.72 631 GLU A C 1
ATOM 5051 O O . GLU A 1 631 ? -12.984 0.070 -3.195 1.00 58.72 631 GLU A O 1
ATOM 5056 N N . SER A 1 632 ? -10.805 0.331 -2.701 1.00 52.44 632 SER A N 1
ATOM 5057 C CA . SER A 1 632 ? -10.647 -1.004 -2.110 1.00 52.44 632 SER A CA 1
ATOM 5058 C C . SER A 1 632 ? -11.539 -1.208 -0.879 1.00 52.44 632 SER A C 1
ATOM 5060 O O . SER A 1 632 ? -12.113 -2.286 -0.724 1.00 52.44 632 SER A O 1
ATOM 5062 N N . LEU A 1 633 ? -11.766 -0.143 -0.099 1.00 51.41 633 LEU A N 1
ATOM 5063 C CA . LEU A 1 633 ? -12.666 -0.124 1.062 1.00 51.41 633 LEU A CA 1
ATOM 5064 C C . LEU A 1 633 ? -14.165 -0.144 0.680 1.00 51.41 633 LEU A C 1
ATOM 5066 O O . LEU A 1 633 ? -15.026 -0.345 1.534 1.00 51.41 633 LEU A O 1
ATOM 5070 N N . LYS A 1 634 ? -14.522 0.083 -0.597 1.00 46.31 634 LYS A N 1
ATOM 5071 C CA . LYS A 1 634 ? -15.920 0.247 -1.059 1.00 46.31 634 LYS A CA 1
ATOM 5072 C C . LYS A 1 634 ? -16.573 -1.031 -1.616 1.00 46.31 634 LYS A C 1
ATOM 5074 O O . LYS A 1 634 ? -17.727 -0.973 -2.056 1.00 46.31 634 LYS A O 1
ATOM 5079 N N . LYS A 1 635 ? -15.892 -2.184 -1.636 1.00 43.12 635 LYS A N 1
ATOM 5080 C CA . LYS A 1 635 ? -16.386 -3.398 -2.323 1.00 43.12 635 LYS A CA 1
ATOM 5081 C C . LYS A 1 635 ? -17.714 -3.947 -1.758 1.00 43.12 635 LYS A C 1
ATOM 5083 O O . LYS A 1 635 ? -17.963 -3.969 -0.555 1.00 43.12 635 LYS A O 1
ATOM 5088 N N . LYS A 1 636 ? -18.595 -4.400 -2.666 1.00 36.25 636 LYS A N 1
ATOM 5089 C CA . LYS A 1 636 ? -19.920 -5.005 -2.397 1.00 36.25 636 LYS A CA 1
ATOM 5090 C C . LYS A 1 636 ? -19.905 -6.502 -2.767 1.00 36.25 636 LYS A C 1
ATOM 5092 O O . LYS A 1 636 ? -19.655 -6.820 -3.925 1.00 36.25 636 LYS A O 1
ATOM 5097 N N . GLY A 1 637 ? -20.192 -7.390 -1.810 1.00 35.94 637 GLY A N 1
ATOM 5098 C CA . GLY A 1 637 ? -20.302 -8.850 -2.010 1.00 35.94 637 GLY A CA 1
ATOM 5099 C C . GLY A 1 637 ? -21.656 -9.351 -2.567 1.00 35.94 637 GLY A C 1
ATOM 5100 O O . GLY A 1 637 ? -22.606 -8.572 -2.669 1.00 35.94 637 GLY A O 1
ATOM 5101 N N . LYS A 1 638 ? -21.722 -10.651 -2.919 1.00 36.31 638 LYS A N 1
ATOM 5102 C CA . LYS A 1 638 ? -22.850 -11.456 -3.487 1.00 36.31 638 LYS A CA 1
ATOM 5103 C C . LYS A 1 638 ? -22.968 -12.794 -2.701 1.00 36.31 638 LYS A C 1
ATOM 5105 O O . LYS A 1 638 ? -21.917 -13.234 -2.259 1.00 36.31 638 LYS A O 1
ATOM 5110 N N . PHE A 1 639 ? -24.052 -13.592 -2.599 1.00 38.31 639 PHE A N 1
ATOM 5111 C CA . PHE A 1 639 ? -25.518 -13.387 -2.451 1.00 38.31 639 PHE A CA 1
ATOM 5112 C C . PHE A 1 639 ? -26.224 -14.621 -1.808 1.00 38.31 639 PHE A C 1
ATOM 5114 O O . PHE A 1 639 ? -27.209 -14.388 -1.124 1.00 38.31 639 PHE A O 1
ATOM 5121 N N . TRP A 1 640 ? -25.768 -15.885 -1.906 1.00 24.42 640 TRP A N 1
ATOM 5122 C CA . TRP A 1 640 ? -26.590 -17.019 -1.408 1.00 24.42 640 TRP A CA 1
ATOM 5123 C C . TRP A 1 640 ? -25.868 -18.174 -0.698 1.00 24.42 640 TRP A C 1
ATOM 5125 O O . TRP A 1 640 ? -24.683 -18.395 -0.922 1.00 24.42 640 TRP A O 1
ATOM 5135 N N . ASP A 1 641 ? -26.687 -18.884 0.095 1.00 26.11 641 ASP A N 1
ATOM 5136 C CA . ASP A 1 641 ? -26.505 -20.096 0.914 1.00 26.11 641 ASP A CA 1
ATOM 5137 C C . ASP A 1 641 ? -25.763 -19.977 2.252 1.00 26.11 641 ASP A C 1
ATOM 5139 O O . ASP A 1 641 ? -24.561 -20.186 2.333 1.00 26.11 641 ASP A O 1
ATOM 5143 N N . LEU A 1 642 ? -26.526 -19.679 3.319 1.00 28.45 642 LEU A N 1
ATOM 5144 C CA . LEU A 1 642 ? -26.543 -20.382 4.622 1.00 28.45 642 LEU A CA 1
ATOM 5145 C C . LEU A 1 642 ? -27.410 -19.577 5.614 1.00 28.45 642 LEU A C 1
ATOM 5147 O O . LEU A 1 642 ? -26.942 -18.626 6.235 1.00 28.45 642 LEU A O 1
ATOM 5151 N N . LEU A 1 643 ? -28.693 -19.929 5.757 1.00 31.22 643 LEU A N 1
ATOM 5152 C CA . LEU A 1 643 ? -29.679 -19.112 6.488 1.00 31.22 643 LEU A CA 1
ATOM 5153 C C . LEU A 1 643 ? -30.383 -19.827 7.651 1.00 31.22 643 LEU A C 1
ATOM 5155 O O . LEU A 1 643 ? -31.539 -19.528 7.933 1.00 31.22 643 LEU A O 1
ATOM 5159 N N . ALA A 1 644 ? -29.721 -20.747 8.363 1.00 33.75 644 ALA A N 1
ATOM 5160 C CA . ALA A 1 644 ? -30.443 -21.518 9.386 1.00 33.75 644 ALA A CA 1
ATOM 5161 C C . ALA A 1 644 ? -29.700 -21.929 10.671 1.00 33.75 644 ALA A C 1
ATOM 5163 O O . ALA A 1 644 ? -30.225 -22.778 11.387 1.00 33.75 644 ALA A O 1
ATOM 5164 N N . ARG A 1 645 ? -28.539 -21.364 11.046 1.00 34.59 645 ARG A N 1
ATOM 5165 C CA . ARG A 1 645 ? -27.904 -21.730 12.335 1.00 34.59 645 ARG A CA 1
ATOM 5166 C C . ARG A 1 645 ? -27.297 -20.532 13.091 1.00 34.59 645 ARG A C 1
ATOM 5168 O O . ARG A 1 645 ? -26.383 -19.889 12.597 1.00 34.59 645 ARG A O 1
ATOM 5175 N N . GLU A 1 646 ? -27.812 -20.313 14.313 1.00 39.34 646 GLU A N 1
ATOM 5176 C CA . GLU A 1 646 ? -27.246 -19.578 15.475 1.00 39.34 646 GLU A CA 1
ATOM 5177 C C . GLU A 1 646 ? -27.658 -18.111 15.737 1.00 39.34 646 GLU A C 1
ATOM 5179 O O . GLU A 1 646 ? -27.198 -17.152 15.121 1.00 39.34 646 GLU A O 1
ATOM 5184 N N . MET A 1 647 ? -28.491 -17.909 16.768 1.00 44.06 647 MET A N 1
ATOM 5185 C CA . MET A 1 647 ? -29.121 -16.617 17.090 1.00 44.06 647 MET A CA 1
ATOM 5186 C C . MET A 1 647 ? -28.622 -15.909 18.369 1.00 44.06 647 MET A C 1
ATOM 5188 O O . MET A 1 647 ? -29.189 -14.879 18.721 1.00 44.06 647 MET A O 1
ATOM 5192 N N . ILE A 1 648 ? -27.576 -16.377 19.067 1.00 50.72 648 ILE A N 1
ATOM 5193 C CA . ILE A 1 648 ? -27.298 -15.895 20.443 1.00 50.72 648 ILE A CA 1
ATOM 5194 C C . ILE A 1 648 ? -26.000 -15.070 20.568 1.00 50.72 648 ILE A C 1
ATOM 5196 O O . ILE A 1 648 ? -26.072 -13.882 20.904 1.00 50.72 648 ILE A O 1
ATOM 5200 N N . ASP A 1 649 ? -24.831 -15.654 20.278 1.00 54.78 649 ASP A N 1
ATOM 5201 C CA . ASP A 1 649 ? -23.509 -15.039 20.510 1.00 54.78 649 ASP A CA 1
ATOM 5202 C C . ASP A 1 649 ? -22.418 -15.765 19.695 1.00 54.78 649 ASP A C 1
ATOM 5204 O O . ASP A 1 649 ? -22.382 -16.994 19.713 1.00 54.78 649 ASP A O 1
ATOM 5208 N N . THR A 1 650 ? -21.539 -15.044 18.983 1.00 52.94 650 THR A N 1
ATOM 5209 C CA . THR A 1 650 ? -20.440 -15.663 18.207 1.00 52.94 650 THR A CA 1
ATOM 5210 C C . THR A 1 650 ? -19.413 -16.375 19.085 1.00 52.94 650 THR A C 1
ATOM 5212 O O . THR A 1 650 ? -18.764 -17.300 18.615 1.00 52.94 650 THR A O 1
ATOM 5215 N N . ASN A 1 651 ? -19.291 -15.983 20.356 1.00 62.53 651 ASN A N 1
ATOM 5216 C CA . ASN A 1 651 ? -18.327 -16.538 21.308 1.00 62.53 651 ASN A CA 1
ATOM 5217 C C . ASN A 1 651 ? -18.974 -17.577 22.250 1.00 62.53 651 ASN A C 1
ATOM 5219 O O . ASN A 1 651 ? -18.342 -18.022 23.211 1.00 62.53 651 ASN A O 1
ATOM 5223 N N . TRP A 1 652 ? -20.241 -17.953 22.013 1.00 56.53 652 TRP A N 1
ATOM 5224 C CA . TRP A 1 652 ? -21.059 -18.780 22.914 1.00 56.53 652 TRP A CA 1
ATOM 5225 C C . TRP A 1 652 ? -20.381 -20.085 23.341 1.00 56.53 652 TRP A C 1
ATOM 5227 O O . TRP A 1 652 ? -20.369 -20.415 24.528 1.00 56.53 652 TRP A O 1
ATOM 5237 N N . PHE A 1 653 ? -19.801 -20.817 22.389 1.00 59.25 653 PHE A N 1
ATOM 5238 C CA . PHE A 1 653 ? -19.188 -22.122 22.646 1.00 59.25 653 PHE A CA 1
ATOM 5239 C C . PHE A 1 653 ? -17.996 -22.026 23.595 1.00 59.25 653 PHE A C 1
ATOM 5241 O O . PHE A 1 653 ? -17.849 -22.865 24.484 1.00 59.25 653 PHE A O 1
ATOM 5248 N N . LEU A 1 654 ? -17.195 -20.965 23.477 1.00 71.06 654 LEU A N 1
ATOM 5249 C CA . LEU A 1 654 ? -16.095 -20.720 24.399 1.00 71.06 654 LEU A CA 1
ATOM 5250 C C . LEU A 1 654 ? -16.600 -20.264 25.775 1.00 71.06 654 LEU A C 1
ATOM 5252 O O . LEU A 1 654 ? -16.120 -20.742 26.797 1.00 71.06 654 LEU A O 1
ATOM 5256 N N . LEU A 1 655 ? -17.605 -19.389 25.821 1.00 71.44 655 LEU A N 1
ATOM 5257 C CA . LEU A 1 655 ? -18.185 -18.917 27.084 1.00 71.44 655 LEU A CA 1
ATOM 5258 C C . LEU A 1 655 ? -18.882 -20.034 27.869 1.00 71.44 655 LEU A C 1
ATOM 5260 O O . LEU A 1 655 ? -18.898 -20.029 29.097 1.00 71.44 655 LEU A O 1
ATOM 5264 N N . LYS A 1 656 ? -19.449 -21.024 27.175 1.00 66.81 656 LYS A N 1
ATOM 5265 C CA . LYS A 1 656 ? -19.960 -22.241 27.811 1.00 66.81 656 LYS A CA 1
ATOM 5266 C C . LYS A 1 656 ? -18.829 -22.998 28.517 1.00 66.81 656 LYS A C 1
ATOM 5268 O O . LYS A 1 656 ? -19.012 -23.413 29.658 1.00 66.81 656 LYS A O 1
ATOM 5273 N N . LYS A 1 657 ? -17.660 -23.119 27.876 1.00 74.25 657 LYS A N 1
ATOM 5274 C CA . LYS A 1 657 ? -16.467 -23.774 28.440 1.00 74.25 657 LYS A CA 1
ATOM 5275 C C . LYS A 1 657 ? -15.866 -23.011 29.624 1.00 74.25 657 LYS A C 1
ATOM 5277 O O . LYS A 1 657 ? -15.430 -23.642 30.583 1.00 74.25 657 LYS A O 1
ATOM 5282 N N . THR A 1 658 ? -15.864 -21.676 29.620 1.00 77.06 658 THR A N 1
ATOM 5283 C CA . THR A 1 658 ? -15.406 -20.909 30.797 1.00 77.06 658 THR A CA 1
ATOM 5284 C C . THR A 1 658 ? -16.363 -21.070 31.982 1.00 77.06 658 THR A C 1
ATOM 5286 O O . THR A 1 658 ? -15.917 -21.251 33.111 1.00 77.06 658 THR A O 1
ATOM 5289 N N . ARG A 1 659 ? -17.681 -21.097 31.737 1.00 71.81 659 ARG A N 1
ATOM 5290 C CA . ARG A 1 659 ? -18.699 -21.321 32.782 1.00 71.81 659 ARG A CA 1
ATOM 5291 C C . ARG A 1 659 ? -18.624 -22.711 33.413 1.00 71.81 659 ARG A C 1
ATOM 5293 O O . ARG A 1 659 ? -18.837 -22.822 34.615 1.00 71.81 659 ARG A O 1
ATOM 5300 N N . GLN A 1 660 ? -18.302 -23.745 32.631 1.00 75.56 660 GLN A N 1
ATOM 5301 C CA . GLN A 1 660 ? -18.119 -25.117 33.131 1.00 75.56 660 GLN A CA 1
ATOM 5302 C C . GLN A 1 660 ? -17.003 -25.231 34.181 1.00 75.56 660 GLN A C 1
ATOM 5304 O O . GLN A 1 660 ? -17.094 -26.076 35.064 1.00 75.56 660 GLN A O 1
ATOM 5309 N N . LEU A 1 661 ? -15.994 -24.356 34.128 1.00 76.38 661 LEU A N 1
ATOM 5310 C CA . LEU A 1 661 ? -14.888 -24.314 35.093 1.00 76.38 661 LEU A CA 1
ATOM 5311 C C . LEU A 1 661 ? -15.160 -23.404 36.300 1.00 76.38 661 LEU A C 1
ATOM 5313 O O . LEU A 1 661 ? -14.259 -23.183 37.104 1.00 76.38 661 LEU A O 1
ATOM 5317 N N . ASN A 1 662 ? -16.382 -22.872 36.423 1.00 71.25 662 ASN A N 1
ATOM 5318 C CA . ASN A 1 662 ? -16.730 -21.759 37.302 1.00 71.25 662 ASN A CA 1
ATOM 5319 C C . ASN A 1 662 ? -15.844 -20.531 37.030 1.00 71.25 662 ASN A C 1
ATOM 5321 O O . ASN A 1 662 ? -14.766 -20.379 37.593 1.00 71.25 662 ASN A O 1
ATOM 5325 N N . GLU A 1 663 ? -16.326 -19.626 36.175 1.00 70.62 663 GLU A N 1
ATOM 5326 C CA . GLU A 1 663 ? -15.569 -18.495 35.611 1.00 70.62 663 GLU A CA 1
ATOM 5327 C C . GLU A 1 663 ? -14.803 -17.642 36.646 1.00 70.62 663 GLU A C 1
ATOM 5329 O O . GLU A 1 663 ? -13.756 -17.091 36.321 1.00 70.62 663 GLU A O 1
ATOM 5334 N N . ARG A 1 664 ? -15.272 -17.582 37.901 1.00 65.19 664 ARG A N 1
ATOM 5335 C CA . ARG A 1 664 ? -14.613 -16.865 39.013 1.00 65.19 664 ARG A CA 1
ATOM 5336 C C . ARG A 1 664 ? -13.294 -17.487 39.479 1.00 65.19 664 ARG A C 1
ATOM 5338 O O . ARG A 1 664 ? -12.499 -16.800 40.107 1.00 65.19 664 ARG A O 1
ATOM 5345 N N . ASN A 1 665 ? -13.074 -18.766 39.193 1.00 71.69 665 ASN A N 1
ATOM 5346 C CA . ASN A 1 665 ? -11.860 -19.491 39.563 1.00 71.69 665 ASN A CA 1
ATOM 5347 C C . ASN A 1 665 ? -10.748 -19.342 38.513 1.00 71.69 665 ASN A C 1
ATOM 5349 O O . ASN A 1 665 ? -9.633 -19.813 38.728 1.00 71.69 665 ASN A O 1
ATOM 5353 N N . ILE A 1 666 ? -11.043 -18.706 37.374 1.00 76.62 666 ILE A N 1
ATOM 5354 C CA . ILE A 1 666 ? -10.067 -18.425 36.323 1.00 76.62 666 ILE A CA 1
ATOM 5355 C C . ILE A 1 666 ? -9.513 -17.015 36.578 1.00 76.62 666 ILE A C 1
ATOM 5357 O O . ILE A 1 666 ? -10.291 -16.058 36.536 1.00 76.62 666 ILE A O 1
ATOM 5361 N N . PRO A 1 667 ? -8.197 -16.848 36.818 1.00 80.44 667 PRO A N 1
ATOM 5362 C CA . PRO A 1 667 ? -7.590 -15.525 36.939 1.00 80.44 667 PRO A CA 1
ATOM 5363 C C . PRO A 1 667 ? -7.929 -14.641 35.736 1.00 80.44 667 PRO A C 1
ATOM 5365 O O . PRO A 1 667 ? -7.985 -15.131 34.608 1.00 80.44 667 PRO A O 1
ATOM 5368 N N . ALA A 1 668 ? -8.116 -13.335 35.946 1.00 76.25 668 ALA A N 1
ATOM 5369 C CA . ALA A 1 668 ? -8.585 -12.447 34.883 1.00 76.25 668 ALA A CA 1
ATOM 5370 C C . ALA A 1 668 ? -7.687 -12.470 33.630 1.00 76.25 668 ALA A C 1
ATOM 5372 O O . ALA A 1 668 ? -8.191 -12.568 32.515 1.00 76.25 668 ALA A O 1
ATOM 5373 N N . GLY A 1 669 ? -6.362 -12.497 33.795 1.00 72.56 669 GLY A N 1
ATOM 5374 C CA . GLY A 1 669 ? -5.425 -12.612 32.669 1.00 72.56 669 GLY A CA 1
ATOM 5375 C C . GLY A 1 669 ? -5.512 -13.935 31.888 1.00 72.56 669 GLY A C 1
ATOM 5376 O O . GLY A 1 669 ? -5.213 -13.956 30.695 1.00 72.56 669 GLY A O 1
ATOM 5377 N N . ASP A 1 670 ? -5.968 -15.012 32.534 1.00 77.69 670 ASP A N 1
ATOM 5378 C CA . ASP A 1 670 ? -6.109 -16.354 31.950 1.00 77.69 670 ASP A CA 1
ATOM 5379 C C . ASP A 1 670 ? -7.498 -16.579 31.322 1.00 77.69 670 ASP A C 1
ATOM 5381 O O . ASP A 1 670 ? -7.705 -17.570 30.616 1.00 77.69 670 ASP A O 1
ATOM 5385 N N . ASN A 1 671 ? -8.468 -15.688 31.570 1.00 83.94 671 ASN A N 1
ATOM 5386 C CA . ASN A 1 671 ? -9.822 -15.822 31.046 1.00 83.94 671 ASN A CA 1
ATOM 5387 C C . ASN A 1 671 ? -9.907 -15.268 29.608 1.00 83.94 671 ASN A C 1
ATOM 5389 O O . ASN A 1 671 ? -9.871 -14.048 29.405 1.00 83.94 671 ASN A O 1
ATOM 5393 N N . PRO A 1 672 ? -10.102 -16.126 28.585 1.00 82.00 672 PRO A N 1
ATOM 5394 C CA . PRO A 1 672 ? -10.088 -15.688 27.192 1.00 82.00 672 PRO A CA 1
ATOM 5395 C C . PRO A 1 672 ? -11.258 -14.763 26.829 1.00 82.00 672 PRO A C 1
ATOM 5397 O O . PRO A 1 672 ? -11.202 -14.067 25.813 1.00 82.00 672 PRO A O 1
ATOM 5400 N N . ARG A 1 673 ? -12.312 -14.710 27.658 1.00 82.25 673 ARG A N 1
ATOM 5401 C CA . ARG A 1 673 ? -13.445 -13.797 27.478 1.00 82.25 673 ARG A CA 1
ATOM 5402 C C . ARG A 1 673 ? -12.997 -12.343 27.393 1.00 82.25 673 ARG A C 1
ATOM 5404 O O . ARG A 1 673 ? -13.442 -11.643 26.487 1.00 82.25 673 ARG A O 1
ATOM 5411 N N . TYR A 1 674 ? -12.136 -11.889 28.303 1.00 85.19 674 TYR A N 1
ATOM 5412 C CA . TYR A 1 674 ? -11.766 -10.474 28.362 1.00 85.19 674 TYR A CA 1
ATOM 5413 C C . TYR A 1 674 ? -10.997 -10.043 27.112 1.00 85.19 674 TYR A C 1
ATOM 5415 O O . TYR A 1 674 ? -11.310 -9.004 26.538 1.00 85.19 674 TYR A O 1
ATOM 5423 N N . LYS A 1 675 ? -10.090 -10.885 26.599 1.00 83.75 675 LYS A N 1
ATOM 5424 C CA . LYS A 1 675 ? -9.346 -10.592 25.360 1.00 83.75 675 LYS A CA 1
ATOM 5425 C C . LYS A 1 675 ? -10.219 -10.639 24.106 1.00 83.75 675 LYS A C 1
ATOM 5427 O O . LYS A 1 675 ? -9.969 -9.892 23.162 1.00 83.75 675 LYS A O 1
ATOM 5432 N N . LEU A 1 676 ? -11.280 -11.445 24.097 1.00 75.75 676 LEU A N 1
ATOM 5433 C CA . LEU A 1 676 ? -12.280 -11.427 23.024 1.00 75.75 676 LEU A CA 1
ATOM 5434 C C . LEU A 1 676 ? -13.183 -10.190 23.074 1.00 75.75 676 LEU A C 1
ATOM 5436 O O . LEU A 1 676 ? -13.509 -9.638 22.024 1.00 75.75 676 LEU A O 1
ATOM 5440 N N . GLU A 1 677 ? -13.566 -9.740 24.272 1.00 77.06 677 GLU A N 1
ATOM 5441 C CA . GLU A 1 677 ? -14.274 -8.469 24.453 1.00 77.06 677 GLU A CA 1
ATOM 5442 C C . GLU A 1 677 ? -13.390 -7.290 24.007 1.00 77.06 677 GLU A C 1
ATOM 5444 O O . GLU A 1 677 ? -13.835 -6.463 23.218 1.00 77.06 677 GLU A O 1
ATOM 5449 N N . GLU A 1 678 ? -12.117 -7.246 24.414 1.00 80.88 678 GLU A N 1
ATOM 5450 C CA . GLU A 1 678 ? -11.149 -6.227 23.972 1.00 80.88 678 GLU A CA 1
ATOM 5451 C C . GLU A 1 678 ? -10.959 -6.225 22.443 1.00 80.88 678 GLU A C 1
ATOM 5453 O O . GLU A 1 678 ? -10.961 -5.163 21.822 1.00 80.88 678 GLU A O 1
ATOM 5458 N N . MET A 1 679 ? -10.863 -7.402 21.808 1.00 77.19 679 MET A N 1
ATOM 5459 C CA . MET A 1 679 ? -10.742 -7.529 20.349 1.00 77.19 679 MET A CA 1
ATOM 5460 C C . MET A 1 679 ? -11.908 -6.851 19.608 1.00 77.19 679 MET A C 1
ATOM 5462 O O . MET A 1 679 ? -11.678 -6.146 18.619 1.00 77.19 679 MET A O 1
ATOM 5466 N N . ALA A 1 680 ? -13.142 -7.015 20.102 1.00 70.06 680 ALA A N 1
ATOM 5467 C CA . ALA A 1 680 ? -14.336 -6.384 19.529 1.00 70.06 680 ALA A CA 1
ATOM 5468 C C . ALA A 1 680 ? -14.319 -4.848 19.650 1.00 70.06 680 ALA A C 1
ATOM 5470 O O . ALA A 1 680 ? -14.935 -4.156 18.843 1.00 70.06 680 ALA A O 1
ATOM 5471 N N . TYR A 1 681 ? -13.576 -4.318 20.623 1.00 76.69 681 TYR A N 1
ATOM 5472 C CA . TYR A 1 681 ? -13.421 -2.891 20.900 1.00 76.69 681 TYR A CA 1
ATOM 5473 C C . TYR A 1 681 ? -12.153 -2.276 20.275 1.00 76.69 681 TYR A C 1
ATOM 5475 O O . TYR A 1 681 ? -11.867 -1.105 20.502 1.00 76.69 681 TYR A O 1
ATOM 5483 N N . SER A 1 682 ? -11.436 -3.003 19.409 1.00 70.88 682 SER A N 1
ATOM 5484 C CA . SER A 1 682 ? -10.190 -2.533 18.769 1.00 70.88 682 SER A CA 1
ATOM 5485 C C . SER A 1 682 ? -10.308 -1.221 17.967 1.00 70.88 682 SER A C 1
ATOM 5487 O O . SER A 1 682 ? -9.300 -0.563 17.705 1.00 70.88 682 SER A O 1
ATOM 5489 N N . GLY A 1 683 ? -11.525 -0.796 17.600 1.00 67.50 683 GLY A N 1
ATOM 5490 C CA . GLY A 1 683 ? -11.784 0.529 17.021 1.00 67.50 683 GLY A CA 1
ATOM 5491 C C . GLY A 1 683 ? -11.439 1.698 17.957 1.00 67.50 683 GLY A C 1
ATOM 5492 O O . GLY A 1 683 ? -11.181 2.804 17.487 1.00 67.50 683 GLY A O 1
ATOM 5493 N N . SER A 1 684 ? -11.383 1.462 19.265 1.00 81.75 684 SER A N 1
ATOM 5494 C CA . SER A 1 684 ? -11.086 2.470 20.289 1.00 81.75 684 SER A CA 1
ATOM 5495 C C . SER A 1 684 ? -9.607 2.828 20.338 1.00 81.75 684 SER A C 1
ATOM 5497 O O . SER A 1 684 ? -9.254 4.005 20.391 1.00 81.75 684 SER A O 1
ATOM 5499 N N . GLU A 1 685 ? -8.731 1.835 20.192 1.00 82.00 685 GLU A N 1
ATOM 5500 C CA . GLU A 1 685 ? -7.296 2.070 20.015 1.00 82.00 685 GLU A CA 1
ATOM 5501 C C . GLU A 1 685 ? -7.008 2.816 18.700 1.00 82.00 685 GLU A C 1
ATOM 5503 O O . GLU A 1 685 ? -6.162 3.711 18.669 1.00 82.00 685 GLU A O 1
ATOM 5508 N N . ALA A 1 686 ? -7.756 2.514 17.630 1.00 73.88 686 ALA A N 1
ATOM 5509 C CA . ALA A 1 686 ? -7.661 3.241 16.361 1.00 73.88 686 ALA A CA 1
ATOM 5510 C C . ALA A 1 686 ? -8.109 4.714 16.491 1.00 73.88 686 ALA A C 1
ATOM 5512 O O . ALA A 1 686 ? -7.472 5.605 15.926 1.00 73.88 686 ALA A O 1
ATOM 5513 N N . GLU A 1 687 ? -9.166 5.000 17.263 1.00 80.38 687 GLU A N 1
ATOM 5514 C CA . GLU A 1 687 ? -9.573 6.375 17.598 1.00 80.38 687 GLU A CA 1
ATOM 5515 C C . GLU A 1 687 ? -8.491 7.117 18.381 1.00 80.38 687 GLU A C 1
ATOM 5517 O O . GLU A 1 687 ? -8.177 8.260 18.043 1.00 80.38 687 GLU A O 1
ATOM 5522 N N . LEU A 1 688 ? -7.899 6.483 19.396 1.00 86.25 688 LEU A N 1
ATOM 5523 C CA . LEU A 1 688 ? -6.829 7.087 20.191 1.00 86.25 688 LEU A CA 1
ATOM 5524 C C . LEU A 1 688 ? -5.598 7.398 19.334 1.00 86.25 688 LEU A C 1
ATOM 5526 O O . LEU A 1 688 ? -5.047 8.499 19.431 1.00 86.25 688 LEU A O 1
ATOM 5530 N N . TYR A 1 689 ? -5.199 6.460 18.469 1.00 85.12 689 TYR A N 1
ATOM 5531 C CA . TYR A 1 689 ? -4.086 6.643 17.539 1.00 85.12 689 TYR A CA 1
ATOM 5532 C C . TYR A 1 689 ? -4.341 7.839 16.618 1.00 85.12 689 TYR A C 1
ATOM 5534 O O . TYR A 1 689 ? -3.514 8.745 16.542 1.00 85.12 689 TYR A O 1
ATOM 5542 N N . LEU A 1 690 ? -5.511 7.900 15.973 1.00 79.19 690 LEU A N 1
ATOM 5543 C CA . LEU A 1 690 ? -5.844 8.976 15.035 1.00 79.19 690 LEU A CA 1
ATOM 5544 C C . LEU A 1 690 ? -6.054 10.334 15.723 1.00 79.19 690 LEU A C 1
ATOM 5546 O O . LEU A 1 690 ? -5.644 11.358 15.181 1.00 79.19 690 LEU A O 1
ATOM 5550 N N . THR A 1 691 ? -6.613 10.359 16.935 1.00 80.50 691 THR A N 1
ATOM 5551 C CA . THR A 1 691 ? -6.739 11.593 17.733 1.00 80.50 691 THR A CA 1
ATOM 5552 C C . THR A 1 691 ? -5.368 12.124 18.137 1.00 80.50 691 THR A C 1
ATOM 5554 O O . THR A 1 691 ? -5.102 13.325 18.041 1.00 80.50 691 THR A O 1
ATOM 5557 N N . THR A 1 692 ? -4.472 11.235 18.571 1.00 87.62 692 THR A N 1
ATOM 5558 C CA . THR A 1 692 ? -3.113 11.612 18.969 1.00 87.62 692 THR A CA 1
ATOM 5559 C C . THR A 1 692 ? -2.303 12.081 17.767 1.00 87.62 692 THR A C 1
ATOM 5561 O O . THR A 1 692 ? -1.672 13.134 17.851 1.00 87.62 692 THR A O 1
ATOM 5564 N N . LEU A 1 693 ? -2.410 11.377 16.636 1.00 87.19 693 LEU A N 1
ATOM 5565 C CA . LEU A 1 693 ? -1.845 11.776 15.349 1.00 87.19 693 LEU A CA 1
ATOM 5566 C C . LEU A 1 693 ? -2.312 13.172 14.940 1.00 87.19 693 LEU A C 1
ATOM 5568 O O . LEU A 1 693 ? -1.496 14.028 14.607 1.00 87.19 693 LEU A O 1
ATOM 5572 N N . TYR A 1 694 ? -3.620 13.426 14.992 1.00 83.12 694 TYR A N 1
ATOM 5573 C CA . TYR A 1 694 ? -4.163 14.730 14.637 1.00 83.12 694 TYR A CA 1
ATOM 5574 C C . TYR A 1 694 ? -3.584 15.838 15.517 1.00 83.12 694 TYR A C 1
ATOM 5576 O O . TYR A 1 694 ? -3.126 16.863 15.024 1.00 83.12 694 TYR A O 1
ATOM 5584 N N . ARG A 1 695 ? -3.553 15.613 16.833 1.00 86.44 695 ARG A N 1
ATOM 5585 C CA . ARG A 1 695 ? -3.055 16.584 17.810 1.00 86.44 695 ARG A CA 1
ATOM 5586 C C . ARG A 1 695 ? -1.566 16.886 17.647 1.00 86.44 695 ARG A C 1
ATOM 5588 O O . ARG A 1 695 ? -1.189 18.048 17.758 1.00 86.44 695 ARG A O 1
ATOM 5595 N N . GLN A 1 696 ? -0.744 15.853 17.484 1.00 91.69 696 GLN A N 1
ATOM 5596 C CA . GLN A 1 696 ? 0.716 15.965 17.553 1.00 91.69 696 GLN A CA 1
ATOM 5597 C C . GLN A 1 696 ? 1.371 16.175 16.186 1.00 91.69 696 GLN A C 1
ATOM 5599 O O . GLN A 1 696 ? 2.484 16.679 16.134 1.00 91.69 696 GLN A O 1
ATOM 5604 N N . VAL A 1 697 ? 0.692 15.812 15.095 1.00 92.00 697 VAL A N 1
ATOM 5605 C CA . VAL A 1 697 ? 1.253 15.844 13.737 1.00 92.00 697 VAL A CA 1
ATOM 5606 C C . VAL A 1 697 ? 0.405 16.731 12.830 1.00 92.00 697 VAL A C 1
ATOM 5608 O O . VAL A 1 697 ? 0.881 17.761 12.369 1.00 92.00 697 VAL A O 1
ATOM 5611 N N . VAL A 1 698 ? -0.873 16.398 12.614 1.00 85.88 698 VAL A N 1
ATOM 5612 C CA . VAL A 1 698 ? -1.705 17.092 11.604 1.00 85.88 698 VAL A CA 1
ATOM 5613 C C . VAL A 1 698 ? -1.943 18.560 11.964 1.00 85.88 698 VAL A C 1
ATOM 5615 O O . VAL A 1 698 ? -1.692 19.442 11.152 1.00 85.88 698 VAL A O 1
ATOM 5618 N N . LYS A 1 699 ? -2.380 18.851 13.193 1.00 87.88 699 LYS A N 1
ATOM 5619 C CA . LYS A 1 699 ? -2.716 20.211 13.632 1.00 87.88 699 LYS A CA 1
ATOM 5620 C C . LYS A 1 699 ? -1.501 21.161 13.624 1.00 87.88 699 LYS A C 1
ATOM 5622 O O . LYS A 1 699 ? -1.664 22.297 13.176 1.00 87.88 699 LYS A O 1
ATOM 5627 N N . PRO A 1 700 ? -0.296 20.762 14.087 1.00 92.62 700 PRO A N 1
ATOM 5628 C CA . PRO A 1 700 ? 0.915 21.565 13.906 1.00 92.62 700 PRO A CA 1
ATOM 5629 C C . PRO A 1 700 ? 1.263 21.843 12.439 1.00 92.62 700 PRO A C 1
ATOM 5631 O O . PRO A 1 700 ? 1.627 22.976 12.122 1.00 92.62 700 PRO A O 1
ATOM 5634 N N . LEU A 1 701 ? 1.107 20.857 11.547 1.00 91.56 701 LEU A N 1
ATOM 5635 C CA . LEU A 1 701 ? 1.331 21.035 10.107 1.00 91.56 701 LEU A CA 1
ATOM 5636 C C . LEU A 1 701 ? 0.335 22.041 9.507 1.00 91.56 701 LEU A C 1
ATOM 5638 O O . LEU A 1 701 ? 0.755 23.011 8.876 1.00 91.56 701 LEU A O 1
ATOM 5642 N N . GLU A 1 702 ? -0.964 21.876 9.785 1.00 88.56 702 GLU A N 1
ATOM 5643 C CA . GLU A 1 702 ? -2.029 22.778 9.318 1.00 88.56 702 GLU A CA 1
ATOM 5644 C C . GLU A 1 702 ? -1.809 24.220 9.800 1.00 88.56 702 GLU A C 1
ATOM 5646 O O . GLU A 1 702 ? -1.908 25.156 9.008 1.00 88.56 702 GLU A O 1
ATOM 5651 N N . LYS A 1 703 ? -1.442 24.415 11.078 1.00 90.69 703 LYS A N 1
ATOM 5652 C CA . LYS A 1 703 ? -1.156 25.745 11.650 1.00 90.69 703 LYS A CA 1
ATOM 5653 C C . LYS A 1 703 ? -0.017 26.471 10.918 1.00 90.69 703 LYS A C 1
ATOM 5655 O O . LYS A 1 703 ? 0.012 27.698 10.913 1.00 90.69 703 LYS A O 1
ATOM 5660 N N . ASN A 1 704 ? 0.902 25.724 10.310 1.00 91.00 704 ASN A N 1
ATOM 5661 C CA . ASN A 1 704 ? 2.058 26.247 9.584 1.00 91.00 704 ASN A CA 1
ATOM 5662 C C . ASN A 1 704 ? 1.891 26.183 8.052 1.00 91.00 704 ASN A C 1
ATOM 5664 O O . ASN A 1 704 ? 2.872 26.334 7.322 1.00 91.00 704 ASN A O 1
ATOM 5668 N N . ASN A 1 705 ? 0.662 25.984 7.555 1.00 89.38 705 ASN A N 1
ATOM 5669 C CA . ASN A 1 705 ? 0.335 25.872 6.127 1.00 89.38 705 ASN A CA 1
ATOM 5670 C C . ASN A 1 705 ? 1.108 24.759 5.394 1.00 89.38 705 ASN A C 1
ATOM 5672 O O . ASN A 1 705 ? 1.392 24.876 4.202 1.00 89.38 705 ASN A O 1
ATOM 5676 N N . ILE A 1 706 ? 1.454 23.679 6.099 1.00 89.56 706 ILE A N 1
ATOM 5677 C CA . ILE A 1 706 ? 2.070 22.491 5.508 1.00 89.56 706 ILE A CA 1
ATOM 5678 C C . ILE A 1 706 ? 0.970 21.462 5.256 1.00 89.56 706 ILE A C 1
ATOM 5680 O O . ILE A 1 706 ? 0.248 21.053 6.165 1.00 89.56 706 ILE A O 1
ATOM 5684 N N . THR A 1 707 ? 0.836 21.035 4.006 1.00 88.44 707 THR A N 1
ATOM 5685 C CA . THR A 1 707 ? -0.168 20.046 3.602 1.00 88.44 707 THR A CA 1
ATOM 5686 C C . THR A 1 707 ? 0.258 18.619 3.957 1.00 88.44 707 THR A C 1
ATOM 5688 O O . THR A 1 707 ? 1.445 18.300 4.055 1.00 88.44 707 THR A O 1
ATOM 5691 N N . TRP A 1 708 ? -0.721 17.719 4.091 1.00 84.56 708 TRP A N 1
ATOM 5692 C CA . TRP A 1 708 ? -0.467 16.292 4.324 1.00 84.56 708 TRP A CA 1
ATOM 5693 C C . TRP A 1 708 ? 0.351 15.636 3.199 1.00 84.56 708 TRP A C 1
ATOM 5695 O O . TRP A 1 708 ? 1.175 14.758 3.454 1.00 84.56 708 TRP A O 1
ATOM 5705 N N . ASP A 1 709 ? 0.176 16.093 1.958 1.00 86.06 709 ASP A N 1
ATOM 5706 C CA . ASP A 1 709 ? 0.956 15.611 0.819 1.00 86.06 709 ASP A CA 1
ATOM 5707 C C . ASP A 1 709 ? 2.415 16.077 0.884 1.00 86.06 709 ASP A C 1
ATOM 5709 O O . ASP A 1 709 ? 3.306 15.264 0.653 1.00 86.06 709 ASP A O 1
ATOM 5713 N N . GLN A 1 710 ? 2.684 17.325 1.289 1.00 90.44 710 GLN A N 1
ATOM 5714 C CA . GLN A 1 710 ? 4.054 17.810 1.525 1.00 90.44 710 GLN A CA 1
ATOM 5715 C C . GLN A 1 710 ? 4.744 17.047 2.664 1.00 90.44 710 GLN A C 1
ATOM 5717 O O . GLN A 1 710 ? 5.921 16.702 2.559 1.00 90.44 710 GLN A O 1
ATOM 5722 N N . PHE A 1 711 ? 4.014 16.721 3.735 1.00 93.25 711 PHE A N 1
ATOM 5723 C CA . PHE A 1 711 ? 4.534 15.847 4.787 1.00 93.25 711 PHE A CA 1
ATOM 5724 C C . PHE A 1 711 ? 4.824 14.432 4.253 1.00 93.25 711 PHE A C 1
ATOM 5726 O O . PHE A 1 711 ? 5.879 13.862 4.529 1.00 93.25 711 PHE A O 1
ATOM 5733 N N . GLY A 1 712 ? 3.933 13.886 3.419 1.00 89.69 712 GLY A N 1
ATOM 5734 C CA . GLY A 1 712 ? 4.133 12.615 2.719 1.00 89.69 712 GLY A CA 1
ATOM 5735 C C . GLY A 1 712 ? 5.354 12.604 1.789 1.00 89.69 712 GLY A C 1
ATOM 5736 O O . GLY A 1 712 ? 6.099 11.623 1.784 1.00 89.69 712 GLY A O 1
ATOM 5737 N N . GLU A 1 713 ? 5.594 13.689 1.047 1.00 94.94 713 GLU A N 1
ATOM 5738 C CA . GLU A 1 713 ? 6.789 13.904 0.216 1.00 94.94 713 GLU A CA 1
ATOM 5739 C C . GLU A 1 713 ? 8.059 13.935 1.081 1.00 94.94 713 GLU A C 1
ATOM 5741 O O . GLU A 1 713 ? 9.042 13.256 0.775 1.00 94.94 713 GLU A O 1
ATOM 5746 N N . TYR A 1 714 ? 8.031 14.650 2.207 1.00 94.94 714 TYR A N 1
ATOM 5747 C CA . TYR A 1 714 ? 9.159 14.702 3.136 1.00 94.94 714 TYR A CA 1
ATOM 5748 C C . TYR A 1 714 ? 9.511 13.316 3.704 1.00 94.94 714 TYR A C 1
ATOM 5750 O O . TYR A 1 714 ? 10.679 12.913 3.687 1.00 94.94 714 TYR A O 1
ATOM 5758 N N . LEU A 1 715 ? 8.508 12.540 4.136 1.00 95.12 715 LEU A N 1
ATOM 5759 C CA . LEU A 1 715 ? 8.696 11.156 4.588 1.00 95.12 715 LEU A CA 1
ATOM 5760 C C . LEU A 1 715 ? 9.199 10.240 3.462 1.00 95.12 715 LEU A C 1
ATOM 5762 O O . LEU A 1 715 ? 10.026 9.356 3.701 1.00 95.12 715 LEU A O 1
ATOM 5766 N N . TYR A 1 716 ? 8.714 10.447 2.234 1.00 96.44 716 TYR A N 1
ATOM 5767 C CA . TYR A 1 716 ? 9.151 9.704 1.056 1.00 96.44 716 TYR A CA 1
ATOM 5768 C C . TYR A 1 716 ? 10.655 9.872 0.825 1.00 96.44 716 TYR A C 1
ATOM 5770 O O . TYR A 1 716 ? 11.384 8.878 0.787 1.00 96.44 716 TYR A O 1
ATOM 5778 N N . HIS A 1 717 ? 11.127 11.116 0.709 1.00 96.94 717 HIS A N 1
ATOM 5779 C CA . HIS A 1 717 ? 12.530 11.391 0.404 1.00 96.94 717 HIS A CA 1
ATOM 5780 C C . HIS A 1 717 ? 13.461 11.051 1.560 1.00 96.94 717 HIS A C 1
ATOM 5782 O O . HIS A 1 717 ? 14.527 10.488 1.303 1.00 96.94 717 HIS A O 1
ATOM 5788 N N . SER A 1 718 ? 13.028 11.286 2.806 1.00 94.75 718 SER A N 1
ATOM 5789 C CA . SER A 1 718 ? 13.784 10.886 3.998 1.00 94.75 718 SER A CA 1
ATOM 5790 C C . SER A 1 718 ? 14.116 9.400 3.910 1.00 94.75 718 SER A C 1
ATOM 5792 O O . SER A 1 718 ? 15.283 9.035 3.823 1.00 94.75 718 SER A O 1
ATOM 5794 N N . ARG A 1 719 ? 13.099 8.550 3.735 1.00 94.94 719 ARG A N 1
ATOM 5795 C CA . ARG A 1 719 ? 13.278 7.098 3.658 1.00 94.94 719 ARG A CA 1
ATOM 5796 C C . ARG A 1 719 ? 14.074 6.619 2.439 1.00 94.94 719 ARG A C 1
ATOM 5798 O O . ARG A 1 719 ? 14.825 5.649 2.535 1.00 94.94 719 ARG A O 1
ATOM 5805 N N . VAL A 1 720 ? 13.892 7.248 1.272 1.00 95.75 720 VAL A N 1
ATOM 5806 C CA . VAL A 1 720 ? 14.678 6.932 0.059 1.00 95.75 720 VAL A CA 1
ATOM 5807 C C . VAL A 1 720 ? 16.157 7.259 0.260 1.00 95.75 720 VAL A C 1
ATOM 5809 O O . VAL A 1 720 ? 17.014 6.538 -0.249 1.00 95.75 720 VAL A O 1
ATOM 5812 N N . SER A 1 721 ? 16.462 8.319 1.009 1.00 94.12 721 SER A N 1
ATOM 5813 C CA . SER A 1 721 ? 17.835 8.739 1.291 1.00 94.12 721 SER A CA 1
ATOM 5814 C C . SER A 1 721 ? 18.551 7.879 2.343 1.00 94.12 721 SER A C 1
ATOM 5816 O O . SER A 1 721 ? 19.783 7.876 2.362 1.00 94.12 721 SER A O 1
ATOM 5818 N N . THR A 1 722 ? 17.798 7.141 3.169 1.00 92.69 722 THR A N 1
ATOM 5819 C CA . THR A 1 722 ? 18.291 6.324 4.291 1.00 92.69 722 THR A CA 1
ATOM 5820 C C . THR A 1 722 ? 17.984 4.830 4.107 1.00 92.69 722 THR A C 1
ATOM 5822 O O . THR A 1 722 ? 18.707 4.131 3.399 1.00 92.69 722 THR A O 1
ATOM 5825 N N . GLU A 1 723 ? 16.907 4.299 4.695 1.00 91.69 723 GLU A N 1
ATOM 5826 C CA . GLU A 1 723 ? 16.645 2.855 4.828 1.00 91.69 723 GLU A CA 1
ATOM 5827 C C . GLU A 1 723 ? 16.341 2.157 3.494 1.00 91.69 723 GLU A C 1
ATOM 5829 O O . GLU A 1 723 ? 16.296 0.928 3.420 1.00 91.69 723 GLU A O 1
ATOM 5834 N N . ARG A 1 724 ? 16.071 2.921 2.429 1.00 92.88 724 ARG A N 1
ATOM 5835 C CA . ARG A 1 724 ? 15.804 2.397 1.081 1.00 92.88 724 ARG A CA 1
ATOM 5836 C C . ARG A 1 724 ? 16.860 2.800 0.057 1.00 92.88 724 ARG A C 1
ATOM 5838 O O . ARG A 1 724 ? 16.595 2.677 -1.143 1.00 92.88 724 ARG A O 1
ATOM 5845 N N . ALA A 1 725 ? 18.034 3.242 0.506 1.00 92.38 725 ALA A N 1
ATOM 5846 C CA . ALA A 1 725 ? 19.058 3.761 -0.389 1.00 92.38 725 ALA A CA 1
ATOM 5847 C C . ALA A 1 725 ? 19.550 2.725 -1.422 1.00 92.38 725 ALA A C 1
ATOM 5849 O O . ALA A 1 725 ? 19.822 3.068 -2.567 1.00 92.38 725 ALA A O 1
ATOM 5850 N N . GLU A 1 726 ? 19.575 1.448 -1.035 1.00 92.50 726 GLU A N 1
ATOM 5851 C CA . GLU A 1 726 ? 20.018 0.319 -1.867 1.00 92.50 726 GLU A CA 1
ATOM 5852 C C . GLU A 1 726 ? 18.892 -0.376 -2.661 1.00 92.50 726 GLU A C 1
ATOM 5854 O O . GLU A 1 726 ? 19.103 -1.427 -3.272 1.00 92.50 726 GLU A O 1
ATOM 5859 N N . LEU A 1 727 ? 17.662 0.143 -2.614 1.00 93.19 727 LEU A N 1
ATOM 5860 C CA . LEU A 1 727 ? 16.493 -0.495 -3.221 1.00 93.19 727 LEU A CA 1
ATOM 5861 C C . LEU A 1 727 ? 15.974 0.303 -4.413 1.00 93.19 727 LEU A C 1
ATOM 5863 O O . LEU A 1 727 ? 16.047 1.527 -4.453 1.00 93.19 727 LEU A O 1
ATOM 5867 N N . ALA A 1 728 ? 15.311 -0.386 -5.344 1.00 94.19 728 ALA A N 1
ATOM 5868 C CA . ALA A 1 728 ? 14.476 0.291 -6.329 1.00 94.19 728 ALA A CA 1
ATOM 5869 C C . ALA A 1 728 ? 13.380 1.091 -5.615 1.00 94.19 728 ALA A C 1
ATOM 5871 O O . ALA A 1 728 ? 12.615 0.519 -4.821 1.00 94.19 728 ALA A O 1
ATOM 5872 N N . ASN A 1 729 ? 13.293 2.386 -5.909 1.00 95.81 729 ASN A N 1
ATOM 5873 C CA . ASN A 1 729 ? 12.294 3.279 -5.336 1.00 95.81 729 ASN A CA 1
ATOM 5874 C C . ASN A 1 729 ? 11.265 3.723 -6.382 1.00 95.81 729 ASN A C 1
ATOM 5876 O O . ASN A 1 729 ? 11.592 3.784 -7.573 1.00 95.81 729 ASN A O 1
ATOM 5880 N N . PRO A 1 730 ? 10.017 3.998 -5.955 1.00 94.88 730 PRO A N 1
ATOM 5881 C CA . PRO A 1 730 ? 8.931 4.379 -6.852 1.00 94.88 730 PRO A CA 1
ATOM 5882 C C . PRO A 1 730 ? 9.345 5.472 -7.836 1.00 94.88 730 PRO A C 1
ATOM 5884 O O . PRO A 1 730 ? 10.108 6.374 -7.496 1.00 94.88 730 PRO A O 1
ATOM 5887 N N . GLN A 1 731 ? 8.885 5.353 -9.083 1.00 93.44 731 GLN A N 1
ATOM 5888 C CA . GLN A 1 731 ? 9.205 6.283 -10.172 1.00 93.44 731 GLN A CA 1
ATOM 5889 C C . GLN A 1 731 ? 10.704 6.475 -10.467 1.00 93.44 731 GLN A C 1
ATOM 5891 O O . GLN A 1 731 ? 11.031 7.331 -11.271 1.00 93.44 731 GLN A O 1
ATOM 5896 N N . GLY A 1 732 ? 11.613 5.687 -9.881 1.00 93.44 732 GLY A N 1
ATOM 5897 C CA . GLY A 1 732 ? 13.051 5.793 -10.144 1.00 93.44 732 GLY A CA 1
ATOM 5898 C C . GLY A 1 732 ? 13.801 6.821 -9.294 1.00 93.44 732 GLY A C 1
ATOM 5899 O O . GLY A 1 732 ? 14.940 7.145 -9.622 1.00 93.44 732 GLY A O 1
ATOM 5900 N N . TRP A 1 733 ? 13.214 7.335 -8.209 1.00 95.44 733 TRP A N 1
ATOM 5901 C CA . TRP A 1 733 ? 13.924 8.238 -7.295 1.00 95.44 733 TRP A CA 1
ATOM 5902 C C . TRP A 1 733 ? 15.180 7.578 -6.706 1.00 95.44 733 TRP A C 1
ATOM 5904 O O . TRP A 1 733 ? 15.133 6.456 -6.208 1.00 95.44 733 TRP A O 1
ATOM 5914 N N . THR A 1 734 ? 16.314 8.275 -6.739 1.00 94.25 734 THR A N 1
ATOM 5915 C CA . THR A 1 734 ? 17.583 7.775 -6.186 1.00 94.25 734 THR A CA 1
ATOM 5916 C C . THR A 1 734 ? 17.891 8.440 -4.840 1.00 94.25 734 THR A C 1
ATOM 5918 O O . THR A 1 734 ? 17.288 9.471 -4.513 1.00 94.25 734 THR A O 1
ATOM 5921 N N . PRO A 1 735 ? 18.837 7.897 -4.049 1.00 93.88 735 PRO A N 1
ATOM 5922 C CA . PRO A 1 735 ? 19.229 8.496 -2.771 1.00 93.88 735 PRO A CA 1
ATOM 5923 C C . PRO A 1 735 ? 19.794 9.903 -2.956 1.00 93.88 735 PRO A C 1
ATOM 5925 O O . PRO A 1 735 ? 19.433 10.817 -2.223 1.00 93.88 735 PRO A O 1
ATOM 5928 N N . HIS A 1 736 ? 20.624 10.092 -3.986 1.00 92.44 736 HIS A N 1
ATOM 5929 C CA . HIS A 1 736 ? 21.213 11.385 -4.324 1.00 92.44 736 HIS A CA 1
ATOM 5930 C C . HIS A 1 736 ? 20.144 12.429 -4.682 1.00 92.44 736 HIS A C 1
ATOM 5932 O O . HIS A 1 736 ? 20.139 13.517 -4.112 1.00 92.44 736 HIS A O 1
ATOM 5938 N N . LEU A 1 737 ? 19.189 12.079 -5.555 1.00 93.12 737 LEU A N 1
ATOM 5939 C CA . LEU A 1 737 ? 18.106 12.993 -5.932 1.00 93.12 737 LEU A CA 1
ATOM 5940 C C . LEU A 1 737 ? 17.176 13.310 -4.763 1.00 93.12 737 LEU A C 1
ATOM 5942 O O . LEU A 1 737 ? 16.725 14.442 -4.639 1.00 93.12 737 LEU A O 1
ATOM 5946 N N . SER A 1 738 ? 16.913 12.338 -3.890 1.00 95.31 738 SER A N 1
ATOM 5947 C CA . SER A 1 738 ? 16.100 12.577 -2.695 1.00 95.31 738 SER A CA 1
ATOM 5948 C C . SER A 1 738 ? 16.794 13.497 -1.693 1.00 95.31 738 SER A C 1
ATOM 5950 O O . SER A 1 738 ? 16.125 14.348 -1.122 1.00 95.31 738 SER A O 1
ATOM 5952 N N . LYS A 1 739 ? 18.121 13.392 -1.516 1.00 94.75 739 LYS A N 1
ATOM 5953 C CA . LYS A 1 739 ? 18.888 14.325 -0.671 1.00 94.75 739 LYS A CA 1
ATOM 5954 C C . LYS A 1 739 ? 18.823 15.753 -1.212 1.00 94.75 739 LYS A C 1
ATOM 5956 O O . LYS A 1 739 ? 18.424 16.646 -0.472 1.00 94.75 739 LYS A O 1
ATOM 5961 N N . LYS A 1 740 ? 19.086 15.937 -2.513 1.00 93.00 740 LYS A N 1
ATOM 5962 C CA . LYS A 1 740 ? 18.932 17.238 -3.187 1.00 93.00 740 LYS A CA 1
ATOM 5963 C C . LYS A 1 740 ? 17.512 17.789 -3.002 1.00 93.00 740 LYS A C 1
ATOM 5965 O O . LYS A 1 740 ? 17.328 18.935 -2.610 1.00 93.00 740 LYS A O 1
ATOM 5970 N N . ARG A 1 741 ? 16.493 16.946 -3.196 1.00 93.38 741 ARG A N 1
ATOM 5971 C CA . ARG A 1 741 ? 15.095 17.352 -3.026 1.00 93.38 741 ARG A CA 1
ATOM 5972 C C . ARG A 1 741 ? 14.764 17.751 -1.587 1.00 93.38 741 ARG A C 1
ATOM 5974 O O . ARG A 1 741 ? 14.008 18.690 -1.370 1.00 93.38 741 ARG A O 1
ATOM 5981 N N . MET A 1 742 ? 15.329 17.073 -0.592 1.00 92.25 742 MET A N 1
ATOM 5982 C CA . MET A 1 742 ? 15.157 17.463 0.809 1.00 92.25 742 MET A CA 1
ATOM 5983 C C . MET A 1 742 ? 15.795 18.818 1.122 1.00 92.25 742 MET A C 1
ATOM 5985 O O . MET A 1 742 ? 15.224 19.580 1.899 1.00 92.25 742 MET A O 1
ATOM 5989 N N . GLU A 1 743 ? 16.945 19.132 0.524 1.00 90.94 743 GLU A N 1
ATOM 5990 C CA . GLU A 1 743 ? 17.574 20.454 0.635 1.00 90.94 743 GLU A CA 1
ATOM 5991 C C . GLU A 1 743 ? 16.697 21.537 -0.007 1.00 90.94 743 GLU A C 1
ATOM 5993 O O . GLU A 1 743 ? 16.459 22.568 0.616 1.00 90.94 743 GLU A O 1
ATOM 5998 N N . GLU A 1 744 ? 16.118 21.273 -1.183 1.00 90.38 744 GLU A N 1
ATOM 5999 C CA . GLU A 1 744 ? 15.153 22.176 -1.831 1.00 90.38 744 GLU A CA 1
ATOM 6000 C C . GLU A 1 744 ? 13.897 22.398 -0.979 1.00 90.38 744 GLU A C 1
ATOM 6002 O O . GLU A 1 744 ? 13.431 23.528 -0.845 1.00 90.38 744 GLU A O 1
ATOM 6007 N N . ILE A 1 745 ? 13.331 21.337 -0.389 1.00 89.50 745 ILE A N 1
ATOM 6008 C CA . ILE A 1 745 ? 12.172 21.455 0.510 1.00 89.50 745 ILE A CA 1
ATOM 6009 C C . ILE A 1 745 ? 12.533 22.350 1.698 1.00 89.50 745 ILE A C 1
ATOM 6011 O O . ILE A 1 745 ? 11.772 23.254 2.025 1.00 89.50 745 ILE A O 1
ATOM 6015 N N . LYS A 1 746 ? 13.702 22.144 2.316 1.00 86.12 746 LYS A N 1
ATOM 6016 C CA . LYS A 1 746 ? 14.163 22.974 3.438 1.00 86.12 746 LYS A CA 1
ATOM 6017 C C . LYS A 1 746 ? 14.415 24.426 3.026 1.00 86.12 746 LYS A C 1
ATOM 6019 O O . LYS A 1 746 ? 14.047 25.317 3.777 1.00 86.12 746 LYS A O 1
ATOM 6024 N N . GLY A 1 747 ? 14.997 24.661 1.850 1.00 86.25 747 GLY A N 1
ATOM 6025 C CA . GLY A 1 747 ? 15.274 26.006 1.335 1.00 86.25 747 GLY A CA 1
ATOM 6026 C C . GLY A 1 747 ? 14.020 26.794 0.944 1.00 86.25 747 GLY A C 1
ATOM 6027 O O . GLY A 1 747 ? 14.008 28.015 1.052 1.00 86.25 747 GLY A O 1
ATOM 6028 N N . ASN A 1 748 ? 12.950 26.105 0.535 1.00 86.44 748 ASN A N 1
ATOM 6029 C CA . ASN A 1 748 ? 11.673 26.726 0.162 1.00 86.44 748 ASN A CA 1
ATOM 6030 C C . ASN A 1 748 ? 10.734 26.990 1.354 1.00 86.44 748 ASN A C 1
ATOM 6032 O O . ASN A 1 748 ? 9.681 27.604 1.178 1.00 86.44 748 ASN A O 1
ATOM 6036 N N . LEU A 1 749 ? 11.074 26.507 2.551 1.00 89.19 749 LEU A N 1
ATOM 6037 C CA . LEU A 1 749 ? 10.274 26.664 3.763 1.00 89.19 749 LEU A CA 1
ATOM 6038 C C . LEU A 1 749 ? 10.909 27.692 4.699 1.00 89.19 749 LEU A C 1
ATOM 6040 O O . LEU A 1 749 ? 12.128 27.799 4.801 1.00 89.19 749 LEU A O 1
ATOM 6044 N N . SER A 1 750 ? 10.080 28.427 5.442 1.00 87.81 750 SER A N 1
ATOM 6045 C CA . SER A 1 750 ? 10.595 29.258 6.536 1.00 87.81 750 SER A CA 1
ATOM 6046 C C . SER A 1 750 ? 11.234 28.384 7.633 1.00 87.81 750 SER A C 1
ATOM 6048 O O . SER A 1 750 ? 10.818 27.233 7.809 1.00 87.81 750 SER A O 1
ATOM 6050 N N . PRO A 1 751 ? 12.182 28.906 8.440 1.00 86.50 751 PRO A N 1
ATOM 6051 C CA . PRO A 1 751 ? 12.807 28.139 9.524 1.00 86.50 751 PRO A CA 1
ATOM 6052 C C . PRO A 1 751 ? 11.797 27.478 10.478 1.00 86.50 751 PRO A C 1
ATOM 6054 O O . PRO A 1 751 ? 11.971 26.32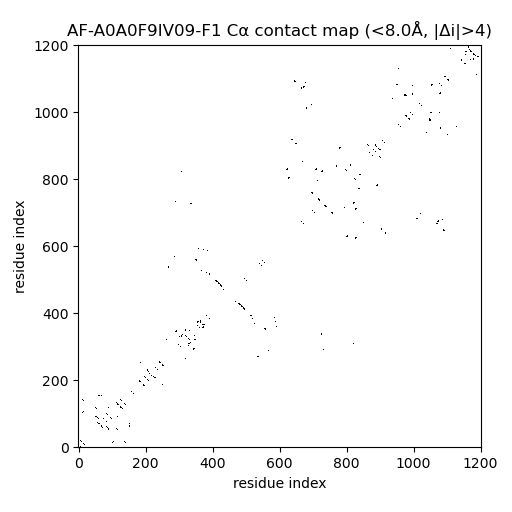5 10.870 1.00 86.50 751 PRO A O 1
ATOM 6057 N N . GLY A 1 752 ? 10.689 28.166 10.787 1.00 87.06 752 GLY A N 1
ATOM 6058 C CA . GLY A 1 752 ? 9.604 27.619 11.610 1.00 87.06 752 GLY A CA 1
ATOM 6059 C C . GLY A 1 752 ? 8.844 26.465 10.942 1.00 87.06 752 GLY A C 1
ATOM 6060 O O . GLY A 1 752 ? 8.524 25.473 11.597 1.00 87.06 752 GLY A O 1
ATOM 6061 N N . GLN A 1 753 ? 8.601 26.542 9.630 1.00 88.75 753 GLN A N 1
ATOM 6062 C CA . GLN A 1 753 ? 7.981 25.453 8.865 1.00 88.75 753 GLN A CA 1
ATOM 6063 C C . GLN A 1 753 ? 8.905 24.236 8.746 1.00 88.75 753 GLN A C 1
ATOM 6065 O O . GLN A 1 753 ? 8.451 23.103 8.902 1.00 88.75 753 GLN A O 1
ATOM 6070 N N . ALA A 1 754 ? 10.200 24.461 8.513 1.00 87.94 754 ALA A N 1
ATOM 6071 C CA . ALA A 1 754 ? 11.192 23.394 8.448 1.00 87.94 754 ALA A CA 1
ATOM 6072 C C . ALA A 1 754 ? 11.324 22.660 9.794 1.00 87.94 754 ALA A C 1
ATOM 6074 O O . ALA A 1 754 ? 11.315 21.430 9.808 1.00 87.94 754 ALA A O 1
ATOM 6075 N N . SER A 1 755 ? 11.357 23.394 10.917 1.00 91.06 755 SER A N 1
ATOM 6076 C CA . SER A 1 755 ? 11.307 22.799 12.263 1.00 91.06 755 SER A CA 1
ATOM 6077 C C . SER A 1 755 ? 10.031 21.982 12.456 1.00 91.06 755 SER A C 1
ATOM 6079 O O . SER A 1 755 ? 10.099 20.817 12.829 1.00 91.06 755 SER A O 1
ATOM 6081 N N . THR A 1 756 ? 8.873 22.544 12.088 1.00 93.00 756 THR A N 1
ATOM 6082 C CA . THR A 1 756 ? 7.573 21.865 12.224 1.00 93.00 756 THR A CA 1
ATOM 6083 C C . THR A 1 756 ? 7.529 20.532 11.467 1.00 93.00 756 THR A C 1
ATOM 6085 O O . THR A 1 756 ? 6.937 19.578 11.964 1.00 93.00 756 THR A O 1
ATOM 6088 N N . LEU A 1 757 ? 8.149 20.426 10.283 1.00 91.31 757 LEU A N 1
ATOM 6089 C CA . LEU A 1 757 ? 8.235 19.158 9.540 1.00 91.31 757 LEU A CA 1
ATOM 6090 C C . LEU A 1 757 ? 9.046 18.089 10.281 1.00 91.31 757 LEU A C 1
ATOM 6092 O O . LEU A 1 757 ? 8.659 16.919 10.274 1.00 91.31 757 LEU A O 1
ATOM 6096 N N . VAL A 1 758 ? 10.167 18.480 10.892 1.00 91.94 758 VAL A N 1
ATOM 6097 C CA . VAL A 1 758 ? 11.020 17.573 11.673 1.00 91.94 758 VAL A CA 1
ATOM 6098 C C . VAL A 1 758 ? 10.287 17.135 12.938 1.00 91.94 758 VAL A C 1
ATOM 6100 O O . VAL A 1 758 ? 10.123 15.936 13.150 1.00 91.94 758 VAL A O 1
ATOM 6103 N N . ASP A 1 759 ? 9.723 18.083 13.687 1.00 94.12 759 ASP A N 1
ATOM 6104 C CA . ASP A 1 759 ? 8.951 17.805 14.902 1.00 94.12 759 ASP A CA 1
ATOM 6105 C C . ASP A 1 759 ? 7.754 16.883 14.608 1.00 94.12 759 ASP A C 1
ATOM 6107 O O . ASP A 1 759 ? 7.472 15.940 15.349 1.00 94.12 759 ASP A O 1
ATOM 6111 N N . ALA A 1 760 ? 7.068 17.108 13.482 1.00 94.56 760 ALA A N 1
ATOM 6112 C CA . ALA A 1 760 ? 5.972 16.263 13.022 1.00 94.56 760 ALA A CA 1
ATOM 6113 C C . ALA A 1 760 ? 6.442 14.847 12.643 1.00 94.56 760 ALA A C 1
ATOM 6115 O O . ALA A 1 760 ? 5.738 13.882 12.947 1.00 94.56 760 ALA A O 1
ATOM 6116 N N . LYS A 1 761 ? 7.618 14.695 12.011 1.00 94.94 761 LYS A N 1
ATOM 6117 C CA . LYS A 1 761 ? 8.231 13.385 11.708 1.00 94.94 761 LYS A CA 1
ATOM 6118 C C . LYS A 1 761 ? 8.508 12.617 12.999 1.00 94.94 761 LYS A C 1
ATOM 6120 O O . LYS A 1 761 ? 8.129 11.450 13.110 1.00 94.94 761 LYS A O 1
ATOM 6125 N N . ASP A 1 762 ? 9.123 13.279 13.971 1.00 94.88 762 ASP A N 1
ATOM 6126 C CA . ASP A 1 762 ? 9.527 12.659 15.230 1.00 94.88 762 ASP A CA 1
ATOM 6127 C C . ASP A 1 762 ? 8.306 12.288 16.071 1.00 94.88 762 ASP A C 1
ATOM 6129 O O . ASP A 1 762 ? 8.200 11.155 16.539 1.00 94.88 762 ASP A O 1
ATOM 6133 N N . ALA A 1 763 ? 7.306 13.171 16.153 1.00 94.62 763 ALA A N 1
ATOM 6134 C CA . ALA A 1 763 ? 6.024 12.867 16.781 1.00 94.62 763 ALA A CA 1
ATOM 6135 C C . ALA A 1 763 ? 5.296 11.698 16.091 1.00 94.62 763 ALA A C 1
ATOM 6137 O O . ALA A 1 763 ? 4.720 10.837 16.761 1.00 94.62 763 ALA A O 1
ATOM 6138 N N . PHE A 1 764 ? 5.343 11.625 14.756 1.00 94.25 764 PHE A N 1
ATOM 6139 C CA . PHE A 1 764 ? 4.754 10.527 13.988 1.00 94.25 764 PHE A CA 1
ATOM 6140 C C . PHE A 1 764 ? 5.439 9.184 14.281 1.00 94.25 764 PHE A C 1
ATOM 6142 O O . PHE A 1 764 ? 4.764 8.165 14.465 1.00 94.25 764 PHE A O 1
ATOM 6149 N N . ARG A 1 765 ? 6.773 9.182 14.387 1.00 94.25 765 ARG A N 1
ATOM 6150 C CA . ARG A 1 765 ? 7.566 8.011 14.784 1.00 94.25 765 ARG A CA 1
ATOM 6151 C C . ARG A 1 765 ? 7.282 7.598 16.227 1.00 94.25 765 ARG A C 1
ATOM 6153 O O . ARG A 1 765 ? 7.009 6.426 16.477 1.00 94.25 765 ARG A O 1
ATOM 6160 N N . GLU A 1 766 ? 7.313 8.540 17.161 1.00 94.81 766 GLU A N 1
ATOM 6161 C CA . GLU A 1 766 ? 7.053 8.305 18.585 1.00 94.81 766 GLU A CA 1
ATOM 6162 C C . GLU A 1 766 ? 5.672 7.691 18.821 1.00 94.81 766 GLU A C 1
ATOM 6164 O O . GLU A 1 766 ? 5.525 6.740 19.594 1.00 94.81 766 GLU A O 1
ATOM 6169 N N . LEU A 1 767 ? 4.660 8.179 18.100 1.00 93.50 767 LEU A N 1
ATOM 6170 C CA . LEU A 1 767 ? 3.316 7.615 18.130 1.00 93.50 767 LEU A CA 1
ATOM 6171 C C . LEU A 1 767 ? 3.308 6.142 17.696 1.00 93.50 767 LEU A C 1
ATOM 6173 O O . LEU A 1 767 ? 2.709 5.296 18.365 1.00 93.50 767 LEU A O 1
ATOM 6177 N N . ARG A 1 768 ? 3.991 5.822 16.589 1.00 92.88 768 ARG A N 1
ATOM 6178 C CA . ARG A 1 768 ? 4.124 4.449 16.082 1.00 92.88 768 ARG A CA 1
ATOM 6179 C C . ARG A 1 768 ? 4.834 3.544 17.088 1.00 92.88 768 ARG A C 1
ATOM 6181 O O . ARG A 1 768 ? 4.382 2.417 17.299 1.00 92.88 768 ARG A O 1
ATOM 6188 N N . LEU A 1 769 ? 5.928 4.012 17.689 1.00 93.44 769 LEU A N 1
ATOM 6189 C CA . LEU A 1 769 ? 6.687 3.248 18.679 1.00 93.44 769 LEU A CA 1
ATOM 6190 C C . LEU A 1 769 ? 5.791 2.861 19.855 1.00 93.44 769 LEU A C 1
ATOM 6192 O O . LEU A 1 769 ? 5.547 1.675 20.077 1.00 93.44 769 LEU A O 1
ATOM 6196 N N . LYS A 1 770 ? 5.184 3.866 20.492 1.00 92.19 770 LYS A N 1
ATOM 6197 C CA . LYS A 1 770 ? 4.387 3.703 21.713 1.00 92.19 770 LYS A CA 1
ATOM 6198 C C . LYS A 1 770 ? 3.106 2.901 21.511 1.00 92.19 770 LYS A C 1
ATOM 6200 O O . LYS A 1 770 ? 2.727 2.110 22.369 1.00 92.19 770 LYS A O 1
ATOM 6205 N N . MET A 1 771 ? 2.396 3.120 20.402 1.00 89.69 771 MET A N 1
ATOM 6206 C CA . MET A 1 771 ? 1.064 2.530 20.209 1.00 89.69 771 MET A CA 1
ATOM 6207 C C . MET A 1 771 ? 1.058 1.237 19.394 1.00 89.69 771 MET A C 1
ATOM 6209 O O . MET A 1 771 ? 0.106 0.465 19.495 1.00 89.69 771 MET A O 1
ATOM 6213 N N . VAL A 1 772 ? 2.090 0.986 18.583 1.00 90.50 772 VAL A N 1
ATOM 6214 C CA . VAL A 1 772 ? 2.118 -0.166 17.668 1.00 90.50 772 VAL A CA 1
ATOM 6215 C C . VAL A 1 772 ? 3.271 -1.106 17.988 1.00 90.50 772 VAL A C 1
ATOM 6217 O O . VAL A 1 772 ? 3.050 -2.310 18.116 1.00 90.50 772 VAL A O 1
ATOM 6220 N N . ILE A 1 773 ? 4.495 -0.584 18.096 1.00 92.56 773 ILE A N 1
ATOM 6221 C CA . ILE A 1 773 ? 5.703 -1.415 18.217 1.00 92.56 773 ILE A CA 1
ATOM 6222 C C . ILE A 1 773 ? 5.822 -1.990 19.627 1.00 92.56 773 ILE A C 1
ATOM 6224 O O . ILE A 1 773 ? 5.930 -3.208 19.752 1.00 92.56 773 ILE A O 1
ATOM 6228 N N . ASP A 1 774 ? 5.690 -1.164 20.665 1.00 93.38 774 ASP A N 1
ATOM 6229 C CA . ASP A 1 774 ? 5.743 -1.611 22.065 1.00 93.38 774 ASP A CA 1
ATOM 6230 C C . ASP A 1 774 ? 4.645 -2.641 22.359 1.00 93.38 774 ASP A C 1
ATOM 6232 O O . ASP A 1 774 ? 4.870 -3.658 23.014 1.00 93.38 774 ASP A O 1
ATOM 6236 N N . LYS A 1 775 ? 3.452 -2.441 21.784 1.00 90.06 775 LYS A N 1
ATOM 6237 C CA . LYS A 1 775 ? 2.344 -3.398 21.889 1.00 90.06 775 LYS A CA 1
ATOM 6238 C C . LYS A 1 775 ? 2.661 -4.719 21.178 1.00 90.06 775 LYS A C 1
ATOM 6240 O O . LYS A 1 775 ? 2.358 -5.788 21.704 1.00 90.06 775 LYS A O 1
ATOM 6245 N N . ALA A 1 776 ? 3.267 -4.670 19.990 1.00 90.12 776 ALA A N 1
ATOM 6246 C CA . ALA A 1 776 ? 3.661 -5.871 19.254 1.00 90.12 776 ALA A CA 1
ATOM 6247 C C . ALA A 1 776 ? 4.788 -6.654 19.951 1.00 90.12 776 ALA A C 1
ATOM 6249 O O . ALA A 1 776 ? 4.788 -7.889 19.911 1.00 90.12 776 ALA A O 1
ATOM 6250 N N . GLU A 1 777 ? 5.722 -5.942 20.586 1.00 92.88 777 GLU A N 1
ATOM 6251 C CA . GLU A 1 777 ? 6.795 -6.501 21.409 1.00 92.88 777 GLU A CA 1
ATOM 6252 C C . GLU A 1 777 ? 6.230 -7.168 22.666 1.00 92.88 777 GLU A C 1
ATOM 6254 O O . GLU A 1 777 ? 6.497 -8.349 22.890 1.00 92.88 777 GLU A O 1
ATOM 6259 N N . ALA A 1 778 ? 5.371 -6.468 23.415 1.00 91.12 778 ALA A N 1
ATOM 6260 C CA . ALA A 1 778 ? 4.694 -7.008 24.596 1.00 91.12 778 ALA A CA 1
ATOM 6261 C C . ALA A 1 778 ? 3.847 -8.249 24.264 1.00 91.12 778 ALA A C 1
ATOM 6263 O O . ALA A 1 778 ? 3.806 -9.211 25.030 1.00 91.12 778 ALA A O 1
ATOM 6264 N N . ALA A 1 779 ? 3.214 -8.273 23.087 1.00 88.19 779 ALA A N 1
ATOM 6265 C CA . ALA A 1 779 ? 2.452 -9.425 22.608 1.00 88.19 779 ALA A CA 1
ATOM 6266 C C . ALA A 1 779 ? 3.334 -10.603 22.135 1.00 88.19 779 ALA A C 1
ATOM 6268 O O . ALA A 1 779 ? 2.824 -11.710 21.933 1.00 88.19 779 ALA A O 1
ATOM 6269 N N . GLY A 1 780 ? 4.642 -10.395 21.938 1.00 88.88 780 GLY A N 1
ATOM 6270 C CA . GLY A 1 780 ? 5.580 -11.419 21.468 1.00 88.88 780 GLY A CA 1
ATOM 6271 C C . GLY A 1 780 ? 5.317 -11.898 20.035 1.00 88.88 780 GLY A C 1
ATOM 6272 O O . GLY A 1 780 ? 5.628 -13.039 19.695 1.00 88.88 780 GLY A O 1
ATOM 6273 N N . ILE A 1 781 ? 4.714 -11.053 19.193 1.00 86.81 781 ILE A N 1
ATOM 6274 C CA . ILE A 1 781 ? 4.258 -11.419 17.839 1.00 86.81 781 ILE A CA 1
ATOM 6275 C C . ILE A 1 781 ? 5.437 -11.534 16.864 1.00 86.81 781 ILE A C 1
ATOM 6277 O O . ILE A 1 781 ? 5.475 -12.438 16.024 1.00 86.81 781 ILE A O 1
ATOM 6281 N N . TYR A 1 782 ? 6.417 -10.637 16.979 1.00 89.94 782 TYR A N 1
ATOM 6282 C CA . TYR A 1 782 ? 7.589 -10.564 16.102 1.00 89.94 782 TYR A CA 1
ATOM 6283 C C . TYR A 1 782 ? 8.851 -11.111 16.778 1.00 89.94 782 TYR A C 1
ATOM 6285 O O . TYR A 1 782 ? 8.904 -11.267 17.997 1.00 89.94 782 TYR A O 1
ATOM 6293 N N . SER A 1 783 ? 9.866 -11.454 15.980 1.00 89.81 783 SER A N 1
ATOM 6294 C CA . SER A 1 783 ? 11.195 -11.786 16.507 1.00 89.81 783 SER A CA 1
ATOM 6295 C C . SER A 1 783 ? 11.851 -10.548 17.125 1.00 89.81 783 SER A C 1
ATOM 6297 O O . SER A 1 783 ? 11.542 -9.427 16.719 1.00 89.81 783 SER A O 1
ATOM 6299 N N . LYS A 1 784 ? 12.779 -10.754 18.069 1.00 92.44 784 LYS A N 1
ATOM 6300 C CA . LYS A 1 784 ? 13.538 -9.661 18.700 1.00 92.44 784 LYS A CA 1
ATOM 6301 C C . LYS A 1 784 ? 14.238 -8.792 17.652 1.00 92.44 784 LYS A C 1
ATOM 6303 O O . LYS A 1 784 ? 13.997 -7.595 17.629 1.00 92.44 784 LYS A O 1
ATOM 6308 N N . ASP A 1 785 ? 14.930 -9.416 16.701 1.00 90.69 785 ASP A N 1
ATOM 6309 C CA . ASP A 1 785 ? 15.637 -8.724 15.615 1.00 90.69 785 ASP A CA 1
ATOM 6310 C C . ASP A 1 785 ? 14.705 -7.845 14.763 1.00 90.69 785 ASP A C 1
ATOM 6312 O O . ASP A 1 785 ? 15.093 -6.787 14.280 1.00 90.69 785 ASP A O 1
ATOM 6316 N N . LEU A 1 786 ? 13.450 -8.272 14.558 1.00 89.00 786 LEU A N 1
ATOM 6317 C CA . LEU A 1 786 ? 12.483 -7.477 13.800 1.00 89.00 786 LEU A CA 1
ATOM 6318 C C . LEU A 1 786 ? 11.959 -6.300 14.630 1.00 89.00 786 LEU A C 1
ATOM 6320 O O . LEU A 1 786 ? 11.738 -5.234 14.066 1.00 89.00 786 LEU A O 1
ATOM 6324 N N . ILE A 1 787 ? 11.755 -6.476 15.939 1.00 92.69 787 ILE A N 1
ATOM 6325 C CA . ILE A 1 787 ? 11.381 -5.374 16.837 1.00 92.69 787 ILE A CA 1
ATOM 6326 C C . ILE A 1 787 ? 12.503 -4.340 16.916 1.00 92.69 787 ILE A C 1
ATOM 6328 O O . ILE A 1 787 ? 12.226 -3.153 16.780 1.00 92.69 787 ILE A O 1
ATOM 6332 N N . GLU A 1 788 ? 13.747 -4.785 17.076 1.00 92.94 788 GLU A N 1
ATOM 6333 C CA . GLU A 1 788 ? 14.931 -3.923 17.097 1.00 92.94 788 GLU A CA 1
ATOM 6334 C C . GLU A 1 788 ? 15.050 -3.146 15.784 1.00 92.94 788 GLU A C 1
ATOM 6336 O O . GLU A 1 788 ? 15.010 -1.921 15.795 1.00 92.94 788 GLU A O 1
ATOM 6341 N N . LEU A 1 789 ? 14.961 -3.830 14.636 1.00 90.62 789 LEU A N 1
ATOM 6342 C CA . LEU A 1 789 ? 14.918 -3.169 13.330 1.00 90.62 789 LEU A CA 1
ATOM 6343 C C . LEU A 1 789 ? 13.777 -2.140 13.218 1.00 90.62 789 LEU A C 1
ATOM 6345 O O . LEU A 1 789 ? 13.951 -1.081 12.616 1.00 90.62 789 LEU A O 1
ATOM 6349 N N . MET A 1 790 ? 12.590 -2.438 13.758 1.00 90.56 790 MET A N 1
ATOM 6350 C CA . MET A 1 790 ? 11.456 -1.505 13.751 1.00 90.56 790 MET A CA 1
ATOM 6351 C C . MET A 1 790 ? 11.698 -0.277 14.638 1.00 90.56 790 MET A C 1
ATOM 6353 O O . MET A 1 790 ? 11.199 0.794 14.293 1.00 90.56 790 MET A O 1
ATOM 6357 N N . LYS A 1 791 ? 12.435 -0.424 15.746 1.00 92.56 791 LYS A N 1
ATOM 6358 C CA . LYS A 1 791 ? 12.823 0.673 16.644 1.00 92.56 791 LYS A CA 1
ATOM 6359 C C . LYS A 1 791 ? 13.943 1.523 16.034 1.00 92.56 791 LYS A C 1
ATOM 6361 O O . LYS A 1 791 ? 13.836 2.749 16.050 1.00 92.56 791 LYS A O 1
ATOM 6366 N N . ASP A 1 792 ? 14.929 0.893 15.406 1.00 91.38 792 ASP A N 1
ATOM 6367 C CA . ASP A 1 792 ? 16.100 1.558 14.815 1.00 91.38 792 ASP A CA 1
ATOM 6368 C C . ASP A 1 792 ? 15.792 2.290 13.501 1.00 91.38 792 ASP A C 1
ATOM 6370 O O . ASP A 1 792 ? 16.525 3.187 13.089 1.00 91.38 792 ASP A O 1
ATOM 6374 N N . SER A 1 793 ? 14.692 1.939 12.827 1.00 90.31 793 SER A N 1
ATOM 6375 C CA . SER A 1 793 ? 14.288 2.570 11.564 1.00 90.31 793 SER A CA 1
ATOM 6376 C C . SER A 1 793 ? 13.712 3.980 11.782 1.00 90.31 793 SER A C 1
ATOM 6378 O O . SER A 1 793 ? 12.492 4.169 11.795 1.00 90.31 793 SER A O 1
ATOM 6380 N N . GLU A 1 794 ? 14.582 4.977 11.940 1.00 90.88 794 GLU A N 1
ATOM 6381 C CA . GLU A 1 794 ? 14.216 6.364 12.253 1.00 90.88 794 GLU A CA 1
ATOM 6382 C C . GLU A 1 794 ? 13.288 7.011 11.211 1.00 90.88 794 GLU A C 1
ATOM 6384 O O . GLU A 1 794 ? 12.283 7.624 11.565 1.00 90.88 794 GLU A O 1
ATOM 6389 N N . ASN A 1 795 ? 13.556 6.840 9.916 1.00 92.25 795 ASN A N 1
ATOM 6390 C CA . ASN A 1 795 ? 12.788 7.483 8.845 1.00 92.25 795 ASN A CA 1
ATOM 6391 C C . ASN A 1 795 ? 11.765 6.526 8.217 1.00 92.25 795 ASN A C 1
ATOM 6393 O O . ASN A 1 795 ? 11.388 6.647 7.046 1.00 92.25 795 ASN A O 1
ATOM 6397 N N . TYR A 1 796 ? 11.294 5.538 8.985 1.00 90.94 796 TYR A N 1
ATOM 6398 C CA . TYR A 1 796 ? 10.326 4.574 8.485 1.00 90.94 796 TYR A CA 1
ATOM 6399 C C . TYR A 1 796 ? 8.988 5.237 8.110 1.00 90.94 796 TYR A C 1
ATOM 6401 O O . TYR A 1 796 ? 8.259 5.763 8.946 1.00 90.94 796 TYR A O 1
ATOM 6409 N N . ALA A 1 797 ? 8.598 5.060 6.848 1.00 90.62 797 ALA A N 1
ATOM 6410 C CA . ALA A 1 797 ? 7.263 5.331 6.324 1.00 90.62 797 ALA A CA 1
ATOM 6411 C C . ALA A 1 797 ? 6.857 4.226 5.340 1.00 90.62 797 ALA A C 1
ATOM 6413 O O . ALA A 1 797 ? 7.667 3.735 4.557 1.00 90.62 797 ALA A O 1
ATOM 6414 N N . THR A 1 798 ? 5.608 3.784 5.359 1.00 88.06 798 THR A N 1
ATOM 6415 C CA . THR A 1 798 ? 5.131 2.641 4.572 1.00 88.06 798 THR A CA 1
ATOM 6416 C C . THR A 1 798 ? 5.040 2.982 3.088 1.00 88.06 798 THR A C 1
ATOM 6418 O O . THR A 1 798 ? 4.333 3.896 2.695 1.00 88.06 798 THR A O 1
ATOM 6421 N N . PHE A 1 799 ? 5.724 2.201 2.249 1.00 88.75 799 PHE A N 1
ATOM 6422 C CA . PHE A 1 799 ? 5.613 2.295 0.790 1.00 88.75 799 PHE A CA 1
ATOM 6423 C C . PHE A 1 799 ? 4.649 1.201 0.337 1.00 88.75 799 PHE A C 1
ATOM 6425 O O . PHE A 1 799 ? 5.048 0.036 0.232 1.00 88.75 799 PHE A O 1
ATOM 6432 N N . ASP A 1 800 ? 3.375 1.554 0.159 1.00 78.75 800 ASP A N 1
ATOM 6433 C CA . ASP A 1 800 ? 2.344 0.599 -0.246 1.00 78.75 800 ASP A CA 1
ATOM 6434 C C . ASP A 1 800 ? 2.080 0.654 -1.750 1.00 78.75 800 ASP A C 1
ATOM 6436 O O . ASP A 1 800 ? 1.605 1.659 -2.266 1.00 78.75 800 ASP A O 1
ATOM 6440 N N . VAL A 1 801 ? 2.407 -0.427 -2.457 1.00 78.12 801 VAL A N 1
ATOM 6441 C CA . VAL A 1 801 ? 2.312 -0.494 -3.919 1.00 78.12 801 VAL A CA 1
ATOM 6442 C C . VAL A 1 801 ? 0.862 -0.677 -4.339 1.00 78.12 801 VAL A C 1
ATOM 6444 O O . VAL A 1 801 ? 0.241 -1.696 -4.023 1.00 78.12 801 VAL A O 1
ATOM 6447 N N . VAL A 1 802 ? 0.368 0.254 -5.156 1.00 64.25 802 VAL A N 1
ATOM 6448 C CA . VAL A 1 802 ? -1.043 0.341 -5.567 1.00 64.25 802 VAL A CA 1
ATOM 6449 C C . VAL A 1 802 ? -1.565 -0.973 -6.156 1.00 64.25 802 VAL A C 1
ATOM 6451 O O . VAL A 1 802 ? -2.650 -1.442 -5.811 1.00 64.25 802 VAL A O 1
ATOM 6454 N N . ALA A 1 803 ? -0.750 -1.644 -6.977 1.00 61.50 803 ALA A N 1
ATOM 6455 C CA . ALA A 1 803 ? -1.101 -2.914 -7.617 1.00 61.50 803 ALA A CA 1
ATOM 6456 C C . ALA A 1 803 ? -1.376 -4.076 -6.635 1.00 61.50 803 ALA A C 1
ATOM 6458 O O . ALA A 1 803 ? -1.972 -5.086 -7.029 1.00 61.50 803 ALA A O 1
ATOM 6459 N N . TYR A 1 804 ? -0.942 -3.964 -5.375 1.00 62.06 804 TYR A N 1
ATOM 6460 C CA . TYR A 1 804 ? -1.088 -5.003 -4.354 1.00 62.06 804 TYR A CA 1
ATOM 6461 C C . TYR A 1 804 ? -2.092 -4.664 -3.249 1.00 62.06 804 TYR A C 1
ATOM 6463 O O . TYR A 1 804 ? -2.445 -5.571 -2.495 1.00 62.06 804 TYR A O 1
ATOM 6471 N N . ILE A 1 805 ? -2.626 -3.438 -3.202 1.00 56.59 805 ILE A N 1
ATOM 6472 C CA . ILE A 1 805 ? -3.600 -2.998 -2.185 1.00 56.59 805 ILE A CA 1
ATOM 6473 C C . ILE A 1 805 ? -4.809 -3.949 -2.128 1.00 56.59 805 ILE A C 1
ATOM 6475 O O . ILE A 1 805 ? -5.171 -4.455 -1.072 1.00 56.59 805 ILE A O 1
ATOM 6479 N N . ASN A 1 806 ? -5.357 -4.323 -3.288 1.00 46.00 806 ASN A N 1
ATOM 6480 C CA . ASN A 1 806 ? -6.498 -5.241 -3.385 1.00 46.00 806 ASN A CA 1
ATOM 6481 C C . ASN A 1 806 ? -6.175 -6.720 -3.085 1.00 46.00 806 ASN A C 1
ATOM 6483 O O . ASN A 1 806 ? -7.099 -7.509 -2.904 1.00 46.00 806 ASN A O 1
ATOM 6487 N N . LYS A 1 807 ? -4.895 -7.122 -3.097 1.00 47.88 807 LYS A N 1
ATOM 6488 C CA . LYS A 1 807 ? -4.452 -8.521 -2.909 1.00 47.88 807 LYS A CA 1
ATOM 6489 C C . LYS A 1 807 ? -3.994 -8.818 -1.480 1.00 47.88 807 LYS A C 1
ATOM 6491 O O . LYS A 1 807 ? -3.753 -9.977 -1.155 1.00 47.88 807 LYS A O 1
ATOM 6496 N N . ARG A 1 808 ? -3.824 -7.784 -0.651 1.00 48.41 808 ARG A N 1
ATOM 6497 C CA . ARG A 1 808 ? -3.189 -7.880 0.670 1.00 48.41 808 ARG A CA 1
ATOM 6498 C C . ARG A 1 808 ? -4.061 -8.577 1.720 1.00 48.41 808 ARG A C 1
ATOM 6500 O O . ARG A 1 808 ? -3.519 -9.145 2.661 1.00 48.41 808 ARG A O 1
ATOM 6507 N N . TYR A 1 809 ? -5.374 -8.601 1.508 1.00 43.53 809 TYR A N 1
ATOM 6508 C CA . TYR A 1 809 ? -6.375 -9.178 2.411 1.00 43.53 809 TYR A CA 1
ATOM 6509 C C . TYR A 1 809 ? -6.710 -10.643 2.068 1.00 43.53 809 TYR A C 1
ATOM 6511 O O . TYR A 1 809 ? -7.870 -11.016 1.929 1.00 43.53 809 TYR A O 1
ATOM 6519 N N . GLY A 1 810 ? -5.687 -11.476 1.849 1.00 37.66 810 GLY A N 1
ATOM 6520 C CA . GLY A 1 810 ? -5.864 -12.931 1.736 1.00 37.66 810 GLY A CA 1
ATOM 6521 C C . GLY A 1 810 ? -6.004 -13.603 3.112 1.00 37.66 810 GLY A C 1
ATOM 6522 O O . GLY A 1 810 ? -5.577 -13.030 4.113 1.00 37.66 810 GLY A O 1
ATOM 6523 N N . ARG A 1 811 ? -6.550 -14.833 3.163 1.00 31.69 811 ARG A N 1
ATOM 6524 C CA . ARG A 1 811 ? -6.662 -15.653 4.393 1.00 31.69 811 ARG A CA 1
ATOM 6525 C C . ARG A 1 811 ? -5.305 -15.745 5.119 1.00 31.69 811 ARG A C 1
ATOM 6527 O O . ARG A 1 811 ? -4.356 -16.327 4.597 1.00 31.69 811 ARG A O 1
ATOM 6534 N N . GLY A 1 812 ? -5.207 -15.154 6.312 1.00 39.53 812 GLY A N 1
ATOM 6535 C CA . GLY A 1 812 ? -4.013 -15.157 7.167 1.00 39.53 812 GLY A CA 1
ATOM 6536 C C . GLY A 1 812 ? -4.105 -14.123 8.304 1.00 39.53 812 GLY A C 1
ATOM 6537 O O . GLY A 1 812 ? -4.969 -13.253 8.262 1.00 39.53 812 GLY A O 1
ATOM 6538 N N . PRO A 1 813 ? -3.223 -14.160 9.324 1.00 41.16 813 PRO A N 1
ATOM 6539 C CA . PRO A 1 813 ? -3.355 -13.354 10.550 1.00 41.16 813 PRO A CA 1
ATOM 6540 C C . PRO A 1 813 ? -3.175 -11.825 10.390 1.00 41.16 813 PRO A C 1
ATOM 6542 O O . PRO A 1 813 ? -3.086 -11.130 11.395 1.00 41.16 813 PRO A O 1
ATOM 6545 N N . GLY A 1 814 ? -3.092 -11.280 9.167 1.00 54.72 814 GLY A N 1
ATOM 6546 C CA . GLY A 1 814 ? -3.046 -9.832 8.876 1.00 54.72 814 GLY A CA 1
ATOM 6547 C C . GLY A 1 814 ? -1.764 -9.080 9.282 1.00 54.72 814 GLY A C 1
ATOM 6548 O O . GLY A 1 814 ? -1.399 -8.104 8.634 1.00 54.72 814 GLY A O 1
ATOM 6549 N N . ALA A 1 815 ? -1.022 -9.562 10.283 1.00 58.66 815 ALA A N 1
ATOM 6550 C CA . ALA A 1 815 ? 0.140 -8.878 10.865 1.00 58.66 815 ALA A CA 1
ATOM 6551 C C . ALA A 1 815 ? 1.501 -9.229 10.242 1.00 58.66 815 ALA A C 1
ATOM 6553 O O . ALA A 1 815 ? 2.536 -8.770 10.709 1.00 58.66 815 ALA A O 1
ATOM 6554 N N . LYS A 1 816 ? 1.566 -10.084 9.217 1.00 68.25 816 LYS A N 1
ATOM 6555 C CA . LYS A 1 816 ? 2.868 -10.540 8.708 1.00 68.25 816 LYS A CA 1
ATOM 6556 C C . LYS A 1 816 ? 3.622 -9.404 8.002 1.00 68.25 816 LYS A C 1
ATOM 6558 O O . LYS A 1 816 ? 3.148 -8.856 7.007 1.00 68.25 816 LYS A O 1
ATOM 6563 N N . ILE A 1 817 ? 4.830 -9.102 8.480 1.00 74.31 817 ILE A N 1
ATOM 6564 C CA . ILE A 1 817 ? 5.763 -8.172 7.834 1.00 74.31 817 ILE A CA 1
ATOM 6565 C C . ILE A 1 817 ? 6.646 -8.960 6.859 1.00 74.31 817 ILE A C 1
ATOM 6567 O O . ILE A 1 817 ? 7.226 -9.984 7.212 1.00 74.31 817 ILE A O 1
ATOM 6571 N N . TYR A 1 818 ? 6.725 -8.490 5.614 1.00 74.81 818 TYR A N 1
ATOM 6572 C CA . TYR A 1 818 ? 7.523 -9.109 4.555 1.00 74.81 818 TYR A CA 1
ATOM 6573 C C . TYR A 1 818 ? 8.779 -8.287 4.271 1.00 74.81 818 TYR A C 1
ATOM 6575 O O . TYR A 1 818 ? 8.743 -7.053 4.321 1.00 74.81 818 TYR A O 1
ATOM 6583 N N . ARG A 1 819 ? 9.867 -8.976 3.906 1.00 79.44 819 ARG A N 1
ATOM 6584 C CA . ARG A 1 819 ? 11.093 -8.344 3.408 1.00 79.44 819 ARG A CA 1
ATOM 6585 C C . ARG A 1 819 ? 10.791 -7.525 2.151 1.00 79.44 819 ARG A C 1
ATOM 6587 O O . ARG A 1 819 ? 10.052 -7.965 1.270 1.00 79.44 819 ARG A O 1
ATOM 6594 N N . GLN A 1 820 ? 11.372 -6.333 2.069 1.00 83.19 820 GLN A N 1
ATOM 6595 C CA . GLN A 1 820 ? 11.242 -5.459 0.905 1.00 83.19 820 GLN A CA 1
ATOM 6596 C C . GLN A 1 820 ? 12.302 -5.823 -0.141 1.00 83.19 820 GLN A C 1
ATOM 6598 O O . GLN A 1 820 ? 13.463 -6.015 0.200 1.00 83.19 820 GLN A O 1
ATOM 6603 N N . ILE A 1 821 ? 11.892 -5.895 -1.411 1.00 83.44 821 ILE A N 1
ATOM 6604 C CA . ILE A 1 821 ? 12.780 -6.165 -2.560 1.00 83.44 821 ILE A CA 1
ATOM 6605 C C . ILE A 1 821 ? 12.934 -4.953 -3.498 1.00 83.44 821 ILE A C 1
ATOM 6607 O O . ILE A 1 821 ? 13.599 -5.043 -4.520 1.00 83.44 821 ILE A O 1
ATOM 6611 N N . GLY A 1 822 ? 12.302 -3.821 -3.166 1.00 88.50 822 GLY A N 1
ATOM 6612 C CA . GLY A 1 822 ? 12.238 -2.637 -4.029 1.00 88.50 822 GLY A CA 1
ATOM 6613 C C . GLY A 1 822 ? 11.092 -2.672 -5.049 1.00 88.50 822 GLY A C 1
ATOM 6614 O O . GLY A 1 822 ? 10.487 -3.711 -5.313 1.00 88.50 822 GLY A O 1
ATOM 6615 N N . THR A 1 823 ? 10.745 -1.506 -5.589 1.00 92.12 823 THR A N 1
ATOM 6616 C CA . THR A 1 823 ? 9.710 -1.336 -6.617 1.00 92.12 823 THR A CA 1
ATOM 6617 C C . THR A 1 823 ? 9.920 -0.027 -7.373 1.00 92.12 823 THR A C 1
ATOM 6619 O O . THR A 1 823 ? 10.287 0.969 -6.765 1.00 92.12 823 THR A O 1
ATOM 6622 N N . LEU A 1 824 ? 9.637 -0.020 -8.677 1.00 94.31 824 LEU A N 1
ATOM 6623 C CA . LEU A 1 824 ? 9.524 1.206 -9.481 1.00 94.31 824 LEU A CA 1
ATOM 6624 C C . LEU A 1 824 ? 8.066 1.665 -9.642 1.00 94.31 824 LEU A C 1
ATOM 6626 O O . LEU A 1 824 ? 7.812 2.752 -10.149 1.00 94.31 824 LEU A O 1
ATOM 6630 N N . GLN A 1 825 ? 7.114 0.824 -9.226 1.00 91.62 825 GLN A N 1
ATOM 6631 C CA . GLN A 1 825 ? 5.680 1.071 -9.359 1.00 91.62 825 GLN A CA 1
ATOM 6632 C C . GLN A 1 825 ? 5.190 2.169 -8.421 1.00 91.62 825 GLN A C 1
ATOM 6634 O O . GLN A 1 825 ? 5.798 2.444 -7.388 1.00 91.62 825 GLN A O 1
ATOM 6639 N N . GLU A 1 826 ? 4.025 2.698 -8.774 1.00 88.25 826 GLU A N 1
ATOM 6640 C CA . GLU A 1 826 ? 3.280 3.666 -7.983 1.00 88.25 826 GLU A CA 1
ATOM 6641 C C . GLU A 1 826 ? 2.935 3.149 -6.583 1.00 88.25 826 GLU A C 1
ATOM 6643 O O . GLU A 1 826 ? 2.598 1.970 -6.395 1.00 88.25 826 GLU A O 1
ATOM 6648 N N . ILE A 1 827 ? 2.999 4.062 -5.614 1.00 86.88 827 ILE A N 1
ATOM 6649 C CA . ILE A 1 827 ? 2.630 3.829 -4.220 1.00 86.88 827 ILE A CA 1
ATOM 6650 C C . ILE A 1 827 ? 1.603 4.862 -3.743 1.00 86.88 827 ILE A C 1
ATOM 6652 O O . ILE A 1 827 ? 1.531 5.960 -4.288 1.00 86.88 827 ILE A O 1
ATOM 6656 N N . SER A 1 828 ? 0.837 4.522 -2.709 1.00 79.12 828 SER A N 1
ATOM 6657 C CA . SER A 1 828 ? 0.040 5.498 -1.948 1.00 79.12 828 SER A CA 1
ATOM 6658 C C . SER A 1 828 ? 0.935 6.489 -1.196 1.00 79.12 828 SER A C 1
ATOM 6660 O O . SER A 1 828 ? 2.122 6.213 -0.991 1.00 79.12 828 SER A O 1
ATOM 6662 N N . ASN A 1 829 ? 0.366 7.616 -0.747 1.00 83.25 829 ASN A N 1
ATOM 6663 C CA . ASN A 1 829 ? 1.092 8.588 0.076 1.00 83.25 829 ASN A CA 1
ATOM 6664 C C . ASN A 1 829 ? 1.706 7.866 1.302 1.00 83.25 829 ASN A C 1
ATOM 6666 O O . ASN A 1 829 ? 0.963 7.204 2.036 1.00 83.25 829 ASN A O 1
ATOM 6670 N N . PRO A 1 830 ? 3.030 7.955 1.558 1.00 89.75 830 PRO A N 1
ATOM 6671 C CA . PRO A 1 830 ? 3.666 7.233 2.658 1.00 89.75 830 PRO A CA 1
ATOM 6672 C C . PRO A 1 830 ? 3.116 7.565 4.044 1.00 89.75 830 PRO A C 1
ATOM 6674 O O . PRO A 1 830 ? 3.074 6.677 4.898 1.00 89.75 830 PRO A O 1
ATOM 6677 N N . ALA A 1 831 ? 2.661 8.799 4.277 1.00 84.94 831 ALA A N 1
ATOM 6678 C CA . ALA A 1 831 ? 2.020 9.191 5.528 1.00 84.94 831 ALA A CA 1
ATOM 6679 C C . ALA A 1 831 ? 0.678 8.455 5.685 1.00 84.94 831 ALA A C 1
ATOM 6681 O O . ALA A 1 831 ? 0.468 7.736 6.667 1.00 84.94 831 ALA A O 1
ATOM 6682 N N . THR A 1 832 ? -0.186 8.517 4.664 1.00 76.31 832 THR A N 1
ATOM 6683 C CA . THR A 1 832 ? -1.476 7.804 4.629 1.00 76.31 832 THR A CA 1
ATOM 6684 C C . THR A 1 832 ? -1.287 6.292 4.765 1.00 76.31 832 THR A C 1
ATOM 6686 O O . THR A 1 832 ? -1.894 5.658 5.628 1.00 76.31 832 THR A O 1
ATOM 6689 N N . ALA A 1 833 ? -0.411 5.694 3.957 1.00 77.25 833 ALA A N 1
ATOM 6690 C CA . ALA A 1 833 ? -0.139 4.260 3.966 1.00 77.25 833 ALA A CA 1
ATOM 6691 C C . ALA A 1 833 ? 0.383 3.775 5.326 1.00 77.25 833 ALA A C 1
ATOM 6693 O O . ALA A 1 833 ? 0.070 2.663 5.755 1.00 77.25 833 ALA A O 1
ATOM 6694 N N . THR A 1 834 ? 1.157 4.609 6.024 1.00 83.06 834 THR A N 1
ATOM 6695 C CA . THR A 1 834 ? 1.653 4.310 7.370 1.00 83.06 834 THR A CA 1
ATOM 6696 C C . THR A 1 834 ? 0.528 4.256 8.387 1.00 83.06 834 THR A C 1
ATOM 6698 O O . THR A 1 834 ? 0.396 3.246 9.072 1.00 83.06 834 THR A O 1
ATOM 6701 N N . VAL A 1 835 ? -0.331 5.275 8.410 1.00 78.06 835 VAL A N 1
ATOM 6702 C CA . VAL A 1 835 ? -1.514 5.328 9.279 1.00 78.06 835 VAL A CA 1
ATOM 6703 C C . VAL A 1 835 ? -2.425 4.118 9.057 1.00 78.06 835 VAL A C 1
ATOM 6705 O O . VAL A 1 835 ? -2.914 3.506 10.007 1.00 78.06 835 VAL A O 1
ATOM 6708 N N . MET A 1 836 ? -2.641 3.730 7.799 1.00 70.12 836 MET A N 1
ATOM 6709 C CA . MET A 1 836 ? -3.460 2.561 7.461 1.00 70.12 836 MET A CA 1
ATOM 6710 C C . MET A 1 836 ? -2.826 1.256 7.927 1.00 70.12 836 MET A C 1
ATOM 6712 O O . MET A 1 836 ? -3.502 0.396 8.500 1.00 70.12 836 MET A O 1
ATOM 6716 N N . LYS A 1 837 ? -1.520 1.104 7.685 1.00 77.31 837 LYS A N 1
ATOM 6717 C CA . LYS A 1 837 ? -0.770 -0.067 8.128 1.00 77.31 837 LYS A CA 1
ATOM 6718 C C . LYS A 1 837 ? -0.804 -0.174 9.647 1.00 77.31 837 LYS A C 1
ATOM 6720 O O . LYS A 1 837 ? -1.046 -1.262 10.150 1.00 77.31 837 LYS A O 1
ATOM 6725 N N . ASP A 1 838 ? -0.618 0.927 10.361 1.00 79.94 838 ASP A N 1
ATOM 6726 C CA . ASP A 1 838 ? -0.589 0.952 11.821 1.00 79.94 838 ASP A CA 1
ATOM 6727 C C . ASP A 1 838 ? -1.952 0.595 12.419 1.00 79.94 838 ASP A C 1
ATOM 6729 O O . ASP A 1 838 ? -2.020 -0.296 13.259 1.00 79.94 838 ASP A O 1
ATOM 6733 N N . ASN A 1 839 ? -3.051 1.146 11.895 1.00 71.00 839 ASN A N 1
ATOM 6734 C CA . ASN A 1 839 ? -4.403 0.732 12.292 1.00 71.00 839 ASN A CA 1
ATOM 6735 C C . ASN A 1 839 ? -4.675 -0.756 12.002 1.00 71.00 839 ASN A C 1
ATOM 6737 O O . ASN A 1 839 ? -5.271 -1.460 12.818 1.00 71.00 839 ASN A O 1
ATOM 6741 N N . THR A 1 840 ? -4.209 -1.264 10.857 1.00 72.19 840 THR A N 1
ATOM 6742 C CA . THR A 1 840 ? -4.327 -2.693 10.512 1.00 72.19 840 THR A CA 1
ATOM 6743 C C . THR A 1 840 ? -3.503 -3.565 11.460 1.00 72.19 840 THR A C 1
ATOM 6745 O O . THR A 1 840 ? -3.946 -4.645 11.858 1.00 72.19 840 THR A O 1
ATOM 6748 N N . LEU A 1 841 ? -2.311 -3.102 11.844 1.00 77.19 841 LEU A N 1
ATOM 6749 C CA . LEU A 1 841 ? -1.435 -3.783 12.788 1.00 77.19 841 LEU A CA 1
ATOM 6750 C C . LEU A 1 841 ? -2.041 -3.809 14.187 1.00 77.19 841 LEU A C 1
ATOM 6752 O O . LEU A 1 841 ? -2.111 -4.892 14.749 1.00 77.19 841 LEU A O 1
ATOM 6756 N N . ILE A 1 842 ? -2.540 -2.686 14.710 1.00 77.38 842 ILE A N 1
ATOM 6757 C CA . ILE A 1 842 ? -3.222 -2.602 16.014 1.00 77.38 842 ILE A CA 1
ATOM 6758 C C . ILE A 1 842 ? -4.329 -3.664 16.105 1.00 77.38 842 ILE A C 1
ATOM 6760 O O . ILE A 1 842 ? -4.324 -4.512 16.999 1.00 77.38 842 ILE A O 1
ATOM 6764 N N . LYS A 1 843 ? -5.213 -3.710 15.102 1.00 72.94 843 LYS A N 1
ATOM 6765 C CA . LYS A 1 843 ? -6.283 -4.715 15.017 1.00 72.94 843 LYS A CA 1
ATOM 6766 C C . LYS A 1 843 ? -5.750 -6.144 14.949 1.00 72.94 843 LYS A C 1
ATOM 6768 O O . LYS A 1 843 ? -6.205 -7.024 15.678 1.00 72.94 843 LYS A O 1
ATOM 6773 N N . SER A 1 844 ? -4.765 -6.383 14.084 1.00 74.56 844 SER A N 1
ATOM 6774 C CA . SER A 1 844 ? -4.181 -7.716 13.904 1.00 74.56 844 SER A CA 1
ATOM 6775 C C . SER A 1 844 ? -3.418 -8.187 15.147 1.00 74.56 844 SER A C 1
ATOM 6777 O O . SER A 1 844 ? -3.357 -9.387 15.408 1.00 74.56 844 SER A O 1
ATOM 6779 N N . ILE A 1 845 ? -2.841 -7.270 15.928 1.00 83.44 845 ILE A N 1
ATOM 6780 C CA . ILE A 1 845 ? -2.198 -7.548 17.215 1.00 83.44 845 ILE A CA 1
ATOM 6781 C C . ILE A 1 845 ? -3.260 -7.974 18.232 1.00 83.44 845 ILE A C 1
ATOM 6783 O O . ILE A 1 845 ? -3.127 -9.055 18.799 1.00 83.44 845 ILE A O 1
ATOM 6787 N N . ASN A 1 846 ? -4.352 -7.216 18.385 1.00 82.88 846 ASN A N 1
ATOM 6788 C CA . ASN A 1 846 ? -5.451 -7.571 19.296 1.00 82.88 846 ASN A CA 1
ATOM 6789 C C . ASN A 1 846 ? -6.077 -8.929 18.950 1.00 82.88 846 ASN A C 1
ATOM 6791 O O . ASN A 1 846 ? -6.259 -9.771 19.830 1.00 82.88 846 ASN A O 1
ATOM 6795 N N . ARG A 1 847 ? -6.300 -9.202 17.657 1.00 81.19 847 ARG A N 1
ATOM 6796 C CA . ARG A 1 847 ? -6.759 -10.518 17.187 1.00 81.19 847 ARG A CA 1
ATOM 6797 C C . ARG A 1 847 ? -5.800 -11.639 17.585 1.00 81.19 847 ARG A C 1
ATOM 6799 O O . ARG A 1 847 ? -6.241 -12.711 17.983 1.00 81.19 847 ARG A O 1
ATOM 6806 N N . GLN A 1 848 ? -4.493 -11.423 17.452 1.00 85.50 848 GLN A N 1
ATOM 6807 C CA . GLN A 1 848 ? -3.495 -12.437 17.797 1.00 85.50 848 GLN A CA 1
ATOM 6808 C C . GLN A 1 848 ? -3.367 -12.654 19.304 1.00 85.50 848 GLN A C 1
ATOM 6810 O O . GLN A 1 848 ? -3.221 -13.801 19.716 1.00 85.50 848 GLN A O 1
ATOM 6815 N N . ILE A 1 849 ? -3.470 -11.595 20.114 1.00 87.00 849 ILE A N 1
ATOM 6816 C CA . ILE A 1 849 ? -3.523 -11.698 21.580 1.00 87.00 849 ILE A CA 1
ATOM 6817 C C . ILE A 1 849 ? -4.723 -12.559 21.991 1.00 87.00 849 ILE A C 1
ATOM 6819 O O . ILE A 1 849 ? -4.558 -13.518 22.744 1.00 87.00 849 ILE A O 1
ATOM 6823 N N . ALA A 1 850 ? -5.906 -12.287 21.432 1.00 84.12 850 ALA A N 1
ATOM 6824 C CA . ALA A 1 850 ? -7.106 -13.077 21.693 1.00 84.12 850 ALA A CA 1
ATOM 6825 C C . ALA A 1 850 ? -6.965 -14.533 21.207 1.00 84.12 850 ALA A C 1
ATOM 6827 O O . ALA A 1 850 ? -7.269 -15.462 21.952 1.00 84.12 850 ALA A O 1
ATOM 6828 N N . ALA A 1 851 ? -6.437 -14.756 19.997 1.00 85.12 851 ALA A N 1
ATOM 6829 C CA . ALA A 1 851 ? -6.214 -16.096 19.445 1.00 85.12 851 ALA A CA 1
ATOM 6830 C C . ALA A 1 851 ? -5.241 -16.927 20.292 1.00 85.12 851 ALA A C 1
ATOM 6832 O O . ALA A 1 851 ? -5.479 -18.114 20.532 1.00 85.12 851 ALA A O 1
ATOM 6833 N N . LYS A 1 852 ? -4.162 -16.301 20.772 1.00 89.38 852 LYS A N 1
ATOM 6834 C CA . LYS A 1 852 ? -3.191 -16.925 21.671 1.00 89.38 852 LYS A CA 1
ATOM 6835 C C . LYS A 1 852 ? -3.824 -17.245 23.025 1.00 89.38 852 LYS A C 1
ATOM 6837 O O . LYS A 1 852 ? -3.712 -18.379 23.468 1.00 89.38 852 LYS A O 1
ATOM 6842 N N . SER A 1 853 ? -4.559 -16.304 23.620 1.00 88.75 853 SER A N 1
ATOM 6843 C CA . SER A 1 853 ? -5.269 -16.510 24.890 1.00 88.75 853 SER A CA 1
ATOM 6844 C C . SER A 1 853 ? -6.271 -17.672 24.815 1.00 88.75 853 SER A C 1
ATOM 6846 O O . SER A 1 853 ? -6.249 -18.553 25.671 1.00 88.75 853 SER A O 1
ATOM 6848 N N . VAL A 1 854 ? -7.077 -17.755 23.747 1.00 85.69 854 VAL A N 1
ATOM 6849 C CA . VAL A 1 854 ? -7.990 -18.893 23.517 1.00 85.69 854 VAL A CA 1
ATOM 6850 C C . VAL A 1 854 ? -7.221 -20.204 23.353 1.00 85.69 854 VAL A C 1
ATOM 6852 O O . VAL A 1 854 ? -7.591 -21.212 23.949 1.00 85.69 854 VAL A O 1
ATOM 6855 N N . THR A 1 855 ? -6.137 -20.195 22.576 1.00 88.69 855 THR A N 1
ATOM 6856 C CA . THR A 1 855 ? -5.293 -21.380 22.368 1.00 88.69 855 THR A CA 1
ATOM 6857 C C . THR A 1 855 ? -4.693 -21.882 23.682 1.00 88.69 855 THR A C 1
ATOM 6859 O O . THR A 1 855 ? -4.724 -23.081 23.954 1.00 88.69 855 THR A O 1
ATOM 6862 N N . ASP A 1 856 ? -4.149 -20.982 24.499 1.00 90.12 856 ASP A N 1
ATOM 6863 C CA . ASP A 1 856 ? -3.501 -21.320 25.765 1.00 90.12 856 ASP A CA 1
ATOM 6864 C C . ASP A 1 856 ? -4.536 -21.813 26.795 1.00 90.12 856 ASP A C 1
ATOM 6866 O O . ASP A 1 856 ? -4.303 -22.819 27.468 1.00 90.12 856 ASP A O 1
ATOM 6870 N N . PHE A 1 857 ? -5.727 -21.199 26.833 1.00 89.81 857 PHE A N 1
ATOM 6871 C CA . PHE A 1 857 ? -6.856 -21.662 27.645 1.00 89.81 857 PHE A CA 1
ATOM 6872 C C . PHE A 1 857 ? -7.316 -23.077 27.266 1.00 89.81 857 PHE A C 1
ATOM 6874 O O . PHE A 1 857 ? -7.508 -23.914 28.152 1.00 89.81 857 PHE A O 1
ATOM 6881 N N . LEU A 1 858 ? -7.483 -23.358 25.968 1.00 89.12 858 LEU A N 1
ATOM 6882 C CA . LEU A 1 858 ? -7.901 -24.680 25.492 1.00 89.12 858 LEU A CA 1
ATOM 6883 C C . LEU A 1 858 ? -6.840 -25.736 25.790 1.00 89.12 858 LEU A C 1
ATOM 6885 O O . LEU A 1 858 ? -7.174 -26.792 26.302 1.00 89.12 858 LEU A O 1
ATOM 6889 N N . LYS A 1 859 ? -5.555 -25.450 25.578 1.00 89.62 859 LYS A N 1
ATOM 6890 C CA . LYS A 1 859 ? -4.487 -26.405 25.918 1.00 89.62 859 LYS A CA 1
ATOM 6891 C C . LYS A 1 859 ? -4.441 -26.749 27.400 1.00 89.62 859 LYS A C 1
ATOM 6893 O O . LYS A 1 859 ? -4.196 -27.899 27.744 1.00 89.62 859 LYS A O 1
ATOM 6898 N N . LYS A 1 860 ? -4.631 -25.746 28.263 1.00 89.19 860 LYS A N 1
ATOM 6899 C CA . LYS A 1 860 ? -4.552 -25.907 29.719 1.00 89.19 860 LYS A CA 1
ATOM 6900 C C . LYS A 1 860 ? -5.742 -26.691 30.270 1.00 89.19 860 LYS A C 1
ATOM 6902 O O . LYS A 1 860 ? -5.548 -27.528 31.141 1.00 89.19 860 LYS A O 1
ATOM 6907 N N . ASN A 1 861 ? -6.951 -26.419 29.775 1.00 85.44 861 ASN A N 1
ATOM 6908 C CA . ASN A 1 861 ? -8.185 -26.910 30.401 1.00 85.44 861 ASN A CA 1
ATOM 6909 C C . ASN A 1 861 ? -8.976 -27.920 29.552 1.00 85.44 861 ASN A C 1
ATOM 6911 O O . ASN A 1 861 ? -9.785 -28.665 30.093 1.00 85.44 861 ASN A O 1
ATOM 6915 N N . TYR A 1 862 ? -8.761 -27.946 28.236 1.00 87.44 862 TYR A N 1
ATOM 6916 C CA . TYR A 1 862 ? -9.488 -28.770 27.262 1.00 87.44 862 TYR A CA 1
ATOM 6917 C C . TYR A 1 862 ? -8.540 -29.349 26.185 1.00 87.44 862 TYR A C 1
ATOM 6919 O O . TYR A 1 862 ? -8.735 -29.100 24.993 1.00 87.44 862 TYR A O 1
ATOM 6927 N N . PRO A 1 863 ? -7.490 -30.107 26.562 1.00 88.00 863 PRO A N 1
ATOM 6928 C CA . PRO A 1 863 ? -6.434 -30.532 25.635 1.00 88.00 863 PRO A CA 1
ATOM 6929 C C . PRO A 1 863 ? -6.924 -31.428 24.487 1.00 88.00 863 PRO A C 1
ATOM 6931 O O . PRO A 1 863 ? -6.279 -31.475 23.447 1.00 88.00 863 PRO A O 1
ATOM 6934 N N . ASN A 1 864 ? -8.070 -32.097 24.643 1.00 86.50 864 ASN A N 1
ATOM 6935 C CA . ASN A 1 864 ? -8.676 -32.920 23.591 1.00 86.50 864 ASN A CA 1
ATOM 6936 C C . ASN A 1 864 ? -9.416 -32.093 22.522 1.00 86.50 864 ASN A C 1
ATOM 6938 O O . ASN A 1 864 ? -9.669 -32.602 21.436 1.00 86.50 864 ASN A O 1
ATOM 6942 N N . ASP A 1 865 ? -9.733 -30.823 22.801 1.00 83.12 865 ASP A N 1
ATOM 6943 C CA . ASP A 1 865 ? -10.473 -29.938 21.887 1.00 83.12 865 ASP A CA 1
ATOM 6944 C C . ASP A 1 865 ? -9.547 -29.086 21.003 1.00 83.12 865 ASP A C 1
ATOM 6946 O O . ASP A 1 865 ? -10.000 -28.195 20.276 1.00 83.12 865 ASP A O 1
ATOM 6950 N N . ILE A 1 866 ? -8.234 -29.302 21.109 1.00 90.31 866 ILE A N 1
ATOM 6951 C CA . ILE A 1 866 ? -7.227 -28.562 20.362 1.00 90.31 866 ILE A CA 1
ATOM 6952 C C . ILE A 1 866 ? -6.038 -29.449 20.014 1.00 90.31 866 ILE A C 1
ATOM 6954 O O . ILE A 1 866 ? -5.438 -30.089 20.871 1.00 90.31 866 ILE A O 1
ATOM 6958 N N . ARG A 1 867 ? -5.614 -29.414 18.751 1.00 91.56 867 ARG A N 1
ATOM 6959 C CA . ARG A 1 867 ? -4.398 -30.108 18.309 1.00 91.56 867 ARG A CA 1
ATOM 6960 C C . ARG A 1 867 ? -3.557 -29.231 17.381 1.00 91.56 867 ARG A C 1
ATOM 6962 O O . ARG A 1 867 ? -4.106 -28.382 16.679 1.00 91.56 867 ARG A O 1
ATOM 6969 N N . PRO A 1 868 ? -2.219 -29.367 17.370 1.00 91.19 868 PRO A N 1
ATOM 6970 C CA . PRO A 1 868 ? -1.365 -28.607 16.459 1.00 91.19 868 PRO A CA 1
ATOM 6971 C C . PRO A 1 868 ? -1.733 -28.857 14.993 1.00 91.19 868 PRO A C 1
ATOM 6973 O O . PRO A 1 868 ? -1.953 -29.998 14.593 1.00 91.19 868 PRO A O 1
ATOM 6976 N N . ALA A 1 869 ? -1.766 -27.793 14.190 1.00 89.75 869 ALA A N 1
ATOM 6977 C CA . ALA A 1 869 ? -2.069 -27.910 12.773 1.00 89.75 869 ALA A CA 1
ATOM 6978 C C . ALA A 1 869 ? -0.892 -28.505 11.991 1.00 89.75 869 ALA A C 1
ATOM 6980 O O . ALA A 1 869 ? 0.275 -28.153 12.209 1.00 89.75 869 ALA A O 1
ATOM 6981 N N . GLU A 1 870 ? -1.211 -29.379 11.040 1.00 86.81 870 GLU A N 1
ATOM 6982 C CA . GLU A 1 870 ? -0.229 -30.000 10.159 1.00 86.81 870 GLU A CA 1
ATOM 6983 C C . GLU A 1 870 ? 0.351 -28.977 9.179 1.00 86.81 870 GLU A C 1
ATOM 6985 O O . GLU A 1 870 ? -0.264 -27.962 8.840 1.00 86.81 870 GLU A O 1
ATOM 6990 N N . LYS A 1 871 ? 1.559 -29.254 8.685 1.00 85.81 871 LYS A N 1
ATOM 6991 C CA . LYS A 1 871 ? 2.192 -28.453 7.638 1.00 85.81 871 LYS A CA 1
ATOM 6992 C C . LYS A 1 871 ? 2.250 -29.247 6.342 1.00 85.81 871 LYS A C 1
ATOM 6994 O O . LYS A 1 871 ? 2.650 -30.404 6.345 1.00 85.81 871 LYS A O 1
ATOM 6999 N N . GLN A 1 872 ? 1.926 -28.597 5.231 1.00 82.44 872 GLN A N 1
ATOM 7000 C CA . GLN A 1 872 ? 2.050 -29.139 3.883 1.00 82.44 872 GLN A CA 1
ATOM 7001 C C . GLN A 1 872 ? 3.058 -28.330 3.061 1.00 82.44 872 GLN A C 1
ATOM 7003 O O . GLN A 1 872 ? 3.182 -27.112 3.206 1.00 82.44 872 GLN A O 1
ATOM 7008 N N . TRP A 1 873 ? 3.800 -29.002 2.185 1.00 71.12 873 TRP A N 1
ATOM 7009 C CA . TRP A 1 873 ? 4.709 -28.343 1.252 1.00 71.12 873 TRP A CA 1
ATOM 7010 C C . TRP A 1 873 ? 3.963 -27.978 -0.032 1.00 71.12 873 TRP A C 1
ATOM 7012 O O . TRP A 1 873 ? 3.488 -28.855 -0.744 1.00 71.12 873 TRP A O 1
ATOM 7022 N N . ASN A 1 874 ? 3.884 -26.688 -0.367 1.00 65.25 874 ASN A N 1
ATOM 7023 C CA . ASN A 1 874 ? 3.172 -26.221 -1.568 1.00 65.25 874 ASN A CA 1
ATOM 7024 C C . ASN A 1 874 ? 4.073 -26.072 -2.812 1.00 65.25 874 ASN A C 1
ATOM 7026 O O . ASN A 1 874 ? 3.755 -25.320 -3.734 1.00 65.25 874 ASN A O 1
ATOM 7030 N N . GLY A 1 875 ? 5.246 -26.711 -2.812 1.00 56.66 875 GLY A N 1
ATOM 7031 C CA . GLY A 1 875 ? 6.247 -26.585 -3.876 1.00 56.66 875 GLY A CA 1
ATOM 7032 C C . GLY A 1 875 ? 7.214 -25.404 -3.718 1.00 56.66 875 GLY A C 1
ATOM 7033 O O . GLY A 1 875 ? 8.192 -25.333 -4.459 1.00 56.66 875 GLY A O 1
ATOM 7034 N N . LYS A 1 876 ? 6.981 -24.482 -2.769 1.00 57.84 876 LYS A N 1
ATOM 7035 C CA . LYS A 1 876 ? 7.880 -23.340 -2.492 1.00 57.84 876 LYS A CA 1
ATOM 7036 C C . LYS A 1 876 ? 8.172 -23.124 -1.014 1.00 57.84 876 LYS A C 1
ATOM 7038 O O . LYS A 1 876 ? 9.296 -22.777 -0.669 1.00 57.84 876 LYS A O 1
ATOM 7043 N N . ILE A 1 877 ? 7.158 -23.257 -0.166 1.00 65.69 877 ILE A N 1
ATOM 7044 C CA . ILE A 1 877 ? 7.260 -23.066 1.278 1.00 65.69 877 ILE A CA 1
ATOM 7045 C C . ILE A 1 877 ? 6.386 -24.090 2.003 1.00 65.69 877 ILE A C 1
ATOM 7047 O O . ILE A 1 877 ? 5.390 -24.586 1.471 1.00 65.69 877 ILE A O 1
ATOM 7051 N N . SER A 1 878 ? 6.752 -24.377 3.249 1.00 68.38 878 SER A N 1
ATOM 7052 C CA . SER A 1 878 ? 5.898 -25.114 4.172 1.00 68.38 878 SER A CA 1
ATOM 7053 C C . SER A 1 878 ? 4.776 -24.183 4.640 1.00 68.38 878 SER A C 1
ATOM 7055 O O . SER A 1 878 ? 5.043 -23.141 5.245 1.00 68.38 878 SER A O 1
ATOM 7057 N N . VAL A 1 879 ? 3.534 -24.520 4.304 1.00 77.94 879 VAL A N 1
ATOM 7058 C CA . VAL A 1 879 ? 2.322 -23.796 4.711 1.00 77.94 879 VAL A CA 1
ATOM 7059 C C . VAL A 1 879 ? 1.516 -24.652 5.676 1.00 77.94 879 VAL A C 1
ATOM 7061 O O . VAL A 1 879 ? 1.636 -25.872 5.671 1.00 77.94 879 VAL A O 1
ATOM 7064 N N . ILE A 1 880 ? 0.703 -24.023 6.519 1.00 79.62 880 ILE A N 1
ATOM 7065 C CA . ILE A 1 880 ? -0.218 -24.762 7.385 1.00 79.62 880 ILE A CA 1
ATOM 7066 C C . ILE A 1 880 ? -1.297 -25.383 6.493 1.00 79.62 880 ILE A C 1
ATOM 7068 O O . ILE A 1 880 ? -1.807 -24.720 5.589 1.00 79.62 880 ILE A O 1
ATOM 7072 N N . LYS A 1 881 ? -1.555 -26.674 6.688 1.00 81.06 881 LYS A N 1
ATOM 7073 C CA . LYS A 1 881 ? -2.562 -27.434 5.952 1.00 81.06 881 LYS A CA 1
ATOM 7074 C C . LYS A 1 881 ? -3.946 -26.988 6.415 1.00 81.06 881 LYS A C 1
ATOM 7076 O O . LYS A 1 881 ? -4.161 -26.814 7.617 1.00 81.06 881 LYS A O 1
ATOM 7081 N N . ASP A 1 882 ? -4.850 -26.786 5.463 1.00 77.38 882 ASP A N 1
ATOM 7082 C CA . ASP A 1 882 ? -6.236 -26.432 5.768 1.00 77.38 882 ASP A CA 1
ATOM 7083 C C . ASP A 1 882 ? -6.878 -27.510 6.665 1.00 77.38 882 ASP A C 1
ATOM 7085 O O . ASP A 1 882 ? -6.494 -28.683 6.576 1.00 77.38 882 ASP A O 1
ATOM 7089 N N . PRO A 1 883 ? -7.789 -27.122 7.573 1.00 80.06 883 PRO A N 1
ATOM 7090 C CA . PRO A 1 883 ? -8.433 -28.067 8.476 1.00 80.06 883 PRO A CA 1
ATOM 7091 C C . PRO A 1 883 ? -9.357 -29.040 7.710 1.00 80.06 883 PRO A C 1
ATOM 7093 O O . PRO A 1 883 ? -9.849 -28.685 6.634 1.00 80.06 883 PRO A O 1
ATOM 7096 N N . PRO A 1 884 ? -9.601 -30.250 8.248 1.00 77.44 884 PRO A N 1
ATOM 7097 C CA . PRO A 1 884 ? -10.713 -31.125 7.847 1.00 77.44 884 PRO A CA 1
ATOM 7098 C C . PRO A 1 884 ? -12.082 -30.409 7.867 1.00 77.44 884 PRO A C 1
ATOM 7100 O O . PRO A 1 884 ? -12.212 -29.352 8.478 1.00 77.44 884 PRO A O 1
ATOM 7103 N N . GLU A 1 885 ? -13.113 -30.959 7.209 1.00 70.44 885 GLU A N 1
ATOM 7104 C CA . GLU A 1 885 ? -14.426 -30.289 7.044 1.00 70.44 885 GLU A CA 1
ATOM 7105 C C . GLU A 1 885 ? -15.142 -29.925 8.363 1.00 70.44 885 GLU A C 1
ATOM 7107 O O . GLU A 1 885 ? -15.919 -28.961 8.400 1.00 70.44 885 GLU A O 1
ATOM 7112 N N . ASP A 1 886 ? -14.883 -30.683 9.427 1.00 74.75 886 ASP A N 1
ATOM 7113 C CA . ASP A 1 886 ? -15.473 -30.582 10.765 1.00 74.75 886 ASP A CA 1
ATOM 7114 C C . ASP A 1 886 ? -14.648 -29.737 11.755 1.00 74.75 886 ASP A C 1
ATOM 7116 O O . ASP A 1 886 ? -15.151 -29.338 12.808 1.00 74.75 886 ASP A O 1
ATOM 7120 N N . GLU A 1 887 ? -13.412 -29.389 11.400 1.00 80.12 887 GLU A N 1
ATOM 7121 C CA . GLU A 1 887 ? -12.520 -28.566 12.213 1.00 80.12 887 GLU A CA 1
ATOM 7122 C C . GLU A 1 887 ? -12.327 -27.168 11.602 1.00 80.12 887 GLU A C 1
ATOM 7124 O O . GLU A 1 887 ? -12.523 -26.903 10.416 1.00 80.12 887 GLU A O 1
ATOM 7129 N N . GLY A 1 888 ? -11.910 -26.228 12.438 1.00 81.44 888 GLY A N 1
ATOM 7130 C CA . GLY A 1 888 ? -11.481 -24.901 12.038 1.00 81.44 888 GLY A CA 1
ATOM 7131 C C . GLY A 1 888 ? -10.029 -24.640 12.424 1.00 81.44 888 GLY A C 1
ATOM 7132 O O . GLY A 1 888 ? -9.416 -25.389 13.184 1.00 81.44 888 GLY A O 1
ATOM 7133 N N . LEU A 1 889 ? -9.457 -23.557 11.897 1.00 82.38 889 LEU A N 1
ATOM 7134 C CA . LEU A 1 889 ? -8.041 -23.237 12.063 1.00 82.38 889 LEU A CA 1
ATOM 7135 C C . LEU A 1 889 ? -7.841 -21.893 12.768 1.00 82.38 889 LEU A C 1
ATOM 7137 O O . LEU A 1 889 ? -8.174 -20.837 12.231 1.00 82.38 889 LEU A O 1
ATOM 7141 N N . ILE A 1 890 ? -7.194 -21.920 13.934 1.00 83.00 890 ILE A N 1
ATOM 7142 C CA . ILE A 1 890 ? -6.694 -20.710 14.594 1.00 83.00 890 ILE A CA 1
ATOM 7143 C C . ILE A 1 890 ? -5.252 -20.460 14.159 1.00 83.00 890 ILE A C 1
ATOM 7145 O O . ILE A 1 890 ? -4.394 -21.329 14.302 1.00 83.00 890 ILE A O 1
ATOM 7149 N N . LEU A 1 891 ? -4.978 -19.241 13.681 1.00 81.56 891 LEU A N 1
ATOM 7150 C CA . LEU A 1 891 ? -3.647 -18.784 13.271 1.00 81.56 891 LEU A CA 1
ATOM 7151 C C . LEU A 1 891 ? -3.211 -17.540 14.044 1.00 81.56 891 LEU A C 1
ATOM 7153 O O . LEU A 1 891 ? -3.917 -16.524 14.045 1.00 81.56 891 LEU A O 1
ATOM 7157 N N . TYR A 1 892 ? -1.995 -17.591 14.587 1.00 84.31 892 TYR A N 1
ATOM 7158 C CA . TYR A 1 892 ? -1.300 -16.442 15.168 1.00 84.31 892 TYR A CA 1
ATOM 7159 C C . TYR A 1 892 ? 0.222 -16.555 14.984 1.00 84.31 892 TYR A C 1
ATOM 7161 O O . TYR A 1 892 ? 0.758 -17.633 14.708 1.00 84.31 892 TYR A O 1
ATOM 7169 N N . LEU A 1 893 ? 0.927 -15.427 15.079 1.00 84.75 893 LEU A N 1
ATOM 7170 C CA . LEU A 1 893 ? 2.388 -15.395 15.096 1.00 84.75 893 LEU A CA 1
ATOM 7171 C C . LEU A 1 893 ? 2.894 -15.476 16.536 1.00 84.75 893 LEU A C 1
ATOM 7173 O O . LEU A 1 893 ? 2.361 -14.827 17.432 1.00 84.75 893 LEU A O 1
ATOM 7177 N N . ASP A 1 894 ? 3.955 -16.247 16.733 1.00 87.44 894 ASP A N 1
ATOM 7178 C CA . ASP A 1 894 ? 4.710 -16.306 17.978 1.00 87.44 894 ASP A CA 1
ATOM 7179 C C . ASP A 1 894 ? 6.197 -16.172 17.647 1.00 87.44 894 ASP A C 1
ATOM 7181 O O . ASP A 1 894 ? 6.765 -17.010 16.936 1.00 87.44 894 ASP A O 1
ATOM 7185 N N . LYS A 1 895 ? 6.811 -15.074 18.098 1.00 87.94 895 LYS A N 1
ATOM 7186 C CA . LYS A 1 895 ? 8.204 -14.698 17.806 1.00 87.94 895 LYS A CA 1
ATOM 7187 C C . LYS A 1 895 ? 8.534 -14.759 16.305 1.00 87.94 895 LYS A C 1
ATOM 7189 O O . LYS A 1 895 ? 9.570 -15.281 15.897 1.00 87.94 895 LYS A O 1
ATOM 7194 N N . GLY A 1 896 ? 7.611 -14.285 15.465 1.00 79.75 896 GLY A N 1
ATOM 7195 C CA . GLY A 1 896 ? 7.727 -14.276 14.002 1.00 79.75 896 GLY A CA 1
ATOM 7196 C C . GLY A 1 896 ? 7.418 -15.609 13.304 1.00 79.75 896 GLY A C 1
ATOM 7197 O O . GLY A 1 896 ? 7.350 -15.647 12.072 1.00 79.75 896 GLY A O 1
ATOM 7198 N N . LYS A 1 897 ? 7.185 -16.701 14.045 1.00 84.38 897 LYS A N 1
ATOM 7199 C CA . LYS A 1 897 ? 6.818 -18.010 13.485 1.00 84.38 897 LYS A CA 1
ATOM 7200 C C . LYS A 1 897 ? 5.303 -18.183 13.499 1.00 84.38 897 LYS A C 1
ATOM 7202 O O . LYS A 1 897 ? 4.649 -17.955 14.510 1.00 84.38 897 LYS A O 1
ATOM 7207 N N . MET A 1 898 ? 4.741 -18.614 12.373 1.00 82.94 898 MET A N 1
ATOM 7208 C CA . MET A 1 898 ? 3.310 -18.897 12.280 1.00 82.94 898 MET A CA 1
ATOM 7209 C C . MET A 1 898 ? 2.988 -20.196 13.023 1.00 82.94 898 MET A C 1
ATOM 7211 O O . MET A 1 898 ? 3.545 -21.247 12.696 1.00 82.94 898 MET A O 1
ATOM 7215 N N . LYS A 1 899 ? 2.101 -20.108 14.015 1.00 87.44 899 LYS A N 1
ATOM 7216 C CA . LYS A 1 899 ? 1.525 -21.249 14.725 1.00 87.44 899 LYS A CA 1
ATOM 7217 C C . LYS A 1 899 ? 0.078 -21.431 14.280 1.00 87.44 899 LYS A C 1
ATOM 7219 O O . LYS A 1 899 ? -0.650 -20.450 14.121 1.00 87.44 899 LYS A O 1
ATOM 7224 N N . GLY A 1 900 ? -0.304 -22.685 14.063 1.00 88.19 900 GLY A N 1
ATOM 7225 C CA . GLY A 1 900 ? -1.668 -23.074 13.736 1.00 88.19 900 GLY A CA 1
ATOM 7226 C C . GLY A 1 900 ? -2.139 -24.194 14.642 1.00 88.19 900 GLY A C 1
ATOM 7227 O O . GLY A 1 900 ? -1.341 -25.069 14.986 1.00 88.19 900 GLY A O 1
ATOM 7228 N N . TYR A 1 901 ? -3.415 -24.158 15.009 1.00 89.56 901 TYR A N 1
ATOM 7229 C CA . TYR A 1 901 ? -4.078 -25.217 15.763 1.00 89.56 901 TYR A CA 1
ATOM 7230 C C . TYR A 1 901 ? -5.433 -25.512 15.141 1.00 89.56 901 TYR A C 1
ATOM 7232 O O . TYR A 1 901 ? -6.166 -24.579 14.795 1.00 89.56 901 TYR A O 1
ATOM 7240 N N . TYR A 1 902 ? -5.739 -26.797 15.015 1.00 90.19 902 TYR A N 1
ATOM 7241 C CA . TYR A 1 902 ? -7.074 -27.263 14.695 1.00 90.19 902 TYR A CA 1
ATOM 7242 C C . TYR A 1 902 ? -7.919 -27.268 15.968 1.00 90.19 902 TYR A C 1
ATOM 7244 O O . TYR A 1 902 ? -7.466 -27.727 17.020 1.00 90.19 902 TYR A O 1
ATOM 7252 N N . VAL A 1 903 ? -9.110 -26.688 15.866 1.00 86.94 903 VAL A N 1
ATOM 7253 C CA . VAL A 1 903 ? -10.121 -26.562 16.927 1.00 86.94 903 VAL A CA 1
ATOM 7254 C C . VAL A 1 903 ? -11.501 -26.805 16.319 1.00 86.94 903 VAL A C 1
ATOM 7256 O O . VAL A 1 903 ? -11.611 -26.915 15.099 1.00 86.94 903 VAL A O 1
ATOM 7259 N N . SER A 1 904 ? -12.571 -26.829 17.120 1.00 80.31 904 SER A N 1
ATOM 7260 C CA . SER A 1 904 ? -13.918 -26.883 16.536 1.00 80.31 904 SER A CA 1
ATOM 7261 C C . SER A 1 904 ? -14.174 -25.671 15.636 1.00 80.31 904 SER A C 1
ATOM 7263 O O . SER A 1 904 ? -13.687 -24.558 15.886 1.00 80.31 904 SER A O 1
ATOM 7265 N N . LYS A 1 905 ? -14.935 -25.889 14.564 1.00 75.19 905 LYS A N 1
ATOM 7266 C CA . LYS A 1 905 ? -15.233 -24.864 13.562 1.00 75.19 905 LYS A CA 1
ATOM 7267 C C . LYS A 1 905 ? -15.826 -23.602 14.189 1.00 75.19 905 LYS A C 1
ATOM 7269 O O . LYS A 1 905 ? -15.426 -22.494 13.841 1.00 75.19 905 LYS A O 1
ATOM 7274 N N . GLU A 1 906 ? -16.678 -23.766 15.196 1.00 69.12 906 GLU A N 1
ATOM 7275 C CA . GLU A 1 906 ? -17.332 -22.664 15.900 1.00 69.12 906 GLU A CA 1
ATOM 7276 C C . GLU A 1 906 ? -16.326 -21.777 16.644 1.00 69.12 906 GLU A C 1
ATOM 7278 O O . GLU A 1 906 ? -16.475 -20.556 16.663 1.00 69.12 906 GLU A O 1
ATOM 7283 N N . ILE A 1 907 ? -15.283 -22.377 17.229 1.00 74.12 907 ILE A N 1
ATOM 7284 C CA . ILE A 1 907 ? -14.216 -21.649 17.926 1.00 74.12 907 ILE A CA 1
ATOM 7285 C C . ILE A 1 907 ? -13.304 -20.929 16.921 1.00 74.12 907 ILE A C 1
ATOM 7287 O O . ILE A 1 907 ? -12.887 -19.797 17.170 1.00 74.12 907 ILE A O 1
ATOM 7291 N N . ALA A 1 908 ? -12.992 -21.543 15.777 1.00 74.44 908 ALA A N 1
ATOM 7292 C CA . ALA A 1 908 ? -12.163 -20.901 14.754 1.00 74.44 908 ALA A CA 1
ATOM 7293 C C . ALA A 1 908 ? -12.865 -19.713 14.078 1.00 74.44 908 ALA A C 1
ATOM 7295 O O . ALA A 1 908 ? -12.239 -18.674 13.855 1.00 74.44 908 ALA A O 1
ATOM 7296 N N . GLU A 1 909 ? -14.168 -19.838 13.809 1.00 67.62 909 GLU A N 1
ATOM 7297 C CA . GLU A 1 909 ? -15.000 -18.807 13.174 1.00 67.62 909 GLU A CA 1
ATOM 7298 C C . GLU A 1 909 ? -15.049 -17.495 13.987 1.00 67.62 909 GLU A C 1
ATOM 7300 O O . GLU A 1 909 ? -15.313 -16.431 13.426 1.00 67.62 909 GLU A O 1
ATOM 7305 N N . MET A 1 910 ? -14.719 -17.522 15.288 1.00 67.62 910 MET A N 1
ATOM 7306 C CA . MET A 1 910 ? -14.567 -16.322 16.131 1.00 67.62 910 MET A CA 1
ATOM 7307 C C . MET A 1 910 ? -13.435 -15.389 15.665 1.00 67.62 910 MET A C 1
ATOM 7309 O O . MET A 1 910 ? -13.425 -14.208 16.010 1.00 67.62 910 MET A O 1
ATOM 7313 N N . PHE A 1 911 ? -12.474 -15.907 14.895 1.00 69.50 911 PHE A N 1
ATOM 7314 C CA . PHE A 1 911 ? -11.291 -15.176 14.438 1.00 69.50 911 PHE A CA 1
ATOM 7315 C C . PHE A 1 911 ? -11.282 -14.903 12.930 1.00 69.50 911 PHE A C 1
ATOM 7317 O O . PHE A 1 911 ? -10.289 -14.369 12.416 1.00 69.50 911 PHE A O 1
ATOM 7324 N N . ASP A 1 912 ? -12.339 -15.263 12.205 1.00 60.19 912 ASP A N 1
ATOM 7325 C CA . ASP A 1 912 ? -12.423 -15.008 10.772 1.00 60.19 912 ASP A CA 1
ATOM 7326 C C . ASP A 1 912 ? -12.693 -13.527 10.482 1.00 60.19 912 ASP A 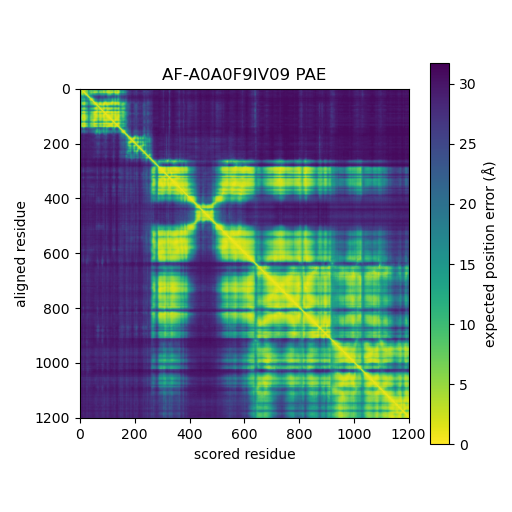C 1
ATOM 7328 O O . ASP A 1 912 ? -13.562 -12.895 11.074 1.00 60.19 912 ASP A O 1
ATOM 7332 N N . GLN A 1 913 ? -11.927 -12.960 9.543 1.00 46.44 913 GLN A N 1
ATOM 7333 C CA . GLN A 1 913 ? -11.939 -11.523 9.224 1.00 46.44 913 GLN A CA 1
ATOM 7334 C C . GLN A 1 913 ? -13.219 -11.053 8.513 1.00 46.44 913 GLN A C 1
ATOM 7336 O O . GLN A 1 913 ? -13.412 -9.856 8.342 1.00 46.44 913 GLN A O 1
ATOM 7341 N N . ASN A 1 914 ? -14.095 -11.973 8.105 1.00 43.34 914 ASN A N 1
ATOM 7342 C CA . ASN A 1 914 ? -15.386 -11.662 7.499 1.00 43.34 914 ASN A CA 1
ATOM 7343 C C . ASN A 1 914 ? -16.430 -12.734 7.864 1.00 43.34 914 ASN A C 1
ATOM 7345 O O . ASN A 1 914 ? -16.802 -13.541 7.014 1.00 43.34 914 ASN A O 1
ATOM 7349 N N . PRO A 1 915 ? -16.993 -12.719 9.086 1.00 33.12 915 PRO A N 1
ATOM 7350 C CA . PRO A 1 915 ? -18.130 -13.580 9.424 1.00 33.12 915 PRO A CA 1
ATOM 7351 C C . PRO A 1 915 ? -19.409 -13.171 8.665 1.00 33.12 915 PRO A C 1
ATOM 7353 O O . PRO A 1 915 ? -20.420 -13.865 8.709 1.00 33.12 915 PRO A O 1
ATOM 7356 N N . MET A 1 916 ? -19.397 -11.992 8.021 1.00 33.38 916 MET A N 1
ATOM 7357 C CA . MET A 1 916 ? -20.588 -11.236 7.623 1.00 33.38 916 MET A CA 1
ATOM 7358 C C . MET A 1 916 ? -20.681 -10.883 6.131 1.00 33.38 916 MET A C 1
ATOM 7360 O O . MET A 1 916 ? -21.624 -10.185 5.748 1.00 33.38 916 MET A O 1
ATOM 7364 N N . GLU A 1 917 ? -19.779 -11.366 5.268 1.00 36.84 917 GLU A N 1
ATOM 7365 C CA . GLU A 1 917 ? -19.994 -11.249 3.811 1.00 36.84 917 GLU A CA 1
ATOM 7366 C C . GLU A 1 917 ? -21.231 -12.041 3.338 1.00 36.84 917 GLU A C 1
ATOM 7368 O O . GLU A 1 917 ? -21.788 -11.742 2.282 1.00 36.84 917 GLU A O 1
ATOM 7373 N N . SER A 1 918 ? -21.732 -12.956 4.172 1.00 34.78 918 SER A N 1
ATOM 7374 C CA . SER A 1 918 ? -22.847 -13.866 3.890 1.00 34.78 918 SER A CA 1
ATOM 7375 C C . SER A 1 918 ? -24.249 -13.279 4.151 1.00 34.78 918 SER A C 1
ATOM 7377 O O . SER A 1 918 ? -25.238 -13.816 3.662 1.00 34.78 918 SER A O 1
ATOM 7379 N N . ASN A 1 919 ? -24.388 -12.165 4.888 1.00 44.66 919 ASN A N 1
ATOM 7380 C CA . ASN A 1 919 ? -25.692 -11.705 5.409 1.00 44.66 919 ASN A CA 1
ATOM 7381 C C . ASN A 1 919 ? -26.331 -10.559 4.595 1.00 44.66 919 ASN A C 1
ATOM 7383 O O . ASN A 1 919 ? -26.449 -9.417 5.049 1.00 44.66 919 ASN A O 1
ATOM 7387 N N . VAL A 1 920 ? -26.795 -10.858 3.378 1.00 39.75 920 VAL A N 1
ATOM 7388 C CA . VAL A 1 920 ? -27.412 -9.868 2.468 1.00 39.75 920 VAL A CA 1
ATOM 7389 C C . VAL A 1 920 ? -28.817 -9.410 2.906 1.00 39.75 920 VAL A C 1
ATOM 7391 O O . VAL A 1 920 ? -29.097 -8.214 2.793 1.00 39.75 920 VAL A O 1
ATOM 7394 N N . ILE A 1 921 ? -29.665 -10.277 3.491 1.00 38.03 921 ILE A N 1
ATOM 7395 C CA . ILE A 1 921 ? -30.998 -9.892 4.035 1.00 38.03 921 ILE A CA 1
ATOM 7396 C C . ILE A 1 921 ? -30.862 -8.743 5.026 1.00 38.03 921 ILE A C 1
ATOM 7398 O O . ILE A 1 921 ? -31.587 -7.752 4.988 1.00 38.03 921 ILE A O 1
ATOM 7402 N N . ALA A 1 922 ? -29.864 -8.839 5.886 1.00 46.16 922 ALA A N 1
ATOM 7403 C CA . ALA A 1 922 ? -29.608 -7.813 6.859 1.00 46.16 922 ALA A CA 1
ATOM 7404 C C . ALA A 1 922 ? -29.054 -6.522 6.284 1.00 46.16 922 ALA A C 1
ATOM 7406 O O . ALA A 1 922 ? -29.266 -5.463 6.861 1.00 46.16 922 ALA A O 1
ATOM 7407 N N . LYS A 1 923 ? -28.346 -6.585 5.156 1.00 40.56 923 LYS A N 1
ATOM 7408 C CA . LYS A 1 923 ? -27.893 -5.386 4.457 1.00 40.56 923 LYS A CA 1
ATOM 7409 C C . LYS A 1 923 ? -29.088 -4.663 3.833 1.00 40.56 923 LYS A C 1
ATOM 7411 O O . LYS A 1 923 ? -29.189 -3.453 4.002 1.00 40.56 923 LYS A O 1
ATOM 7416 N N . VAL A 1 924 ? -30.032 -5.391 3.231 1.00 39.16 924 VAL A N 1
ATOM 7417 C CA . VAL A 1 924 ? -31.297 -4.839 2.706 1.00 39.16 924 VAL A CA 1
ATOM 7418 C C . VAL A 1 924 ? -32.156 -4.254 3.828 1.00 39.16 924 VAL A C 1
ATOM 7420 O O . VAL A 1 924 ? -32.500 -3.075 3.767 1.00 39.16 924 VAL A O 1
ATOM 7423 N N . LEU A 1 925 ? -32.409 -5.019 4.895 1.00 43.53 925 LEU A N 1
ATOM 7424 C CA . LEU A 1 925 ? -33.142 -4.525 6.061 1.00 43.53 925 LEU A CA 1
ATOM 7425 C C . LEU A 1 925 ? -32.413 -3.352 6.740 1.00 43.53 925 LEU A C 1
ATOM 7427 O O . LEU A 1 925 ? -33.036 -2.394 7.177 1.00 43.53 925 LEU A O 1
ATOM 7431 N N . SER A 1 926 ? -31.078 -3.362 6.803 1.00 47.50 926 SER A N 1
ATOM 7432 C CA . SER A 1 926 ? -30.332 -2.238 7.379 1.00 47.50 926 SER A CA 1
ATOM 7433 C C . SER A 1 926 ? -30.454 -0.967 6.542 1.00 47.50 926 SER A C 1
ATOM 7435 O O . SER A 1 926 ? -30.488 0.112 7.118 1.00 47.50 926 SER A O 1
ATOM 7437 N N . VAL A 1 927 ? -30.548 -1.061 5.210 1.00 44.84 927 VAL A N 1
ATOM 7438 C CA . VAL A 1 927 ? -30.708 0.112 4.333 1.00 44.84 927 VAL A CA 1
ATOM 7439 C C . VAL A 1 927 ? -32.093 0.736 4.504 1.00 44.84 927 VAL A C 1
ATOM 7441 O O . VAL A 1 927 ? -32.196 1.960 4.510 1.00 44.84 927 VAL A O 1
ATOM 7444 N N . THR A 1 928 ? -33.138 -0.072 4.703 1.00 46.47 928 THR A N 1
ATOM 7445 C CA . THR A 1 928 ? -34.501 0.431 4.932 1.00 46.47 928 THR A CA 1
ATOM 7446 C C . THR A 1 928 ? -34.697 0.972 6.350 1.00 46.47 928 THR A C 1
ATOM 7448 O O . THR A 1 928 ? -35.371 1.982 6.521 1.00 46.47 928 THR A O 1
ATOM 7451 N N . ILE A 1 929 ? -34.067 0.370 7.364 1.00 52.56 929 ILE A N 1
ATOM 7452 C CA . ILE A 1 929 ? -34.226 0.748 8.782 1.00 52.56 929 ILE A CA 1
ATOM 7453 C C . ILE A 1 929 ? -33.225 1.812 9.256 1.00 52.56 929 ILE A C 1
ATOM 7455 O O . ILE A 1 929 ? -33.510 2.518 10.222 1.00 52.56 929 ILE A O 1
ATOM 7459 N N . GLN A 1 930 ? -32.065 1.985 8.609 1.00 56.56 930 GLN A N 1
ATOM 7460 C CA . GLN A 1 930 ? -31.076 2.993 9.029 1.00 56.56 930 GLN A CA 1
ATOM 7461 C C . GLN A 1 930 ? -31.618 4.432 9.073 1.00 56.56 930 GLN A C 1
ATOM 7463 O O . GLN A 1 930 ? -31.318 5.113 10.056 1.00 56.56 930 GLN A O 1
ATOM 7468 N N . PRO A 1 931 ? -32.420 4.907 8.098 1.00 55.19 931 PRO A N 1
ATOM 7469 C CA . PRO A 1 931 ? -33.057 6.221 8.184 1.00 55.19 931 PRO A CA 1
ATOM 7470 C C . PRO A 1 931 ? -33.965 6.358 9.413 1.00 55.19 931 PRO A C 1
ATOM 7472 O O . PRO A 1 931 ? -33.872 7.354 10.126 1.00 55.19 931 PRO A O 1
ATOM 7475 N N . PHE A 1 932 ? -34.770 5.334 9.717 1.00 56.09 932 PHE A N 1
ATOM 7476 C CA . PHE A 1 932 ? -35.660 5.326 10.882 1.00 56.09 932 PHE A CA 1
ATOM 7477 C C . PHE A 1 932 ? -34.895 5.255 12.201 1.00 56.09 932 PHE A C 1
ATOM 7479 O O . PHE A 1 932 ? -35.190 6.025 13.105 1.00 56.09 932 PHE A O 1
ATOM 7486 N N . ARG A 1 933 ? -33.862 4.409 12.318 1.00 65.25 933 ARG A N 1
ATOM 7487 C CA . ARG A 1 933 ? -32.995 4.397 13.509 1.00 65.25 933 ARG A CA 1
ATOM 7488 C C . ARG A 1 933 ? -32.363 5.757 13.733 1.00 65.25 933 ARG A C 1
ATOM 7490 O O . ARG A 1 933 ? -32.433 6.276 14.833 1.00 65.25 933 ARG A O 1
ATOM 7497 N N . LYS A 1 934 ? -31.808 6.362 12.684 1.00 63.66 934 LYS A N 1
ATOM 7498 C CA . LYS A 1 934 ? -31.229 7.701 12.762 1.00 63.66 934 LYS A CA 1
ATOM 7499 C C . LYS A 1 934 ? -32.266 8.736 13.207 1.00 63.66 934 LYS A C 1
ATOM 7501 O O . LYS A 1 934 ? -31.964 9.563 14.058 1.00 63.66 934 LYS A O 1
ATOM 7506 N N . LEU A 1 935 ? -33.495 8.658 12.700 1.00 61.00 935 LEU A N 1
ATOM 7507 C CA . LEU A 1 935 ? -34.585 9.536 13.118 1.00 61.00 935 LEU A CA 1
ATOM 7508 C C . LEU A 1 935 ? -34.968 9.331 14.594 1.00 61.00 935 LEU A C 1
ATOM 7510 O O . LEU A 1 935 ? -35.070 10.292 15.348 1.00 61.00 935 LEU A O 1
ATOM 7514 N N . PHE A 1 936 ? -35.128 8.079 15.022 1.00 65.50 936 PHE A N 1
ATOM 7515 C CA . PHE A 1 936 ? -35.601 7.733 16.361 1.00 65.50 936 PHE A CA 1
ATOM 7516 C C . PHE A 1 936 ? -34.524 7.787 17.445 1.00 65.50 936 PHE A C 1
ATOM 7518 O O . PHE A 1 936 ? -34.881 7.947 18.610 1.00 65.50 936 PHE A O 1
ATOM 7525 N N . THR A 1 937 ? -33.238 7.678 17.093 1.00 65.12 937 THR A N 1
ATOM 7526 C CA . THR A 1 937 ? -32.130 7.751 18.055 1.00 65.12 937 THR A CA 1
ATOM 7527 C C . THR A 1 937 ? -31.257 8.974 17.905 1.00 65.12 937 THR A C 1
ATOM 7529 O O . THR A 1 937 ? -30.897 9.547 18.916 1.00 65.12 937 THR A O 1
ATOM 7532 N N . GLU A 1 938 ? -30.859 9.369 16.696 1.00 62.59 938 GLU A N 1
ATOM 7533 C CA . GLU A 1 938 ? -29.899 10.465 16.483 1.00 62.59 938 GLU A CA 1
ATOM 7534 C C . GLU A 1 938 ? -30.577 11.832 16.283 1.00 62.59 938 GLU A C 1
ATOM 7536 O O . GLU A 1 938 ? -29.929 12.856 16.446 1.00 62.59 938 GLU A O 1
ATOM 7541 N N . LEU A 1 939 ? -31.854 11.880 15.901 1.00 64.12 939 LEU A N 1
ATOM 7542 C CA . LEU A 1 939 ? -32.600 13.134 15.702 1.00 64.12 939 LEU A CA 1
ATOM 7543 C C . LEU A 1 939 ? -33.653 13.386 16.788 1.00 64.12 939 LEU A C 1
ATOM 7545 O O . LEU A 1 939 ? -34.221 14.473 16.854 1.00 64.12 939 LEU A O 1
ATOM 7549 N N . ASN A 1 940 ? -33.924 12.394 17.637 1.00 70.94 940 ASN A N 1
ATOM 7550 C CA . ASN A 1 940 ? -34.941 12.485 18.674 1.00 70.94 940 ASN A CA 1
ATOM 7551 C C . ASN A 1 940 ? -34.330 12.961 20.001 1.00 70.94 940 ASN A C 1
ATOM 7553 O O . ASN A 1 940 ? -33.832 12.167 20.798 1.00 70.94 940 ASN A O 1
ATOM 7557 N N . TYR A 1 941 ? -34.417 14.263 20.264 1.00 69.62 941 TYR A N 1
ATOM 7558 C CA . TYR A 1 941 ? -33.931 14.870 21.510 1.00 69.62 941 TYR A CA 1
ATOM 7559 C C . TYR A 1 941 ? -34.626 14.325 22.763 1.00 69.62 941 TYR A C 1
ATOM 7561 O O . TYR A 1 941 ? -33.997 14.185 23.813 1.00 69.62 941 TYR A O 1
ATOM 7569 N N . GLY A 1 942 ? -35.906 13.956 22.646 1.00 68.62 942 GLY A N 1
ATOM 7570 C CA . GLY A 1 942 ? -36.635 13.290 23.722 1.00 68.62 942 GLY A CA 1
ATOM 7571 C C . GLY A 1 942 ? -35.982 11.956 24.079 1.00 68.62 942 GLY A C 1
ATOM 7572 O O . GLY A 1 942 ? -35.693 11.701 25.243 1.00 68.62 942 GLY A O 1
ATOM 7573 N N . PHE A 1 943 ? -35.641 11.142 23.079 1.00 69.62 943 PHE A N 1
ATOM 7574 C CA . PHE A 1 943 ? -34.958 9.861 23.288 1.00 69.62 943 PHE A CA 1
ATOM 7575 C C . PHE A 1 943 ? -33.629 10.006 24.051 1.00 69.62 943 PHE A C 1
ATOM 7577 O O . PHE A 1 943 ? -33.316 9.162 24.891 1.00 69.62 943 PHE A O 1
ATOM 7584 N N . TRP A 1 944 ? -32.869 11.085 23.835 1.00 69.94 944 TRP A N 1
ATOM 7585 C CA . TRP A 1 944 ? -31.633 11.343 24.587 1.00 69.94 944 TRP A CA 1
ATOM 7586 C C . TRP A 1 944 ? -31.893 11.609 26.057 1.00 69.94 944 TRP A C 1
ATOM 7588 O O . TRP A 1 944 ? -31.305 10.937 26.896 1.00 69.94 944 TRP A O 1
ATOM 7598 N N . MET A 1 945 ? -32.805 12.529 26.373 1.00 69.44 945 MET A N 1
ATOM 7599 C CA . MET A 1 945 ? -33.148 12.843 27.763 1.00 69.44 945 MET A CA 1
ATOM 7600 C C . MET A 1 945 ? -33.629 11.601 28.518 1.00 69.44 945 MET A C 1
ATOM 7602 O O . MET A 1 945 ? -33.223 11.369 29.657 1.00 69.44 945 MET A O 1
ATOM 7606 N N . PHE A 1 946 ? -34.420 10.754 27.855 1.00 76.38 946 PHE A N 1
ATOM 7607 C CA . PHE A 1 946 ? -34.854 9.477 28.413 1.00 76.38 946 PHE A CA 1
ATOM 7608 C C . PHE A 1 946 ? -33.681 8.505 28.646 1.00 76.38 946 PHE A C 1
ATOM 7610 O O . PHE A 1 946 ? -33.584 7.921 29.725 1.00 76.38 946 PHE A O 1
ATOM 7617 N N . ASN A 1 947 ? -32.758 8.350 27.692 1.00 76.81 947 ASN A N 1
ATOM 7618 C CA . ASN A 1 947 ? -31.608 7.452 27.857 1.00 76.81 947 ASN A CA 1
ATOM 7619 C C . ASN A 1 947 ? -30.604 7.933 28.905 1.00 76.81 947 ASN A C 1
ATOM 7621 O O . ASN A 1 947 ? -30.074 7.104 29.632 1.00 76.81 947 ASN A O 1
ATOM 7625 N N . ILE A 1 948 ? -30.364 9.241 29.024 1.00 81.12 948 ILE A N 1
ATOM 7626 C CA . ILE A 1 948 ? -29.448 9.802 30.030 1.00 81.12 948 ILE A CA 1
ATOM 7627 C C . ILE A 1 948 ? -29.915 9.418 31.436 1.00 81.12 948 ILE A C 1
ATOM 7629 O O . ILE A 1 948 ? -29.134 8.915 32.246 1.00 81.12 948 ILE A O 1
ATOM 7633 N N . ILE A 1 949 ? -31.209 9.614 31.711 1.00 81.56 949 ILE A N 1
ATOM 7634 C CA . ILE A 1 949 ? -31.807 9.263 33.001 1.00 81.56 949 ILE A CA 1
ATOM 7635 C C . ILE A 1 949 ? -31.777 7.742 33.188 1.00 81.56 949 ILE A C 1
ATOM 7637 O O . ILE A 1 949 ? -31.330 7.268 34.233 1.00 81.56 949 ILE A O 1
ATOM 7641 N N . ARG A 1 950 ? -32.179 6.968 32.172 1.00 85.50 950 ARG A N 1
ATOM 7642 C CA . ARG A 1 950 ? -32.167 5.499 32.227 1.00 85.50 950 ARG A CA 1
ATOM 7643 C C . ARG A 1 950 ? -30.774 4.951 32.542 1.00 85.50 950 ARG A C 1
ATOM 7645 O O . ARG A 1 950 ? -30.638 4.129 33.444 1.00 85.50 950 ARG A O 1
ATOM 7652 N N . ASP A 1 951 ? -29.748 5.398 31.824 1.00 84.81 951 ASP A N 1
ATOM 7653 C CA . ASP A 1 951 ? -28.387 4.866 31.921 1.00 84.81 951 ASP A CA 1
ATOM 7654 C C . ASP A 1 951 ? -27.744 5.232 33.263 1.00 84.81 951 ASP A C 1
ATOM 7656 O O . ASP A 1 951 ? -27.089 4.387 33.877 1.00 84.81 951 ASP A O 1
ATOM 7660 N N . PHE A 1 952 ? -27.999 6.438 33.783 1.00 86.94 952 PHE A N 1
ATOM 7661 C CA . PHE A 1 952 ? -27.596 6.818 35.138 1.00 86.94 952 PHE A CA 1
ATOM 7662 C C . PHE A 1 952 ? -28.240 5.913 36.201 1.00 86.94 952 PHE A C 1
ATOM 7664 O O . PHE A 1 952 ? -27.545 5.392 37.081 1.00 86.94 952 PHE A O 1
ATOM 7671 N N . TYR A 1 953 ? -29.558 5.687 36.106 1.00 85.50 953 TYR A N 1
ATOM 7672 C CA . TYR A 1 953 ? -30.277 4.807 37.030 1.00 85.50 953 TYR A CA 1
ATOM 7673 C C . TYR A 1 953 ? -29.768 3.366 36.946 1.00 85.50 953 TYR A C 1
ATOM 7675 O O . TYR A 1 953 ? -29.501 2.746 37.977 1.00 85.50 953 TYR A O 1
ATOM 7683 N N . ARG A 1 954 ? -29.567 2.859 35.727 1.00 86.25 954 ARG A N 1
ATOM 7684 C CA . ARG A 1 954 ? -29.036 1.521 35.456 1.00 86.25 954 ARG A CA 1
ATOM 7685 C C . ARG A 1 954 ? -27.640 1.347 36.049 1.00 86.25 954 ARG A C 1
ATOM 7687 O O . ARG A 1 954 ? -27.428 0.401 36.802 1.00 86.25 954 ARG A O 1
ATOM 7694 N N . ALA A 1 955 ? -26.714 2.279 35.815 1.00 87.06 955 ALA A N 1
ATOM 7695 C CA . ALA A 1 955 ? -25.367 2.228 36.390 1.00 87.06 955 ALA A CA 1
ATOM 7696 C C . ALA A 1 955 ? -25.394 2.228 37.929 1.00 87.06 955 ALA A C 1
ATOM 7698 O O . ALA A 1 955 ? -24.751 1.393 38.568 1.00 87.06 955 ALA A O 1
ATOM 7699 N N . GLY A 1 956 ? -26.200 3.101 38.544 1.00 84.88 956 GLY A N 1
ATOM 7700 C CA . GLY A 1 956 ? -26.356 3.147 40.002 1.00 84.88 956 GLY A CA 1
ATOM 7701 C C . GLY A 1 956 ? -26.944 1.864 40.606 1.00 84.88 956 GLY A C 1
ATOM 7702 O O . GLY A 1 956 ? -26.650 1.533 41.758 1.00 84.88 956 GLY A O 1
ATOM 7703 N N . GLN A 1 957 ? -27.742 1.118 39.837 1.00 83.75 957 GLN A N 1
ATOM 7704 C CA . GLN A 1 957 ? -28.285 -0.175 40.248 1.00 83.75 957 GLN A CA 1
ATOM 7705 C C . GLN A 1 957 ? -27.301 -1.332 40.016 1.00 83.75 957 GLN A C 1
ATOM 7707 O O . GLN A 1 957 ? -27.158 -2.186 40.891 1.00 83.75 957 GLN A O 1
ATOM 7712 N N . MET A 1 958 ? -26.601 -1.351 38.881 1.00 84.62 958 MET A N 1
ATOM 7713 C CA . MET A 1 958 ? -25.788 -2.492 38.439 1.00 84.62 958 MET A CA 1
ATOM 7714 C C . MET A 1 958 ? -24.350 -2.480 38.965 1.00 84.62 958 MET A C 1
ATOM 7716 O O . MET A 1 958 ? -23.731 -3.538 39.071 1.00 84.62 958 MET A O 1
ATOM 7720 N N . LEU A 1 959 ? -23.798 -1.313 39.312 1.00 88.12 959 LEU A N 1
ATOM 7721 C CA . LEU A 1 959 ? -22.437 -1.238 39.840 1.00 88.12 959 LEU A CA 1
ATOM 7722 C C . LEU A 1 959 ? -22.337 -1.866 41.248 1.00 88.12 959 LEU A C 1
ATOM 7724 O O . LEU A 1 959 ? -23.235 -1.684 42.094 1.00 88.12 959 LEU A O 1
ATOM 7728 N N . PRO A 1 960 ? -21.235 -2.587 41.534 1.00 83.56 960 PRO A N 1
ATOM 7729 C CA . PRO A 1 960 ? -21.043 -3.265 42.811 1.00 83.56 960 PRO A CA 1
ATOM 7730 C C . PRO A 1 960 ? -21.009 -2.243 43.950 1.00 83.56 960 PRO A C 1
ATOM 7732 O O . PRO A 1 960 ? -20.310 -1.241 43.872 1.00 83.56 960 PRO A O 1
ATOM 7735 N N . LYS A 1 961 ? -21.797 -2.481 45.009 1.00 83.94 961 LYS A N 1
ATOM 7736 C CA . LYS A 1 961 ? -21.948 -1.594 46.188 1.00 83.94 961 LYS A CA 1
ATOM 7737 C C . LYS A 1 961 ? -22.393 -0.144 45.887 1.00 83.94 961 LYS A C 1
ATOM 7739 O O . LYS A 1 961 ? -22.424 0.683 46.800 1.00 83.94 961 LYS A O 1
ATOM 7744 N N . ALA A 1 962 ? -22.797 0.176 44.655 1.00 84.75 962 ALA A N 1
ATOM 7745 C CA . ALA A 1 962 ? -23.255 1.514 44.291 1.00 84.75 962 ALA A CA 1
ATOM 7746 C C . ALA A 1 962 ? -24.712 1.778 44.711 1.00 84.75 962 ALA A C 1
ATOM 7748 O O . ALA A 1 962 ? -25.570 0.893 44.663 1.00 84.75 962 ALA A O 1
ATOM 7749 N N . LYS A 1 963 ? -24.977 3.030 45.093 1.00 84.94 963 LYS A N 1
ATOM 7750 C CA . LYS A 1 963 ? -26.297 3.670 45.232 1.00 84.94 963 LYS A CA 1
ATOM 7751 C C . LYS A 1 963 ? -26.336 4.906 44.326 1.00 84.94 963 LYS A C 1
ATOM 7753 O O . LYS A 1 963 ? -25.284 5.506 44.095 1.00 84.94 963 LYS A O 1
ATOM 7758 N N . LEU A 1 964 ? -27.524 5.357 43.908 1.00 83.88 964 LEU A N 1
ATOM 7759 C CA . LEU A 1 964 ? -27.672 6.575 43.085 1.00 83.88 964 LEU A CA 1
ATOM 7760 C C . LEU A 1 964 ? -26.951 7.789 43.698 1.00 83.88 964 LEU A C 1
ATOM 7762 O O . LEU A 1 964 ? -26.181 8.453 43.011 1.00 83.88 964 LEU A O 1
ATOM 7766 N N . SER A 1 965 ? -27.102 8.014 45.007 1.00 84.81 965 SER A N 1
ATOM 7767 C CA . SER A 1 965 ? -26.439 9.115 45.723 1.00 84.81 965 SER A CA 1
ATOM 7768 C C . SER A 1 965 ? -24.914 8.996 45.746 1.00 84.81 965 SER A C 1
ATOM 7770 O O . SER A 1 965 ? -24.213 9.993 45.628 1.00 84.81 965 SER A O 1
ATOM 7772 N N . THR A 1 966 ? -24.382 7.777 45.862 1.00 86.62 966 THR A N 1
ATOM 7773 C CA . THR A 1 966 ? -22.929 7.541 45.865 1.00 86.62 966 THR A CA 1
ATOM 7774 C C . THR A 1 966 ? -22.322 7.583 44.466 1.00 86.62 966 THR A C 1
ATOM 7776 O O . THR A 1 966 ? -21.132 7.846 44.338 1.00 86.62 966 THR A O 1
ATOM 7779 N N . PHE A 1 967 ? -23.117 7.316 43.426 1.00 89.88 967 PHE A N 1
ATOM 7780 C CA . PHE A 1 967 ? -22.668 7.327 42.037 1.00 89.88 967 PHE A CA 1
ATOM 7781 C C . PHE A 1 967 ? -22.736 8.729 41.419 1.00 89.88 967 PHE A C 1
ATOM 7783 O O . PHE A 1 967 ? -21.858 9.084 40.635 1.00 89.88 967 PHE A O 1
ATOM 7790 N N . LEU A 1 968 ? -23.712 9.557 41.817 1.00 90.00 968 LEU A N 1
ATOM 7791 C CA . LEU A 1 968 ? -23.928 10.904 41.275 1.00 90.00 968 LEU A CA 1
ATOM 7792 C C . LEU A 1 968 ? -22.659 11.782 41.233 1.00 90.00 968 LEU A C 1
ATOM 7794 O O . LEU A 1 968 ? -22.378 12.329 40.167 1.00 90.00 968 LEU A O 1
ATOM 7798 N N . PRO A 1 969 ? -21.823 11.872 42.289 1.00 91.81 969 PRO A N 1
ATOM 7799 C CA . PRO A 1 969 ? -20.595 12.667 42.227 1.00 91.81 969 PRO A CA 1
ATOM 7800 C C . PRO A 1 969 ? -19.591 12.155 41.186 1.00 91.81 969 PRO A C 1
ATOM 7802 O O . PRO A 1 969 ? -18.848 12.940 40.603 1.00 91.81 969 PRO A O 1
ATOM 7805 N N . HIS A 1 970 ? -19.550 10.843 40.947 1.00 92.44 970 HIS A N 1
ATOM 7806 C CA . HIS A 1 970 ? -18.665 10.232 39.955 1.00 92.44 970 HIS A CA 1
ATOM 7807 C C . HIS A 1 970 ? -19.196 10.417 38.534 1.00 92.44 970 HIS A C 1
ATOM 7809 O O . HIS A 1 970 ? -18.420 10.738 37.637 1.00 92.44 970 HIS A O 1
ATOM 7815 N N . TYR A 1 971 ? -20.511 10.294 38.345 1.00 89.81 971 TYR A N 1
ATOM 7816 C CA . TYR A 1 971 ? -21.179 10.630 37.090 1.00 89.81 971 TYR A CA 1
ATOM 7817 C C . TYR A 1 971 ? -20.916 12.087 36.687 1.00 89.81 971 TYR A C 1
ATOM 7819 O O . TYR A 1 971 ? -20.426 12.331 35.588 1.00 89.81 971 TYR A O 1
ATOM 7827 N N . LEU A 1 972 ? -21.128 13.045 37.601 1.00 91.12 972 LEU A N 1
ATOM 7828 C CA . LEU A 1 972 ? -20.870 14.469 37.347 1.00 91.12 972 LEU A CA 1
ATOM 7829 C C . LEU A 1 972 ? -19.399 14.739 36.988 1.00 91.12 972 LEU A C 1
ATOM 7831 O O . LEU A 1 972 ? -19.121 15.505 36.066 1.00 91.12 972 LEU A O 1
ATOM 7835 N N . LYS A 1 973 ? -18.453 14.060 37.654 1.00 91.31 973 LYS A N 1
ATOM 7836 C CA . LYS A 1 973 ? -17.022 14.121 37.303 1.00 91.31 973 LYS A CA 1
ATOM 7837 C C . LYS A 1 973 ? -16.723 13.559 35.912 1.00 91.31 973 LYS A C 1
ATOM 7839 O O . LYS A 1 973 ? -15.824 14.067 35.251 1.00 91.31 973 LYS A O 1
ATOM 7844 N N . GLY A 1 974 ? -17.481 12.561 35.457 1.00 90.38 974 GLY A N 1
ATOM 7845 C CA . GLY A 1 974 ? -17.329 11.947 34.138 1.00 90.38 974 GLY A CA 1
ATOM 7846 C C . GLY A 1 974 ? -17.856 12.786 32.970 1.00 90.38 974 GLY A C 1
ATOM 7847 O O . GLY A 1 974 ? -17.417 12.572 31.842 1.00 90.38 974 GLY A O 1
ATOM 7848 N N . ILE A 1 975 ? -18.734 13.772 33.214 1.00 90.69 975 ILE A N 1
ATOM 7849 C CA . ILE A 1 975 ? -19.330 14.611 32.156 1.00 90.69 975 ILE A CA 1
ATOM 7850 C C . ILE A 1 975 ? -18.255 15.396 31.397 1.00 90.69 975 ILE A C 1
ATOM 7852 O O . ILE A 1 975 ? -18.181 15.312 30.173 1.00 90.69 975 ILE A O 1
ATOM 7856 N N . ARG A 1 976 ? -17.393 16.144 32.098 1.00 91.31 976 ARG A N 1
ATOM 7857 C CA . ARG A 1 976 ? -16.396 17.006 31.439 1.00 91.31 976 ARG A CA 1
ATOM 7858 C C . ARG A 1 976 ? -15.407 16.208 30.565 1.00 91.31 976 ARG A C 1
ATOM 7860 O O . ARG A 1 976 ? -15.264 16.586 29.402 1.00 91.31 976 ARG A O 1
ATOM 7867 N N . PRO A 1 977 ? -14.763 15.125 31.049 1.00 91.44 977 PRO A N 1
ATOM 7868 C CA . PRO A 1 977 ? -13.917 14.266 30.215 1.00 91.44 977 PRO A CA 1
ATOM 7869 C C . PRO A 1 977 ? -14.650 13.679 29.005 1.00 91.44 977 PRO A C 1
ATOM 7871 O O . PRO A 1 977 ? -14.139 13.701 27.888 1.00 91.44 977 PRO A O 1
ATOM 7874 N N . ALA A 1 978 ? -15.880 13.197 29.200 1.00 88.81 978 ALA A N 1
ATOM 7875 C CA . ALA A 1 978 ? -16.651 12.568 28.137 1.00 88.81 978 ALA A CA 1
ATOM 7876 C C . ALA A 1 978 ? -17.024 13.544 27.013 1.00 88.81 978 ALA A C 1
ATOM 7878 O O . ALA A 1 978 ? -16.856 13.221 25.837 1.00 88.81 978 ALA A O 1
ATOM 7879 N N . PHE A 1 979 ? -17.476 14.751 27.364 1.00 87.62 979 PHE A N 1
ATOM 7880 C CA . PHE A 1 979 ? -17.790 15.792 26.385 1.00 87.62 979 PHE A CA 1
ATOM 7881 C C . PHE A 1 979 ? -16.542 16.264 25.648 1.00 87.62 979 PHE A C 1
ATOM 7883 O O . PHE A 1 979 ? -16.570 16.362 24.424 1.00 87.62 979 PHE A O 1
ATOM 7890 N N . LYS A 1 980 ? -15.429 16.479 26.361 1.00 87.00 980 LYS A N 1
ATOM 7891 C CA . LYS A 1 980 ? -14.147 16.775 25.716 1.00 87.00 980 LYS A CA 1
ATOM 7892 C C . LYS A 1 980 ? -13.820 15.730 24.649 1.00 87.00 980 LYS A C 1
ATOM 7894 O O . LYS A 1 980 ? -13.650 16.088 23.489 1.00 87.00 980 LYS A O 1
ATOM 7899 N N . SER A 1 981 ? -13.854 14.451 25.014 1.00 84.50 981 SER A N 1
ATOM 7900 C CA . SER A 1 981 ? -13.510 13.349 24.118 1.00 84.50 981 SER A CA 1
ATOM 7901 C C . SER A 1 981 ? -14.392 13.284 22.862 1.00 84.50 981 SER A C 1
ATOM 7903 O O . SER A 1 981 ? -13.881 13.158 21.752 1.00 84.50 981 SER A O 1
ATOM 7905 N N . VAL A 1 982 ? -15.715 13.444 22.990 1.00 82.75 982 VAL A N 1
ATOM 7906 C CA . VAL A 1 982 ? -16.628 13.390 21.830 1.00 82.75 982 VAL A CA 1
ATOM 7907 C C . VAL A 1 982 ? -16.480 14.599 20.895 1.00 82.75 982 VAL A C 1
ATOM 7909 O O . VAL A 1 982 ? -16.688 14.471 19.687 1.00 82.75 982 VAL A O 1
ATOM 7912 N N . PHE A 1 983 ? -16.078 15.756 21.422 1.00 80.44 983 PHE A N 1
ATOM 7913 C CA . PHE A 1 983 ? -15.750 16.942 20.625 1.00 80.44 983 PHE A CA 1
ATOM 7914 C C . PHE A 1 983 ? -14.276 16.989 20.181 1.00 80.44 983 PHE A C 1
ATOM 7916 O O . PHE A 1 983 ? -13.826 18.010 19.665 1.00 80.44 983 PHE A O 1
ATOM 7923 N N . GLY A 1 984 ? -13.524 15.894 20.347 1.00 72.31 984 GLY A N 1
ATOM 7924 C CA . GLY A 1 984 ? -12.128 15.788 19.910 1.00 72.31 984 GLY A CA 1
ATOM 7925 C C . GLY A 1 984 ? -11.134 16.582 20.767 1.00 72.31 984 GLY A C 1
ATOM 7926 O O . GLY A 1 984 ? -10.005 16.821 20.342 1.00 72.31 984 GLY A O 1
ATOM 7927 N N . VAL A 1 985 ? -11.538 17.007 21.967 1.00 80.19 985 VAL A N 1
ATOM 7928 C CA . VAL A 1 985 ? -10.664 17.633 22.962 1.00 80.19 985 VAL A CA 1
ATOM 7929 C C . VAL A 1 985 ? -10.019 16.533 23.817 1.00 80.19 985 VAL A C 1
ATOM 7931 O O . VAL A 1 985 ? -10.741 15.702 24.370 1.00 80.19 985 VAL A O 1
ATOM 7934 N N . PRO A 1 986 ? -8.685 16.522 23.974 1.00 75.75 986 PRO A N 1
ATOM 7935 C CA . PRO A 1 986 ? -8.011 15.488 24.747 1.00 75.75 986 PRO A CA 1
ATOM 7936 C C . PRO A 1 986 ? -8.374 15.510 26.230 1.00 75.75 986 PRO A C 1
ATOM 7938 O O . PRO A 1 986 ? -8.500 16.577 26.843 1.00 75.75 986 PRO A O 1
ATOM 7941 N N . ASP A 1 987 ? -8.457 14.322 26.819 1.00 89.81 987 ASP A N 1
ATOM 7942 C CA . ASP A 1 987 ? -8.595 14.147 28.257 1.00 89.81 987 ASP A CA 1
ATOM 7943 C C . ASP A 1 987 ? -7.939 12.829 28.686 1.00 89.81 987 ASP A C 1
ATOM 7945 O O . ASP A 1 987 ? -8.224 11.773 28.119 1.00 89.81 987 ASP A O 1
ATOM 7949 N N . ALA A 1 988 ? -7.045 12.895 29.677 1.00 88.75 988 ALA A N 1
ATOM 7950 C CA . ALA A 1 988 ? -6.203 11.767 30.079 1.00 88.75 988 ALA A CA 1
ATOM 7951 C C . ALA A 1 988 ? -7.021 10.538 30.504 1.00 88.75 988 ALA A C 1
ATOM 7953 O O . ALA A 1 988 ? -6.638 9.411 30.206 1.00 88.75 988 ALA A O 1
ATOM 7954 N N . VAL A 1 989 ? -8.175 10.758 31.143 1.00 90.00 989 VAL A N 1
ATOM 7955 C CA . VAL A 1 989 ? -9.059 9.673 31.586 1.00 90.00 989 VAL A CA 1
ATOM 7956 C C . VAL A 1 989 ? -9.655 8.953 30.382 1.00 90.00 989 VAL A C 1
ATOM 7958 O O . VAL A 1 989 ? -9.690 7.727 30.334 1.00 90.00 989 VAL A O 1
ATOM 7961 N N . THR A 1 990 ? -10.123 9.702 29.382 1.00 88.94 990 THR A N 1
ATOM 7962 C CA . THR A 1 990 ? -10.708 9.089 28.186 1.00 88.94 990 THR A CA 1
ATOM 7963 C C . THR A 1 990 ? -9.661 8.451 27.283 1.00 88.94 990 THR A C 1
ATOM 7965 O O . THR A 1 990 ? -9.977 7.449 26.648 1.00 88.94 990 THR A O 1
ATOM 7968 N N . ASP A 1 991 ? -8.434 8.982 27.257 1.00 89.31 991 ASP A N 1
ATOM 7969 C CA . ASP A 1 991 ? -7.309 8.396 26.522 1.00 89.31 991 ASP A CA 1
ATOM 7970 C C . ASP A 1 991 ? -6.908 7.039 27.136 1.00 89.31 991 ASP A C 1
ATOM 7972 O O . ASP A 1 991 ? -6.741 6.063 26.406 1.00 89.31 991 ASP A O 1
ATOM 7976 N N . GLU A 1 992 ? -6.843 6.940 28.471 1.00 90.06 992 GLU A N 1
ATOM 7977 C CA . GLU A 1 992 ? -6.613 5.677 29.195 1.00 90.06 992 GLU A CA 1
ATOM 7978 C C . GLU A 1 992 ? -7.728 4.661 28.907 1.00 90.06 992 GLU A C 1
ATOM 7980 O O . GLU A 1 992 ? -7.471 3.538 28.481 1.00 90.06 992 GLU A O 1
ATOM 7985 N N . MET A 1 993 ? -8.990 5.077 29.024 1.00 90.94 993 MET A N 1
ATOM 7986 C CA . MET A 1 993 ? -10.126 4.196 28.752 1.00 90.94 993 MET A CA 1
ATOM 7987 C C . MET A 1 993 ? -10.228 3.752 27.278 1.00 90.94 993 MET A C 1
ATOM 7989 O O . MET A 1 993 ? -10.771 2.682 27.000 1.00 90.94 993 MET A O 1
ATOM 7993 N N . LEU A 1 994 ? -9.751 4.560 26.321 1.00 88.25 994 LEU A N 1
ATOM 7994 C CA . LEU A 1 994 ? -9.637 4.162 24.911 1.00 88.25 994 LEU A CA 1
ATOM 7995 C C . LEU A 1 994 ? -8.506 3.149 24.703 1.00 88.25 994 LEU A C 1
ATOM 7997 O O . LEU A 1 994 ? -8.706 2.176 23.978 1.00 88.25 994 LEU A O 1
ATOM 8001 N N . LYS A 1 995 ? -7.352 3.367 25.349 1.00 87.44 995 LYS A N 1
ATOM 8002 C CA . LYS A 1 995 ? -6.197 2.457 25.330 1.00 87.44 995 LYS A CA 1
ATOM 8003 C C . LYS A 1 995 ? -6.560 1.074 25.876 1.00 87.44 995 LYS A C 1
ATOM 8005 O O . LYS A 1 995 ? -6.147 0.073 25.304 1.00 87.44 995 LYS A O 1
ATOM 8010 N N . ASP A 1 996 ? -7.386 1.033 26.917 1.00 86.56 996 ASP A N 1
ATOM 8011 C CA . ASP A 1 996 ? -7.810 -0.203 27.582 1.00 86.56 996 ASP A CA 1
ATOM 8012 C C . ASP A 1 996 ? -9.132 -0.772 27.021 1.00 86.56 996 ASP A C 1
ATOM 8014 O O . ASP A 1 996 ? -9.786 -1.607 27.650 1.00 86.56 996 ASP A O 1
ATOM 8018 N N . ASN A 1 997 ? -9.557 -0.336 25.825 1.00 88.38 997 ASN A N 1
ATOM 8019 C CA . ASN A 1 997 ? -10.730 -0.866 25.112 1.00 88.38 997 ASN A CA 1
ATOM 8020 C C . ASN A 1 997 ? -12.041 -0.824 25.939 1.00 88.38 997 ASN A C 1
ATOM 8022 O O . ASN A 1 997 ? -12.877 -1.731 25.874 1.00 88.38 997 ASN A O 1
ATOM 8026 N N . MET A 1 998 ? -12.234 0.223 26.750 1.00 89.06 998 MET A N 1
ATOM 8027 C CA . MET A 1 998 ? -13.397 0.368 27.646 1.00 89.06 998 MET A CA 1
ATOM 8028 C C . MET A 1 998 ? -14.540 1.200 27.046 1.00 89.06 998 MET A C 1
ATOM 8030 O O . MET A 1 998 ? -15.682 1.121 27.501 1.00 89.06 998 MET A O 1
ATOM 8034 N N . LEU A 1 999 ? -14.243 2.025 26.040 1.00 86.06 999 LEU A N 1
ATOM 8035 C CA . LEU A 1 999 ? -15.199 2.912 25.367 1.00 86.06 999 LEU A CA 1
ATOM 8036 C C . LEU A 1 999 ? -15.411 2.440 23.936 1.00 86.06 999 LEU A C 1
ATOM 8038 O O . LEU A 1 999 ? -14.485 1.897 23.360 1.00 86.06 999 LEU A O 1
ATOM 8042 N N . ILE A 1 1000 ? -16.593 2.649 23.356 1.00 79.12 1000 ILE A N 1
ATOM 8043 C CA . ILE A 1 1000 ? -16.830 2.430 21.918 1.00 79.12 1000 ILE A CA 1
ATOM 8044 C C . ILE A 1 1000 ? -16.272 3.631 21.146 1.00 79.12 1000 ILE A C 1
ATOM 8046 O O . ILE A 1 1000 ? -16.402 4.767 21.610 1.00 79.12 1000 ILE A O 1
ATOM 8050 N N . SER A 1 1001 ? -15.696 3.400 19.962 1.00 77.25 1001 SER A N 1
ATOM 8051 C CA . SER A 1 1001 ? -15.245 4.505 19.117 1.00 77.25 1001 SER A CA 1
ATOM 8052 C C . SER A 1 1001 ? -16.402 5.406 18.660 1.00 77.25 1001 SER A C 1
ATOM 8054 O O . SER A 1 1001 ? -17.435 4.934 18.194 1.00 77.25 1001 SER A O 1
ATOM 8056 N N . ILE A 1 1002 ? -16.200 6.724 18.658 1.00 72.56 1002 ILE A N 1
ATOM 8057 C CA . ILE A 1 1002 ? -17.143 7.738 18.158 1.00 72.56 1002 ILE A CA 1
ATOM 8058 C C . ILE A 1 1002 ? -17.491 7.574 16.671 1.00 72.56 1002 ILE A C 1
ATOM 8060 O O . ILE A 1 1002 ? -18.508 8.113 16.197 1.00 72.56 1002 ILE A O 1
ATOM 8064 N N . ALA A 1 1003 ? -16.660 6.851 15.915 1.00 60.22 1003 ALA A N 1
ATOM 8065 C CA . ALA A 1 1003 ? -16.919 6.523 14.519 1.00 60.22 1003 ALA A CA 1
ATOM 8066 C C . ALA A 1 1003 ? -17.858 5.324 14.337 1.00 60.22 1003 ALA A C 1
ATOM 8068 O O . ALA A 1 1003 ? -18.504 5.233 13.282 1.00 60.22 1003 ALA A O 1
ATOM 8069 N N . ASP A 1 1004 ? -17.999 4.475 15.358 1.00 62.88 1004 ASP A N 1
ATOM 8070 C CA . ASP A 1 1004 ? -18.871 3.306 15.372 1.00 62.88 1004 ASP A CA 1
ATOM 8071 C C . ASP A 1 1004 ? -20.097 3.522 16.267 1.00 62.88 1004 ASP A C 1
ATOM 8073 O O . ASP A 1 1004 ? -20.047 3.486 17.492 1.00 62.88 1004 ASP A O 1
ATOM 8077 N N . ILE A 1 1005 ? -21.246 3.755 15.638 1.00 57.66 1005 ILE A N 1
ATOM 8078 C CA . ILE A 1 1005 ? -22.494 3.994 16.366 1.00 57.66 1005 ILE A CA 1
ATOM 8079 C C . ILE A 1 1005 ? -23.075 2.640 16.762 1.00 57.66 1005 ILE A C 1
ATOM 8081 O O . ILE A 1 1005 ? -23.624 1.949 15.904 1.00 57.66 1005 ILE A O 1
ATOM 8085 N N . HIS A 1 1006 ? -22.964 2.266 18.038 1.00 52.91 1006 HIS A N 1
ATOM 8086 C CA . HIS A 1 1006 ? -23.564 1.045 18.594 1.00 52.91 1006 HIS A CA 1
ATOM 8087 C C . HIS A 1 1006 ? -23.207 -0.242 17.809 1.00 52.91 1006 HIS A C 1
ATOM 8089 O O . HIS A 1 1006 ? -24.032 -1.150 17.668 1.00 52.91 1006 HIS A O 1
ATOM 8095 N N . GLY A 1 1007 ? -22.006 -0.306 17.218 1.00 51.66 1007 GLY A N 1
ATOM 8096 C CA . GLY A 1 1007 ? -21.544 -1.441 16.414 1.00 51.66 1007 GLY A CA 1
ATOM 8097 C C . GLY A 1 1007 ? -22.131 -1.529 15.005 1.00 51.66 1007 GLY A C 1
ATOM 8098 O O . GLY A 1 1007 ? -21.957 -2.538 14.328 1.00 51.66 1007 GLY A O 1
ATOM 8099 N N . LEU A 1 1008 ? -22.928 -0.566 14.550 1.00 47.16 1008 LEU A N 1
ATOM 8100 C CA . LEU A 1 1008 ? -23.765 -0.726 13.355 1.00 47.16 1008 LEU A CA 1
ATOM 8101 C C . LEU A 1 1008 ? -22.992 -0.659 12.030 1.00 47.16 1008 LEU A C 1
ATOM 8103 O O . LEU A 1 1008 ? -23.592 -0.847 10.966 1.00 47.16 1008 LEU A O 1
ATOM 8107 N N . ARG A 1 1009 ? -21.694 -0.337 12.058 1.00 51.22 1009 ARG A N 1
ATOM 8108 C CA . ARG A 1 1009 ? -20.932 0.009 10.854 1.00 51.22 1009 ARG A CA 1
ATOM 8109 C C . ARG A 1 1009 ? -19.847 -1.022 10.554 1.00 51.22 1009 ARG A C 1
ATOM 8111 O O . ARG A 1 1009 ? -19.094 -1.356 11.460 1.00 51.22 1009 ARG A O 1
ATOM 8118 N N . PRO A 1 1010 ? -19.716 -1.459 9.284 1.00 51.53 1010 PRO A N 1
ATOM 8119 C CA . PRO A 1 1010 ? -18.545 -2.206 8.842 1.00 51.53 1010 PRO A CA 1
ATOM 8120 C C . PRO A 1 1010 ? -17.267 -1.439 9.169 1.00 51.53 1010 PRO A C 1
ATOM 8122 O O . PRO A 1 1010 ? -17.233 -0.213 9.030 1.00 51.53 1010 PRO A O 1
ATOM 8125 N N . GLU A 1 1011 ? -16.231 -2.167 9.561 1.00 53.22 1011 GLU A N 1
ATOM 8126 C CA . GLU A 1 1011 ? -14.961 -1.613 10.028 1.00 53.22 1011 GLU A CA 1
ATOM 8127 C C . GLU A 1 1011 ? -14.326 -0.616 9.052 1.00 53.22 1011 GLU A C 1
ATOM 8129 O O . GLU A 1 1011 ? -13.851 0.442 9.468 1.00 53.22 1011 GLU A O 1
ATOM 8134 N N . ASP A 1 1012 ? -14.390 -0.902 7.751 1.00 51.59 1012 ASP A N 1
ATOM 8135 C CA . ASP A 1 1012 ? -13.847 -0.032 6.702 1.00 51.59 1012 ASP A CA 1
ATOM 8136 C C . ASP A 1 1012 ? -14.477 1.368 6.727 1.00 51.59 1012 ASP A C 1
ATOM 8138 O O . ASP A 1 1012 ? -13.794 2.378 6.552 1.00 51.59 1012 ASP A O 1
ATOM 8142 N N . LYS A 1 1013 ? -15.777 1.451 7.046 1.00 58.94 1013 LYS A N 1
ATOM 8143 C CA . LYS A 1 1013 ? -16.503 2.724 7.167 1.00 58.94 1013 LYS A CA 1
ATOM 8144 C C . LYS A 1 1013 ? -16.179 3.474 8.456 1.00 58.94 1013 LYS A C 1
ATOM 8146 O O . LYS A 1 1013 ? -16.375 4.689 8.514 1.00 58.94 1013 LYS A O 1
ATOM 8151 N N . GLN A 1 1014 ? -15.747 2.767 9.501 1.00 61.25 1014 GLN A N 1
ATOM 8152 C CA . GLN A 1 1014 ? -15.315 3.390 10.752 1.00 61.25 1014 GLN A CA 1
ATOM 8153 C C . GLN A 1 1014 ? -13.976 4.099 10.538 1.00 61.25 1014 GLN A C 1
ATOM 8155 O O . GLN A 1 1014 ? -13.871 5.290 10.823 1.00 61.25 1014 GLN A O 1
ATOM 8160 N N . ILE A 1 1015 ? -13.001 3.401 9.939 1.00 59.28 1015 ILE A N 1
ATOM 8161 C CA . ILE A 1 1015 ? -11.685 3.960 9.595 1.00 59.28 1015 ILE A CA 1
ATOM 8162 C C . ILE A 1 1015 ? -11.842 5.139 8.627 1.00 59.28 1015 ILE A C 1
ATOM 8164 O O . ILE A 1 1015 ? -11.297 6.209 8.883 1.00 59.28 1015 ILE A O 1
ATOM 8168 N N . GLU A 1 1016 ? -12.644 4.996 7.565 1.00 59.75 1016 GLU A N 1
ATOM 8169 C CA . GLU A 1 1016 ? -12.923 6.087 6.617 1.00 59.75 1016 GLU A CA 1
ATOM 8170 C C . GLU A 1 1016 ? -13.468 7.342 7.322 1.00 59.75 1016 GLU A C 1
ATOM 8172 O O . GLU A 1 1016 ? -13.032 8.461 7.041 1.00 59.75 1016 GLU A O 1
ATOM 8177 N N . ARG A 1 1017 ? -14.392 7.173 8.278 1.00 64.75 1017 ARG A N 1
ATOM 8178 C CA . ARG A 1 1017 ? -14.962 8.292 9.036 1.00 64.75 1017 ARG A CA 1
ATOM 8179 C C . ARG A 1 1017 ? -13.950 8.933 9.979 1.00 64.75 1017 ARG A C 1
ATOM 8181 O O . ARG A 1 1017 ? -13.935 10.158 10.047 1.00 64.75 1017 ARG A O 1
ATOM 8188 N N . LEU A 1 1018 ? -13.136 8.147 10.686 1.00 62.28 1018 LEU A N 1
ATOM 8189 C CA . LEU A 1 1018 ? -12.092 8.694 11.559 1.00 62.28 1018 LEU A CA 1
ATOM 8190 C C . LEU A 1 1018 ? -11.086 9.505 10.735 1.00 62.28 1018 LEU A C 1
ATOM 8192 O O . LEU A 1 1018 ? -10.828 10.659 11.052 1.00 62.28 1018 LEU A O 1
ATOM 8196 N N . LEU A 1 1019 ? -10.606 8.969 9.612 1.00 65.62 1019 LEU A N 1
ATOM 8197 C CA . LEU A 1 1019 ? -9.691 9.691 8.721 1.00 65.62 1019 LEU A CA 1
ATOM 8198 C C . LEU A 1 1019 ? -10.286 11.005 8.207 1.00 65.62 1019 LEU A C 1
ATOM 8200 O O . LEU A 1 1019 ? -9.569 11.998 8.103 1.00 65.62 1019 LEU A O 1
ATOM 8204 N N . LYS A 1 1020 ? -11.596 11.026 7.922 1.00 68.19 1020 LYS A N 1
ATOM 8205 C CA . LYS A 1 1020 ? -12.319 12.249 7.552 1.00 68.19 1020 LYS A CA 1
ATOM 8206 C C . LYS A 1 1020 ? -12.425 13.231 8.723 1.00 68.19 1020 LYS A C 1
ATOM 8208 O O . LYS A 1 1020 ? -12.233 14.423 8.520 1.00 68.19 1020 LYS A O 1
ATOM 8213 N N . MET A 1 1021 ? -12.736 12.748 9.927 1.00 63.84 1021 MET A N 1
ATOM 8214 C CA . MET A 1 1021 ? -12.828 13.579 11.136 1.00 63.84 1021 MET A CA 1
ATOM 8215 C C . MET A 1 1021 ? -11.499 14.246 11.496 1.00 63.84 1021 MET A C 1
ATOM 8217 O O . MET A 1 1021 ? -11.516 15.345 12.032 1.00 63.84 1021 MET A O 1
ATOM 8221 N N . TYR A 1 1022 ? -10.378 13.599 11.177 1.00 67.25 1022 TYR A N 1
ATOM 8222 C CA . TYR A 1 1022 ? -9.030 14.075 11.492 1.00 67.25 1022 TYR A CA 1
ATOM 8223 C C . TYR A 1 1022 ? -8.267 14.616 10.270 1.00 67.25 1022 TYR A C 1
ATOM 8225 O O . TYR A 1 1022 ? -7.046 14.702 10.307 1.00 67.25 1022 TYR A O 1
ATOM 8233 N N . HIS A 1 1023 ? -8.976 14.965 9.191 1.00 67.12 1023 HIS A N 1
ATOM 8234 C CA . HIS A 1 1023 ? -8.447 15.669 8.009 1.00 67.12 1023 HIS A CA 1
ATOM 8235 C C . HIS A 1 1023 ? -7.308 14.960 7.246 1.00 67.12 1023 HIS A C 1
ATOM 8237 O O . HIS A 1 1023 ? -6.580 15.583 6.481 1.00 67.12 1023 HIS A O 1
ATOM 8243 N N . ILE A 1 1024 ? -7.175 13.639 7.380 1.00 63.34 1024 ILE A N 1
ATOM 8244 C CA . ILE A 1 1024 ? -6.108 12.865 6.716 1.00 63.34 1024 ILE A CA 1
ATOM 8245 C C . ILE A 1 1024 ? -6.439 12.594 5.234 1.00 63.34 1024 ILE A C 1
ATOM 8247 O O . ILE A 1 1024 ? -5.552 12.275 4.448 1.00 63.34 1024 ILE A O 1
ATOM 8251 N N . LYS A 1 1025 ? -7.712 12.726 4.819 1.00 59.91 1025 LYS A N 1
ATOM 8252 C CA . LYS A 1 1025 ? -8.134 12.600 3.410 1.00 59.91 1025 LYS A CA 1
ATOM 8253 C C . LYS A 1 1025 ? -8.978 13.787 2.924 1.00 59.91 1025 LYS A C 1
ATOM 8255 O O . LYS A 1 1025 ? -9.932 14.155 3.616 1.00 59.91 1025 LYS A O 1
ATOM 8260 N N . PRO A 1 1026 ? -8.740 14.299 1.697 1.00 40.53 1026 PRO A N 1
ATOM 8261 C CA . PRO A 1 1026 ? -9.637 15.246 1.041 1.00 40.53 1026 PRO A CA 1
ATOM 8262 C C . PRO A 1 1026 ? -10.998 14.594 0.767 1.00 40.53 1026 PRO A C 1
ATOM 8264 O O . PRO A 1 1026 ? -11.094 13.509 0.189 1.00 40.53 1026 PRO A O 1
ATOM 8267 N N . GLY A 1 1027 ? -12.080 15.248 1.182 1.00 44.66 1027 GLY A N 1
ATOM 8268 C CA . GLY A 1 1027 ? -13.433 14.747 0.967 1.00 44.66 1027 GLY A CA 1
ATOM 8269 C C . GLY A 1 1027 ? -13.886 14.892 -0.487 1.00 44.66 1027 GLY A C 1
ATOM 8270 O O . GLY A 1 1027 ? -14.556 15.861 -0.809 1.00 44.66 1027 GLY A O 1
ATOM 8271 N N . GLN A 1 1028 ? -13.633 13.901 -1.349 1.00 38.72 1028 GLN A N 1
ATOM 8272 C CA . GLN A 1 1028 ? -14.241 13.847 -2.697 1.00 38.72 1028 GLN A CA 1
ATOM 8273 C C . GLN A 1 1028 ? -15.766 13.586 -2.680 1.00 38.72 1028 GLN A C 1
ATOM 8275 O O . GLN A 1 1028 ? -16.423 13.634 -3.717 1.00 38.72 1028 GLN A O 1
ATOM 8280 N N . TRP A 1 1029 ? -16.358 13.334 -1.506 1.00 31.98 1029 TRP A N 1
ATOM 8281 C CA . TRP A 1 1029 ? -17.802 13.156 -1.323 1.00 31.98 1029 TRP A CA 1
ATOM 8282 C C . TRP A 1 1029 ? -18.328 14.053 -0.193 1.00 31.98 1029 TRP A C 1
ATOM 8284 O O . TRP A 1 1029 ? -18.744 13.602 0.879 1.00 31.98 1029 TRP A O 1
ATOM 8294 N N . GLU A 1 1030 ? -18.329 15.362 -0.429 1.00 36.62 1030 GLU A N 1
ATOM 8295 C CA . GLU A 1 1030 ? -19.436 16.172 0.071 1.00 36.62 1030 GLU A CA 1
ATOM 8296 C C . GLU A 1 1030 ? -20.643 15.870 -0.818 1.00 36.62 1030 GLU A C 1
ATOM 8298 O O . GLU A 1 1030 ? -20.750 16.340 -1.949 1.00 36.62 1030 GLU A O 1
ATOM 8303 N N . SER A 1 1031 ? -21.562 15.029 -0.341 1.00 37.28 1031 SER A N 1
ATOM 8304 C CA . SER A 1 1031 ? -22.886 14.988 -0.951 1.00 37.28 1031 SER A CA 1
ATOM 8305 C C . SER A 1 1031 ? -23.479 16.392 -0.835 1.00 37.28 1031 SER A C 1
ATOM 8307 O O . SER A 1 1031 ? -23.822 16.817 0.270 1.00 37.28 1031 SER A O 1
ATOM 8309 N N . LYS A 1 1032 ? -23.617 17.086 -1.971 1.00 35.47 1032 LYS A N 1
ATOM 8310 C CA . LYS A 1 1032 ? -24.191 18.438 -2.139 1.00 35.47 1032 LYS A CA 1
ATOM 8311 C C . LYS A 1 1032 ? -25.612 18.635 -1.562 1.00 35.47 1032 LYS A C 1
ATOM 8313 O O . LYS A 1 1032 ? -26.205 19.683 -1.760 1.00 35.47 1032 LYS A O 1
ATOM 8318 N N . ILE A 1 1033 ? -26.170 17.650 -0.855 1.00 35.44 1033 ILE A N 1
ATOM 8319 C CA . ILE A 1 1033 ? -27.547 17.629 -0.344 1.00 35.44 1033 ILE A CA 1
ATOM 8320 C C . ILE A 1 1033 ? -27.620 17.872 1.185 1.00 35.44 1033 ILE A C 1
ATOM 8322 O O . ILE A 1 1033 ? -28.705 18.098 1.705 1.00 35.44 1033 ILE A O 1
ATOM 8326 N N . THR A 1 1034 ? -26.506 17.898 1.939 1.00 40.41 1034 THR A N 1
ATOM 8327 C CA . THR A 1 1034 ? -26.556 18.026 3.424 1.00 40.41 1034 THR A CA 1
ATOM 8328 C C . THR A 1 1034 ? -25.709 19.146 4.041 1.00 40.41 1034 THR A C 1
ATOM 8330 O O . THR A 1 1034 ? -25.547 19.187 5.260 1.00 40.41 1034 THR A O 1
ATOM 8333 N N . THR A 1 1035 ? -25.134 20.047 3.251 1.00 46.41 1035 THR A N 1
ATOM 8334 C CA . THR A 1 1035 ? -24.046 20.934 3.706 1.00 46.41 1035 THR A CA 1
ATOM 8335 C C . THR A 1 1035 ? -24.444 22.000 4.752 1.00 46.41 1035 THR A C 1
ATOM 8337 O O . THR A 1 1035 ? -23.643 22.224 5.659 1.00 46.41 1035 THR A O 1
ATOM 8340 N N . PRO A 1 1036 ? -25.660 22.592 4.758 1.00 39.75 1036 PRO A N 1
ATOM 8341 C CA . PRO A 1 1036 ? -26.047 23.540 5.815 1.00 39.75 1036 PRO A CA 1
ATOM 8342 C C . PRO A 1 1036 ? -26.440 22.856 7.138 1.00 39.75 1036 PRO A C 1
ATOM 8344 O O . PRO A 1 1036 ? -25.975 23.237 8.210 1.00 39.75 1036 PRO A O 1
ATOM 8347 N N . PHE A 1 1037 ? -27.247 21.790 7.081 1.00 40.19 1037 PHE A N 1
ATOM 8348 C CA . PHE A 1 1037 ? -27.787 21.121 8.277 1.00 40.19 1037 PHE A CA 1
ATOM 8349 C C . PHE A 1 1037 ? -26.871 20.028 8.851 1.00 40.19 1037 PHE A C 1
ATOM 8351 O O . PHE A 1 1037 ? -27.038 19.615 9.996 1.00 40.19 1037 PHE A O 1
ATOM 8358 N N . GLY A 1 1038 ? -25.873 19.556 8.095 1.00 52.56 1038 GLY A N 1
ATOM 8359 C CA . GLY A 1 1038 ? -24.992 18.459 8.505 1.00 52.56 1038 GLY A CA 1
ATOM 8360 C C . GLY A 1 1038 ? -24.074 18.790 9.686 1.00 52.56 1038 GLY A C 1
ATOM 8361 O O . GLY A 1 1038 ? -23.851 17.931 10.543 1.00 52.56 1038 GLY A O 1
ATOM 8362 N N . LYS A 1 1039 ? -23.571 20.031 9.774 1.00 53.06 1039 LYS A N 1
ATOM 8363 C CA . LYS A 1 1039 ? -22.736 20.489 10.904 1.00 53.06 1039 LYS A CA 1
ATOM 8364 C C . LYS A 1 1039 ? -23.553 20.592 12.192 1.00 53.06 1039 LYS A C 1
ATOM 8366 O O . LYS A 1 1039 ? -23.143 20.050 13.215 1.00 53.06 1039 LYS A O 1
ATOM 8371 N N . MET A 1 1040 ? -24.738 21.199 12.104 1.00 50.12 1040 MET A N 1
ATOM 8372 C CA . MET A 1 1040 ? -25.701 21.291 13.203 1.00 50.12 1040 MET A CA 1
ATOM 8373 C C . MET A 1 1040 ? -26.115 19.895 13.688 1.00 50.12 1040 MET A C 1
ATOM 8375 O O . MET A 1 1040 ? -26.019 19.590 14.873 1.00 50.12 1040 MET A O 1
ATOM 8379 N N . PHE A 1 1041 ? -26.469 19.004 12.763 1.00 60.34 1041 PHE A N 1
ATOM 8380 C CA . PHE A 1 1041 ? -26.829 17.627 13.081 1.00 60.34 1041 PHE A CA 1
ATOM 8381 C C . PHE A 1 1041 ? -25.689 16.865 13.781 1.00 60.34 1041 PHE A C 1
ATOM 8383 O O . PHE A 1 1041 ? -25.904 16.215 14.802 1.00 60.34 1041 PHE A O 1
ATOM 8390 N N . THR A 1 1042 ? -24.454 16.989 13.285 1.00 63.66 1042 THR A N 1
ATOM 8391 C CA . THR A 1 1042 ? -23.283 16.340 13.900 1.00 63.66 1042 THR A CA 1
ATOM 8392 C C . THR A 1 1042 ? -23.029 16.867 15.315 1.00 63.66 1042 THR A C 1
ATOM 8394 O O . THR A 1 1042 ? -22.809 16.068 16.225 1.00 63.66 1042 THR A O 1
ATOM 8397 N N . TYR A 1 1043 ? -23.133 18.184 15.522 1.00 66.31 1043 TYR A N 1
ATOM 8398 C CA . TYR A 1 1043 ? -22.999 18.816 16.836 1.00 66.31 1043 TYR A CA 1
ATOM 8399 C C . TYR A 1 1043 ? -24.003 18.251 17.849 1.00 66.31 1043 TYR A C 1
ATOM 8401 O O . TYR A 1 1043 ? -23.609 17.810 18.927 1.00 66.31 1043 TYR A O 1
ATOM 8409 N N . PHE A 1 1044 ? -25.281 18.169 17.477 1.00 66.31 1044 PHE A N 1
ATOM 8410 C CA . PHE A 1 1044 ? -26.314 17.631 18.355 1.00 66.31 1044 PHE A CA 1
ATOM 8411 C C . PHE A 1 1044 ? -26.126 16.133 18.639 1.00 66.31 1044 PHE A C 1
ATOM 8413 O O . PHE A 1 1044 ? -26.171 15.728 19.799 1.00 66.31 1044 PHE A O 1
ATOM 8420 N N . THR A 1 1045 ? -25.821 15.304 17.632 1.00 69.06 1045 THR A N 1
ATOM 8421 C CA . THR A 1 1045 ? -25.554 13.867 17.868 1.00 69.06 1045 THR A CA 1
ATOM 8422 C C . THR A 1 1045 ? -24.377 13.614 18.814 1.00 69.06 1045 THR A C 1
ATOM 8424 O O . THR A 1 1045 ? -24.374 12.625 19.547 1.00 69.06 1045 THR A O 1
ATOM 8427 N N . ASN A 1 1046 ? -23.394 14.516 18.840 1.00 75.44 1046 ASN A N 1
ATOM 8428 C CA . ASN A 1 1046 ? -22.264 14.459 19.760 1.00 75.44 1046 ASN A CA 1
ATOM 8429 C C . ASN A 1 1046 ? -22.664 14.727 21.221 1.00 75.44 1046 ASN A C 1
ATOM 8431 O O . ASN A 1 1046 ? -22.045 14.165 22.120 1.00 75.44 1046 ASN A O 1
ATOM 8435 N N . ILE A 1 1047 ? -23.733 15.484 21.484 1.00 76.50 1047 ILE A N 1
ATOM 8436 C CA . ILE A 1 1047 ? -24.240 15.703 22.850 1.00 76.50 1047 ILE A CA 1
ATOM 8437 C C . ILE A 1 1047 ? -24.795 14.400 23.439 1.00 76.50 1047 ILE A C 1
ATOM 8439 O O . ILE A 1 1047 ? -24.417 14.021 24.547 1.00 76.50 1047 ILE A O 1
ATOM 8443 N N . GLY A 1 1048 ? -25.629 13.672 22.685 1.00 74.62 1048 GLY A N 1
ATOM 8444 C CA . GLY A 1 1048 ? -26.154 12.370 23.122 1.00 74.62 1048 GLY A CA 1
ATOM 8445 C C . GLY A 1 1048 ? -25.037 11.361 23.425 1.00 74.62 1048 GLY A C 1
ATOM 8446 O O . GLY A 1 1048 ? -25.042 10.713 24.470 1.00 74.62 1048 GLY A O 1
ATOM 8447 N N . ARG A 1 1049 ? -24.014 11.306 22.561 1.00 78.31 1049 ARG A N 1
ATOM 8448 C CA . ARG A 1 1049 ? -22.807 10.478 22.760 1.00 78.31 1049 ARG A CA 1
ATOM 8449 C C . ARG A 1 1049 ? -21.988 10.912 23.978 1.00 78.31 1049 ARG A C 1
ATOM 8451 O O . ARG A 1 1049 ? -21.429 10.067 24.673 1.00 78.31 1049 ARG A O 1
ATOM 8458 N N . GLY A 1 1050 ? -21.908 12.220 24.231 1.00 83.44 1050 GLY A N 1
ATOM 8459 C CA . GLY A 1 1050 ? -21.210 12.795 25.379 1.00 83.44 1050 GLY A CA 1
ATOM 8460 C C . GLY A 1 1050 ? -21.774 12.280 26.697 1.00 83.44 1050 GLY A C 1
ATOM 8461 O O . GLY A 1 1050 ? -21.012 11.850 27.559 1.00 83.44 1050 GLY A O 1
ATOM 8462 N N . PHE A 1 1051 ? -23.100 12.229 26.835 1.00 82.31 1051 PHE A N 1
ATOM 8463 C CA . PHE A 1 1051 ? -23.730 11.700 28.045 1.00 82.31 1051 PHE A CA 1
ATOM 8464 C C . PHE A 1 1051 ? -23.663 10.170 28.175 1.00 82.31 1051 PHE A C 1
ATOM 8466 O O . PHE A 1 1051 ? -23.477 9.666 29.286 1.00 82.31 1051 PHE A O 1
ATOM 8473 N N . GLU A 1 1052 ? -23.743 9.420 27.070 1.00 81.00 1052 GLU A N 1
ATOM 8474 C CA . GLU A 1 1052 ? -23.490 7.970 27.099 1.00 81.00 1052 GLU A CA 1
ATOM 8475 C C . GLU A 1 1052 ? -22.076 7.687 27.644 1.00 81.00 1052 GLU A C 1
ATOM 8477 O O . GLU A 1 1052 ? -21.894 6.939 28.610 1.00 81.00 1052 GLU A O 1
ATOM 8482 N N . ARG A 1 1053 ? -21.069 8.371 27.083 1.00 88.44 1053 ARG A N 1
ATOM 8483 C CA . ARG A 1 1053 ? -19.664 8.264 27.499 1.00 88.44 1053 ARG A CA 1
ATOM 8484 C C . ARG A 1 1053 ? -19.458 8.785 28.928 1.00 88.44 1053 ARG A C 1
ATOM 8486 O O . ARG A 1 1053 ? -18.664 8.204 29.660 1.00 88.44 1053 ARG A O 1
ATOM 8493 N N . ALA A 1 1054 ? -20.211 9.796 29.373 1.00 89.81 1054 ALA A N 1
ATOM 8494 C CA . ALA A 1 1054 ? -20.144 10.325 30.740 1.00 89.81 1054 ALA A CA 1
ATOM 8495 C C . ALA A 1 1054 ? -20.514 9.274 31.791 1.00 89.81 1054 ALA A C 1
ATOM 8497 O O . ALA A 1 1054 ? -19.838 9.164 32.814 1.00 89.81 1054 ALA A O 1
ATOM 8498 N N . THR A 1 1055 ? -21.532 8.454 31.521 1.00 89.44 1055 THR A N 1
ATOM 8499 C CA . THR A 1 1055 ? -21.928 7.363 32.425 1.00 89.44 1055 THR A CA 1
ATOM 8500 C C . THR A 1 1055 ? -20.836 6.295 32.530 1.00 89.44 1055 THR A C 1
ATOM 8502 O O . THR A 1 1055 ? -20.527 5.828 33.632 1.00 89.44 1055 THR A O 1
ATOM 8505 N N . LYS A 1 1056 ? -20.167 5.977 31.414 1.00 91.81 1056 LYS A N 1
ATOM 8506 C CA . LYS A 1 1056 ? -19.036 5.035 31.367 1.00 91.81 1056 LYS A CA 1
ATOM 8507 C C . LYS A 1 1056 ? -17.813 5.571 32.115 1.00 91.81 1056 LYS A C 1
ATOM 8509 O O . LYS A 1 1056 ? -17.259 4.866 32.955 1.00 91.81 1056 LYS A O 1
ATOM 8514 N N . VAL A 1 1057 ? -17.441 6.831 31.880 1.00 92.44 1057 VAL A N 1
ATOM 8515 C CA . VAL A 1 1057 ? -16.330 7.501 32.582 1.00 92.44 1057 VAL A CA 1
ATOM 8516 C C . VAL A 1 1057 ? -16.626 7.633 34.080 1.00 92.44 1057 VAL A C 1
ATOM 8518 O O . VAL A 1 1057 ? -15.762 7.381 34.918 1.00 92.44 1057 VAL A O 1
ATOM 8521 N N . GLY A 1 1058 ? -17.866 7.960 34.450 1.00 92.12 1058 GLY A N 1
ATOM 8522 C CA . GLY A 1 1058 ? -18.289 7.993 35.849 1.00 92.12 1058 GLY A CA 1
ATOM 8523 C C . GLY A 1 1058 ? -18.194 6.621 36.521 1.00 92.12 1058 GLY A C 1
ATOM 8524 O O . GLY A 1 1058 ? -17.741 6.520 37.661 1.00 92.12 1058 GLY A O 1
ATOM 8525 N N . SER A 1 1059 ? -18.555 5.555 35.801 1.00 92.69 1059 SER A N 1
ATOM 8526 C CA . SER A 1 1059 ? -18.418 4.168 36.270 1.00 92.69 1059 SER A CA 1
ATOM 8527 C C . SER A 1 1059 ? -16.955 3.790 36.488 1.00 92.69 1059 SER A C 1
ATOM 8529 O O . SER A 1 1059 ? -16.620 3.237 37.532 1.00 92.69 1059 SER A O 1
ATOM 8531 N N . TYR A 1 1060 ? -16.072 4.177 35.567 1.00 93.69 1060 TYR A N 1
ATOM 8532 C CA . TYR A 1 1060 ? -14.627 4.003 35.704 1.00 93.69 1060 TYR A CA 1
ATOM 8533 C C . TYR A 1 1060 ? -14.070 4.715 36.946 1.00 93.69 1060 TYR A C 1
ATOM 8535 O O . TYR A 1 1060 ? -13.422 4.091 37.787 1.00 93.69 1060 TYR A O 1
ATOM 8543 N N . HIS A 1 1061 ? -14.405 5.996 37.137 1.00 92.44 1061 HIS A N 1
ATOM 8544 C CA . HIS A 1 1061 ? -14.001 6.749 38.328 1.00 92.44 1061 HIS A CA 1
ATOM 8545 C C . HIS A 1 1061 ? -14.523 6.144 39.633 1.00 92.44 1061 HIS A C 1
ATOM 8547 O O . HIS A 1 1061 ? -13.850 6.225 40.663 1.00 92.44 1061 HIS A O 1
ATOM 8553 N N . TYR A 1 1062 ? -15.738 5.595 39.623 1.00 93.56 1062 TYR A N 1
ATOM 8554 C CA . TYR A 1 1062 ? -16.301 4.914 40.782 1.00 93.56 1062 TYR A CA 1
ATOM 8555 C C . TYR A 1 1062 ? -15.509 3.642 41.109 1.00 93.56 1062 TYR A C 1
ATOM 8557 O O . TYR A 1 1062 ? -15.091 3.470 42.255 1.00 93.56 1062 TYR A O 1
ATOM 8565 N N . LEU A 1 1063 ? -15.254 2.797 40.104 1.00 92.31 1063 LEU A N 1
ATOM 8566 C CA . LEU A 1 1063 ? -14.544 1.527 40.265 1.00 92.31 1063 LEU A CA 1
ATOM 8567 C C . LEU A 1 1063 ? -13.104 1.740 40.732 1.00 92.31 1063 LEU A C 1
ATOM 8569 O O . LEU A 1 1063 ? -12.745 1.210 41.775 1.00 92.31 1063 LEU A O 1
ATOM 8573 N N . LYS A 1 1064 ? -12.329 2.611 40.073 1.00 90.75 1064 LYS A N 1
ATOM 8574 C CA . LYS A 1 1064 ? -10.951 2.932 40.492 1.00 90.75 1064 LYS A CA 1
ATOM 8575 C C . LYS A 1 1064 ? -10.863 3.451 41.929 1.00 90.75 1064 LYS A C 1
ATOM 8577 O O . LYS A 1 1064 ? -9.903 3.158 42.629 1.00 90.75 1064 LYS A O 1
ATOM 8582 N N . LYS A 1 1065 ? -11.859 4.222 42.387 1.00 90.06 1065 LYS A N 1
ATOM 8583 C CA . LYS A 1 1065 ? -11.865 4.767 43.755 1.00 90.06 1065 LYS A CA 1
ATOM 8584 C C . LYS A 1 1065 ? -12.301 3.743 44.805 1.00 90.06 1065 LYS A C 1
ATOM 8586 O O . LYS A 1 1065 ? -11.838 3.807 45.939 1.00 90.06 1065 LYS A O 1
ATOM 8591 N N . LYS A 1 1066 ? -13.268 2.880 44.484 1.00 90.00 1066 LYS A N 1
ATOM 8592 C CA . LYS A 1 1066 ? -13.889 1.959 45.454 1.00 90.00 1066 LYS A CA 1
ATOM 8593 C C . LYS A 1 1066 ? -13.303 0.551 45.437 1.00 90.00 1066 LYS A C 1
ATOM 8595 O O . LYS A 1 1066 ? -13.467 -0.154 46.426 1.00 90.00 1066 LYS A O 1
ATOM 8600 N N . PHE A 1 1067 ? -12.643 0.175 44.350 1.00 89.12 1067 PHE A N 1
ATOM 8601 C CA . PHE A 1 1067 ? -12.045 -1.134 44.117 1.00 89.12 1067 PHE A CA 1
ATOM 8602 C C . PHE A 1 1067 ? -10.657 -0.949 43.470 1.00 89.12 1067 PHE A C 1
ATOM 8604 O O . PHE A 1 1067 ? -10.491 -1.258 42.291 1.00 89.12 1067 PHE A O 1
ATOM 8611 N N . PRO A 1 1068 ? -9.673 -0.389 44.202 1.00 84.50 1068 PRO A N 1
ATOM 8612 C CA . PRO A 1 1068 ? -8.346 -0.096 43.651 1.00 84.50 1068 PRO A CA 1
ATOM 8613 C C . PRO A 1 1068 ? -7.584 -1.355 43.212 1.00 84.50 1068 PRO A C 1
ATOM 8615 O O . PRO A 1 1068 ? -6.804 -1.279 42.268 1.00 84.50 1068 PRO A O 1
ATOM 8618 N N . ASP A 1 1069 ? -7.861 -2.500 43.843 1.00 85.94 1069 ASP A N 1
ATOM 8619 C CA . ASP A 1 1069 ? -7.210 -3.788 43.559 1.00 85.94 1069 ASP A CA 1
ATOM 8620 C C . ASP A 1 1069 ? -7.830 -4.541 42.368 1.00 85.94 1069 ASP A C 1
ATOM 8622 O O . ASP A 1 1069 ? -7.356 -5.609 41.989 1.00 85.94 1069 ASP A O 1
ATOM 8626 N N . MET A 1 1070 ? -8.912 -4.014 41.780 1.00 86.81 1070 MET A N 1
ATOM 8627 C CA . MET A 1 1070 ? -9.572 -4.637 40.632 1.00 86.81 1070 MET A CA 1
ATOM 8628 C C . MET A 1 1070 ? -8.696 -4.506 39.384 1.00 86.81 1070 MET A C 1
ATOM 8630 O O . MET A 1 1070 ? -8.195 -3.421 39.070 1.00 86.81 1070 MET A O 1
ATOM 8634 N N . THR A 1 1071 ? -8.538 -5.606 38.649 1.00 88.25 1071 THR A N 1
ATOM 8635 C CA . THR A 1 1071 ? -7.681 -5.624 37.458 1.00 88.25 1071 THR A CA 1
ATOM 8636 C C . THR A 1 1071 ? -8.252 -4.739 36.338 1.00 88.25 1071 THR A C 1
ATOM 8638 O O . THR A 1 1071 ? -9.473 -4.547 36.259 1.00 88.25 1071 THR A O 1
ATOM 8641 N N . PRO A 1 1072 ? -7.413 -4.187 35.439 1.00 85.69 1072 PRO A N 1
A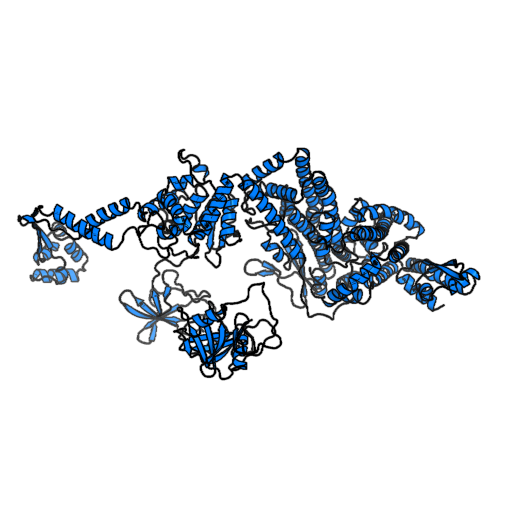TOM 8642 C CA . PRO A 1 1072 ? -7.888 -3.415 34.289 1.00 85.69 1072 PRO A CA 1
ATOM 8643 C C . PRO A 1 1072 ? -8.891 -4.182 33.414 1.00 85.69 1072 PRO A C 1
ATOM 8645 O O . PRO A 1 1072 ? -9.875 -3.595 32.963 1.00 85.69 1072 PRO A O 1
ATOM 8648 N N . GLU A 1 1073 ? -8.693 -5.490 33.227 1.00 84.75 1073 GLU A N 1
ATOM 8649 C CA . GLU A 1 1073 ? -9.597 -6.381 32.494 1.00 84.75 1073 GLU A CA 1
ATOM 8650 C C . GLU A 1 1073 ? -11.002 -6.427 33.116 1.00 84.75 1073 GLU A C 1
ATOM 8652 O O . GLU A 1 1073 ? -12.004 -6.271 32.412 1.00 84.75 1073 GLU A O 1
ATOM 8657 N N . GLU A 1 1074 ? -11.083 -6.589 34.440 1.00 85.75 1074 GLU A N 1
ATOM 8658 C CA . GLU A 1 1074 ? -12.346 -6.626 35.187 1.00 85.75 1074 GLU A CA 1
ATOM 8659 C C . GLU A 1 1074 ? -13.042 -5.262 35.191 1.00 85.75 1074 GLU A C 1
ATOM 8661 O O . GLU A 1 1074 ? -14.251 -5.180 34.949 1.00 85.75 1074 GLU A O 1
ATOM 8666 N N . ILE A 1 1075 ? -12.287 -4.176 35.402 1.00 89.19 1075 ILE A N 1
ATOM 8667 C CA . ILE A 1 1075 ? -12.820 -2.811 35.306 1.00 89.19 1075 ILE A CA 1
ATOM 8668 C C . ILE A 1 1075 ? -13.387 -2.585 33.903 1.00 89.19 1075 ILE A C 1
ATOM 8670 O O . ILE A 1 1075 ? -14.522 -2.126 33.771 1.00 89.19 1075 ILE A O 1
ATOM 8674 N N . GLY A 1 1076 ? -12.635 -2.938 32.858 1.00 87.56 1076 GLY A N 1
ATOM 8675 C CA . GLY A 1 1076 ? -13.064 -2.798 31.470 1.00 87.56 1076 GLY A CA 1
ATOM 8676 C C . GLY A 1 1076 ? -14.338 -3.587 31.178 1.00 87.56 1076 GLY A C 1
ATOM 8677 O O . GLY A 1 1076 ? -15.271 -3.048 30.580 1.00 87.56 1076 GLY A O 1
ATOM 8678 N N . HIS A 1 1077 ? -14.428 -4.822 31.672 1.00 87.62 1077 HIS A N 1
ATOM 8679 C CA . HIS A 1 1077 ? -15.626 -5.647 31.562 1.00 87.62 1077 HIS A CA 1
ATOM 8680 C C . HIS A 1 1077 ? -16.854 -4.984 32.217 1.00 87.62 1077 HIS A C 1
ATOM 8682 O O . HIS A 1 1077 ? -17.896 -4.808 31.573 1.00 87.62 1077 HIS A O 1
ATOM 8688 N N . ILE A 1 1078 ? -16.731 -4.542 33.475 1.00 88.50 1078 ILE A N 1
ATOM 8689 C CA . ILE A 1 1078 ? -17.830 -3.898 34.212 1.00 88.50 1078 ILE A CA 1
ATOM 8690 C C . ILE A 1 1078 ? -18.225 -2.573 33.550 1.00 88.50 1078 ILE A C 1
ATOM 8692 O O . ILE A 1 1078 ? -19.417 -2.286 33.418 1.00 88.50 1078 ILE A O 1
ATOM 8696 N N . VAL A 1 1079 ? -17.261 -1.769 33.094 1.00 90.12 1079 VAL A N 1
ATOM 8697 C CA . VAL A 1 1079 ? -17.538 -0.522 32.371 1.00 90.12 1079 VAL A CA 1
ATOM 8698 C C . VAL A 1 1079 ? -18.329 -0.818 31.098 1.00 90.12 1079 VAL A C 1
ATOM 8700 O O . VAL A 1 1079 ? -19.373 -0.192 30.899 1.00 90.12 1079 VAL A O 1
ATOM 8703 N N . ARG A 1 1080 ? -17.917 -1.796 30.277 1.00 87.88 1080 ARG A N 1
ATOM 8704 C CA . ARG A 1 1080 ? -18.612 -2.173 29.031 1.00 87.88 1080 ARG A CA 1
ATOM 8705 C C . ARG A 1 1080 ? -20.037 -2.677 29.273 1.00 87.88 1080 ARG A C 1
ATOM 8707 O O . ARG A 1 1080 ? -20.944 -2.215 28.586 1.00 87.88 1080 ARG A O 1
ATOM 8714 N N . VAL A 1 1081 ? -20.253 -3.529 30.279 1.00 84.62 1081 VAL A N 1
ATOM 8715 C CA . VAL A 1 1081 ? -21.538 -4.227 30.496 1.00 84.62 1081 VAL A CA 1
ATOM 8716 C C . VAL A 1 1081 ? -22.497 -3.502 31.448 1.00 84.62 1081 VAL A C 1
ATOM 8718 O O . VAL A 1 1081 ? -23.709 -3.524 31.234 1.00 84.62 1081 VAL A O 1
ATOM 8721 N N . ARG A 1 1082 ? -21.987 -2.857 32.505 1.00 87.56 1082 ARG A N 1
ATOM 8722 C CA . ARG A 1 1082 ? -22.792 -2.326 33.628 1.00 87.56 1082 ARG A CA 1
ATOM 8723 C C . ARG A 1 1082 ? -22.722 -0.812 33.796 1.00 87.56 1082 ARG A C 1
ATOM 8725 O O . ARG A 1 1082 ? -23.535 -0.249 34.525 1.00 87.56 1082 ARG A O 1
ATOM 8732 N N . GLY A 1 1083 ? -21.785 -0.143 33.126 1.00 86.19 1083 GLY A N 1
ATOM 8733 C CA . GLY A 1 1083 ? -21.565 1.302 33.235 1.00 86.19 1083 GLY A CA 1
ATOM 8734 C C . GLY A 1 1083 ? -22.584 2.183 32.500 1.00 86.19 1083 GLY A C 1
ATOM 8735 O O . GLY A 1 1083 ? -22.186 3.111 31.800 1.00 86.19 1083 GLY A O 1
ATOM 8736 N N . GLY A 1 1084 ? -23.880 1.881 32.609 1.00 84.62 1084 GLY A N 1
ATOM 8737 C CA . GLY A 1 1084 ? -24.963 2.588 31.919 1.00 84.62 1084 GLY A CA 1
ATOM 8738 C C . GLY A 1 1084 ? -25.469 1.809 30.712 1.00 84.62 1084 GLY A C 1
ATOM 8739 O O . GLY A 1 1084 ? -26.120 0.778 30.890 1.00 84.62 1084 GLY A O 1
ATOM 8740 N N . SER A 1 1085 ? -25.163 2.283 29.501 1.00 83.44 1085 SER A N 1
ATOM 8741 C CA . SER A 1 1085 ? -25.532 1.590 28.260 1.00 83.44 1085 SER A CA 1
ATOM 8742 C C . SER A 1 1085 ? -24.962 0.154 28.212 1.00 83.44 1085 SER A C 1
ATOM 8744 O O . SER A 1 1085 ? -23.877 -0.080 28.743 1.00 83.44 1085 SER A O 1
ATOM 8746 N N . PRO A 1 1086 ? -25.663 -0.844 27.643 1.00 81.38 1086 PRO A N 1
ATOM 8747 C CA . PRO A 1 1086 ? -25.159 -2.221 27.552 1.00 81.38 1086 PRO A CA 1
ATOM 8748 C C . PRO A 1 1086 ? -24.087 -2.390 26.455 1.00 81.38 1086 PRO A C 1
ATOM 8750 O O . PRO A 1 1086 ? -23.885 -1.504 25.625 1.00 81.38 1086 PRO A O 1
ATOM 8753 N N . ASP A 1 1087 ? -23.398 -3.537 26.429 1.00 81.19 1087 ASP A N 1
ATOM 8754 C CA . ASP A 1 1087 ? -22.367 -3.850 25.424 1.00 81.19 1087 ASP A CA 1
ATOM 8755 C C . ASP A 1 1087 ? -22.994 -4.075 24.036 1.00 81.19 1087 ASP A C 1
ATOM 8757 O O . ASP A 1 1087 ? -23.460 -5.161 23.701 1.00 81.19 1087 ASP A O 1
ATOM 8761 N N . PHE A 1 1088 ? -23.020 -3.024 23.213 1.00 73.25 1088 PHE A N 1
ATOM 8762 C CA . PHE A 1 1088 ? -23.598 -3.078 21.869 1.00 73.25 1088 PHE A CA 1
ATOM 8763 C C . PHE A 1 1088 ? -22.737 -3.822 20.840 1.00 73.25 1088 PHE A C 1
ATOM 8765 O O . PHE A 1 1088 ? -23.254 -4.184 19.774 1.00 73.25 1088 PHE A O 1
ATOM 8772 N N . LEU A 1 1089 ? -21.437 -3.995 21.106 1.00 69.88 1089 LEU A N 1
ATOM 8773 C CA . LEU A 1 1089 ? -20.501 -4.613 20.163 1.00 69.88 1089 LEU A CA 1
ATOM 8774 C C . LEU A 1 1089 ? -20.558 -6.139 20.238 1.00 69.88 1089 LEU A C 1
ATOM 8776 O O . LEU A 1 1089 ? -20.283 -6.804 19.238 1.00 69.88 1089 LEU A O 1
ATOM 8780 N N . ARG A 1 1090 ? -21.028 -6.688 21.361 1.00 70.81 1090 ARG A N 1
ATOM 8781 C CA . ARG A 1 1090 ? -21.340 -8.109 21.492 1.00 70.81 1090 ARG A CA 1
ATOM 8782 C C . ARG A 1 1090 ? -22.616 -8.502 20.745 1.00 70.81 1090 ARG A C 1
ATOM 8784 O O . ARG A 1 1090 ? -23.691 -7.916 20.911 1.00 70.81 1090 ARG A O 1
ATOM 8791 N N . LYS A 1 1091 ? -22.488 -9.492 19.856 1.00 67.56 1091 LYS A N 1
ATOM 8792 C CA . LYS A 1 1091 ? -23.521 -9.860 18.875 1.00 67.56 1091 LYS A CA 1
ATOM 8793 C C . LYS A 1 1091 ? -23.532 -11.359 18.597 1.00 67.56 1091 LYS A C 1
ATOM 8795 O O . LYS A 1 1091 ? -22.499 -12.016 18.626 1.00 67.56 1091 LYS A O 1
ATOM 8800 N N . GLY A 1 1092 ? -24.714 -11.884 18.281 1.00 58.50 1092 GLY A N 1
ATOM 8801 C CA . GLY A 1 1092 ? -24.870 -13.223 17.708 1.00 58.50 1092 GLY A CA 1
ATOM 8802 C C . GLY A 1 1092 ? -24.877 -13.189 16.180 1.00 58.50 1092 GLY A C 1
ATOM 8803 O O . GLY A 1 1092 ? -25.094 -12.132 15.584 1.00 58.50 1092 GLY A O 1
ATOM 8804 N N . ARG A 1 1093 ? -24.714 -14.349 15.531 1.00 58.09 1093 ARG A N 1
ATOM 8805 C CA . ARG A 1 1093 ? -24.721 -14.470 14.055 1.00 58.09 1093 ARG A CA 1
ATOM 8806 C C . ARG A 1 1093 ? -26.029 -13.977 13.417 1.00 58.09 1093 ARG A C 1
ATOM 8808 O O . ARG A 1 1093 ? -26.002 -13.396 12.336 1.00 58.09 1093 ARG A O 1
ATOM 8815 N N . GLY A 1 1094 ? -27.153 -14.097 14.130 1.00 51.38 1094 GLY A N 1
ATOM 8816 C CA . GLY A 1 1094 ? -28.461 -13.552 13.744 1.00 51.38 1094 GLY A CA 1
ATOM 8817 C C . GLY A 1 1094 ? -28.685 -12.047 13.985 1.00 51.38 1094 GLY A C 1
ATOM 8818 O O . GLY A 1 1094 ? -29.737 -11.544 13.588 1.00 51.38 1094 GLY A O 1
ATOM 8819 N N . TYR A 1 1095 ? -27.740 -11.304 14.592 1.00 61.50 1095 TYR A N 1
ATOM 8820 C CA . TYR A 1 1095 ? -27.848 -9.843 14.829 1.00 61.50 1095 TYR A CA 1
ATOM 8821 C C . TYR A 1 1095 ? -28.345 -9.049 13.624 1.00 61.50 1095 TYR A C 1
ATOM 8823 O O . TYR A 1 1095 ? -29.230 -8.201 13.785 1.00 61.50 1095 TYR A O 1
ATOM 8831 N N . PRO A 1 1096 ? -27.831 -9.315 12.413 1.00 53.66 1096 PRO A N 1
ATOM 8832 C CA . PRO A 1 1096 ? -28.226 -8.562 11.242 1.00 53.66 1096 PRO A CA 1
ATOM 8833 C C . PRO A 1 1096 ? -29.724 -8.776 10.880 1.00 53.66 1096 PRO A C 1
ATOM 8835 O O . PRO A 1 1096 ? -30.321 -7.943 10.203 1.00 53.66 1096 PRO A O 1
ATOM 8838 N N . ILE A 1 1097 ? -30.367 -9.841 11.370 1.00 51.22 1097 ILE A N 1
ATOM 8839 C CA . ILE A 1 1097 ? -31.790 -10.147 11.160 1.00 51.22 1097 ILE A CA 1
ATOM 8840 C C . ILE A 1 1097 ? -32.629 -9.598 12.322 1.00 51.22 1097 ILE A C 1
ATOM 8842 O O . ILE A 1 1097 ? -33.439 -8.695 12.110 1.00 51.22 1097 ILE A O 1
ATOM 8846 N N . TYR A 1 1098 ? -32.404 -10.064 13.558 1.00 58.44 1098 TYR A N 1
ATOM 8847 C CA . TYR A 1 1098 ? -33.274 -9.712 14.690 1.00 58.44 1098 TYR A CA 1
ATOM 8848 C C . TYR A 1 1098 ? -33.215 -8.224 15.041 1.00 58.44 1098 TYR A C 1
ATOM 8850 O O . TYR A 1 1098 ? -34.245 -7.626 15.330 1.00 58.44 1098 TYR A O 1
ATOM 8858 N N . ASN A 1 1099 ? -32.040 -7.587 14.949 1.00 61.44 1099 ASN A N 1
ATOM 8859 C CA . ASN A 1 1099 ? -31.907 -6.172 15.296 1.00 61.44 1099 ASN A CA 1
ATOM 8860 C C . ASN A 1 1099 ? -32.640 -5.287 14.287 1.00 61.44 1099 ASN A C 1
ATOM 8862 O O . ASN A 1 1099 ? -33.124 -4.210 14.633 1.00 61.44 1099 ASN A O 1
ATOM 8866 N N . ASN A 1 1100 ? -32.691 -5.723 13.027 1.00 54.28 1100 ASN A N 1
ATOM 8867 C CA . ASN A 1 1100 ? -33.380 -5.020 11.959 1.00 54.28 1100 ASN A CA 1
ATOM 8868 C C . ASN A 1 1100 ? -34.897 -5.269 11.984 1.00 54.28 1100 ASN A C 1
ATOM 8870 O O . ASN A 1 1100 ? -35.640 -4.313 11.825 1.00 54.28 1100 ASN A O 1
ATOM 8874 N N . ILE A 1 1101 ? -35.362 -6.491 12.253 1.00 56.97 1101 ILE A N 1
ATOM 8875 C CA . ILE A 1 1101 ? -36.802 -6.775 12.398 1.00 56.97 1101 ILE A CA 1
ATOM 8876 C C . ILE A 1 1101 ? -37.366 -6.124 13.672 1.00 56.97 1101 ILE A C 1
ATOM 8878 O O . ILE A 1 1101 ? -38.396 -5.459 13.632 1.00 56.97 1101 ILE A O 1
ATOM 8882 N N . LEU A 1 1102 ? -36.666 -6.273 14.798 1.00 63.38 1102 LEU A N 1
ATOM 8883 C CA . LEU A 1 1102 ? -37.020 -5.696 16.091 1.00 63.38 1102 LEU A CA 1
ATOM 8884 C C . LEU A 1 1102 ? -35.968 -4.652 16.471 1.00 63.38 1102 LEU A C 1
ATOM 8886 O O . LEU A 1 1102 ? -34.902 -4.978 17.001 1.00 63.38 1102 LEU A O 1
ATOM 8890 N N . MET A 1 1103 ? -36.254 -3.382 16.185 1.00 60.59 1103 MET A N 1
ATOM 8891 C CA . MET A 1 1103 ? -35.348 -2.270 16.477 1.00 60.59 1103 MET A CA 1
ATOM 8892 C C . MET A 1 1103 ? -34.962 -2.247 17.971 1.00 60.59 1103 MET A C 1
ATOM 8894 O O . MET A 1 1103 ? -35.824 -2.325 18.838 1.00 60.59 1103 MET A O 1
ATOM 8898 N N . PHE A 1 1104 ? -33.658 -2.144 18.264 1.00 66.50 1104 PHE A N 1
ATOM 8899 C CA . PHE A 1 1104 ? -33.062 -2.162 19.618 1.00 66.50 1104 PHE A CA 1
ATOM 8900 C C . PHE A 1 1104 ? -33.071 -3.505 20.357 1.00 66.50 1104 PHE A C 1
ATOM 8902 O O . PHE A 1 1104 ? -32.620 -3.569 21.500 1.00 66.50 1104 PHE A O 1
ATOM 8909 N N . SER A 1 1105 ? -33.482 -4.599 19.721 1.00 68.69 1105 SER A N 1
ATOM 8910 C CA . SER A 1 1105 ? -33.468 -5.924 20.359 1.00 68.69 1105 SER A CA 1
ATOM 8911 C C . SER A 1 1105 ? -32.072 -6.372 20.813 1.00 68.69 1105 SER A C 1
ATOM 8913 O O . SER A 1 1105 ? -31.972 -7.024 21.848 1.00 68.69 1105 SER A O 1
ATOM 8915 N N . ASN A 1 1106 ? -30.978 -5.968 20.141 1.00 72.75 1106 ASN A N 1
ATOM 8916 C CA . ASN A 1 1106 ? -29.626 -6.253 20.654 1.00 72.75 1106 ASN A CA 1
ATOM 8917 C C . ASN A 1 1106 ? -29.335 -5.519 21.968 1.00 72.75 1106 ASN A C 1
ATOM 8919 O O . ASN A 1 1106 ? -28.784 -6.113 22.887 1.00 72.75 1106 ASN A O 1
ATOM 8923 N N . ALA A 1 1107 ? -29.730 -4.246 22.057 1.00 74.25 1107 ALA A N 1
ATOM 8924 C CA . ALA A 1 1107 ? -29.573 -3.448 23.268 1.00 74.25 1107 ALA A CA 1
ATOM 8925 C C . ALA A 1 1107 ? -30.364 -4.061 24.430 1.00 74.25 1107 ALA A C 1
ATOM 8927 O O . ALA A 1 1107 ? -29.836 -4.187 25.528 1.00 74.25 1107 ALA A O 1
ATOM 8928 N N . MET A 1 1108 ? -31.596 -4.512 24.168 1.00 74.88 1108 MET A N 1
ATOM 8929 C CA . MET A 1 1108 ? -32.420 -5.172 25.181 1.00 74.88 1108 MET A CA 1
ATOM 8930 C C . MET A 1 1108 ? -31.835 -6.520 25.614 1.00 74.88 1108 MET A C 1
ATOM 8932 O O . MET A 1 1108 ? -31.720 -6.775 26.809 1.00 74.88 1108 MET A O 1
ATOM 8936 N N . LYS A 1 1109 ? -31.402 -7.357 24.661 1.00 78.56 1109 LYS A N 1
ATOM 8937 C CA . LYS A 1 1109 ? -30.773 -8.662 24.924 1.00 78.56 1109 LYS A CA 1
ATOM 8938 C C . LYS A 1 1109 ? -29.531 -8.524 25.812 1.00 78.56 1109 LYS A C 1
ATOM 8940 O O . LYS A 1 1109 ? -29.417 -9.215 26.822 1.00 78.56 1109 LYS A O 1
ATOM 8945 N N . GLU A 1 1110 ? -28.615 -7.624 25.458 1.00 77.19 1110 GLU A N 1
ATOM 8946 C CA . GLU A 1 1110 ? -27.394 -7.392 26.243 1.00 77.19 1110 GLU A CA 1
ATOM 8947 C C . GLU A 1 1110 ? -27.698 -6.679 27.572 1.00 77.19 1110 GLU A C 1
ATOM 8949 O O . GLU A 1 1110 ? -27.029 -6.931 28.573 1.00 77.19 1110 GLU A O 1
ATOM 8954 N N . GLY A 1 1111 ? -28.768 -5.875 27.627 1.00 76.50 1111 GLY A N 1
ATOM 8955 C CA . GLY A 1 1111 ? -29.299 -5.302 28.862 1.00 76.50 1111 GLY A CA 1
ATOM 8956 C C . GLY A 1 1111 ? -29.766 -6.365 29.864 1.00 76.50 1111 GLY A C 1
ATOM 8957 O O . GLY A 1 1111 ? -29.320 -6.362 31.010 1.00 76.50 1111 GLY A O 1
ATOM 8958 N N . TYR A 1 1112 ? -30.604 -7.315 29.434 1.00 79.50 1112 TYR A N 1
ATOM 8959 C CA . TYR A 1 1112 ? -31.057 -8.432 30.278 1.00 79.50 1112 TYR A CA 1
ATOM 8960 C C . TYR A 1 1112 ? -29.904 -9.322 30.736 1.00 79.50 1112 TYR A C 1
ATOM 8962 O O . TYR A 1 1112 ? -29.866 -9.767 31.883 1.00 79.50 1112 TYR A O 1
ATOM 8970 N N . ARG A 1 1113 ? -28.934 -9.567 29.853 1.00 78.50 1113 ARG A N 1
ATOM 8971 C CA . ARG A 1 1113 ? -27.755 -10.357 30.197 1.00 78.50 1113 ARG A CA 1
ATOM 8972 C C . ARG A 1 1113 ? -26.898 -9.673 31.263 1.00 78.50 1113 ARG A C 1
ATOM 8974 O O . ARG A 1 1113 ? -26.489 -10.338 32.211 1.00 78.50 1113 ARG A O 1
ATOM 8981 N N . GLY A 1 1114 ? -26.623 -8.375 31.124 1.00 78.69 1114 GLY A N 1
ATOM 8982 C CA . GLY A 1 1114 ? -25.852 -7.627 32.122 1.00 78.69 1114 GLY A CA 1
ATOM 8983 C C . GLY A 1 1114 ? -26.510 -7.653 33.505 1.00 78.69 1114 GLY A C 1
ATOM 8984 O O . GLY A 1 1114 ? -25.821 -7.793 34.516 1.00 78.69 1114 GLY A O 1
ATOM 8985 N N . ASP A 1 1115 ? -27.842 -7.602 33.536 1.00 81.00 1115 ASP A N 1
ATOM 8986 C CA . ASP A 1 1115 ? -28.640 -7.729 34.754 1.00 81.00 1115 ASP A CA 1
ATOM 8987 C C . ASP A 1 1115 ? -28.554 -9.141 35.352 1.00 81.00 1115 ASP A C 1
ATOM 8989 O O . ASP A 1 1115 ? -28.367 -9.279 36.559 1.00 81.00 1115 ASP A O 1
ATOM 8993 N N . TYR A 1 1116 ? -28.621 -10.187 34.521 1.00 78.81 1116 TYR A N 1
ATOM 8994 C CA . TYR A 1 1116 ? -28.410 -11.570 34.959 1.00 78.81 1116 TYR A CA 1
ATOM 8995 C C . TYR A 1 1116 ? -27.014 -11.773 35.562 1.00 78.81 1116 TYR A C 1
ATOM 8997 O O . TYR A 1 1116 ? -26.888 -12.390 36.616 1.00 78.81 1116 TYR A O 1
ATOM 9005 N N . GLU A 1 1117 ? -25.966 -11.222 34.942 1.00 77.88 1117 GLU A N 1
ATOM 9006 C CA . GLU A 1 1117 ? -24.594 -11.323 35.458 1.00 77.88 1117 GLU A CA 1
ATOM 9007 C C . GLU A 1 1117 ? -24.438 -10.610 36.808 1.00 77.88 1117 GLU A C 1
ATOM 9009 O O . GLU A 1 1117 ? -23.876 -11.181 37.742 1.00 77.88 1117 GLU A O 1
ATOM 9014 N N . ALA A 1 1118 ? -24.996 -9.403 36.952 1.00 80.75 1118 ALA A N 1
ATOM 9015 C CA . ALA A 1 1118 ? -24.999 -8.688 38.228 1.00 80.75 1118 ALA A CA 1
ATOM 9016 C C . ALA A 1 1118 ? -25.811 -9.429 39.312 1.00 80.75 1118 ALA A C 1
ATOM 9018 O O . ALA A 1 1118 ? -25.401 -9.477 40.474 1.00 80.75 1118 ALA A O 1
ATOM 9019 N N . GLY A 1 1119 ? -26.942 -10.033 38.933 1.00 77.50 1119 GLY A N 1
ATOM 9020 C CA . GLY A 1 1119 ? -27.777 -10.844 39.817 1.00 77.50 1119 GLY A CA 1
ATOM 9021 C C . GLY A 1 1119 ? -27.094 -12.133 40.270 1.00 77.50 1119 GLY A C 1
ATOM 9022 O O . GLY A 1 1119 ? -27.141 -12.454 41.451 1.00 77.50 1119 GLY A O 1
ATOM 9023 N N . ALA A 1 1120 ? -26.399 -12.837 39.375 1.00 75.38 1120 ALA A N 1
ATOM 9024 C CA . ALA A 1 1120 ? -25.640 -14.044 39.708 1.00 75.38 1120 ALA A CA 1
ATOM 9025 C C . ALA A 1 1120 ? -24.424 -13.754 40.611 1.00 75.38 1120 ALA A C 1
ATOM 9027 O O . ALA A 1 1120 ? -23.980 -14.616 41.372 1.00 75.38 1120 ALA A O 1
ATOM 9028 N N . GLU A 1 1121 ? -23.866 -12.543 40.543 1.00 75.81 1121 GLU A N 1
ATOM 9029 C CA . GLU A 1 1121 ? -22.806 -12.082 41.445 1.00 75.81 1121 GLU A CA 1
ATOM 9030 C C . GLU A 1 1121 ? -23.275 -11.820 42.864 1.00 75.81 1121 GLU A C 1
ATOM 9032 O O . GLU A 1 1121 ? -22.625 -12.266 43.810 1.00 75.81 1121 GLU A O 1
ATOM 9037 N N . ASN A 1 1122 ? -24.393 -11.115 43.022 1.00 77.00 1122 ASN A N 1
ATOM 9038 C CA . ASN A 1 1122 ? -24.942 -10.826 44.338 1.00 77.00 1122 ASN A CA 1
ATOM 9039 C C . ASN A 1 1122 ? -26.480 -10.784 44.296 1.00 77.00 1122 ASN A C 1
ATOM 9041 O O . ASN A 1 1122 ? -27.060 -9.697 44.183 1.00 77.00 1122 ASN A O 1
ATOM 9045 N N . PRO A 1 1123 ? -27.146 -11.950 44.419 1.00 79.50 1123 PRO A N 1
ATOM 9046 C CA . PRO A 1 1123 ? -28.594 -12.055 44.244 1.00 79.50 1123 PRO A CA 1
ATOM 9047 C C . PRO A 1 1123 ? -29.379 -11.182 45.223 1.00 79.50 1123 PRO A C 1
ATOM 9049 O O . PRO A 1 1123 ? -30.300 -10.472 44.823 1.00 79.50 1123 PRO A O 1
ATOM 9052 N N . ALA A 1 1124 ? -28.977 -11.175 46.498 1.00 72.44 1124 ALA A N 1
ATOM 9053 C CA . ALA A 1 1124 ? -29.656 -10.423 47.550 1.00 72.44 1124 ALA A CA 1
ATOM 9054 C C . ALA A 1 1124 ? -29.565 -8.908 47.318 1.00 72.44 1124 ALA A C 1
ATOM 9056 O O . ALA A 1 1124 ? -30.578 -8.205 47.347 1.00 72.44 1124 ALA A O 1
ATOM 9057 N N . ALA A 1 1125 ? -28.365 -8.393 47.026 1.00 78.06 1125 ALA A N 1
ATOM 9058 C CA . ALA A 1 1125 ? -28.186 -6.970 46.755 1.00 78.06 1125 ALA A CA 1
ATOM 9059 C C . ALA A 1 1125 ? -28.885 -6.541 45.456 1.00 78.06 1125 ALA A C 1
ATOM 9061 O O . ALA A 1 1125 ? -29.459 -5.452 45.403 1.00 78.06 1125 ALA A O 1
ATOM 9062 N N . PHE A 1 1126 ? -28.859 -7.383 44.419 1.00 81.88 1126 PHE A N 1
ATOM 9063 C CA . PHE A 1 1126 ? -29.547 -7.127 43.157 1.00 81.88 1126 PHE A CA 1
ATOM 9064 C C . PHE A 1 1126 ? -31.067 -7.057 43.349 1.00 81.88 1126 PHE A C 1
ATOM 9066 O O . PHE A 1 1126 ? -31.683 -6.054 42.983 1.00 81.88 1126 PHE A O 1
ATOM 9073 N N . MET A 1 1127 ? -31.666 -8.063 43.997 1.00 78.69 1127 MET A N 1
ATOM 9074 C CA . MET A 1 1127 ? -33.108 -8.108 44.257 1.00 78.69 1127 MET A CA 1
ATOM 9075 C C . MET A 1 1127 ? -33.572 -6.962 45.153 1.00 78.69 1127 MET A C 1
ATOM 9077 O O . MET A 1 1127 ? -34.596 -6.347 44.866 1.00 78.69 1127 MET A O 1
ATOM 9081 N N . TRP A 1 1128 ? -32.795 -6.597 46.177 1.00 81.06 1128 TRP A N 1
ATOM 9082 C CA . TRP A 1 1128 ? -33.109 -5.439 47.017 1.00 81.06 1128 TRP A CA 1
ATOM 9083 C C . TRP A 1 1128 ? -33.131 -4.128 46.222 1.00 81.06 1128 TRP A C 1
ATOM 9085 O O . TRP A 1 1128 ? -34.034 -3.304 46.381 1.00 81.06 1128 TRP A O 1
ATOM 9095 N N . LYS A 1 1129 ? -32.163 -3.930 45.318 1.00 83.25 1129 LYS A N 1
ATOM 9096 C CA . LYS A 1 1129 ? -32.150 -2.761 44.432 1.00 83.25 1129 LYS A CA 1
ATOM 9097 C C . LYS A 1 1129 ? -33.342 -2.777 43.469 1.00 83.25 1129 LYS A C 1
ATOM 9099 O O . LYS A 1 1129 ? -33.974 -1.736 43.307 1.00 83.25 1129 LYS A O 1
ATOM 9104 N N . LYS A 1 1130 ? -33.695 -3.924 42.876 1.00 84.31 1130 LYS A N 1
ATOM 9105 C CA . LYS A 1 1130 ? -34.880 -4.039 42.005 1.00 84.31 1130 LYS A CA 1
ATOM 9106 C C . LYS A 1 1130 ? -36.178 -3.786 42.774 1.00 84.31 1130 LYS A C 1
ATOM 9108 O O . LYS A 1 1130 ? -37.022 -3.041 42.289 1.00 84.31 1130 LYS A O 1
ATOM 9113 N N . PHE A 1 1131 ? -36.307 -4.277 44.004 1.00 85.00 1131 PHE A N 1
ATOM 9114 C CA . PHE A 1 1131 ? -37.439 -3.934 44.862 1.00 85.00 1131 PHE A CA 1
ATOM 9115 C C . PHE A 1 1131 ? -37.527 -2.424 45.099 1.00 85.00 1131 PHE A C 1
ATOM 9117 O O . PHE A 1 1131 ? -38.547 -1.808 44.797 1.00 85.00 1131 PHE A O 1
ATOM 9124 N N . LYS A 1 1132 ? -36.431 -1.805 45.551 1.00 84.12 1132 LYS A N 1
ATOM 9125 C CA . LYS A 1 1132 ? -36.387 -0.373 45.868 1.00 84.12 1132 LYS A CA 1
ATOM 9126 C C . LYS A 1 1132 ? -36.678 0.529 44.665 1.00 84.12 1132 LYS A C 1
ATOM 9128 O O . LYS A 1 1132 ? -37.332 1.554 44.827 1.00 84.12 1132 LYS A O 1
ATOM 9133 N N . TYR A 1 1133 ? -36.146 0.194 43.491 1.00 83.44 1133 TYR A N 1
ATOM 9134 C CA . TYR A 1 1133 ? -36.166 1.080 42.323 1.00 83.44 1133 TYR A CA 1
ATOM 9135 C C . TYR A 1 1133 ? -37.190 0.691 41.248 1.00 83.44 1133 TYR A C 1
ATOM 9137 O O . TYR A 1 1133 ? -37.462 1.514 40.377 1.00 83.44 1133 TYR A O 1
ATOM 9145 N N . ALA A 1 1134 ? -37.769 -0.514 41.303 1.00 84.94 1134 ALA A N 1
ATOM 9146 C CA . ALA A 1 1134 ? -38.770 -0.977 40.342 1.00 84.94 1134 ALA A CA 1
ATOM 9147 C C . ALA A 1 1134 ? -40.113 -1.342 40.985 1.00 84.94 1134 ALA A C 1
ATOM 9149 O O . ALA A 1 1134 ? -41.138 -0.872 40.505 1.00 84.94 1134 ALA A O 1
ATOM 9150 N N . TYR A 1 1135 ? -40.135 -2.123 42.070 1.00 87.25 1135 TYR A N 1
ATOM 9151 C CA . TYR A 1 1135 ? -41.399 -2.562 42.682 1.00 87.25 1135 TYR A CA 1
ATOM 9152 C C . TYR A 1 1135 ? -42.029 -1.512 43.594 1.00 87.25 1135 TYR A C 1
ATOM 9154 O O . TYR A 1 1135 ? -43.200 -1.182 43.426 1.00 87.25 1135 TYR A O 1
ATOM 9162 N N . LEU A 1 1136 ? -41.256 -0.942 44.521 1.00 87.62 1136 LEU A N 1
ATOM 9163 C CA . LEU A 1 1136 ? -41.755 0.056 45.465 1.00 87.62 1136 LEU A CA 1
ATOM 9164 C C . LEU A 1 1136 ? -42.397 1.267 44.758 1.00 87.62 1136 LEU A C 1
ATOM 9166 O O . LEU A 1 1136 ? -43.501 1.641 45.145 1.00 87.62 1136 LEU A O 1
ATOM 9170 N N . PRO A 1 1137 ? -41.810 1.843 43.687 1.00 90.12 1137 PRO A N 1
ATOM 9171 C CA . PRO A 1 1137 ? -42.470 2.921 42.958 1.00 90.12 1137 PRO A CA 1
ATOM 9172 C C . PRO A 1 1137 ? -43.805 2.509 42.326 1.00 90.12 1137 PRO A C 1
ATOM 9174 O O . PRO A 1 1137 ? -44.730 3.311 42.319 1.00 90.12 1137 PRO A O 1
ATOM 9177 N N . LYS A 1 1138 ? -43.941 1.268 41.838 1.00 91.44 1138 LYS A N 1
ATOM 9178 C CA . LYS A 1 1138 ? -45.201 0.765 41.260 1.00 91.44 1138 LYS A CA 1
ATOM 9179 C C . LYS A 1 1138 ? -46.278 0.558 42.317 1.00 91.44 1138 LYS A C 1
ATOM 9181 O O . LYS A 1 1138 ? -47.422 0.926 42.081 1.00 91.44 1138 LYS A O 1
ATOM 9186 N N . LEU A 1 1139 ? -45.906 0.053 43.493 1.00 90.12 1139 LEU A N 1
ATOM 9187 C CA . LEU A 1 1139 ? -46.815 -0.049 44.638 1.00 90.12 1139 LEU A CA 1
ATOM 9188 C C . LEU A 1 1139 ? -47.297 1.334 45.089 1.00 90.12 1139 LEU A C 1
ATOM 9190 O O . LEU A 1 1139 ? -48.482 1.519 45.343 1.00 90.12 1139 LEU A O 1
ATOM 9194 N N . LEU A 1 1140 ? -46.399 2.324 45.120 1.00 90.19 1140 LEU A N 1
ATOM 9195 C CA . LEU A 1 1140 ? -46.770 3.708 45.415 1.00 90.19 1140 LEU A CA 1
ATOM 9196 C C . LEU A 1 1140 ? -47.693 4.286 44.339 1.00 90.19 1140 LEU A C 1
ATOM 9198 O O . LEU A 1 1140 ? -48.696 4.900 44.680 1.00 90.19 1140 LEU A O 1
ATOM 9202 N N . MET A 1 1141 ? -47.413 4.054 43.053 1.00 92.50 1141 MET A N 1
ATOM 9203 C CA . MET A 1 1141 ? -48.310 4.458 41.962 1.00 92.50 1141 MET A CA 1
ATOM 9204 C C . MET A 1 1141 ? -49.699 3.823 42.095 1.00 92.50 1141 MET A C 1
ATOM 9206 O O . MET A 1 1141 ? -50.693 4.493 41.831 1.00 92.50 1141 MET A O 1
ATOM 9210 N N . TYR A 1 1142 ? -49.778 2.567 42.536 1.00 90.56 1142 TYR A N 1
ATOM 9211 C CA . TYR A 1 1142 ? -51.048 1.869 42.735 1.00 90.56 1142 TYR A CA 1
ATOM 9212 C C . TYR A 1 1142 ? -51.810 2.441 43.939 1.00 90.56 1142 TYR A C 1
ATOM 9214 O O . TYR A 1 1142 ? -53.013 2.682 43.881 1.00 90.56 1142 TYR A O 1
ATOM 9222 N N . ALA A 1 1143 ? -51.096 2.791 45.011 1.00 88.88 1143 ALA A N 1
ATOM 9223 C CA . ALA A 1 1143 ? -51.679 3.530 46.126 1.00 88.88 1143 ALA A CA 1
ATOM 9224 C C . ALA A 1 1143 ? -52.233 4.903 45.688 1.00 88.88 1143 ALA A C 1
ATOM 9226 O O . ALA A 1 1143 ? -53.299 5.301 46.158 1.00 88.88 1143 ALA A O 1
ATOM 9227 N N . VAL A 1 1144 ? -51.571 5.602 44.750 1.00 90.81 1144 VAL A N 1
ATOM 9228 C CA . VAL A 1 1144 ? -52.112 6.834 44.140 1.00 90.81 1144 VAL A CA 1
ATOM 9229 C C . VAL A 1 1144 ? -53.418 6.550 43.390 1.00 90.81 1144 VAL A C 1
ATOM 9231 O O . VAL A 1 1144 ? -54.366 7.314 43.548 1.00 90.81 1144 VAL A O 1
ATOM 9234 N N . THR A 1 1145 ? -53.514 5.464 42.610 1.00 88.50 1145 THR A N 1
ATOM 9235 C CA . THR A 1 1145 ? -54.762 5.129 41.890 1.00 88.50 1145 THR A CA 1
ATOM 9236 C C . THR A 1 1145 ? -55.921 4.778 42.817 1.00 88.50 1145 THR A C 1
ATOM 9238 O O . THR A 1 1145 ? -57.068 4.995 42.453 1.00 88.50 1145 THR A O 1
ATOM 9241 N N . LEU A 1 1146 ? -55.631 4.296 44.027 1.00 88.94 1146 LEU A N 1
ATOM 9242 C CA . LEU A 1 1146 ? -56.633 4.050 45.067 1.00 88.94 1146 LEU A CA 1
ATOM 9243 C C . LEU A 1 1146 ? -57.002 5.314 45.871 1.00 88.94 1146 LEU A C 1
ATOM 9245 O O . LEU A 1 1146 ? -57.787 5.232 46.811 1.00 88.94 1146 LEU A O 1
ATOM 9249 N N . GLY A 1 1147 ? -56.411 6.474 45.560 1.00 85.88 1147 GLY A N 1
ATOM 9250 C CA . GLY A 1 1147 ? -56.655 7.726 46.283 1.00 85.88 1147 GLY A CA 1
ATOM 9251 C C . GLY A 1 1147 ? -55.962 7.830 47.645 1.00 85.88 1147 GLY A C 1
ATOM 9252 O O . GLY A 1 1147 ? -56.126 8.834 48.338 1.00 85.88 1147 GLY A O 1
ATOM 9253 N N . LEU A 1 1148 ? -55.136 6.846 48.021 1.00 88.62 1148 LEU A N 1
ATOM 9254 C CA . LEU A 1 1148 ? -54.459 6.789 49.327 1.00 88.62 1148 LEU A CA 1
ATOM 9255 C C . LEU A 1 1148 ? -53.414 7.899 49.518 1.00 88.62 1148 LEU A C 1
ATOM 9257 O O . LEU A 1 1148 ? -52.982 8.157 50.637 1.00 88.62 1148 LEU A O 1
ATOM 9261 N N . LEU A 1 1149 ? -53.003 8.553 48.429 1.00 85.00 1149 LEU A N 1
ATOM 9262 C CA . LEU A 1 1149 ? -52.014 9.636 48.414 1.00 85.00 1149 LEU A CA 1
ATOM 9263 C C . LEU A 1 1149 ? -52.610 10.979 47.945 1.00 85.00 1149 LEU A C 1
ATOM 9265 O O . LEU A 1 1149 ? -51.874 11.865 47.506 1.00 85.00 1149 LEU A O 1
ATOM 9269 N N . GLY A 1 1150 ? -53.936 11.128 48.053 1.00 86.31 1150 GLY A N 1
ATOM 9270 C CA . GLY A 1 1150 ? -54.678 12.355 47.749 1.00 86.31 1150 GLY A CA 1
ATOM 9271 C C . GLY A 1 1150 ? -55.512 12.274 46.466 1.00 86.31 1150 GLY A C 1
ATOM 9272 O O . GLY A 1 1150 ? -55.124 11.647 45.482 1.00 86.31 1150 GLY A O 1
ATOM 9273 N N . ARG A 1 1151 ? -56.671 12.947 46.459 1.00 84.94 1151 ARG A N 1
ATOM 9274 C CA . ARG A 1 1151 ? -57.594 12.950 45.305 1.00 84.94 1151 ARG A CA 1
ATOM 9275 C C . ARG A 1 1151 ? -57.024 13.668 44.080 1.00 84.94 1151 ARG A C 1
ATOM 9277 O O . ARG A 1 1151 ? -57.281 13.252 42.954 1.00 84.94 1151 ARG A O 1
ATOM 9284 N N . ASP A 1 1152 ? -56.218 14.706 44.284 1.00 84.56 1152 ASP A N 1
ATOM 9285 C CA . ASP A 1 1152 ? -55.621 15.458 43.175 1.00 84.56 1152 ASP A CA 1
ATOM 9286 C C . ASP A 1 1152 ? -54.568 14.625 42.434 1.00 84.56 1152 ASP A C 1
ATOM 9288 O O . ASP A 1 1152 ? -54.552 14.576 41.204 1.00 84.56 1152 ASP A O 1
ATOM 9292 N N . THR A 1 1153 ? -53.723 13.895 43.169 1.00 88.12 1153 THR A N 1
ATOM 9293 C CA . THR A 1 1153 ? -52.715 12.997 42.585 1.00 88.12 1153 THR A CA 1
ATOM 9294 C C . THR A 1 1153 ? -53.360 11.770 41.945 1.00 88.12 1153 THR A C 1
ATOM 9296 O O . THR A 1 1153 ? -52.904 11.346 40.881 1.00 88.12 1153 THR A O 1
ATOM 9299 N N . GLN A 1 1154 ? -54.455 11.258 42.522 1.00 91.25 1154 GLN A N 1
ATOM 9300 C CA . GLN A 1 1154 ? -55.294 10.223 41.917 1.00 91.25 1154 GLN A CA 1
ATOM 9301 C C . GLN A 1 1154 ? -55.832 10.671 40.557 1.00 91.25 1154 GLN A C 1
ATOM 9303 O O . GLN A 1 1154 ? -55.601 9.987 39.563 1.00 91.25 1154 GLN A O 1
ATOM 9308 N N . LYS A 1 1155 ? -56.457 11.852 40.481 1.00 88.31 1155 LYS A N 1
ATOM 9309 C CA . LYS A 1 1155 ? -57.004 12.405 39.231 1.00 88.31 1155 LYS A CA 1
ATOM 9310 C C . LYS A 1 1155 ? -55.922 12.588 38.160 1.00 88.31 1155 LYS A C 1
ATOM 9312 O O . LYS A 1 1155 ? -56.137 12.285 36.986 1.00 88.31 1155 LYS A O 1
ATOM 9317 N N . ILE A 1 1156 ? -54.726 13.029 38.562 1.00 90.00 1156 ILE A N 1
ATOM 9318 C CA . ILE A 1 1156 ? -53.575 13.137 37.654 1.00 90.00 1156 ILE A CA 1
ATOM 9319 C C . ILE A 1 1156 ? -53.154 11.749 37.145 1.00 90.00 1156 ILE A C 1
ATOM 9321 O O . ILE A 1 1156 ? -52.946 11.581 35.941 1.00 90.00 1156 ILE A O 1
ATOM 9325 N N . MET A 1 1157 ? -53.051 10.756 38.034 1.00 91.19 1157 MET A N 1
ATOM 9326 C CA . MET A 1 1157 ? -52.659 9.386 37.690 1.00 91.19 1157 MET A CA 1
ATOM 9327 C C . MET A 1 1157 ? -53.709 8.683 36.821 1.00 91.19 1157 MET A C 1
ATOM 9329 O O . MET A 1 1157 ? -53.343 7.991 35.878 1.00 91.19 1157 MET A O 1
ATOM 9333 N N . GLU A 1 1158 ? -55.003 8.878 37.069 1.00 88.94 1158 GLU A N 1
ATOM 9334 C CA . GLU A 1 1158 ? -56.094 8.344 36.243 1.00 88.94 1158 GLU A CA 1
ATOM 9335 C C . GLU A 1 1158 ? -55.994 8.832 34.796 1.00 88.94 1158 GLU A C 1
ATOM 9337 O O . GLU A 1 1158 ? -56.084 8.020 33.876 1.00 88.94 1158 GLU A O 1
ATOM 9342 N N . GLY A 1 1159 ? -55.683 10.117 34.596 1.00 86.62 1159 GLY A N 1
ATOM 9343 C CA . GLY A 1 1159 ? -55.445 10.688 33.267 1.00 86.62 1159 GLY A CA 1
ATOM 9344 C C . GLY A 1 1159 ? -54.115 10.287 32.607 1.00 86.62 1159 GLY A C 1
ATOM 9345 O O . GLY A 1 1159 ? -53.858 10.694 31.471 1.00 86.62 1159 GLY A O 1
ATOM 9346 N N . ALA A 1 1160 ? -53.258 9.500 33.269 1.00 89.56 1160 ALA A N 1
ATOM 9347 C CA . ALA A 1 1160 ? -52.071 8.919 32.644 1.00 89.56 1160 ALA A CA 1
ATOM 9348 C C . ALA A 1 1160 ? -52.407 7.639 31.860 1.00 89.56 1160 ALA A C 1
ATOM 9350 O O . ALA A 1 1160 ? -53.241 6.830 32.272 1.00 89.56 1160 ALA A O 1
ATOM 9351 N N . SER A 1 1161 ? -51.726 7.428 30.729 1.00 91.06 1161 SER A N 1
ATOM 9352 C CA . SER A 1 1161 ? -52.002 6.277 29.864 1.00 91.06 1161 SER A CA 1
ATOM 9353 C C . SER A 1 1161 ? -51.612 4.952 30.529 1.00 91.06 1161 SER A C 1
ATOM 9355 O O . SER A 1 1161 ? -50.613 4.871 31.249 1.00 91.06 1161 SER A O 1
ATOM 9357 N N . GLU A 1 1162 ? -52.343 3.874 30.230 1.00 90.38 1162 GLU A N 1
ATOM 9358 C CA . GLU A 1 1162 ? -51.970 2.528 30.692 1.00 90.38 1162 GLU A CA 1
ATOM 9359 C C . GLU A 1 1162 ? -50.587 2.101 30.192 1.00 90.38 1162 GLU A C 1
ATOM 9361 O O . GLU A 1 1162 ? -49.849 1.405 30.894 1.00 90.38 1162 GLU A O 1
ATOM 9366 N N . TYR A 1 1163 ? -50.193 2.559 29.001 1.00 86.69 1163 TYR A N 1
ATOM 9367 C CA . TYR A 1 1163 ? -48.843 2.350 28.494 1.00 86.69 1163 TYR A CA 1
ATOM 9368 C C . TYR A 1 1163 ? -47.796 2.990 29.413 1.00 86.69 1163 TYR A C 1
ATOM 9370 O O . TYR A 1 1163 ? -46.810 2.332 29.759 1.00 86.69 1163 TYR A O 1
ATOM 9378 N N . ASP A 1 1164 ? -48.009 4.241 29.835 1.00 88.50 1164 ASP A N 1
ATOM 9379 C CA . ASP A 1 1164 ? -47.055 4.947 30.686 1.00 88.50 1164 ASP A CA 1
ATOM 9380 C C . ASP A 1 1164 ? -47.003 4.340 32.093 1.00 88.50 1164 ASP A C 1
ATOM 9382 O O . ASP A 1 1164 ? -45.915 4.106 32.623 1.00 88.50 1164 ASP A O 1
ATOM 9386 N N . LYS A 1 1165 ? -48.168 4.003 32.661 1.00 90.31 1165 LYS A N 1
ATOM 9387 C CA . LYS A 1 1165 ? -48.279 3.357 33.977 1.00 90.31 1165 LYS A CA 1
ATOM 9388 C C . LYS A 1 1165 ? -47.595 1.998 34.011 1.00 90.31 1165 LYS A C 1
ATOM 9390 O O . LYS A 1 1165 ? -46.968 1.650 35.007 1.00 90.31 1165 LYS A O 1
ATOM 9395 N N . THR A 1 1166 ? -47.633 1.259 32.904 1.00 88.62 1166 THR A N 1
ATOM 9396 C CA . THR A 1 1166 ? -46.948 -0.033 32.783 1.00 88.62 1166 THR A CA 1
ATOM 9397 C C . THR A 1 1166 ? -45.437 0.158 32.624 1.00 88.62 1166 THR A C 1
ATOM 9399 O O . THR A 1 1166 ? -44.651 -0.445 33.353 1.00 88.62 1166 THR A O 1
ATOM 9402 N N . ASN A 1 1167 ? -45.000 1.041 31.721 1.00 85.25 1167 ASN A N 1
ATOM 9403 C CA . ASN A 1 1167 ? -43.604 1.094 31.270 1.00 85.25 1167 ASN A CA 1
ATOM 9404 C C . ASN A 1 1167 ? -42.693 2.078 32.025 1.00 85.25 1167 ASN A C 1
ATOM 9406 O O . ASN A 1 1167 ? -41.473 1.992 31.875 1.00 85.25 1167 ASN A O 1
ATOM 9410 N N . TYR A 1 1168 ? -43.246 2.998 32.820 1.00 89.56 1168 TYR A N 1
ATOM 9411 C CA . TYR A 1 1168 ? -42.482 4.047 33.504 1.00 89.56 1168 TYR A CA 1
ATOM 9412 C C . TYR A 1 1168 ? -42.896 4.187 34.963 1.00 89.56 1168 TYR A C 1
ATOM 9414 O O . TYR A 1 1168 ? -44.003 3.814 35.350 1.00 89.56 1168 TYR A O 1
ATOM 9422 N N . THR A 1 1169 ? -42.017 4.769 35.771 1.00 88.94 1169 THR A N 1
ATOM 9423 C CA . THR A 1 1169 ? -42.427 5.313 37.066 1.00 88.94 1169 THR A CA 1
ATOM 9424 C C . THR A 1 1169 ? -42.998 6.706 36.830 1.00 88.94 1169 THR A C 1
ATOM 9426 O O . THR A 1 1169 ? -42.312 7.566 36.273 1.00 88.94 1169 THR A O 1
ATOM 9429 N N . ILE A 1 1170 ? -44.254 6.920 37.217 1.00 90.00 1170 ILE A N 1
ATOM 9430 C CA . ILE A 1 1170 ? -44.960 8.187 37.025 1.00 90.00 1170 ILE A CA 1
ATOM 9431 C C . ILE A 1 1170 ? -44.922 8.985 38.322 1.00 90.00 1170 ILE A C 1
ATOM 9433 O O . ILE A 1 1170 ? -45.316 8.485 39.373 1.00 90.00 1170 ILE A O 1
ATOM 9437 N N . ILE A 1 1171 ? -44.480 10.237 38.225 1.00 89.00 1171 ILE A N 1
ATOM 9438 C CA . ILE A 1 1171 ? -44.570 11.211 39.312 1.00 89.00 1171 ILE A CA 1
ATOM 9439 C C . ILE A 1 1171 ? -45.634 12.244 38.914 1.00 89.00 1171 ILE A C 1
ATOM 9441 O O . ILE A 1 1171 ? -45.402 12.997 37.961 1.00 89.00 1171 ILE A O 1
ATOM 9445 N N . PRO A 1 1172 ? -46.801 12.275 39.586 1.00 89.06 1172 PRO A N 1
ATOM 9446 C CA . PRO A 1 1172 ? -47.825 13.294 39.358 1.00 89.06 1172 PRO A CA 1
ATOM 9447 C C . PRO A 1 1172 ? -47.259 14.694 39.623 1.00 89.06 1172 PRO A C 1
ATOM 9449 O O . PRO A 1 1172 ? -46.624 14.898 40.656 1.00 89.06 1172 PRO A O 1
ATOM 9452 N N . LEU A 1 1173 ? -47.467 15.644 38.704 1.00 89.12 1173 LEU A N 1
ATOM 9453 C CA . LEU A 1 1173 ? -46.978 17.023 38.855 1.00 89.12 1173 LEU A CA 1
ATOM 9454 C C . LEU A 1 1173 ? -48.109 18.047 38.985 1.00 89.12 1173 LEU A C 1
ATOM 9456 O O . LEU A 1 1173 ? -47.977 18.989 39.758 1.00 89.12 1173 LEU A O 1
ATOM 9460 N N . GLY A 1 1174 ? -49.203 17.890 38.237 1.00 89.06 1174 GLY A N 1
ATOM 9461 C CA . GLY A 1 1174 ? -50.328 18.827 38.285 1.00 89.06 1174 GLY A CA 1
ATOM 9462 C C . GLY A 1 1174 ? -51.360 18.597 37.183 1.00 89.06 1174 GLY A C 1
ATOM 9463 O O . GLY A 1 1174 ? -51.275 17.624 36.434 1.00 89.06 1174 GLY A O 1
ATOM 9464 N N . LEU A 1 1175 ? -52.322 19.512 37.069 1.00 88.75 1175 LEU A N 1
ATOM 9465 C CA . LEU A 1 1175 ? -53.290 19.579 35.970 1.00 88.75 1175 LEU A CA 1
ATOM 9466 C C . LEU A 1 1175 ? -53.054 20.861 35.159 1.00 88.75 1175 LEU A C 1
ATOM 9468 O O . LEU A 1 1175 ? -52.682 21.888 35.722 1.00 88.75 1175 LEU A O 1
ATOM 9472 N N . THR A 1 1176 ? -53.266 20.818 33.844 1.00 85.25 1176 THR A N 1
ATOM 9473 C CA . THR A 1 1176 ? -53.334 22.035 33.019 1.00 85.25 1176 THR A CA 1
ATOM 9474 C C . THR A 1 1176 ? -54.613 22.818 33.320 1.00 85.25 1176 THR A C 1
ATOM 9476 O O . THR A 1 1176 ? -55.568 22.266 33.862 1.00 85.25 1176 THR A O 1
ATOM 9479 N N . GLU A 1 1177 ? -54.688 24.075 32.874 1.00 79.81 1177 GLU A N 1
ATOM 9480 C CA . GLU A 1 1177 ? -55.915 24.892 32.952 1.00 79.81 1177 GLU A CA 1
ATOM 9481 C C . GLU A 1 1177 ? -57.126 24.223 32.271 1.00 79.81 1177 GLU A C 1
ATOM 9483 O O . GLU A 1 1177 ? -58.265 24.403 32.681 1.00 79.81 1177 GLU A O 1
ATOM 9488 N N . SER A 1 1178 ? -56.876 23.372 31.270 1.00 79.62 1178 SER A N 1
ATOM 9489 C CA . SER A 1 1178 ? -57.880 22.538 30.591 1.00 79.62 1178 SER A CA 1
ATOM 9490 C C . SER A 1 1178 ? -58.182 21.201 31.288 1.00 79.62 1178 SER A C 1
ATOM 9492 O O . SER A 1 1178 ? -58.870 20.355 30.719 1.00 79.62 1178 SER A O 1
ATOM 9494 N N . GLY A 1 1179 ? -57.649 20.970 32.490 1.00 81.12 1179 GLY A N 1
ATOM 9495 C CA . GLY A 1 1179 ? -57.876 19.759 33.280 1.00 81.12 1179 GLY A CA 1
ATOM 9496 C C . GLY A 1 1179 ? -57.098 18.521 32.821 1.00 81.12 1179 GLY A C 1
ATOM 9497 O O . GLY A 1 1179 ? -57.427 17.418 33.254 1.00 81.12 1179 GLY A O 1
ATOM 9498 N N . LYS A 1 1180 ? -56.078 18.657 31.959 1.00 86.38 1180 LYS A N 1
ATOM 9499 C CA . LYS A 1 1180 ? -55.250 17.521 31.515 1.00 86.38 1180 LYS A CA 1
ATOM 9500 C C . LYS A 1 1180 ? -54.151 17.209 32.524 1.00 86.38 1180 LYS A C 1
ATOM 9502 O O . LYS A 1 1180 ? -53.471 18.110 33.005 1.00 86.38 1180 LYS A O 1
ATOM 9507 N N . SER A 1 1181 ? -53.923 15.925 32.772 1.00 90.44 1181 SER A N 1
ATOM 9508 C CA . SER A 1 1181 ? -52.857 15.440 33.647 1.00 90.44 1181 SER A CA 1
ATOM 9509 C C . SER A 1 1181 ? -51.461 15.794 33.142 1.00 90.44 1181 SER A C 1
ATOM 9511 O O . SER A 1 1181 ? -51.083 15.447 32.023 1.00 90.44 1181 SER A O 1
ATOM 9513 N N . VAL A 1 1182 ? -50.669 16.423 34.010 1.00 88.94 1182 VAL A N 1
ATOM 9514 C CA . VAL A 1 1182 ? -49.239 16.681 33.836 1.00 88.94 1182 VAL A CA 1
ATOM 9515 C C . VAL A 1 1182 ? -48.475 15.802 34.817 1.00 88.94 1182 VAL A C 1
ATOM 9517 O O . VAL A 1 1182 ? -48.678 15.857 36.032 1.00 88.94 1182 VAL A O 1
ATOM 9520 N N . TYR A 1 1183 ? -47.583 14.971 34.290 1.00 90.25 1183 TYR A N 1
ATOM 9521 C CA . TYR A 1 1183 ? -46.798 14.036 35.084 1.00 90.25 1183 TYR A CA 1
ATOM 9522 C C . TYR A 1 1183 ? -45.414 13.812 34.476 1.00 90.25 1183 TYR A C 1
ATOM 9524 O O . TYR A 1 1183 ? -45.226 13.857 33.258 1.00 90.25 1183 TYR A O 1
ATOM 9532 N N . LEU A 1 1184 ? -44.429 13.554 35.336 1.00 87.25 1184 LEU A N 1
ATOM 9533 C CA . LEU A 1 1184 ? -43.076 13.203 34.927 1.00 87.25 1184 LEU A CA 1
ATOM 9534 C C . LEU A 1 1184 ? -42.972 11.692 34.732 1.00 87.25 1184 LEU A C 1
ATOM 9536 O O . LEU A 1 1184 ? -43.331 10.912 35.613 1.00 87.25 1184 LEU A O 1
ATOM 9540 N N . ARG A 1 1185 ? -42.419 11.283 33.589 1.00 88.12 1185 ARG A N 1
ATOM 9541 C CA . ARG A 1 1185 ? -42.088 9.884 33.303 1.00 88.12 1185 ARG A CA 1
ATOM 9542 C C . ARG A 1 1185 ? -40.625 9.636 33.625 1.00 88.12 1185 ARG A C 1
ATOM 9544 O O . ARG A 1 1185 ? -39.747 10.165 32.948 1.00 88.12 1185 ARG A O 1
ATOM 9551 N N . VAL A 1 1186 ? -40.366 8.807 34.628 1.00 86.12 1186 VAL A N 1
ATOM 9552 C CA . VAL A 1 1186 ? -39.015 8.350 34.955 1.00 86.12 1186 VAL A CA 1
ATOM 9553 C C . VAL A 1 1186 ? -38.763 7.018 34.235 1.00 86.12 1186 VAL A C 1
ATOM 9555 O O . VAL A 1 1186 ? -39.460 6.035 34.510 1.00 86.12 1186 VAL A O 1
ATOM 9558 N N . PRO A 1 1187 ? -37.808 6.963 33.286 1.00 85.19 1187 PRO A N 1
ATOM 9559 C CA . PRO A 1 1187 ? -37.479 5.738 32.568 1.00 85.19 1187 PRO A CA 1
ATOM 9560 C C . PRO A 1 1187 ? -36.829 4.690 33.462 1.00 85.19 1187 PRO A C 1
ATOM 9562 O O . PRO A 1 1187 ? -36.065 4.999 34.373 1.00 85.19 1187 PRO A O 1
ATOM 9565 N N . MET A 1 1188 ? -37.107 3.433 33.133 1.00 83.00 1188 MET A N 1
ATOM 9566 C CA . MET A 1 1188 ? -36.582 2.252 33.811 1.00 83.00 1188 MET A CA 1
ATOM 9567 C C . MET A 1 1188 ? -35.693 1.464 32.841 1.00 83.00 1188 MET A C 1
ATOM 9569 O O . MET A 1 1188 ? -35.918 1.494 31.628 1.00 83.00 1188 MET A O 1
ATOM 9573 N N . ASP A 1 1189 ? -34.685 0.758 33.360 1.00 83.31 1189 ASP A N 1
ATOM 9574 C CA . ASP A 1 1189 ? -33.942 -0.230 32.570 1.00 83.31 1189 ASP A CA 1
ATOM 9575 C C . ASP A 1 1189 ? -34.849 -1.395 32.138 1.00 83.31 1189 ASP A C 1
ATOM 9577 O O . ASP A 1 1189 ? -35.954 -1.580 32.653 1.00 83.31 1189 ASP A O 1
ATOM 9581 N N . GLU A 1 1190 ? -34.380 -2.191 31.184 1.00 80.62 1190 GLU A N 1
ATOM 9582 C CA . GLU A 1 1190 ? -35.177 -3.204 30.495 1.00 80.62 1190 GLU A CA 1
ATOM 9583 C C . GLU A 1 1190 ? -35.769 -4.262 31.440 1.00 80.62 1190 GLU A C 1
ATOM 9585 O O . GLU A 1 1190 ? -36.931 -4.649 31.271 1.00 80.62 1190 GLU A O 1
ATOM 9590 N N . SER A 1 1191 ? -35.016 -4.698 32.456 1.00 80.31 1191 SER A N 1
ATOM 9591 C CA . SER A 1 1191 ? -35.483 -5.686 33.438 1.00 80.31 1191 SER A CA 1
ATOM 9592 C C . SER A 1 1191 ? -36.418 -5.058 34.457 1.00 80.31 1191 SER A C 1
ATOM 9594 O O . SER A 1 1191 ? -37.447 -5.641 34.785 1.00 80.31 1191 SER A O 1
ATOM 9596 N N . SER A 1 1192 ? -36.097 -3.854 34.936 1.00 84.50 1192 SER A N 1
ATOM 9597 C CA . SER A 1 1192 ? -36.956 -3.121 35.870 1.00 84.50 1192 SER A CA 1
ATOM 9598 C C . SER A 1 1192 ? -38.307 -2.778 35.240 1.00 84.50 1192 SER A C 1
ATOM 9600 O O . SER A 1 1192 ? -39.332 -2.882 35.907 1.00 84.50 1192 SER A O 1
ATOM 9602 N N . ARG A 1 1193 ? -38.327 -2.432 33.947 1.00 85.44 1193 ARG A N 1
ATOM 9603 C CA . ARG A 1 1193 ? -39.557 -2.188 33.187 1.00 85.44 1193 ARG A CA 1
ATOM 9604 C C . ARG A 1 1193 ? -40.408 -3.449 33.055 1.00 85.44 1193 ARG A C 1
ATOM 9606 O O . ARG A 1 1193 ? -41.611 -3.378 33.267 1.00 85.44 1193 ARG A O 1
ATOM 9613 N N . LEU A 1 1194 ? -39.794 -4.589 32.727 1.00 83.44 1194 LEU A N 1
ATOM 9614 C CA . LEU A 1 1194 ? -40.502 -5.868 32.621 1.00 83.44 1194 LEU A CA 1
ATOM 9615 C C . LEU A 1 1194 ? -41.089 -6.286 33.976 1.00 83.44 1194 LEU A C 1
ATOM 9617 O O . LEU A 1 1194 ? -42.288 -6.508 34.083 1.00 83.44 1194 LEU A O 1
ATOM 9621 N N . MET A 1 1195 ? -40.254 -6.338 35.015 1.00 83.12 1195 MET A N 1
ATOM 9622 C CA . MET A 1 1195 ? -40.661 -6.750 36.359 1.00 83.12 1195 MET A CA 1
ATOM 9623 C C . MET A 1 1195 ? -41.708 -5.804 36.958 1.00 83.12 1195 MET A C 1
ATOM 9625 O O . MET A 1 1195 ? -42.750 -6.248 37.433 1.00 83.12 1195 MET A O 1
ATOM 9629 N N . GLY A 1 1196 ? -41.464 -4.493 36.900 1.00 85.19 1196 GLY A N 1
ATOM 9630 C CA . GLY A 1 1196 ? -42.402 -3.488 37.396 1.00 85.19 1196 GLY A CA 1
ATOM 9631 C C . GLY A 1 1196 ? -43.703 -3.440 36.593 1.00 85.19 1196 GLY A C 1
ATOM 9632 O O . GLY A 1 1196 ? -44.755 -3.185 37.169 1.00 85.19 1196 GLY A O 1
ATOM 9633 N N . GLY A 1 1197 ? -43.651 -3.703 35.285 1.00 86.12 1197 GLY A N 1
ATOM 9634 C CA . GLY A 1 1197 ? -44.831 -3.792 34.426 1.00 86.12 1197 GLY A CA 1
ATOM 9635 C C . GLY A 1 1197 ? -45.684 -5.028 34.713 1.00 86.12 1197 GLY A C 1
ATOM 9636 O O . GLY A 1 1197 ? -46.901 -4.906 34.779 1.00 86.12 1197 GLY A O 1
ATOM 9637 N N . ILE A 1 1198 ? -45.060 -6.192 34.945 1.00 86.25 1198 ILE A N 1
ATOM 9638 C CA . ILE A 1 1198 ? -45.765 -7.407 35.389 1.00 86.25 1198 ILE A CA 1
ATOM 9639 C C . ILE A 1 1198 ? -46.458 -7.142 36.724 1.00 86.25 1198 ILE A C 1
ATOM 9641 O O . ILE A 1 1198 ? -47.650 -7.404 36.839 1.00 86.25 1198 ILE A O 1
ATOM 9645 N N . LEU A 1 1199 ? -45.744 -6.564 37.698 1.00 88.75 1199 LEU A N 1
ATOM 9646 C CA . LEU A 1 1199 ? -46.340 -6.193 38.982 1.00 88.75 1199 LEU A CA 1
ATOM 9647 C C . LEU A 1 1199 ? -47.532 -5.247 38.782 1.00 88.75 1199 LEU A C 1
ATOM 9649 O O . LEU A 1 1199 ? -48.602 -5.520 39.304 1.00 88.75 1199 LEU A O 1
ATOM 9653 N N . TRP A 1 1200 ? -47.372 -4.190 37.979 1.00 91.19 1200 TRP A N 1
ATOM 9654 C CA . TRP A 1 1200 ? -48.448 -3.238 37.681 1.00 91.19 1200 TRP A CA 1
ATOM 9655 C C . TRP A 1 1200 ? -49.681 -3.885 37.048 1.00 91.19 1200 TRP A C 1
ATOM 9657 O O . TRP A 1 1200 ? -50.784 -3.441 37.305 1.00 91.19 1200 TRP A O 1
ATOM 9667 N N . LYS A 1 1201 ? -49.500 -4.899 36.196 1.00 88.81 1201 LYS A N 1
ATOM 9668 C CA . LYS A 1 1201 ? -50.609 -5.613 35.547 1.00 88.81 1201 LYS A CA 1
ATOM 9669 C C . LYS A 1 1201 ? -51.233 -6.705 36.413 1.00 88.81 1201 LYS A C 1
ATOM 9671 O O . LYS A 1 1201 ? -52.249 -7.262 36.015 1.00 88.81 1201 LYS A O 1
ATOM 9676 N N . THR A 1 1202 ? -50.587 -7.048 37.524 1.00 86.69 1202 THR A N 1
ATOM 9677 C CA . THR A 1 1202 ? -51.083 -8.038 38.487 1.00 86.69 1202 THR A CA 1
ATOM 9678 C C . THR A 1 1202 ? -51.873 -7.373 39.614 1.00 86.69 1202 THR A C 1
ATOM 9680 O O . THR A 1 1202 ? -52.793 -7.989 40.144 1.00 86.69 1202 THR A O 1
ATOM 9683 N N . LEU A 1 1203 ? -51.486 -6.148 39.986 1.00 84.81 1203 LEU A N 1
ATOM 9684 C CA . LEU A 1 1203 ? -52.271 -5.237 40.823 1.00 84.81 1203 LEU A CA 1
ATOM 9685 C C . LEU A 1 1203 ? -53.484 -4.732 40.038 1.00 84.81 1203 LEU A C 1
ATOM 9687 O O . LEU A 1 1203 ? -54.546 -4.584 40.678 1.00 84.81 1203 LEU A O 1
#

Nearest PDB structures (foldseek):
  8otz-assembly1_BR  TM=1.326E-01  e=2.540E+00  Bos taurus

pLDDT: mean 72.57, std 19.34, range [22.02, 96.94]